Protein AF-A2E2M6-F1 (afdb_monomer_lite)

pLDDT: mean 84.03, std 14.43, range [23.17, 98.69]

Foldseek 3Di:
DALVLLLLLLVLCVVQVDDQLLLLLQLLQLLQCLLVDDHDPVSVQSNLLSLLQDLLVHDQSNVLSSLSSVLSNQVPDPDRVCVVFVVLLSLLLLLPDDAPPVHDPDRSNPVSSLSVLCCCCPVVLADFLLNLVSLLVSLPPPPRPCNVVSLVSLLSNCVSPVVSLLPQSSLLVLLVVQLQPVDLVSLVSVLVCLFPPDLVRNDLVSNCSLCCLLLDPDDDDPNSLVSSLSSLLSLLLDLSSVLSHCVVSVVLLSVLVSCVPCVPSSLSSQLLNLVQDDLFAFLCPLVNLQVLVSCVVSVVLVSCVVRPDCPRSNNVSNVLQVVPPDPDDPDDDDDPPPPPPVVVVVVPDDPPPDDPPPDPQDDAPPDPVPDDLVVLLCCLAPPLVVPVVVCLDPSNLVVLVVLLVCLLPVLQPDDLVCQLSNLSSVLSSLVSLLPDPSSLVSVLPSVSSLVSLLVLLVVLLPDDDDDSSHSSLSSLLSLLVLQQRPSSVVSCVVSVSLVSLLVSLQSDDDLRVLLSSLVSHDQPDHAPSPQSSLQSQLVHPDQNSVLSSLVSLLVRCPPPPNCPRDVVSHLVVSLLVLVVPDDPVSCLSRVLSSLLSLLVCLVVDVVSLQVLLQDLSSLVSCVPRALQLSLSSLLDPSNVVNDPVVVNVVCLLPPVLLVLVVLSVVQSVQLSVLPACPSSSVHSQWHDPDSRTIHRTHDNLQSNLNDQVSLVVCLVCLVVLLVCLVDPPDPSSVLSSLQSLLSNQLDPSNVVSCVVSVSLVSLLVSLQLDLGSVSLSSNQVSLQSGHDDPVSQVVQVVVQWHWDDTSNGITIDHNDSVSSSDDDPPPVPPVPDDDDDPPPCNQLLVLLVLQQDPVCVVVSVVSNVVPLPCLLALCVLSSLSVCLSPDDHDPVSNVVSCVSCSSHRNDDNDDDDDQLLSSLLSVLLSLQCSPPPDPSNHHSVRDQSADPPDDLQNSCVVSVCLSRSLSNDDQVLLCVQLVANGVVSLSVDDPVSNSVSSVSSVVVD

InterPro domains:
  IPR016024 Armadillo-type fold [SSF48371] (154-798)
  IPR028267 Rapamycin-insensitive companion of mTOR, N-terminal domain [PF14664] (60-250)
  IPR028267 Rapamycin-insensitive companion of mTOR, N-terminal domain [SM01308] (36-319)
  IPR028268 Pianissimo family [PTHR13298] (366-926)
  IPR029452 Rapamycin-insensitive companion of mTOR, domain 5 [PF14668] (733-802)
  IPR029452 Rapamycin-insensitive companion of mTOR, domain 5 [SM01310] (731-803)
  IPR029453 Rapamycin-insensitive companion of mTOR, domain 4 [PF14663] (577-672)
  IPR029453 Rapamycin-insensitive companion of mTOR, domain 4 [SM01303] (559-678)

Organism: Trichomonas vaginalis (strain ATCC PRA-98 / G3) (NCBI:txid412133)

Radius of gyration: 42.61 Å; chains: 1; bounding box: 116×78×105 Å

Secondary structure (DSSP, 8-state):
-BHHHHHHHHHHHHHH---HHHHHHHHHHHHHHHTS-B--HHHHHHHHHHHHHHHHT--HHHHHHHHHHHHHHHHH-SS-HHHHTTHHHHHHHHHHSPPPSSPPSS-HHHHHHHHHHHHIIIIIS---HHHHHHHHHHHTSTT-TTHHHHHHHHHHHHHH-GGGGG-HHHHHHHHHHHHHH--HHHHHHHHHHHHHS-GGGS-HHHHHHHHHHHH-SS---HHHHHHHHHHHHHHHTSHHHIIIIITTTTHHHHHHHHTTT-HHHHHHHHHHHHTT--SS-BTTHHHHHHHHHHHHHTTHHHHHHHHS-TTSHHHHHHGGGGGGSS---S----------TTTTTTTT-------------PPPPSSGGG--HHHHHHIIIIIGGG-HHHHTSHHHHHHHHHHHHHHHTGGGG--HHHHHHHHHHHHHHHHHHTTSHHHHHHHHT-HHHHHHHHHHHHHTTS-----TT-HHHHHHHHHHHHTTSHHHHHHHHHHT-HHHHHHHHHH--SHHHHHHHHHH---SS--TTTHHHHHHHHT-SSHHHHHHHHHHHHHTTTSTTHIIIIIIIIIHHHHHHHHHHS-HHHHHHHHHHHHHHHHHHHHH-HHHHHHHHT-HHHHHHHHHH-HHHHGGGGGSGGGGGSS-HHHHHHHIIIIIHHHHHHHHHHHHHHHHH--SSHHHHH-TT--BSSSS-BBPPP-HHHHHTTSHHHHHHHHTTHHHHHHHHHH---HHHHHHHHHHHHHHTTSGGGHHHHHHTTHHHHHHHHHHH---HHHHHHHHHHHHHS---HHHHHHHHHTTEEEEEETTEEEEEES-HHHHHPPPGGGTTGGG-PPPPPTT-HHHHHHHHHTTSTTTHHHHHHHHTT-TTGGG-HHHHHHHHHHHHHS---HHHHHHHHHHHTT--SSPPP-----HHHHHHHHHHHHHHHHH---TT--GGG--SS-SS--HHHHHHHH--GGGGGGGS-HHHHHHHH--SSHHHHHTS-HHHHHHHHHHHHHT-

Sequence (1005 aa):
MDGEFFTVCLRELIRTHPQQDTLLHFFHALECDAEEVVLDDTQLFLSVSYLQCLYMQSSFANRAAILRILLSLEIFANESIFEKFNIDSLAAISLRNPLPDPAPKVDEERIAVFRHVLLQLKGRQTLSDTIGRALVNAYSIPNNTYSPLIFAYLCEAITVNPDISCKTEIINIIVDKLVETADVNLVNLICYCLENIYSPFIPKHTLSRIISPIISVEEVKPETIASSVKALTYILQSWPGLLGFIIPSKTFEDIAICIEHDTKSISTILANTLEAWHKKPTVLTGYIGFLLYQLRSSGLYDILKQKLPTNDPAIRLLEPYESFDAPYTENKEIFISSSNNAEILRATMKPVQNNRILINCPELPQDNTGWDWNYIYNYLTIVLPNNPKEAYGAPQTVFYKDLLNYFSGPFMTIEPTRTHDVADSLVALVKLLLSNDTGLKMLENCVNFKNALTLSVHSLRKHDSPRNDSPAWSHFRTVCMMMTMSQGIGILQKWDIQPALITLSSAITNIPSATFAMSMLQLYPEFDFASPVYMKFMLSPKVEISHIAIQSLREKRFVKNYFETAFVNLIIPYFKQLVSTFKQDQINQRISPILQLLYEVVQDDPKATEYCANDKEVHSILCKYGPIGYSYIFSTPTALSNCTVSDVVDWWMEDGNNDYFLAFDKAVEQSFLKKPKPAVDAYPGLTPLDEKTIVLPPHLFGMMSKYEKGVEILAEQVPYLIQILDNSVNIDDIRGAMFALAHFASSLLSLEYVKKYNIPGKLLETATNSSSLVIRGTLINCFTIIAESEYFYDFLSENGWELTKFGGHSTAVPIDVDKFVSRSDEDDEELSQGMELPKGFEPICNAVLGLMSPLQANQSKAEISKYKDQVKNPIFAAFVHHAIGRYTYAEDVRKSLEGLVENVPLMPIYDKNFSEKLCSEARARIAGIAKRGMNEAEGIRKFDVIPNDCTAKDMCIVYGAISCVEWFVDDERLKYFTGCQSRDEFYELPIDRLENLRRRILENF

Structure (mmCIF, N/CA/C/O backbone):
data_AF-A2E2M6-F1
#
_entry.id   AF-A2E2M6-F1
#
loop_
_atom_site.group_PDB
_atom_site.id
_atom_site.type_symbol
_atom_site.label_atom_id
_atom_site.label_alt_id
_atom_site.label_comp_id
_atom_site.label_asym_id
_atom_site.label_entity_id
_atom_site.label_seq_id
_atom_site.pdbx_PDB_ins_code
_atom_site.Cartn_x
_atom_site.Cartn_y
_atom_site.Cartn_z
_atom_site.occupancy
_atom_site.B_iso_or_equiv
_atom_site.auth_seq_id
_atom_site.auth_comp_id
_atom_site.auth_asym_id
_atom_site.auth_atom_id
_atom_site.pdbx_PDB_model_num
ATOM 1 N N . MET A 1 1 ? -34.301 -23.406 23.875 1.00 58.00 1 MET A N 1
ATOM 2 C CA . MET A 1 1 ? -34.932 -23.501 25.223 1.00 58.00 1 MET A CA 1
ATOM 3 C C . MET A 1 1 ? -36.072 -22.476 25.312 1.00 58.00 1 MET A C 1
ATOM 5 O O . MET A 1 1 ? -36.017 -21.527 24.544 1.00 58.00 1 MET A O 1
ATOM 9 N N . ASP A 1 2 ? -37.092 -22.649 26.169 1.00 83.62 2 ASP A N 1
ATOM 10 C CA . ASP A 1 2 ? -38.009 -21.538 26.506 1.00 83.62 2 ASP A CA 1
ATOM 11 C C . ASP A 1 2 ? -37.209 -20.469 27.266 1.00 83.62 2 ASP A C 1
ATOM 13 O O . ASP A 1 2 ? -36.649 -20.758 28.328 1.00 83.62 2 ASP A O 1
ATOM 17 N N . GLY A 1 3 ? -37.100 -19.266 26.701 1.00 87.50 3 GLY A N 1
ATOM 18 C CA . GLY A 1 3 ? -36.327 -18.167 27.276 1.00 87.50 3 GLY A CA 1
ATOM 19 C C . GLY A 1 3 ? -36.750 -17.794 28.698 1.00 87.50 3 GLY A C 1
ATOM 20 O O . GLY A 1 3 ? -35.925 -17.366 29.514 1.00 87.50 3 GLY A O 1
ATOM 21 N N . GLU A 1 4 ? -38.014 -18.045 29.048 1.00 91.88 4 GLU A N 1
ATOM 22 C CA . GLU A 1 4 ? -38.507 -17.827 30.402 1.00 91.88 4 GLU A CA 1
ATOM 23 C C . GLU A 1 4 ? -37.859 -18.797 31.399 1.00 91.88 4 GLU A C 1
ATOM 25 O O . GLU A 1 4 ? -37.422 -18.375 32.470 1.00 91.88 4 GLU A O 1
ATOM 30 N N . PHE A 1 5 ? -37.705 -20.073 31.033 1.00 92.06 5 PHE A N 1
ATOM 31 C CA . PHE A 1 5 ? -37.069 -21.072 31.894 1.00 92.06 5 PHE A CA 1
ATOM 32 C C . PHE A 1 5 ? -35.586 -20.764 32.140 1.00 92.06 5 PHE A C 1
ATOM 34 O O . PHE A 1 5 ? -35.133 -20.823 33.284 1.00 92.06 5 PHE A O 1
ATOM 41 N N . PHE A 1 6 ? -34.854 -20.354 31.096 1.00 93.25 6 PHE A N 1
ATOM 42 C CA . PHE A 1 6 ? -33.460 -19.901 31.211 1.00 93.25 6 PHE A CA 1
ATOM 43 C C . PHE A 1 6 ? -33.322 -18.778 32.251 1.00 93.25 6 PHE A C 1
ATOM 45 O O . PHE A 1 6 ? -32.504 -18.845 33.171 1.00 93.25 6 PHE A O 1
ATOM 52 N N . THR A 1 7 ? -34.200 -17.775 32.149 1.00 94.06 7 THR A N 1
ATOM 53 C CA . THR A 1 7 ? -34.235 -16.618 33.052 1.00 94.06 7 THR A CA 1
ATOM 54 C C . THR A 1 7 ? -34.555 -17.031 34.498 1.00 94.06 7 THR A C 1
ATOM 56 O O . THR A 1 7 ? -33.930 -16.548 35.445 1.00 94.06 7 THR A O 1
ATOM 59 N N . VAL A 1 8 ? -35.511 -17.951 34.690 1.00 93.94 8 VAL A N 1
ATOM 60 C CA . VAL A 1 8 ? -35.898 -18.474 36.015 1.00 93.94 8 VAL A CA 1
ATOM 61 C C . VAL A 1 8 ? -34.745 -19.228 36.673 1.00 93.94 8 VAL A C 1
ATOM 63 O O . VAL A 1 8 ? -34.494 -19.032 37.863 1.00 93.94 8 VAL A O 1
ATOM 66 N N . CYS A 1 9 ? -34.022 -20.056 35.915 1.00 92.38 9 CYS A N 1
ATOM 67 C CA . CYS A 1 9 ? -32.846 -20.773 36.402 1.00 92.38 9 CYS A CA 1
ATOM 68 C C . CYS A 1 9 ? -31.808 -19.822 37.013 1.00 92.38 9 CYS A C 1
ATOM 70 O O . CYS A 1 9 ? -31.349 -20.055 38.131 1.00 92.38 9 CYS A O 1
ATOM 72 N N . LEU A 1 10 ? -31.503 -18.715 36.333 1.00 94.12 10 LEU A N 1
ATOM 73 C CA . LEU A 1 10 ? -30.582 -17.691 36.834 1.00 94.12 10 LEU A CA 1
ATOM 74 C C . LEU A 1 10 ? -31.086 -17.020 38.120 1.00 94.12 10 LEU A C 1
ATOM 76 O O . LEU A 1 10 ? -30.318 -16.847 39.068 1.00 94.12 10 LEU A O 1
ATOM 80 N N . ARG A 1 11 ? -32.383 -16.691 38.196 1.00 93.88 11 ARG A N 1
ATOM 81 C CA . ARG A 1 11 ? -32.992 -16.113 39.408 1.00 93.88 11 ARG A CA 1
ATOM 82 C C . ARG A 1 11 ? -32.870 -17.052 40.608 1.00 93.88 11 ARG A C 1
ATOM 84 O O . ARG A 1 11 ? -32.541 -16.620 41.712 1.00 93.88 11 ARG A O 1
ATOM 91 N N . GLU A 1 12 ? -33.161 -18.335 40.407 1.00 90.88 12 GLU A N 1
ATOM 92 C CA . GLU A 1 12 ? -33.124 -19.321 41.488 1.00 90.88 12 GLU A CA 1
ATOM 93 C C . GLU A 1 12 ? -31.696 -19.621 41.952 1.00 90.88 12 GLU A C 1
ATOM 95 O O . GLU A 1 12 ? -31.496 -19.843 43.146 1.00 90.88 12 GLU A O 1
ATOM 100 N N . LEU A 1 13 ? -30.686 -19.535 41.080 1.00 90.25 13 LEU A N 1
ATOM 101 C CA . LEU A 1 13 ? -29.284 -19.588 41.512 1.00 90.25 13 LEU A CA 1
ATOM 102 C C . LEU A 1 13 ? -28.937 -18.469 42.500 1.00 90.25 13 LEU A C 1
ATOM 104 O O . LEU A 1 13 ? -28.304 -18.734 43.521 1.00 90.25 13 LEU A O 1
ATOM 108 N N . ILE A 1 14 ? -29.388 -17.238 42.230 1.00 90.19 14 ILE A N 1
ATOM 109 C CA . ILE A 1 14 ? -29.158 -16.098 43.130 1.00 90.19 14 ILE A CA 1
ATOM 110 C C . ILE A 1 14 ? -29.804 -16.361 44.490 1.00 90.19 14 ILE A C 1
ATOM 112 O O . ILE A 1 14 ? -29.191 -16.099 45.515 1.00 90.19 14 ILE A O 1
ATOM 116 N N . ARG A 1 15 ? -31.029 -16.897 44.518 1.00 88.56 15 ARG A N 1
ATOM 117 C CA . ARG A 1 15 ? -31.774 -17.135 45.768 1.00 88.56 15 ARG A CA 1
ATOM 118 C C . ARG A 1 15 ? -31.248 -18.315 46.582 1.00 88.56 15 ARG A C 1
ATOM 120 O O . ARG A 1 15 ? -31.375 -18.313 47.804 1.00 88.56 15 ARG A O 1
ATOM 127 N N . THR A 1 16 ? -30.719 -19.337 45.915 1.00 82.62 16 THR A N 1
ATOM 128 C CA . THR A 1 16 ? -30.278 -20.580 46.567 1.00 82.62 16 THR A CA 1
ATOM 129 C C . THR A 1 16 ? -28.840 -20.520 47.074 1.00 82.62 16 THR A C 1
ATOM 131 O O . THR A 1 16 ? -28.494 -21.310 47.947 1.00 82.62 16 THR A O 1
ATOM 134 N N . HIS A 1 17 ? -28.022 -19.586 46.571 1.00 83.94 17 HIS A N 1
ATOM 135 C CA . HIS A 1 17 ? -26.607 -19.418 46.929 1.00 83.94 17 HIS A CA 1
ATOM 136 C C . HIS A 1 17 ? -25.820 -20.749 47.001 1.00 83.94 17 HIS A C 1
ATOM 138 O O . HIS A 1 17 ? -25.266 -21.085 48.054 1.00 83.94 17 HIS A O 1
ATOM 144 N N . PRO A 1 18 ? -25.775 -21.540 45.909 1.00 81.50 18 PRO A N 1
ATOM 145 C CA . PRO A 1 18 ? -25.097 -22.830 45.928 1.00 81.50 18 PRO A CA 1
ATOM 146 C C . PRO A 1 18 ? -23.576 -22.689 46.106 1.00 81.50 18 PRO A C 1
ATOM 148 O O . PRO A 1 18 ? -22.993 -21.623 45.905 1.00 81.50 18 PRO A O 1
ATOM 151 N N . GLN A 1 19 ? -22.914 -23.791 46.481 1.00 85.12 19 GLN A N 1
ATOM 152 C CA . GLN A 1 19 ? -21.451 -23.842 46.598 1.00 85.12 19 GLN A CA 1
ATOM 153 C C . GLN A 1 19 ? -20.772 -23.506 45.257 1.00 85.12 19 GLN A C 1
ATOM 155 O O . GLN A 1 19 ? -21.311 -23.795 44.190 1.00 85.12 19 GLN A O 1
ATOM 160 N N . GLN A 1 20 ? -19.563 -22.935 45.300 1.00 86.00 20 GLN A N 1
ATOM 161 C CA . GLN A 1 20 ? -18.868 -22.432 44.103 1.00 86.00 20 GLN A CA 1
ATOM 162 C C . GLN A 1 20 ? -18.642 -23.511 43.026 1.00 86.00 20 GLN A C 1
ATOM 164 O O . GLN A 1 20 ? -18.841 -23.218 41.850 1.00 86.00 20 GLN A O 1
ATOM 169 N N . ASP A 1 21 ? -18.330 -24.754 43.408 1.00 83.56 21 ASP A N 1
ATOM 170 C CA . ASP A 1 21 ? -18.161 -25.872 42.460 1.00 83.56 21 ASP A CA 1
ATOM 171 C C . ASP A 1 21 ? -19.487 -26.279 41.801 1.00 83.56 21 ASP A C 1
ATOM 173 O O . ASP A 1 21 ? -19.541 -26.664 40.636 1.00 83.56 21 ASP A O 1
ATOM 177 N N . THR A 1 22 ? -20.592 -26.170 42.542 1.00 83.31 22 THR A N 1
ATOM 178 C CA . THR A 1 22 ? -21.937 -26.409 42.006 1.00 83.31 22 THR A CA 1
ATOM 179 C C . THR A 1 22 ? -22.325 -25.335 40.994 1.00 83.31 22 THR A C 1
ATOM 181 O O . THR A 1 22 ? -22.871 -25.661 39.940 1.00 83.31 22 THR A O 1
ATOM 184 N N . LEU A 1 23 ? -22.027 -24.067 41.299 1.00 87.62 23 LEU A N 1
ATOM 185 C CA . LEU A 1 23 ? -22.246 -22.952 40.377 1.00 87.62 23 LEU A CA 1
ATOM 186 C C . LEU A 1 23 ? -21.511 -23.174 39.054 1.00 87.62 23 LEU A C 1
ATOM 188 O O . LEU A 1 23 ? -22.102 -22.962 38.000 1.00 87.62 23 LEU A O 1
ATOM 192 N N . LEU A 1 24 ? -20.271 -23.666 39.101 1.00 89.06 24 LEU A N 1
ATOM 193 C CA . LEU A 1 24 ? -19.467 -23.881 37.900 1.00 89.06 24 LEU A CA 1
ATOM 194 C C . LEU A 1 24 ? -20.094 -24.912 36.959 1.00 89.06 24 LEU A C 1
ATOM 196 O O . LEU A 1 24 ? -20.269 -24.634 35.774 1.00 89.06 24 LEU A O 1
ATOM 200 N N . HIS A 1 25 ? -20.492 -26.074 37.488 1.00 87.12 25 HIS A N 1
ATOM 201 C CA . HIS A 1 25 ? -21.191 -27.090 36.695 1.00 87.12 25 HIS A CA 1
ATOM 202 C C . HIS A 1 25 ? -22.477 -26.539 36.076 1.00 87.12 25 HIS A C 1
ATOM 204 O O . HIS A 1 25 ? -22.793 -26.835 34.926 1.00 87.12 25 HIS A O 1
ATOM 210 N N . PHE A 1 26 ? -23.205 -25.705 36.820 1.00 88.44 26 PHE A N 1
ATOM 211 C CA . PHE A 1 26 ? -24.424 -25.092 36.317 1.00 88.44 26 PHE A CA 1
ATOM 212 C C . PHE A 1 26 ? -24.157 -24.065 35.214 1.00 88.44 26 PHE A C 1
ATOM 214 O O . PHE A 1 26 ? -24.888 -24.026 34.229 1.00 88.44 26 PHE A O 1
ATOM 221 N N . PHE A 1 27 ? -23.108 -23.248 35.339 1.00 91.81 27 PHE A N 1
ATOM 222 C CA . PHE A 1 27 ? -22.748 -22.301 34.287 1.00 91.81 27 PHE A CA 1
ATOM 223 C C . PHE A 1 27 ? -22.292 -23.004 33.010 1.00 91.81 27 PHE A C 1
ATOM 225 O O . PHE A 1 27 ? -22.678 -22.563 31.936 1.00 91.81 27 PHE A O 1
ATOM 232 N N . HIS A 1 28 ? -21.572 -24.124 33.096 1.00 89.31 28 HIS A N 1
ATOM 233 C CA . HIS A 1 28 ? -21.262 -24.934 31.912 1.00 89.31 28 HIS A CA 1
ATOM 234 C C . HIS A 1 28 ? -22.522 -25.485 31.227 1.00 89.31 28 HIS A C 1
ATOM 236 O O . HIS A 1 28 ? -22.625 -25.476 30.001 1.00 89.31 28 HIS A O 1
ATOM 242 N N . ALA A 1 29 ? -23.512 -25.900 32.017 1.00 87.75 29 ALA A N 1
ATOM 243 C CA . ALA A 1 29 ? -24.805 -26.340 31.504 1.00 87.75 29 ALA A CA 1
ATOM 244 C C . ALA A 1 29 ? -25.563 -25.205 30.792 1.00 87.75 29 ALA A C 1
ATOM 246 O O . ALA A 1 29 ? -26.108 -25.396 29.705 1.00 87.75 29 ALA A O 1
ATOM 247 N N . LEU A 1 30 ? -25.584 -24.014 31.406 1.00 90.81 30 LEU A N 1
ATOM 248 C CA . LEU A 1 30 ? -26.186 -22.812 30.827 1.00 90.81 30 LEU A CA 1
ATOM 249 C C . LEU A 1 30 ? -25.454 -22.348 29.571 1.00 90.81 30 LEU A C 1
ATOM 251 O O . LEU A 1 30 ? -26.107 -21.855 28.663 1.00 90.81 30 LEU A O 1
ATOM 255 N N . GLU A 1 31 ? -24.130 -22.484 29.521 1.00 90.75 31 GLU A N 1
ATOM 256 C CA . GLU A 1 31 ? -23.311 -22.140 28.357 1.00 90.75 31 GLU A CA 1
ATOM 257 C C . GLU A 1 31 ? -23.764 -22.944 27.133 1.00 90.75 31 GLU A C 1
ATOM 259 O O . GLU A 1 31 ? -24.056 -22.350 26.099 1.00 90.75 31 GLU A O 1
ATOM 264 N N . CYS A 1 32 ? -23.968 -24.258 27.286 1.00 88.19 32 CYS A N 1
ATOM 265 C CA . CYS A 1 32 ? -24.497 -25.116 26.220 1.00 88.19 32 CYS A CA 1
ATOM 266 C C . CYS A 1 32 ? -25.907 -24.701 25.764 1.00 88.19 32 CYS A C 1
ATOM 268 O O . CYS A 1 32 ? -26.238 -24.792 24.585 1.00 88.19 32 CYS A O 1
ATOM 270 N N . ASP A 1 33 ? -26.764 -24.274 26.694 1.00 90.25 33 ASP A N 1
ATOM 271 C CA . ASP A 1 33 ? -28.131 -23.862 26.365 1.00 90.25 33 ASP A CA 1
ATOM 272 C C . ASP A 1 33 ? -28.215 -22.437 25.798 1.00 90.25 33 ASP A C 1
ATOM 274 O O . ASP A 1 33 ? -29.150 -22.136 25.052 1.00 90.25 33 ASP A O 1
ATOM 278 N N . ALA A 1 34 ? -27.263 -21.562 26.138 1.00 91.12 34 ALA A N 1
ATOM 279 C CA . ALA A 1 34 ? -27.215 -20.174 25.685 1.00 91.12 34 ALA A CA 1
ATOM 280 C C . ALA A 1 34 ? -27.036 -20.067 24.164 1.00 91.12 34 ALA A C 1
ATOM 282 O O . ALA A 1 34 ? -27.484 -19.092 23.568 1.00 91.12 34 ALA A O 1
ATOM 283 N N . GLU A 1 35 ? -26.449 -21.083 23.531 1.00 87.44 35 GLU A N 1
ATOM 284 C CA . GLU A 1 35 ? -26.326 -21.161 22.073 1.00 87.44 35 GLU A CA 1
ATOM 285 C C . GLU A 1 35 ? -27.664 -21.447 21.361 1.00 87.44 35 GLU A C 1
ATOM 287 O O . GLU A 1 35 ? -27.819 -21.150 20.179 1.00 87.44 35 GLU A O 1
ATOM 292 N N . GLU A 1 36 ? -28.651 -22.014 22.065 1.00 88.19 36 GLU A N 1
ATOM 293 C CA . GLU A 1 36 ? -29.945 -22.432 21.501 1.00 88.19 36 GLU A CA 1
ATOM 294 C C . GLU A 1 36 ? -31.147 -21.651 22.078 1.00 88.19 36 GLU A C 1
ATOM 296 O O . GLU A 1 36 ? -32.314 -22.005 21.835 1.00 88.19 36 GLU A O 1
ATOM 301 N N . VAL A 1 37 ? -30.912 -20.648 22.927 1.00 90.94 37 VAL A N 1
ATOM 302 C CA . VAL A 1 37 ? -31.985 -19.908 23.600 1.00 90.94 37 VAL A CA 1
ATOM 303 C C . VAL A 1 37 ? -32.413 -18.690 22.786 1.00 90.94 37 VAL A C 1
ATOM 305 O O . VAL A 1 37 ? -31.595 -17.907 22.319 1.00 90.94 37 VAL A O 1
ATOM 308 N N . VAL A 1 38 ? -33.726 -18.518 22.638 1.00 89.44 38 VAL A N 1
ATOM 309 C CA . VAL A 1 38 ? -34.322 -17.305 22.072 1.00 89.44 38 VAL A CA 1
ATOM 310 C C . VAL A 1 38 ? -34.930 -16.533 23.234 1.00 89.44 38 VAL A C 1
ATOM 312 O O . VAL A 1 38 ? -35.834 -17.044 23.898 1.00 89.44 38 VAL A O 1
ATOM 315 N N . LEU A 1 39 ? -34.402 -15.340 23.500 1.00 91.81 39 LEU A N 1
ATOM 316 C CA . LEU A 1 39 ? -34.865 -14.446 24.559 1.00 91.81 39 LEU A CA 1
ATOM 317 C C . LEU A 1 39 ? -35.567 -13.243 23.928 1.00 91.81 39 LEU A C 1
ATOM 319 O O . LEU A 1 39 ? -35.025 -12.629 23.010 1.00 91.81 39 LEU A O 1
ATOM 323 N N . ASP A 1 40 ? -36.749 -12.888 24.429 1.00 92.31 40 ASP A N 1
ATOM 324 C CA . ASP A 1 40 ? -37.313 -11.560 24.161 1.00 92.31 40 ASP A CA 1
ATOM 325 C C . ASP A 1 40 ? -36.541 -10.465 24.927 1.00 92.31 40 ASP A C 1
ATOM 327 O O . ASP A 1 40 ? -35.751 -10.761 25.827 1.00 92.31 40 ASP A O 1
ATOM 331 N N . ASP A 1 41 ? -36.776 -9.188 24.609 1.00 90.31 41 ASP A N 1
ATOM 332 C CA . ASP A 1 41 ? -36.061 -8.063 25.237 1.00 90.31 41 ASP A CA 1
ATOM 333 C C . ASP A 1 41 ? -36.188 -8.038 26.770 1.00 90.31 41 ASP A C 1
ATOM 335 O O . ASP A 1 41 ? -35.250 -7.663 27.476 1.00 90.31 41 ASP A O 1
ATOM 339 N N . THR A 1 42 ? -37.339 -8.457 27.307 1.00 91.69 42 THR A N 1
ATOM 340 C CA . THR A 1 42 ? -37.580 -8.484 28.757 1.00 91.69 42 THR A CA 1
ATOM 341 C C . THR A 1 42 ? -36.817 -9.634 29.410 1.00 91.69 42 THR A C 1
ATOM 343 O O . THR A 1 42 ? -36.204 -9.459 30.463 1.00 91.69 42 THR A O 1
ATOM 346 N N . GLN A 1 43 ? -36.845 -10.817 28.799 1.00 93.38 43 GLN A N 1
ATOM 347 C CA . GLN A 1 43 ? -36.125 -12.005 29.254 1.00 93.38 43 GLN A CA 1
ATOM 348 C C . GLN A 1 43 ? -34.612 -11.805 29.172 1.00 93.38 43 GLN A C 1
ATOM 350 O O . GLN A 1 43 ? -33.898 -12.166 30.107 1.00 93.38 43 GLN A O 1
ATOM 355 N N . LEU A 1 44 ? -34.130 -11.183 28.096 1.00 93.44 44 LEU A N 1
ATOM 356 C CA . LEU A 1 44 ? -32.731 -10.827 27.905 1.00 93.44 44 LEU A CA 1
ATOM 357 C C . LEU A 1 44 ? -32.267 -9.847 28.985 1.00 93.44 44 LEU A C 1
ATOM 359 O O . LEU A 1 44 ? -31.285 -10.118 29.671 1.00 93.44 44 LEU A O 1
ATOM 363 N N . PHE A 1 45 ? -33.016 -8.764 29.207 1.00 93.44 45 PHE A N 1
ATOM 364 C CA . PHE A 1 45 ? -32.721 -7.789 30.258 1.00 93.44 45 PHE A CA 1
ATOM 365 C C . PHE A 1 45 ? -32.634 -8.430 31.653 1.00 93.44 45 PHE A C 1
ATOM 367 O O . PHE A 1 45 ? -31.683 -8.183 32.399 1.00 93.44 45 PHE A O 1
ATOM 374 N N . LEU A 1 46 ? -33.601 -9.285 32.007 1.00 94.06 46 LEU A N 1
ATOM 375 C CA . LEU A 1 46 ? -33.611 -9.992 33.291 1.00 94.06 46 LEU A CA 1
ATOM 376 C C . LEU A 1 46 ? -32.457 -10.992 33.405 1.00 94.06 46 LEU A C 1
ATOM 378 O O . LEU A 1 46 ? -31.781 -11.024 34.430 1.00 94.06 46 LEU A O 1
ATOM 382 N N . SER A 1 47 ? -32.213 -11.778 32.354 1.00 94.81 47 SER A N 1
ATOM 383 C CA . SER A 1 47 ? -31.133 -12.766 32.316 1.00 94.81 47 SER A CA 1
ATOM 384 C C . SER A 1 47 ? -29.772 -12.104 32.487 1.00 94.81 47 SER A C 1
ATOM 386 O O . SER A 1 47 ? -28.982 -12.549 33.317 1.00 94.81 47 SER A O 1
ATOM 388 N N . VAL A 1 48 ? -29.516 -11.005 31.769 1.00 94.31 48 VAL A N 1
ATOM 389 C CA . VAL A 1 48 ? -28.269 -10.246 31.907 1.00 94.31 48 VAL A CA 1
ATOM 390 C C . VAL A 1 48 ? -28.156 -9.672 33.318 1.00 94.31 48 VAL A C 1
ATOM 392 O O . VAL A 1 48 ? -27.144 -9.917 33.964 1.00 94.31 48 VAL A O 1
ATOM 395 N N . SER A 1 49 ? -29.197 -9.021 33.855 1.00 93.94 49 SER A N 1
ATOM 396 C CA . SER A 1 49 ? -29.196 -8.500 35.236 1.00 93.94 49 SER A CA 1
ATOM 397 C C . SER A 1 49 ? -28.852 -9.580 36.277 1.00 93.94 49 SER A C 1
ATOM 399 O O . SER A 1 49 ? -27.996 -9.371 37.145 1.00 93.94 49 SER A O 1
ATOM 401 N N . TYR A 1 50 ? -29.442 -10.775 36.160 1.00 95.31 50 TYR A N 1
ATOM 402 C CA . TYR A 1 50 ? -29.134 -11.896 37.050 1.00 95.31 50 TYR A CA 1
ATOM 403 C C . TYR A 1 50 ? -27.705 -12.424 36.863 1.00 95.31 50 TYR A C 1
ATOM 405 O O . TYR A 1 50 ? -27.011 -12.659 37.855 1.00 95.31 50 TYR A O 1
ATOM 413 N N . LEU A 1 51 ? -27.228 -12.555 35.621 1.00 95.25 51 LEU A N 1
ATOM 414 C CA . LEU A 1 51 ? -25.845 -12.947 35.327 1.00 95.25 51 LEU A CA 1
ATOM 415 C C . LEU A 1 51 ? -24.838 -11.953 35.916 1.00 95.25 51 LEU A C 1
ATOM 417 O O . LEU A 1 51 ? -23.845 -12.385 36.496 1.00 95.25 51 LEU A O 1
ATOM 421 N N . GLN A 1 52 ? -25.102 -10.643 35.854 1.00 93.56 52 GLN A N 1
ATOM 422 C CA . GLN A 1 52 ? -24.233 -9.642 36.479 1.00 93.56 52 GLN A CA 1
ATOM 423 C C . GLN A 1 52 ? -24.206 -9.773 38.001 1.00 93.56 52 GLN A C 1
ATOM 425 O O . GLN A 1 52 ? -23.139 -9.705 38.608 1.00 93.56 52 GLN A O 1
ATOM 430 N N . CYS A 1 53 ? -25.362 -9.991 38.636 1.00 91.56 53 CYS A N 1
ATOM 431 C CA . CYS A 1 53 ? -25.403 -10.211 40.080 1.00 91.56 53 CYS A CA 1
ATOM 432 C C . CYS A 1 53 ? -24.589 -11.446 40.482 1.00 91.56 53 CYS A C 1
ATOM 434 O O . CYS A 1 53 ? -23.835 -11.397 41.455 1.00 91.56 53 CYS A O 1
ATOM 436 N N . LEU A 1 54 ? -24.729 -12.543 39.734 1.00 93.12 54 LEU A N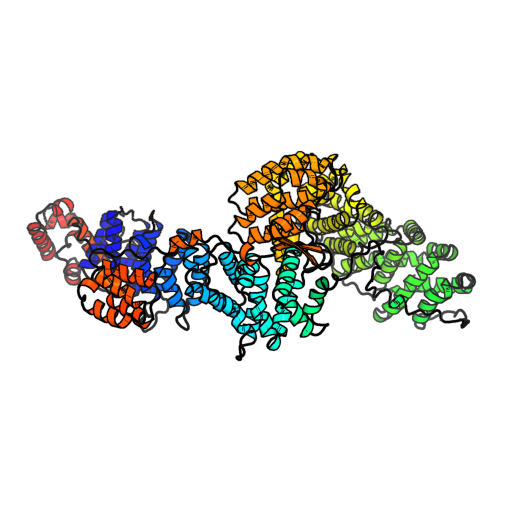 1
ATOM 437 C CA . LEU A 1 54 ? -23.966 -13.766 39.968 1.00 93.12 54 LEU A CA 1
ATOM 438 C C . LEU A 1 54 ? -22.473 -13.539 39.740 1.00 93.12 54 LEU A C 1
ATOM 440 O O . LEU A 1 54 ? -21.661 -14.013 40.532 1.00 93.12 54 LEU A O 1
ATOM 444 N N . TYR A 1 55 ? -22.109 -12.773 38.713 1.00 93.81 55 TYR A N 1
ATOM 445 C CA . TYR A 1 55 ? -20.727 -12.444 38.384 1.00 93.81 55 TYR A CA 1
ATOM 446 C C . TYR A 1 55 ? -20.010 -11.750 39.551 1.00 93.81 55 TYR A C 1
ATOM 448 O O . TYR A 1 55 ? -18.909 -12.160 39.918 1.00 93.81 55 TYR A O 1
ATOM 456 N N . MET A 1 56 ? -20.657 -10.773 40.199 1.00 89.69 56 MET A N 1
ATOM 457 C CA . MET A 1 56 ? -20.068 -10.041 41.333 1.00 89.69 56 MET A CA 1
ATOM 458 C C . MET A 1 56 ? -19.882 -10.902 42.597 1.00 89.69 56 MET A C 1
ATOM 460 O O . MET A 1 56 ? -19.130 -10.525 43.486 1.00 89.69 56 MET A O 1
ATOM 464 N N . GLN A 1 57 ? -20.552 -12.055 42.699 1.00 85.94 57 GLN A N 1
ATOM 465 C CA . GLN A 1 57 ? -20.501 -12.954 43.867 1.00 85.94 57 GLN A CA 1
ATOM 466 C C . GLN A 1 57 ? -19.692 -14.239 43.609 1.00 85.94 57 GLN A C 1
ATOM 468 O O . GLN A 1 57 ? -19.636 -15.142 44.451 1.00 85.94 57 GLN A O 1
ATOM 473 N N . SER A 1 58 ? -19.099 -14.353 42.424 1.00 86.25 58 SER A N 1
ATOM 474 C CA . SER A 1 58 ? -18.556 -15.599 41.896 1.00 86.25 58 SER A CA 1
ATOM 475 C C . SER A 1 58 ? -17.039 -15.700 42.017 1.00 86.25 58 SER A C 1
ATOM 477 O O . SER A 1 58 ? -16.313 -14.709 41.972 1.00 86.25 58 SER A O 1
ATOM 479 N N . SER A 1 59 ? -16.548 -16.937 42.116 1.00 89.81 59 SER A N 1
ATOM 480 C CA . SER A 1 59 ? -15.131 -17.253 41.936 1.00 89.81 59 SER A CA 1
ATOM 481 C C . SER A 1 59 ? -14.648 -16.943 40.511 1.00 89.81 59 SER A C 1
ATOM 483 O O . SER A 1 59 ? -15.440 -16.813 39.578 1.00 89.81 59 SER A O 1
ATOM 485 N N . PHE A 1 60 ? -13.328 -16.901 40.327 1.00 89.00 60 PHE A N 1
ATOM 486 C CA . PHE A 1 60 ? -12.671 -16.704 39.030 1.00 89.00 60 PHE A CA 1
ATOM 487 C C . PHE A 1 60 ? -13.214 -17.628 37.915 1.00 89.00 60 PHE A C 1
ATOM 489 O O . PHE A 1 60 ? -13.575 -17.160 36.837 1.00 89.00 60 PHE A O 1
ATOM 496 N N . ALA A 1 61 ? -13.352 -18.933 38.183 1.00 90.06 61 ALA A N 1
ATOM 497 C CA . ALA A 1 61 ? -13.850 -19.897 37.193 1.00 90.06 61 ALA A CA 1
ATOM 498 C C . ALA A 1 61 ? -15.319 -19.639 36.812 1.00 90.06 61 ALA A C 1
ATOM 500 O O . ALA A 1 61 ? -15.697 -19.729 35.644 1.00 90.06 61 ALA A O 1
ATOM 501 N N . ASN A 1 62 ? -16.131 -19.250 37.795 1.00 92.25 62 ASN A N 1
ATOM 502 C CA . ASN A 1 62 ? -17.537 -18.917 37.597 1.00 92.25 62 ASN A CA 1
ATOM 503 C C . ASN A 1 62 ? -17.705 -17.633 36.779 1.00 92.25 62 ASN A C 1
ATOM 505 O O . ASN A 1 62 ? -18.527 -17.593 35.866 1.00 92.25 62 ASN A O 1
ATOM 509 N N . ARG A 1 63 ? -16.879 -16.609 37.030 1.00 93.81 63 ARG A N 1
ATOM 510 C CA . ARG A 1 63 ? -16.852 -15.383 36.217 1.00 93.81 63 ARG A CA 1
ATOM 511 C C . ARG A 1 63 ? -16.503 -15.672 34.760 1.00 93.81 63 ARG A C 1
ATOM 513 O O . ARG A 1 63 ? -17.184 -15.169 33.869 1.00 93.81 63 ARG A O 1
ATOM 520 N N . ALA A 1 64 ? -15.509 -16.528 34.517 1.00 94.00 64 ALA A N 1
ATOM 521 C CA . ALA A 1 64 ? -15.153 -16.961 33.167 1.00 94.00 64 ALA A CA 1
ATOM 522 C C . ALA A 1 64 ? -16.337 -17.625 32.444 1.00 94.00 64 ALA A C 1
ATOM 524 O O . ALA A 1 64 ? -16.636 -17.276 31.304 1.00 94.00 64 ALA A O 1
ATOM 525 N N . ALA A 1 65 ? -17.045 -18.538 33.115 1.00 94.31 65 ALA A N 1
ATOM 526 C CA . ALA A 1 65 ? -18.212 -19.207 32.544 1.00 94.31 65 ALA A CA 1
ATOM 527 C C . ALA A 1 65 ? -19.366 -18.231 32.264 1.00 94.31 65 ALA A C 1
ATOM 529 O O . ALA A 1 65 ? -19.928 -18.248 31.171 1.00 94.31 65 ALA A O 1
ATOM 530 N N . ILE A 1 66 ? -19.657 -17.309 33.188 1.00 95.88 66 ILE A N 1
ATOM 531 C CA . ILE A 1 66 ? -20.666 -16.260 32.982 1.00 95.88 66 ILE A CA 1
ATOM 532 C C . ILE A 1 66 ? -20.331 -15.400 31.760 1.00 95.88 66 ILE A C 1
ATOM 534 O O . ILE A 1 66 ? -21.211 -15.131 30.943 1.00 95.88 66 ILE A O 1
ATOM 538 N N . LEU A 1 67 ? -19.067 -15.005 31.586 1.00 96.00 67 LEU A N 1
ATOM 539 C CA . LEU A 1 67 ? -18.651 -14.260 30.399 1.00 96.00 67 LEU A CA 1
ATOM 540 C C . LEU A 1 67 ? -18.872 -15.063 29.112 1.00 96.00 67 LEU A C 1
ATOM 542 O O . LEU A 1 67 ? -19.296 -14.475 28.124 1.00 96.00 67 LEU A O 1
ATOM 546 N N . ARG A 1 68 ? -18.647 -16.381 29.095 1.00 95.88 68 ARG A N 1
ATOM 547 C CA . ARG A 1 68 ? -18.915 -17.209 27.902 1.00 95.88 68 ARG A CA 1
ATOM 548 C C . ARG A 1 68 ? -20.409 -17.358 27.599 1.00 95.88 68 ARG A C 1
ATOM 550 O O . ARG A 1 68 ? -20.795 -17.306 26.433 1.00 95.88 68 ARG A O 1
ATOM 557 N N . ILE A 1 69 ? -21.257 -17.434 28.626 1.00 95.81 69 ILE A N 1
ATOM 558 C CA . ILE A 1 69 ? -22.718 -17.365 28.459 1.00 95.81 69 ILE A CA 1
ATOM 559 C C . ILE A 1 69 ? -23.100 -16.022 27.824 1.00 95.81 69 ILE A C 1
ATOM 561 O O . ILE A 1 69 ? -23.794 -15.997 26.812 1.00 95.81 69 ILE A O 1
ATOM 565 N N . LEU A 1 70 ? -22.606 -14.903 28.369 1.00 95.94 70 LEU A N 1
ATOM 566 C CA . LEU A 1 70 ? -22.879 -13.566 27.827 1.00 95.94 70 LEU A CA 1
ATOM 567 C C . LEU A 1 70 ? -22.369 -13.409 26.386 1.00 95.94 70 LEU A C 1
ATOM 569 O O . LEU A 1 70 ? -23.024 -12.749 25.589 1.00 95.94 70 LEU A O 1
ATOM 573 N N . LEU A 1 71 ? -21.239 -14.037 26.038 1.00 95.31 71 LEU A N 1
ATOM 574 C CA . LEU A 1 71 ? -20.711 -14.054 24.667 1.00 95.31 71 LEU A CA 1
ATOM 575 C C . LEU A 1 71 ? -21.669 -14.768 23.720 1.00 95.31 71 LEU A C 1
ATOM 577 O O . LEU A 1 71 ? -21.953 -14.267 22.638 1.00 95.31 71 LEU A O 1
ATOM 581 N N . SER A 1 72 ? -22.176 -15.921 24.148 1.00 94.44 72 SER A N 1
ATOM 582 C CA . SER A 1 72 ? -23.132 -16.706 23.371 1.00 94.44 72 SER A CA 1
ATOM 583 C C . SER A 1 72 ? -24.402 -15.895 23.122 1.00 94.44 72 SER A C 1
ATOM 585 O O . SER A 1 72 ? -24.840 -15.784 21.984 1.00 94.44 72 SER A O 1
ATOM 587 N N . LEU A 1 73 ? -24.926 -15.223 24.152 1.00 94.25 73 LEU A N 1
ATOM 588 C CA . LEU A 1 73 ? -26.087 -14.339 24.006 1.00 94.25 73 LEU A CA 1
ATOM 589 C C . LEU A 1 73 ? -25.816 -13.152 23.063 1.00 94.25 73 LEU A C 1
ATOM 591 O O . LEU A 1 73 ? -26.680 -12.807 22.263 1.00 94.25 73 LEU A O 1
ATOM 595 N N . GLU A 1 74 ? -24.626 -12.546 23.120 1.00 93.69 74 GLU A N 1
ATOM 596 C CA . GLU A 1 74 ? -24.224 -11.437 22.239 1.00 93.69 74 GLU A CA 1
ATOM 597 C C . GLU A 1 74 ? -24.152 -11.857 20.763 1.00 93.69 74 GLU A C 1
ATOM 599 O O . GLU A 1 74 ? -24.586 -11.095 19.902 1.00 93.69 74 GLU A O 1
ATOM 604 N N . ILE A 1 75 ? -23.663 -13.068 20.463 1.00 92.50 75 ILE A N 1
ATOM 605 C CA . ILE A 1 75 ? -23.570 -13.592 19.086 1.00 92.50 75 ILE A CA 1
ATOM 606 C C . ILE A 1 75 ? -24.950 -13.665 18.415 1.00 92.50 75 ILE A C 1
ATOM 608 O O . ILE A 1 75 ? -25.059 -13.410 17.215 1.00 92.50 75 ILE A O 1
ATOM 612 N N . PHE A 1 76 ? -25.999 -13.991 19.173 1.00 88.31 76 PHE A N 1
ATOM 613 C CA . PHE A 1 76 ? -27.363 -14.125 18.652 1.00 88.31 76 PHE A CA 1
ATOM 614 C C . PHE A 1 76 ? -28.216 -12.858 18.804 1.00 88.31 76 PHE A C 1
ATOM 616 O O . PHE A 1 76 ? -29.346 -12.821 18.313 1.00 88.31 76 PHE A O 1
ATOM 623 N N . ALA A 1 77 ? -27.707 -11.814 19.462 1.00 88.19 77 ALA A N 1
ATOM 624 C CA . ALA A 1 77 ? -28.437 -10.569 19.650 1.00 88.19 77 ALA A CA 1
ATOM 625 C C . ALA A 1 77 ? -28.394 -9.682 18.391 1.00 88.19 77 ALA A C 1
ATOM 627 O O . ALA A 1 77 ? -27.352 -9.516 17.754 1.00 88.19 77 ALA A O 1
ATOM 628 N N . ASN A 1 78 ? -29.523 -9.048 18.058 1.00 84.94 78 ASN A N 1
ATOM 629 C CA . ASN A 1 78 ? -29.596 -8.104 16.933 1.00 84.94 78 ASN A CA 1
ATOM 630 C C . ASN A 1 78 ? -28.791 -6.822 17.205 1.00 84.94 78 ASN A C 1
ATOM 632 O O . ASN A 1 78 ? -28.113 -6.311 16.317 1.00 84.94 78 ASN A O 1
ATOM 636 N N . GLU A 1 79 ? -28.841 -6.332 18.443 1.00 86.44 79 GLU A N 1
ATOM 637 C CA . GLU A 1 79 ? -28.088 -5.173 18.929 1.00 86.44 79 GLU A CA 1
ATOM 638 C C . GLU A 1 79 ? -26.969 -5.631 19.867 1.00 86.44 79 GLU A C 1
ATOM 640 O O . GLU A 1 79 ? -27.092 -6.680 20.502 1.00 86.44 79 GLU A O 1
ATOM 645 N N . SER A 1 80 ? -25.908 -4.826 19.995 1.00 88.25 80 SER A N 1
ATOM 646 C CA . SER A 1 80 ? -24.863 -5.072 20.993 1.00 88.25 80 SER A CA 1
ATOM 647 C C . SER A 1 80 ? -25.466 -4.976 22.394 1.00 88.25 80 SER A C 1
ATOM 649 O O . SER A 1 80 ? -25.857 -3.901 22.856 1.00 88.25 80 SER A O 1
ATOM 651 N N . ILE A 1 81 ? -25.550 -6.112 23.083 1.00 91.12 81 ILE A N 1
ATOM 652 C CA . ILE A 1 81 ? -25.965 -6.164 24.487 1.00 91.12 81 ILE A CA 1
ATOM 653 C C . ILE A 1 81 ? -24.817 -5.722 25.399 1.00 91.12 81 ILE A C 1
ATOM 655 O O . ILE A 1 81 ? -25.039 -5.388 26.565 1.00 91.12 81 ILE A O 1
ATOM 659 N N . PHE A 1 82 ? -23.599 -5.680 24.850 1.00 87.00 82 PHE A N 1
ATOM 660 C CA . PHE A 1 82 ? -22.377 -5.340 25.556 1.00 87.00 82 PHE A CA 1
ATOM 661 C C . PHE A 1 82 ? -22.396 -3.942 26.167 1.00 87.00 82 PHE A C 1
ATOM 663 O O . PHE A 1 82 ? -22.172 -3.795 27.366 1.00 87.00 82 PHE A O 1
ATOM 670 N N . GLU A 1 83 ? -22.715 -2.931 25.365 1.00 82.75 83 GLU A N 1
ATOM 671 C CA . GLU A 1 83 ? -22.793 -1.541 25.828 1.00 82.75 83 GLU A CA 1
ATOM 672 C C . GLU A 1 83 ? -24.147 -1.260 26.481 1.00 82.75 83 GLU A C 1
ATOM 674 O O . GLU A 1 83 ? -24.211 -0.666 27.557 1.00 82.75 83 GLU A O 1
ATOM 679 N N . LYS A 1 84 ? -25.231 -1.788 25.893 1.00 88.56 84 LYS A N 1
ATOM 680 C CA . LYS A 1 84 ? -26.611 -1.605 26.373 1.00 88.56 84 LYS A CA 1
ATOM 681 C C . LYS A 1 84 ? -26.788 -1.998 27.839 1.00 88.56 84 LYS A C 1
ATOM 683 O O . LYS A 1 84 ? -27.570 -1.374 28.556 1.00 88.56 84 LYS A O 1
ATOM 688 N N . PHE A 1 85 ? -26.077 -3.033 28.284 1.00 91.31 85 PHE A N 1
ATOM 689 C CA . PHE A 1 85 ? -26.174 -3.551 29.645 1.00 91.31 85 PHE A CA 1
ATOM 690 C C . PHE A 1 85 ? -24.883 -3.405 30.457 1.00 91.31 85 PHE A C 1
ATOM 692 O O . PHE A 1 85 ? -24.790 -3.991 31.529 1.00 91.31 85 PHE A O 1
ATOM 699 N N . ASN A 1 86 ? -23.903 -2.611 30.019 1.00 90.81 86 ASN A N 1
ATOM 700 C CA . ASN A 1 86 ? -22.626 -2.411 30.724 1.00 90.81 86 ASN A CA 1
ATOM 701 C C . ASN A 1 86 ? -21.790 -3.702 30.914 1.00 90.81 86 ASN A C 1
ATOM 703 O O . ASN A 1 86 ? -21.085 -3.864 31.915 1.00 90.81 86 ASN A O 1
ATOM 707 N N . ILE A 1 87 ? -21.887 -4.672 29.999 1.00 92.38 87 ILE A N 1
ATOM 708 C CA . ILE A 1 87 ? -21.075 -5.903 30.049 1.00 92.38 87 ILE A CA 1
ATOM 709 C C . ILE A 1 87 ? -19.607 -5.588 29.720 1.00 92.38 87 ILE A C 1
ATOM 711 O O . ILE A 1 87 ? -18.698 -6.217 30.264 1.00 92.38 87 ILE A O 1
ATOM 715 N N . ASP A 1 88 ? -19.369 -4.563 28.903 1.00 91.31 88 ASP A N 1
ATOM 716 C CA . ASP A 1 88 ? -18.050 -3.978 28.648 1.00 91.31 88 ASP A CA 1
ATOM 717 C C . ASP A 1 88 ? -17.287 -3.652 29.941 1.00 91.31 88 ASP A C 1
ATOM 719 O O . ASP A 1 88 ? -16.096 -3.942 30.081 1.00 91.31 88 ASP A O 1
ATOM 723 N N . SER A 1 89 ? -18.002 -3.128 30.931 1.00 90.94 89 SER A N 1
ATOM 724 C CA . SER A 1 89 ? -17.476 -2.775 32.239 1.00 90.94 89 SER A CA 1
ATOM 725 C C . SER A 1 89 ? -17.122 -4.012 33.063 1.00 90.94 89 SER A C 1
ATOM 727 O O . SER A 1 89 ? -16.079 -4.018 33.720 1.00 90.94 89 SER A O 1
ATOM 729 N N . LEU A 1 90 ? -17.910 -5.091 32.974 1.00 91.25 90 LEU A N 1
ATOM 730 C CA . LEU A 1 90 ? -17.577 -6.378 33.599 1.00 91.25 90 LEU A CA 1
ATOM 731 C C . LEU A 1 90 ? -16.326 -7.001 32.976 1.00 91.25 90 LEU A C 1
ATOM 733 O O . LEU A 1 90 ? -15.408 -7.396 33.696 1.00 91.25 90 LEU A O 1
ATOM 737 N N . ALA A 1 91 ? -16.247 -7.012 31.645 1.00 92.62 91 ALA A N 1
ATOM 738 C CA . ALA A 1 91 ? -15.073 -7.480 30.916 1.00 92.62 91 ALA A CA 1
ATOM 739 C C . ALA A 1 91 ? -13.818 -6.661 31.279 1.00 92.62 91 ALA A C 1
ATOM 741 O O . ALA A 1 91 ? -12.738 -7.211 31.510 1.00 92.62 91 ALA A O 1
ATOM 742 N N . ALA A 1 92 ? -13.963 -5.341 31.419 1.00 90.56 92 ALA A N 1
ATOM 743 C CA . ALA A 1 92 ? -12.895 -4.463 31.877 1.00 90.56 92 ALA A CA 1
ATOM 744 C C . ALA A 1 92 ? -12.468 -4.743 33.329 1.00 90.56 92 ALA A C 1
ATOM 746 O O . ALA A 1 92 ? -11.292 -4.587 33.661 1.00 90.56 92 ALA A O 1
ATOM 747 N N . ILE A 1 93 ? -13.389 -5.128 34.220 1.00 88.88 93 ILE A N 1
ATOM 748 C CA . ILE A 1 93 ? -13.054 -5.590 35.580 1.00 88.88 93 ILE A CA 1
ATOM 749 C C . ILE A 1 93 ? -12.220 -6.878 35.504 1.00 88.88 93 ILE A C 1
ATOM 751 O O . ILE A 1 93 ? -11.143 -6.930 36.098 1.00 88.88 93 ILE A O 1
ATOM 755 N N . SER A 1 94 ? -12.644 -7.877 34.721 1.00 91.56 94 SER A N 1
ATOM 756 C CA . SER A 1 94 ? -11.908 -9.141 34.547 1.00 91.56 94 SER A CA 1
ATOM 757 C C . SER A 1 94 ? -10.467 -8.954 34.080 1.00 91.56 94 SER A C 1
ATOM 759 O O . SER A 1 94 ? -9.560 -9.604 34.596 1.00 91.56 94 SER A O 1
ATOM 761 N N . LEU A 1 95 ? -10.228 -8.050 33.125 1.00 89.50 95 LEU A N 1
ATOM 762 C CA . LEU A 1 95 ? -8.875 -7.777 32.625 1.00 89.50 95 LEU A CA 1
ATOM 763 C C . LEU A 1 95 ? -7.946 -7.205 33.701 1.00 89.50 95 LEU A C 1
ATOM 765 O O . LEU A 1 95 ? -6.739 -7.448 33.661 1.00 89.50 95 LEU A O 1
ATOM 769 N N . ARG A 1 96 ? -8.502 -6.449 34.653 1.00 82.38 96 ARG A N 1
ATOM 770 C CA . ARG A 1 96 ? -7.750 -5.759 35.710 1.00 82.38 96 ARG A CA 1
ATOM 771 C C . ARG A 1 96 ? -7.525 -6.613 36.949 1.00 82.38 96 ARG A C 1
ATOM 773 O O . ARG A 1 96 ? -6.569 -6.360 37.679 1.00 82.38 96 ARG A O 1
ATOM 780 N N . ASN A 1 97 ? -8.381 -7.604 37.190 1.00 83.31 97 ASN A N 1
ATOM 781 C CA . ASN A 1 97 ? -8.282 -8.435 38.379 1.00 83.31 97 ASN A CA 1
ATOM 782 C C . ASN A 1 97 ? -6.905 -9.122 38.464 1.00 83.31 97 ASN A C 1
ATOM 784 O O . ASN A 1 97 ? -6.412 -9.667 37.462 1.00 83.31 97 ASN A O 1
ATOM 788 N N . PRO A 1 98 ? -6.262 -9.105 39.649 1.00 80.50 98 PRO A N 1
ATOM 789 C CA . PRO A 1 98 ? -5.045 -9.866 39.858 1.00 80.50 98 PRO A CA 1
ATOM 790 C C . PRO A 1 98 ? -5.350 -11.359 39.735 1.00 80.50 98 PRO A C 1
ATOM 792 O O . PRO A 1 98 ? -6.434 -11.825 40.095 1.00 80.50 98 PRO A O 1
ATOM 795 N N . LEU A 1 99 ? -4.372 -12.112 39.234 1.00 80.00 99 LEU A N 1
ATOM 796 C CA . LEU A 1 99 ? -4.467 -13.566 39.211 1.00 80.00 99 LEU A CA 1
ATOM 797 C C . LEU A 1 99 ? -4.573 -14.097 40.649 1.00 80.00 99 LEU A C 1
ATOM 799 O O . LEU A 1 99 ? -3.893 -13.569 41.535 1.00 80.00 99 LEU A O 1
ATOM 803 N N . PRO A 1 100 ? -5.390 -15.136 40.892 1.00 78.88 100 PRO A N 1
ATOM 804 C CA . PRO A 1 100 ? -5.406 -15.795 42.191 1.00 78.88 100 PRO A CA 1
ATOM 805 C C . PRO A 1 100 ? -4.027 -16.406 42.491 1.00 78.88 100 PRO A C 1
ATOM 807 O O . PRO A 1 100 ? -3.307 -16.787 41.571 1.00 78.88 100 PRO A O 1
ATOM 810 N N . ASP A 1 101 ? -3.653 -16.489 43.770 1.00 74.12 101 ASP A N 1
ATOM 811 C CA . ASP A 1 101 ? -2.415 -17.138 44.228 1.00 74.12 101 ASP A CA 1
ATOM 812 C C . ASP A 1 101 ? -2.748 -18.531 44.803 1.00 74.12 101 ASP A C 1
ATOM 814 O O . ASP A 1 101 ? -3.521 -18.606 45.767 1.00 74.12 101 ASP A O 1
ATOM 818 N N . PRO A 1 102 ? -2.226 -19.642 44.236 1.00 81.38 102 PRO A N 1
ATOM 819 C CA . PRO A 1 102 ? -1.274 -19.725 43.122 1.00 81.38 102 PRO A CA 1
ATOM 820 C C . PRO A 1 102 ? -1.901 -19.451 41.750 1.00 81.38 102 PRO A C 1
ATOM 822 O O . PRO A 1 102 ? -3.033 -19.854 41.477 1.00 81.38 102 PRO A O 1
ATOM 825 N N . ALA A 1 103 ? -1.116 -18.824 40.865 1.00 79.06 103 ALA A N 1
ATOM 826 C CA . ALA A 1 103 ? -1.553 -18.489 39.513 1.00 79.06 103 ALA A CA 1
ATOM 827 C C . ALA A 1 103 ? -1.982 -19.751 38.737 1.00 79.06 103 ALA A C 1
ATOM 829 O O . ALA A 1 103 ? -1.240 -20.743 38.712 1.00 79.06 103 ALA A O 1
ATOM 830 N N . PRO A 1 104 ? -3.156 -19.737 38.081 1.00 81.62 104 PRO A N 1
ATOM 831 C CA . PRO A 1 104 ? -3.617 -20.869 37.298 1.00 81.62 104 PRO A CA 1
ATOM 832 C C . PRO A 1 104 ? -2.732 -21.050 36.059 1.00 81.62 104 PRO A C 1
ATOM 834 O O . PRO A 1 104 ? -2.147 -20.099 35.542 1.00 81.62 104 PRO A O 1
ATOM 837 N N . LYS A 1 105 ? -2.657 -22.284 35.542 1.00 81.88 105 LYS A N 1
ATOM 838 C CA . LYS A 1 105 ? -1.933 -22.572 34.287 1.00 81.88 105 LYS A CA 1
ATOM 839 C C . LYS A 1 105 ? -2.536 -21.843 33.084 1.00 81.88 105 LYS A C 1
ATOM 841 O O . LYS A 1 105 ? -1.812 -21.524 32.148 1.00 81.88 105 LYS A O 1
ATOM 846 N N . VAL A 1 106 ? -3.852 -21.639 33.108 1.00 85.38 106 VAL A N 1
ATOM 847 C CA . VAL A 1 106 ? -4.635 -20.988 32.057 1.00 85.38 106 VAL A CA 1
ATOM 848 C C . VAL A 1 106 ? -5.587 -20.001 32.723 1.00 85.38 106 VAL A C 1
ATOM 850 O O . VAL A 1 106 ? -6.288 -20.355 33.671 1.00 85.38 106 VAL A O 1
ATOM 853 N N . ASP A 1 107 ? -5.590 -18.759 32.246 1.00 89.44 107 ASP A N 1
ATOM 854 C CA . ASP A 1 107 ? -6.475 -17.702 32.736 1.00 89.44 107 ASP A CA 1
ATOM 855 C C . ASP A 1 107 ? -7.765 -17.694 31.903 1.00 89.44 107 ASP A C 1
ATOM 857 O O . ASP A 1 107 ? -7.907 -16.943 30.937 1.00 89.44 107 ASP A O 1
ATOM 861 N N . GLU A 1 108 ? -8.683 -18.598 32.247 1.00 91.31 108 GLU A N 1
ATOM 862 C CA . GLU A 1 108 ? -9.962 -18.764 31.542 1.00 91.31 108 GLU A CA 1
ATOM 863 C C . GLU A 1 108 ? -10.819 -17.488 31.550 1.00 91.31 108 GLU A C 1
ATOM 865 O O . GLU A 1 108 ? -11.539 -17.223 30.586 1.00 91.31 108 GLU A O 1
ATOM 870 N N . GLU A 1 109 ? -10.731 -16.670 32.606 1.00 92.62 109 GLU A N 1
ATOM 871 C CA . GLU A 1 109 ? -11.479 -15.412 32.713 1.00 92.62 109 GLU A CA 1
ATOM 872 C C . GLU A 1 109 ? -10.998 -14.406 31.661 1.00 92.62 109 GLU A C 1
ATOM 874 O O . GLU A 1 109 ? -11.805 -13.898 30.879 1.00 92.62 109 GLU A O 1
ATOM 879 N N . ARG A 1 110 ? -9.682 -14.175 31.549 1.00 92.19 110 ARG A N 1
ATOM 880 C CA . ARG A 1 110 ? -9.134 -13.295 30.504 1.00 92.19 110 ARG A CA 1
ATOM 881 C C . ARG A 1 110 ? -9.332 -13.853 29.105 1.00 92.19 110 ARG A C 1
ATOM 883 O O . ARG A 1 110 ? -9.603 -13.076 28.195 1.00 92.19 110 ARG A O 1
ATOM 890 N N . ILE A 1 111 ? -9.243 -15.170 28.912 1.00 93.69 111 ILE A N 1
ATOM 891 C CA . ILE A 1 111 ? -9.543 -15.791 27.612 1.00 93.69 111 ILE A CA 1
ATOM 892 C C . ILE A 1 111 ? -10.986 -15.493 27.200 1.00 93.69 111 ILE A C 1
ATOM 894 O O . ILE A 1 111 ? -11.218 -15.112 26.051 1.00 93.69 111 ILE A O 1
ATOM 898 N N . ALA A 1 112 ? -11.946 -15.607 28.122 1.00 94.62 112 ALA A N 1
ATOM 899 C CA . ALA A 1 112 ? -13.333 -15.251 27.852 1.00 94.62 112 ALA A CA 1
ATOM 900 C C . ALA A 1 112 ? -13.467 -13.767 27.465 1.00 94.62 112 ALA A C 1
ATOM 902 O O . ALA A 1 112 ? -14.120 -13.459 26.468 1.00 94.62 112 ALA A O 1
ATOM 903 N N . VAL A 1 113 ? -12.781 -12.851 28.163 1.00 95.62 113 VAL A N 1
ATOM 904 C CA . VAL A 1 113 ? -12.758 -11.428 27.774 1.00 95.62 113 VAL A CA 1
ATOM 905 C C . VAL A 1 113 ? -12.137 -11.212 26.395 1.00 95.62 113 VAL A C 1
ATOM 907 O O . VAL A 1 113 ? -12.683 -10.468 25.588 1.00 95.62 113 VAL A O 1
ATOM 910 N N . PHE A 1 114 ? -11.020 -11.859 26.071 1.00 96.31 114 PHE A N 1
ATOM 911 C CA . PHE A 1 114 ? -10.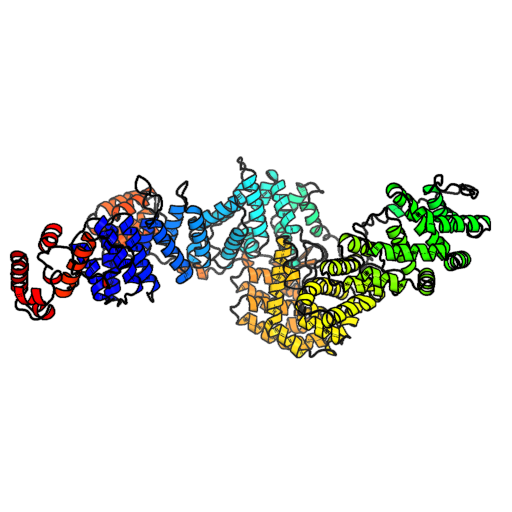390 -11.691 24.762 1.00 96.31 114 PHE A CA 1
ATOM 912 C C . PHE A 1 114 ? -11.256 -12.211 23.615 1.00 96.31 114 PHE A C 1
ATOM 914 O O . PHE A 1 114 ? -11.161 -11.675 22.512 1.00 96.31 114 PHE A O 1
ATOM 921 N N . ARG A 1 115 ? -12.121 -13.204 23.858 1.00 95.38 115 ARG A N 1
ATOM 922 C CA . ARG A 1 115 ? -13.142 -13.621 22.884 1.00 95.38 115 ARG A CA 1
ATOM 923 C C . ARG A 1 115 ? -14.211 -12.548 22.683 1.00 95.38 115 ARG A C 1
ATOM 925 O O . ARG A 1 115 ? -14.612 -12.321 21.547 1.00 95.38 115 ARG A O 1
ATOM 932 N N . HIS A 1 116 ? -14.614 -11.849 23.745 1.00 93.75 116 HIS A N 1
ATOM 933 C CA . HIS A 1 116 ? -15.501 -10.683 23.638 1.00 93.75 116 HIS A CA 1
ATOM 934 C C . HIS A 1 116 ? -14.871 -9.549 22.841 1.00 93.75 116 HIS A C 1
ATOM 936 O O . HIS A 1 116 ? -15.494 -9.044 21.916 1.00 93.75 116 HIS A O 1
ATOM 942 N N . VAL A 1 117 ? -13.622 -9.189 23.148 1.00 94.94 117 VAL A N 1
ATOM 943 C CA . VAL A 1 117 ? -12.873 -8.167 22.395 1.00 94.94 117 VAL A CA 1
ATOM 944 C C . VAL A 1 117 ? -12.824 -8.534 20.912 1.00 94.94 117 VAL A C 1
ATOM 946 O O . VAL A 1 117 ? -13.121 -7.703 20.061 1.00 94.94 117 VAL A O 1
ATOM 949 N N . LEU A 1 118 ? -12.515 -9.796 20.600 1.00 95.19 118 LEU A N 1
ATOM 950 C CA . LEU A 1 118 ? -12.470 -10.277 19.224 1.00 95.19 118 LEU A CA 1
ATOM 951 C C . LEU A 1 118 ? -13.837 -10.191 18.529 1.00 95.19 118 LEU A C 1
ATOM 953 O O . LEU A 1 118 ? -13.894 -9.786 17.372 1.00 95.19 118 LEU A O 1
ATOM 957 N N . LEU A 1 119 ? -14.928 -10.547 19.215 1.00 93.94 119 LEU A N 1
ATOM 958 C CA . LEU A 1 119 ? -16.282 -10.426 18.672 1.00 93.94 119 LEU A CA 1
ATOM 959 C C . LEU A 1 119 ? -16.659 -8.962 18.413 1.00 93.94 119 LEU A C 1
ATOM 961 O O . LEU A 1 119 ? -17.241 -8.662 17.373 1.00 93.94 119 LEU A O 1
ATOM 965 N N . GLN A 1 120 ? -16.302 -8.050 19.319 1.00 91.38 120 GLN A N 1
ATOM 966 C CA . GLN A 1 120 ? -16.551 -6.619 19.141 1.00 91.38 120 GLN A CA 1
ATOM 967 C C . GLN A 1 120 ? -15.782 -6.078 17.924 1.00 91.38 120 GLN A C 1
ATOM 969 O O . GLN A 1 120 ? -16.386 -5.465 17.048 1.00 91.38 120 GLN A O 1
ATOM 974 N N . LEU A 1 121 ? -14.496 -6.415 17.784 1.00 92.19 121 LEU A N 1
ATOM 975 C CA . LEU A 1 121 ? -13.666 -5.959 16.664 1.00 92.19 121 LEU A CA 1
ATOM 976 C C . LEU A 1 121 ? -14.068 -6.583 15.316 1.00 92.19 121 LEU A C 1
ATOM 978 O O . LEU A 1 121 ? -14.260 -5.868 14.336 1.00 92.19 121 LEU A O 1
ATOM 982 N N . LYS A 1 122 ? -14.224 -7.912 15.248 1.00 91.62 122 LYS A N 1
ATOM 983 C CA . LYS A 1 122 ? -14.481 -8.636 13.986 1.00 91.62 122 LYS A CA 1
ATOM 984 C C . LYS A 1 122 ? -15.957 -8.725 13.617 1.00 91.62 122 LYS A C 1
ATOM 986 O O . LYS A 1 122 ? -16.282 -8.738 12.435 1.00 91.62 122 LYS A O 1
ATOM 991 N N . GLY A 1 123 ? -16.828 -8.862 14.613 1.00 88.38 123 GLY A N 1
ATOM 992 C CA . GLY A 1 123 ? -18.264 -9.059 14.421 1.00 88.38 123 GLY A CA 1
ATOM 993 C C . GLY A 1 123 ? -19.046 -7.751 14.432 1.00 88.38 123 GLY A C 1
ATOM 994 O O . GLY A 1 123 ? -19.896 -7.549 13.571 1.00 88.38 123 GLY A O 1
ATOM 995 N N . ARG A 1 124 ? -18.753 -6.859 15.387 1.00 88.25 124 ARG A N 1
ATOM 996 C CA . ARG A 1 124 ? -19.464 -5.577 15.545 1.00 88.25 124 ARG A CA 1
ATOM 997 C C . ARG A 1 124 ? -18.727 -4.372 14.954 1.00 88.25 124 ARG A C 1
ATOM 999 O O . ARG A 1 124 ? -19.339 -3.318 14.851 1.00 88.25 124 ARG A O 1
ATOM 1006 N N . GLN A 1 125 ? -17.457 -4.524 14.565 1.00 90.06 125 GLN A N 1
ATOM 1007 C CA . GLN A 1 125 ? -16.592 -3.441 14.075 1.00 90.06 125 GLN A CA 1
ATOM 1008 C C . GLN A 1 125 ? -16.524 -2.240 15.030 1.00 90.06 125 GLN A C 1
ATOM 1010 O O . GLN A 1 125 ? -16.464 -1.093 14.609 1.00 90.06 125 GLN A O 1
ATOM 1015 N N . THR A 1 126 ? -16.529 -2.504 16.336 1.00 88.81 126 THR A N 1
ATOM 1016 C CA . THR A 1 126 ? -16.431 -1.469 17.369 1.00 88.81 126 THR A CA 1
ATOM 1017 C C . THR A 1 126 ? -15.590 -1.957 18.543 1.00 88.81 126 THR A C 1
ATOM 1019 O O . THR A 1 126 ? -15.291 -3.145 18.680 1.00 88.81 126 THR A O 1
ATOM 1022 N N . LEU A 1 127 ? -15.189 -1.031 19.407 1.00 89.44 127 LEU A N 1
ATOM 1023 C CA . LEU A 1 127 ? -14.611 -1.343 20.703 1.00 89.44 127 LEU A CA 1
ATOM 1024 C C . LEU A 1 127 ? -14.995 -0.250 21.696 1.00 89.44 127 LEU A C 1
ATOM 1026 O O . LEU A 1 127 ? -14.585 0.898 21.534 1.00 89.44 127 LEU A O 1
ATOM 1030 N N . SER A 1 128 ? -15.738 -0.630 22.736 1.00 88.00 128 SER A N 1
ATOM 1031 C CA . SER A 1 128 ? -16.140 0.295 23.799 1.00 88.00 128 SER A CA 1
ATOM 1032 C C . SER A 1 128 ? -14.943 0.985 24.467 1.00 88.00 128 SER A C 1
ATOM 1034 O O . SER A 1 128 ? -13.861 0.405 24.656 1.00 88.00 128 SER A O 1
ATOM 1036 N N . ASP A 1 129 ? -15.176 2.216 24.919 1.00 84.06 129 ASP A N 1
ATOM 1037 C CA . ASP A 1 129 ? -14.167 3.033 25.583 1.00 84.06 129 ASP A CA 1
ATOM 1038 C C . ASP A 1 129 ? -13.565 2.358 26.823 1.00 84.06 129 ASP A C 1
ATOM 1040 O O . ASP A 1 129 ? -12.346 2.413 27.049 1.00 84.06 129 ASP A O 1
ATOM 1044 N N . THR A 1 130 ? -14.425 1.692 27.592 1.00 86.56 130 THR A N 1
ATOM 1045 C CA . THR A 1 130 ? -14.105 1.000 28.838 1.00 86.56 130 THR A CA 1
ATOM 1046 C C . THR A 1 130 ? -13.134 -0.154 28.613 1.00 86.56 130 THR A C 1
ATOM 1048 O O . THR A 1 130 ? -12.136 -0.271 29.334 1.00 86.56 130 THR A O 1
ATOM 1051 N N . ILE A 1 131 ? -13.382 -0.979 27.590 1.00 90.75 131 ILE A N 1
ATOM 1052 C CA . ILE A 1 131 ? -12.499 -2.094 27.232 1.00 90.75 131 ILE A CA 1
ATOM 1053 C C . ILE A 1 131 ? -11.181 -1.566 26.675 1.00 90.75 131 ILE A C 1
ATOM 1055 O O . ILE A 1 131 ? -10.127 -2.037 27.099 1.00 90.75 131 ILE A O 1
ATOM 1059 N N . GLY A 1 132 ? -11.214 -0.563 25.790 1.00 89.44 132 GLY A N 1
ATOM 1060 C CA . GLY A 1 132 ? -10.001 0.048 25.240 1.00 89.44 132 GLY A CA 1
ATOM 1061 C C . GLY A 1 132 ? -9.042 0.517 26.339 1.00 89.44 132 GLY A C 1
ATOM 1062 O O . GLY A 1 132 ? -7.864 0.161 26.337 1.00 89.44 132 GLY A O 1
ATOM 1063 N N . ARG A 1 133 ? -9.552 1.225 27.359 1.00 86.19 133 ARG A N 1
ATOM 1064 C CA . ARG A 1 133 ? -8.736 1.630 28.519 1.00 86.19 133 ARG A CA 1
ATOM 1065 C C . ARG A 1 133 ? -8.283 0.452 29.381 1.00 86.19 133 ARG A C 1
ATOM 1067 O O . ARG A 1 133 ? -7.167 0.468 29.896 1.00 86.19 133 ARG A O 1
ATOM 1074 N N . ALA A 1 134 ? -9.122 -0.565 29.566 1.00 89.25 134 ALA A N 1
ATOM 1075 C CA . ALA A 1 134 ? -8.734 -1.756 30.320 1.00 89.25 134 ALA A CA 1
ATOM 1076 C C . ALA A 1 134 ? -7.592 -2.522 29.635 1.00 89.25 134 ALA A C 1
ATOM 1078 O O . ALA A 1 134 ? -6.682 -2.989 30.318 1.00 89.25 134 ALA A O 1
ATOM 1079 N N . LEU A 1 135 ? -7.602 -2.594 28.302 1.00 92.69 135 LEU A N 1
ATOM 1080 C CA . LEU A 1 135 ? -6.525 -3.165 27.496 1.00 92.69 135 LEU A CA 1
ATOM 1081 C C . LEU A 1 135 ? -5.227 -2.363 27.638 1.00 92.69 135 LEU A C 1
ATOM 1083 O O . LEU A 1 135 ? -4.186 -2.963 27.890 1.00 92.69 135 LEU A O 1
ATOM 1087 N N . VAL A 1 136 ? -5.284 -1.028 27.567 1.00 90.19 136 VAL A N 1
ATOM 1088 C CA . VAL A 1 136 ? -4.121 -0.151 27.824 1.00 90.19 136 VAL A CA 1
ATOM 1089 C C . VAL A 1 136 ? -3.512 -0.443 29.196 1.00 90.19 136 VAL A C 1
ATOM 1091 O O . VAL A 1 136 ? -2.319 -0.724 29.299 1.00 90.19 136 VAL A O 1
ATOM 1094 N N . ASN A 1 137 ? -4.338 -0.468 30.244 1.00 87.12 137 ASN A N 1
ATOM 1095 C CA . ASN A 1 137 ? -3.867 -0.751 31.599 1.00 87.12 137 ASN A CA 1
ATOM 1096 C C . ASN A 1 137 ? -3.259 -2.152 31.714 1.00 87.12 137 ASN A C 1
ATOM 1098 O O . ASN A 1 137 ? -2.199 -2.316 32.314 1.00 87.12 137 ASN A O 1
ATOM 1102 N N . ALA A 1 138 ? -3.910 -3.162 31.130 1.00 89.62 138 ALA A N 1
ATOM 1103 C CA . ALA A 1 138 ? -3.413 -4.533 31.130 1.00 89.62 138 ALA A CA 1
ATOM 1104 C C . ALA A 1 138 ? -2.081 -4.657 30.370 1.00 89.62 138 ALA A C 1
ATOM 1106 O O . ALA A 1 138 ? -1.208 -5.415 30.794 1.00 89.62 138 ALA A O 1
ATOM 1107 N N . TYR A 1 139 ? -1.897 -3.898 29.286 1.00 91.56 139 TYR A N 1
ATOM 1108 C CA . TYR A 1 139 ? -0.646 -3.845 28.530 1.00 91.56 139 TYR A CA 1
ATOM 1109 C C . TYR A 1 139 ? 0.508 -3.262 29.356 1.00 91.56 139 TYR A C 1
ATOM 1111 O O . TYR A 1 139 ? 1.626 -3.768 29.281 1.00 91.56 139 TYR A O 1
ATOM 1119 N N . SER A 1 140 ? 0.238 -2.243 30.179 1.00 87.69 140 SER A N 1
ATOM 1120 C CA . SER A 1 140 ? 1.240 -1.603 31.043 1.00 87.69 140 SER A CA 1
ATOM 1121 C C . SER A 1 140 ? 1.716 -2.471 32.217 1.00 87.69 140 SER A C 1
ATOM 1123 O O . SER A 1 140 ? 2.675 -2.096 32.893 1.00 87.69 140 SER A O 1
ATOM 1125 N N . ILE A 1 141 ? 1.083 -3.622 32.481 1.00 86.19 141 ILE A N 1
ATOM 1126 C CA . ILE A 1 141 ? 1.516 -4.548 33.536 1.00 86.19 141 ILE A CA 1
ATOM 1127 C C . ILE A 1 141 ? 2.838 -5.221 33.114 1.00 86.19 141 ILE A C 1
ATOM 1129 O O . ILE A 1 141 ? 2.871 -5.918 32.094 1.00 86.19 141 ILE A O 1
ATOM 1133 N N . PRO A 1 142 ? 3.930 -5.083 33.895 1.00 81.69 142 PRO A N 1
ATOM 1134 C CA . PRO A 1 142 ? 5.212 -5.700 33.564 1.00 81.69 142 PRO A CA 1
ATOM 1135 C C . PRO A 1 142 ? 5.108 -7.225 33.431 1.00 81.69 142 PRO A C 1
ATOM 1137 O O . PRO A 1 142 ? 4.478 -7.882 34.258 1.00 81.69 142 PRO A O 1
ATOM 1140 N N . ASN A 1 143 ? 5.785 -7.797 32.429 1.00 81.19 143 ASN A N 1
ATOM 1141 C CA . ASN A 1 143 ? 5.829 -9.243 32.155 1.00 81.19 143 ASN A CA 1
ATOM 1142 C C . ASN A 1 143 ? 4.457 -9.904 31.906 1.00 81.19 143 ASN A C 1
ATOM 1144 O O . ASN A 1 143 ? 4.298 -11.103 32.142 1.00 81.19 143 ASN A O 1
ATOM 1148 N N . ASN A 1 144 ? 3.462 -9.155 31.422 1.00 84.12 144 ASN A N 1
ATOM 1149 C CA . ASN A 1 144 ? 2.177 -9.732 31.042 1.00 84.12 144 ASN A CA 1
ATOM 1150 C C . ASN A 1 144 ? 2.317 -10.614 29.783 1.00 84.12 144 ASN A C 1
ATOM 1152 O O . ASN A 1 144 ? 2.717 -10.158 28.712 1.00 84.12 144 ASN A O 1
ATOM 1156 N N . THR A 1 145 ? 1.953 -11.892 29.899 1.00 88.19 145 THR A N 1
ATOM 1157 C CA . THR A 1 145 ? 2.016 -12.873 28.802 1.00 88.19 145 THR A CA 1
ATOM 1158 C C . THR A 1 145 ? 1.066 -12.547 27.647 1.00 88.19 145 THR A C 1
ATOM 1160 O O . THR A 1 145 ? 1.290 -13.005 26.529 1.00 88.19 145 THR A O 1
ATOM 1163 N N . TYR A 1 146 ? 0.032 -11.739 27.894 1.00 91.12 146 TYR A N 1
ATOM 1164 C CA . TYR A 1 146 ? -0.957 -11.335 26.895 1.00 91.12 146 TYR A CA 1
ATOM 1165 C C . TYR A 1 146 ? -0.614 -10.028 26.171 1.00 91.12 146 TYR A C 1
ATOM 1167 O O . TYR A 1 146 ? -1.348 -9.653 25.258 1.00 91.12 146 TYR A O 1
ATOM 1175 N N . SER A 1 147 ? 0.482 -9.338 26.516 1.00 91.75 147 SER A N 1
ATOM 1176 C CA . SER A 1 147 ? 0.839 -8.052 25.893 1.00 91.75 147 SER A CA 1
ATOM 1177 C C . SER A 1 147 ? 0.869 -8.082 24.356 1.00 91.75 147 SER A C 1
ATOM 1179 O O . SER A 1 147 ? 0.330 -7.148 23.765 1.00 91.75 147 SER A O 1
ATOM 1181 N N . PRO A 1 148 ? 1.400 -9.123 23.673 1.00 93.81 148 PRO A N 1
ATOM 1182 C CA . PRO A 1 148 ? 1.357 -9.184 22.209 1.00 93.81 148 PRO A CA 1
ATOM 1183 C C . PRO A 1 148 ? -0.067 -9.248 21.636 1.00 93.81 148 PRO A C 1
ATOM 1185 O O . PRO A 1 148 ? -0.352 -8.606 20.630 1.00 93.81 148 PRO A O 1
ATOM 1188 N N . LEU A 1 149 ? -0.968 -9.995 22.286 1.00 94.81 149 LEU A N 1
ATOM 1189 C CA . LEU A 1 149 ? -2.367 -10.110 21.865 1.00 94.81 149 LEU A CA 1
ATOM 1190 C C . LEU A 1 149 ? -3.121 -8.798 22.097 1.00 94.81 149 LEU A C 1
ATOM 1192 O O . LEU A 1 149 ? -3.831 -8.328 21.215 1.00 94.81 149 LEU A O 1
ATOM 1196 N N . ILE A 1 150 ? -2.926 -8.189 23.269 1.00 95.12 150 ILE A N 1
ATOM 1197 C CA . ILE A 1 150 ? -3.517 -6.892 23.610 1.00 95.12 150 ILE A CA 1
ATOM 1198 C C . ILE A 1 150 ? -3.069 -5.827 22.606 1.00 95.12 150 ILE A C 1
ATOM 1200 O O . ILE A 1 150 ? -3.897 -5.071 22.110 1.00 95.12 150 ILE A O 1
ATOM 1204 N N . PHE A 1 151 ? -1.778 -5.797 22.272 1.00 94.44 151 PHE A N 1
ATOM 1205 C CA . PHE A 1 151 ? -1.238 -4.884 21.272 1.00 94.44 151 PHE A CA 1
ATOM 1206 C C . PHE A 1 151 ? -1.908 -5.066 19.905 1.00 94.44 151 PHE A C 1
ATOM 1208 O O . PHE A 1 151 ? -2.352 -4.087 19.313 1.00 94.44 151 PHE A O 1
ATOM 1215 N N . ALA A 1 152 ? -2.060 -6.311 19.440 1.00 94.62 152 ALA A N 1
ATOM 1216 C CA . ALA A 1 152 ? -2.755 -6.601 18.187 1.00 94.62 152 ALA A CA 1
ATOM 1217 C C . ALA A 1 152 ? -4.213 -6.105 18.201 1.00 94.62 152 ALA A C 1
ATOM 1219 O O . ALA A 1 152 ? -4.657 -5.497 17.230 1.00 94.62 152 ALA A O 1
ATOM 1220 N N . TYR A 1 153 ? -4.934 -6.294 19.312 1.00 95.00 153 TYR A N 1
ATOM 1221 C CA . TYR A 1 153 ? -6.295 -5.772 19.469 1.00 95.00 153 TYR A CA 1
ATOM 1222 C C . TYR A 1 153 ? -6.356 -4.246 19.490 1.00 95.00 153 TYR A C 1
ATOM 1224 O O . TYR A 1 153 ? -7.276 -3.689 18.906 1.00 95.00 153 TYR A O 1
ATOM 1232 N N . LEU A 1 154 ? -5.391 -3.561 20.110 1.00 92.75 154 LEU A N 1
ATOM 1233 C CA . LEU A 1 154 ? -5.321 -2.096 20.077 1.00 92.75 154 LEU A CA 1
ATOM 1234 C C . LEU A 1 154 ? -5.045 -1.570 18.660 1.00 92.75 154 LEU A C 1
ATOM 1236 O O . LEU A 1 154 ? -5.677 -0.605 18.239 1.00 92.75 154 LEU A O 1
ATOM 1240 N N . CYS A 1 155 ? -4.149 -2.219 17.909 1.00 91.31 155 CYS A N 1
ATOM 1241 C CA . CYS A 1 155 ? -3.901 -1.878 16.507 1.00 91.31 155 CYS A CA 1
ATOM 1242 C C . CYS A 1 155 ? -5.152 -2.076 15.644 1.00 91.31 155 CYS A C 1
ATOM 1244 O O . CYS A 1 155 ? -5.489 -1.211 14.842 1.00 91.31 155 CYS A O 1
ATOM 1246 N N . GLU A 1 156 ? -5.858 -3.192 15.824 1.00 91.81 156 GLU A N 1
ATOM 1247 C CA . GLU A 1 156 ? -7.098 -3.464 15.101 1.00 91.81 156 GLU A CA 1
ATOM 1248 C C . GLU A 1 156 ? -8.224 -2.498 15.500 1.00 91.81 156 GLU A C 1
ATOM 1250 O O . GLU A 1 156 ? -8.941 -2.005 14.631 1.00 91.81 156 GLU A O 1
ATOM 1255 N N . ALA A 1 157 ? -8.335 -2.154 16.786 1.00 90.12 157 ALA A N 1
ATOM 1256 C CA . ALA A 1 157 ? -9.326 -1.206 17.289 1.00 90.12 157 ALA A CA 1
ATOM 1257 C C . ALA A 1 157 ? -9.247 0.152 16.586 1.00 90.12 157 ALA A C 1
ATOM 1259 O O . ALA A 1 157 ? -10.280 0.711 16.246 1.00 90.12 157 ALA A O 1
ATOM 1260 N N . ILE A 1 158 ? -8.039 0.646 16.304 1.00 87.06 158 ILE A N 1
ATOM 1261 C CA . ILE A 1 158 ? -7.832 1.898 15.558 1.00 87.06 158 ILE A CA 1
ATOM 1262 C C . ILE A 1 158 ? -8.377 1.814 14.132 1.00 87.06 158 ILE A C 1
ATOM 1264 O O . ILE A 1 158 ? -8.884 2.802 13.609 1.00 87.06 158 ILE A O 1
ATOM 1268 N N . THR A 1 159 ? -8.270 0.649 13.491 1.00 86.06 159 THR A N 1
ATOM 1269 C CA . THR A 1 159 ? -8.745 0.485 12.111 1.00 86.06 159 THR A CA 1
ATOM 1270 C C . THR A 1 159 ? -10.266 0.433 12.009 1.00 86.06 159 THR A C 1
ATOM 1272 O O . THR A 1 159 ? -10.803 0.870 10.997 1.00 86.06 159 THR A O 1
ATOM 1275 N N . VAL A 1 160 ? -10.955 -0.069 13.043 1.00 84.88 160 VAL A N 1
ATOM 1276 C CA . VAL A 1 160 ? -12.422 -0.229 13.042 1.00 84.88 160 VAL A CA 1
ATOM 1277 C C . VAL A 1 160 ? -13.164 0.902 13.760 1.00 84.88 160 VAL A C 1
ATOM 1279 O O . VAL A 1 160 ? -14.278 1.225 13.373 1.00 84.88 160 VAL A O 1
ATOM 1282 N N . ASN A 1 161 ? -12.554 1.520 14.778 1.00 80.25 161 ASN A N 1
ATOM 1283 C CA . ASN A 1 161 ? -13.131 2.609 15.565 1.00 80.25 161 ASN A CA 1
ATOM 1284 C C . ASN A 1 161 ? -12.142 3.796 15.639 1.00 80.25 161 ASN A C 1
ATOM 1286 O O . ASN A 1 161 ? -11.309 3.843 16.555 1.00 80.25 161 ASN A O 1
ATOM 1290 N N . PRO A 1 162 ? -12.218 4.754 14.693 1.00 68.44 162 PRO A N 1
ATOM 1291 C CA . PRO A 1 162 ? -11.327 5.912 14.644 1.00 68.44 162 PRO A CA 1
ATOM 1292 C C . PRO A 1 162 ? -11.310 6.734 15.937 1.00 68.44 162 PRO A C 1
ATOM 1294 O O . PRO A 1 162 ? -10.244 7.202 16.324 1.00 68.44 162 PRO A O 1
ATOM 1297 N N . ASP A 1 163 ? -12.417 6.838 16.674 1.00 72.81 163 ASP A N 1
ATOM 1298 C CA . ASP A 1 163 ? -12.490 7.629 17.914 1.00 72.81 163 ASP A CA 1
ATOM 1299 C C . ASP A 1 163 ? -11.547 7.102 19.002 1.00 72.81 163 ASP A C 1
ATOM 1301 O O . ASP A 1 163 ? -11.045 7.849 19.848 1.00 72.81 163 ASP A O 1
ATOM 1305 N N . ILE A 1 164 ? -11.233 5.803 18.970 1.00 74.38 164 ILE A N 1
ATOM 1306 C CA . ILE A 1 164 ? -10.311 5.205 19.934 1.00 74.38 164 ILE A CA 1
ATOM 1307 C C . ILE A 1 164 ? -8.885 5.735 19.765 1.00 74.38 164 ILE A C 1
ATOM 1309 O O . ILE A 1 164 ? -8.116 5.762 20.728 1.00 74.38 164 ILE A O 1
ATOM 1313 N N . SER A 1 165 ? -8.532 6.179 18.558 1.00 63.44 165 SER A N 1
ATOM 1314 C CA . SER A 1 165 ? -7.217 6.735 18.252 1.00 63.44 165 SER A CA 1
ATOM 1315 C C . SER A 1 165 ? -6.989 8.116 18.876 1.00 63.44 165 SER A C 1
ATOM 1317 O O . SER A 1 165 ? -5.840 8.493 19.097 1.00 63.44 165 SER A O 1
ATOM 1319 N N . CYS A 1 166 ? -8.058 8.828 19.260 1.00 66.06 166 CYS A N 1
ATOM 1320 C CA . CYS A 1 166 ? -7.973 10.084 20.007 1.00 66.06 166 CYS A CA 1
ATOM 1321 C C . CYS A 1 166 ? -7.421 9.883 21.431 1.00 66.06 166 CYS A C 1
ATOM 1323 O O . CYS A 1 166 ? -7.115 10.849 22.131 1.00 66.06 166 CYS A O 1
ATOM 1325 N N . LYS A 1 167 ? -7.280 8.631 21.889 1.00 76.31 167 LYS A N 1
ATOM 1326 C CA . LYS A 1 167 ? -6.674 8.306 23.182 1.00 76.31 167 LYS A CA 1
ATOM 1327 C C . LYS A 1 167 ? -5.159 8.252 23.056 1.00 76.31 167 LYS A C 1
ATOM 1329 O O . LYS A 1 167 ? -4.585 7.258 22.597 1.00 76.31 167 LYS A O 1
ATOM 1334 N N . THR A 1 168 ? -4.505 9.302 23.544 1.00 76.12 168 THR A N 1
ATOM 1335 C CA . THR A 1 168 ? -3.046 9.456 23.538 1.00 76.12 168 THR A CA 1
ATOM 1336 C C . THR A 1 168 ? -2.315 8.243 24.117 1.00 76.12 168 THR A C 1
ATOM 1338 O O . THR A 1 168 ? -1.234 7.902 23.647 1.00 76.12 168 THR A O 1
ATOM 1341 N N . GLU A 1 169 ? -2.885 7.546 25.106 1.00 83.69 169 GLU A N 1
ATOM 1342 C CA . GLU A 1 169 ? -2.269 6.359 25.706 1.00 83.69 169 GLU A CA 1
ATOM 1343 C C . GLU A 1 169 ? -2.112 5.197 24.711 1.00 83.69 169 GLU A C 1
ATOM 1345 O O . GLU A 1 169 ? -1.083 4.519 24.722 1.00 83.69 169 GLU A O 1
ATOM 1350 N N . ILE A 1 170 ? -3.092 4.986 23.823 1.00 85.88 170 ILE A N 1
ATOM 1351 C CA . ILE A 1 170 ? -3.039 3.929 22.802 1.00 85.88 170 ILE A CA 1
ATOM 1352 C C . ILE A 1 170 ? -1.984 4.282 21.751 1.00 85.88 170 ILE A C 1
ATOM 1354 O O . ILE A 1 170 ? -1.135 3.453 21.420 1.00 85.88 170 ILE A O 1
ATOM 1358 N N . ILE A 1 171 ? -1.989 5.528 21.268 1.00 84.56 171 ILE A N 1
ATOM 1359 C CA . ILE A 1 171 ? -1.003 5.979 20.279 1.00 84.56 171 ILE A CA 1
ATOM 1360 C C . ILE A 1 171 ? 0.410 5.955 20.869 1.00 84.56 171 ILE A C 1
ATOM 1362 O O . ILE A 1 171 ? 1.340 5.531 20.191 1.00 84.56 171 ILE A O 1
ATOM 1366 N N . ASN A 1 172 ? 0.581 6.311 22.145 1.00 87.44 172 ASN A N 1
ATOM 1367 C CA . ASN A 1 172 ? 1.864 6.196 22.838 1.00 87.44 172 ASN A CA 1
ATOM 1368 C C . ASN A 1 172 ? 2.376 4.750 22.853 1.00 87.44 172 ASN A C 1
ATOM 1370 O O . ASN A 1 172 ? 3.546 4.539 22.552 1.00 87.44 172 ASN A O 1
ATOM 1374 N N . ILE A 1 173 ? 1.518 3.759 23.135 1.00 91.06 173 ILE A N 1
ATOM 1375 C CA . ILE A 1 173 ? 1.895 2.336 23.078 1.00 91.06 173 ILE A CA 1
ATOM 1376 C C . ILE A 1 173 ? 2.379 1.951 21.674 1.00 91.06 173 ILE A C 1
ATOM 1378 O O . ILE A 1 173 ? 3.382 1.250 21.535 1.00 91.06 173 ILE A O 1
ATOM 1382 N N . ILE A 1 174 ? 1.687 2.412 20.631 1.00 90.75 174 ILE A N 1
ATOM 1383 C CA . ILE A 1 174 ? 2.033 2.104 19.237 1.00 90.75 174 ILE A CA 1
ATOM 1384 C C . ILE A 1 174 ? 3.340 2.773 18.830 1.00 90.75 174 ILE A C 1
ATOM 1386 O O . ILE A 1 174 ? 4.199 2.117 18.243 1.00 90.75 174 ILE A O 1
ATOM 1390 N N . VAL A 1 175 ? 3.519 4.049 19.172 1.00 90.25 175 VAL A N 1
ATOM 1391 C CA . VAL A 1 175 ? 4.744 4.801 18.886 1.00 90.25 175 VAL A CA 1
ATOM 1392 C C . VAL A 1 175 ? 5.933 4.210 19.634 1.00 90.25 175 VAL A C 1
ATOM 1394 O O . VAL A 1 175 ? 6.979 4.000 19.025 1.00 90.25 175 VAL A O 1
ATOM 1397 N N . ASP A 1 176 ? 5.776 3.871 20.914 1.00 90.75 176 ASP A N 1
ATOM 1398 C CA . ASP A 1 176 ? 6.832 3.228 21.697 1.00 90.75 176 ASP A CA 1
ATOM 1399 C C . ASP A 1 176 ? 7.201 1.877 21.064 1.00 90.75 176 ASP A C 1
ATOM 1401 O O . ASP A 1 176 ? 8.382 1.575 20.872 1.00 90.75 176 ASP A O 1
ATOM 1405 N N . LYS A 1 177 ? 6.203 1.100 20.615 1.00 92.75 177 LYS A N 1
ATOM 1406 C CA . LYS A 1 177 ? 6.462 -0.166 19.923 1.00 92.75 177 LYS A CA 1
ATOM 1407 C C . LYS A 1 177 ? 7.127 0.015 18.560 1.00 92.75 177 LYS A C 1
ATOM 1409 O O . LYS A 1 177 ? 7.967 -0.800 18.172 1.00 92.75 177 LYS A O 1
ATOM 1414 N N . LEU A 1 178 ? 6.785 1.076 17.837 1.00 92.44 178 LEU A N 1
ATOM 1415 C CA . LEU A 1 178 ? 7.421 1.435 16.576 1.00 92.44 178 LEU A CA 1
ATOM 1416 C C . LEU A 1 178 ? 8.888 1.832 16.787 1.00 92.44 178 LEU A C 1
ATOM 1418 O O . LEU A 1 178 ? 9.747 1.370 16.042 1.00 92.44 178 LEU A O 1
ATOM 1422 N N . VAL A 1 179 ? 9.189 2.621 17.819 1.00 91.44 179 VAL A N 1
ATOM 1423 C CA . VAL A 1 179 ? 10.562 2.997 18.196 1.00 91.44 179 VAL A CA 1
ATOM 1424 C C . VAL A 1 179 ? 11.391 1.771 18.595 1.00 91.44 179 VAL A C 1
ATOM 1426 O O . VAL A 1 179 ? 12.584 1.715 18.304 1.00 91.44 179 VAL A O 1
ATOM 1429 N N . GLU A 1 180 ? 10.771 0.760 19.208 1.00 90.62 180 GLU A N 1
ATOM 1430 C CA . GLU A 1 180 ? 11.432 -0.509 19.539 1.00 90.62 180 GLU A CA 1
ATOM 1431 C C . GLU A 1 180 ? 11.708 -1.408 18.323 1.00 90.62 180 GLU A C 1
ATOM 1433 O O . GLU A 1 180 ? 12.717 -2.110 18.305 1.00 90.62 180 GLU A O 1
ATOM 1438 N N . THR A 1 181 ? 10.794 -1.461 17.347 1.00 91.44 181 THR A N 1
ATOM 1439 C CA . THR A 1 181 ? 10.771 -2.534 16.327 1.00 91.44 181 THR A CA 1
ATOM 1440 C C . THR A 1 181 ? 11.006 -2.066 14.894 1.00 91.44 181 THR A C 1
ATOM 1442 O O . THR A 1 181 ? 11.420 -2.865 14.050 1.00 91.44 181 THR A O 1
ATOM 1445 N N . ALA A 1 182 ? 10.724 -0.796 14.597 1.00 90.31 182 ALA A N 1
ATOM 1446 C CA . ALA A 1 182 ? 10.660 -0.245 13.246 1.00 90.31 182 ALA A CA 1
ATOM 1447 C C . ALA A 1 182 ? 9.816 -1.095 12.272 1.00 90.31 182 ALA A C 1
ATOM 1449 O O . ALA A 1 182 ? 10.209 -1.310 11.113 1.00 90.31 182 ALA A O 1
ATOM 1450 N N . ASP A 1 183 ? 8.690 -1.624 12.765 1.00 91.06 183 ASP A N 1
ATOM 1451 C CA . ASP A 1 183 ? 7.725 -2.392 11.977 1.00 91.06 183 ASP A CA 1
ATOM 1452 C C . ASP A 1 183 ? 6.989 -1.479 10.981 1.00 91.06 183 ASP A C 1
ATOM 1454 O O . ASP A 1 183 ? 6.346 -0.498 11.358 1.00 91.06 183 ASP A O 1
ATOM 1458 N N . VAL A 1 184 ? 7.067 -1.829 9.695 1.00 89.50 184 VAL A N 1
ATOM 1459 C CA . VAL A 1 184 ? 6.415 -1.104 8.594 1.00 89.50 184 VAL A CA 1
ATOM 1460 C C . VAL A 1 184 ? 4.893 -1.116 8.741 1.00 89.50 184 VAL A C 1
ATOM 1462 O O . VAL A 1 184 ? 4.249 -0.139 8.383 1.00 89.50 184 VAL A O 1
ATOM 1465 N N . ASN A 1 185 ? 4.301 -2.173 9.305 1.00 90.50 185 ASN A N 1
ATOM 1466 C CA . ASN A 1 185 ? 2.852 -2.226 9.509 1.00 90.50 185 ASN A CA 1
ATOM 1467 C C . ASN A 1 185 ? 2.388 -1.183 10.531 1.00 90.50 185 ASN A C 1
ATOM 1469 O O . ASN A 1 185 ? 1.315 -0.609 10.372 1.00 90.50 185 ASN A O 1
ATOM 1473 N N . LEU A 1 186 ? 3.209 -0.896 11.547 1.00 91.75 186 LEU A N 1
ATOM 1474 C CA . LEU A 1 186 ? 2.922 0.162 12.518 1.00 91.75 186 LEU A CA 1
ATOM 1475 C C . LEU A 1 186 ? 3.100 1.549 11.907 1.00 91.75 186 LEU A C 1
ATOM 1477 O O . LEU A 1 186 ? 2.301 2.435 12.194 1.00 91.75 186 LEU A O 1
ATOM 1481 N N . VAL A 1 187 ? 4.088 1.730 11.024 1.00 90.69 187 VAL A N 1
ATOM 1482 C CA . VAL A 1 187 ? 4.199 2.964 10.230 1.00 90.69 187 VAL A CA 1
ATOM 1483 C C . VAL A 1 187 ? 2.953 3.157 9.372 1.00 90.69 187 VAL A C 1
ATOM 1485 O O . VAL A 1 187 ? 2.350 4.223 9.417 1.00 90.69 187 VAL A O 1
ATOM 1488 N N . ASN A 1 188 ? 2.524 2.118 8.654 1.00 90.06 188 ASN A N 1
ATOM 1489 C CA . ASN A 1 188 ? 1.320 2.165 7.829 1.00 90.06 188 ASN A CA 1
ATOM 1490 C C . ASN A 1 188 ? 0.072 2.470 8.662 1.00 90.06 188 ASN A C 1
ATOM 1492 O O . ASN A 1 188 ? -0.767 3.239 8.209 1.00 90.06 188 ASN A O 1
ATOM 1496 N N . LEU A 1 189 ? -0.035 1.927 9.880 1.00 89.81 189 LEU A N 1
ATOM 1497 C CA . LEU A 1 189 ? -1.125 2.247 10.799 1.00 89.81 189 LEU A CA 1
ATOM 1498 C C . LEU A 1 189 ? -1.087 3.719 11.231 1.00 89.81 189 LEU A C 1
ATOM 1500 O O . LEU A 1 189 ? -2.120 4.373 11.206 1.00 89.81 189 LEU A O 1
ATOM 1504 N N . ILE A 1 190 ? 0.084 4.273 11.566 1.00 88.31 190 ILE A N 1
ATOM 1505 C CA . ILE A 1 190 ? 0.216 5.705 11.889 1.00 88.31 190 ILE A CA 1
ATOM 1506 C C . ILE A 1 190 ? -0.143 6.571 10.679 1.00 88.31 190 ILE A C 1
ATOM 1508 O O . ILE A 1 190 ? -0.873 7.544 10.829 1.00 88.31 190 ILE A O 1
ATOM 1512 N N . CYS A 1 191 ? 0.327 6.227 9.481 1.00 88.50 191 CYS A N 1
ATOM 1513 C CA . CYS A 1 191 ? -0.016 6.957 8.263 1.00 88.50 191 CYS A CA 1
ATOM 1514 C C . CYS A 1 191 ? -1.509 6.841 7.930 1.00 88.50 191 CYS A C 1
ATOM 1516 O O . CYS A 1 191 ? -2.105 7.825 7.505 1.00 88.50 191 CYS A O 1
ATOM 1518 N N . TYR A 1 192 ? -2.123 5.682 8.178 1.00 88.19 192 TYR A N 1
ATOM 1519 C CA . TYR A 1 192 ? -3.571 5.495 8.102 1.00 88.19 192 TYR A CA 1
ATOM 1520 C C . TYR A 1 192 ? -4.297 6.401 9.097 1.00 88.19 192 TYR A C 1
ATOM 1522 O O . TYR A 1 192 ? -5.297 7.012 8.725 1.00 88.19 192 TYR A O 1
ATOM 1530 N N . CYS A 1 193 ? -3.782 6.541 10.324 1.00 84.00 193 CYS A N 1
ATOM 1531 C CA . CYS A 1 193 ? -4.316 7.499 11.280 1.00 84.00 193 CYS A CA 1
ATOM 1532 C C . CYS A 1 193 ? -4.186 8.927 10.755 1.00 84.00 193 CYS A C 1
ATOM 1534 O O . CYS A 1 193 ? -5.169 9.638 10.700 1.00 84.00 193 CYS A O 1
ATOM 1536 N N . LEU A 1 194 ? -3.014 9.360 10.301 1.00 84.88 194 LEU A N 1
ATOM 1537 C CA . LEU A 1 194 ? -2.847 10.721 9.775 1.00 84.88 194 LEU A CA 1
ATOM 1538 C C . LEU A 1 194 ? -3.784 11.006 8.587 1.00 84.88 194 LEU A C 1
ATOM 1540 O O . LEU A 1 194 ? -4.289 12.117 8.447 1.00 84.88 194 LEU A O 1
ATOM 1544 N N . GLU A 1 195 ? -4.045 9.995 7.757 1.00 85.94 195 GLU A N 1
ATOM 1545 C CA . GLU A 1 195 ? -4.965 10.093 6.628 1.00 85.94 195 GLU A CA 1
ATOM 1546 C C . GLU A 1 195 ? -6.432 10.199 7.073 1.00 85.94 195 GLU A C 1
ATOM 1548 O O . GLU A 1 195 ? -7.109 11.153 6.698 1.00 85.94 195 GLU A O 1
ATOM 1553 N N . ASN A 1 196 ? -6.912 9.261 7.894 1.00 78.19 196 ASN A N 1
ATOM 1554 C CA . ASN A 1 196 ? -8.343 9.092 8.193 1.00 78.19 196 ASN A CA 1
ATOM 1555 C C . ASN A 1 196 ? -8.788 9.737 9.507 1.00 78.19 196 ASN A C 1
ATOM 1557 O O . ASN A 1 196 ? -9.971 9.975 9.716 1.00 78.19 196 ASN A O 1
ATOM 1561 N N . ILE A 1 197 ? -7.852 9.981 10.415 1.00 62.38 197 ILE A N 1
ATOM 1562 C CA . ILE A 1 197 ? -8.112 10.446 11.772 1.00 62.38 197 ILE A CA 1
ATOM 1563 C C . ILE A 1 197 ? -7.824 11.937 11.801 1.00 62.38 197 ILE A C 1
ATOM 1565 O O . ILE A 1 197 ? -6.837 12.425 11.246 1.00 62.38 197 ILE A O 1
ATOM 1569 N N . TYR A 1 198 ? -8.737 12.670 12.423 1.00 58.84 198 TYR A N 1
ATOM 1570 C CA . TYR A 1 198 ? -8.623 14.075 12.764 1.00 58.84 198 TYR A CA 1
ATOM 1571 C C . TYR A 1 198 ? -7.209 14.385 13.314 1.00 58.84 198 TYR A C 1
ATOM 1573 O O . TYR A 1 198 ? -6.860 14.081 14.455 1.00 58.84 198 TYR A O 1
ATOM 1581 N N . SER A 1 199 ? -6.370 14.997 12.470 1.00 46.91 199 SER A N 1
ATOM 1582 C CA . SER A 1 199 ? -5.002 15.428 12.781 1.00 46.91 199 SER A CA 1
ATOM 1583 C C . SER A 1 199 ? -4.828 16.228 14.089 1.00 46.91 199 SER A C 1
ATOM 1585 O O . SER A 1 199 ? -3.721 16.153 14.628 1.00 46.91 199 SER A O 1
ATOM 1587 N N . PRO A 1 200 ? -5.819 16.961 14.652 1.00 48.62 200 PRO A N 1
ATOM 1588 C CA . PRO A 1 200 ? -5.621 17.600 15.957 1.00 48.62 200 PRO A CA 1
ATOM 1589 C C . PRO A 1 200 ? -5.449 16.627 17.141 1.00 48.62 200 PRO A C 1
ATOM 1591 O O . PRO A 1 200 ? -4.947 17.043 18.186 1.00 48.62 200 PRO A O 1
ATOM 1594 N N . PHE A 1 201 ? -5.797 15.339 17.005 1.00 51.78 201 PHE A N 1
ATOM 1595 C CA . PHE A 1 201 ? -5.861 14.415 18.149 1.00 51.78 201 PHE A CA 1
ATOM 1596 C C . PHE A 1 201 ? -4.644 13.526 18.362 1.00 51.78 201 PHE A C 1
ATOM 1598 O O . PHE A 1 201 ? -4.543 12.939 19.437 1.00 51.78 201 PHE A O 1
ATOM 1605 N N . ILE A 1 202 ? -3.704 13.435 17.413 1.00 60.69 202 ILE A N 1
ATOM 1606 C CA . ILE A 1 202 ? -2.385 12.879 17.729 1.00 60.69 202 ILE A CA 1
ATOM 1607 C C . ILE A 1 202 ? -1.527 14.044 18.205 1.00 60.69 202 ILE A C 1
ATOM 1609 O O . ILE A 1 202 ? -1.069 14.845 17.386 1.00 60.69 202 ILE A O 1
ATOM 1613 N N . PRO A 1 203 ? -1.279 14.177 19.515 1.00 60.91 203 PRO A N 1
ATOM 1614 C CA . PRO A 1 203 ? -0.560 15.333 19.995 1.00 60.91 203 PRO A CA 1
ATOM 1615 C C . PRO A 1 203 ? 0.846 15.346 19.402 1.00 60.91 203 PRO A C 1
ATOM 1617 O O . PRO A 1 203 ? 1.525 14.317 19.368 1.00 60.91 203 PRO A O 1
ATOM 1620 N N . LYS A 1 204 ? 1.332 16.529 19.017 1.00 67.38 204 LYS A N 1
ATOM 1621 C CA . LYS A 1 204 ? 2.705 16.723 18.518 1.00 67.38 204 LYS A CA 1
ATOM 1622 C C . LYS A 1 204 ? 3.761 16.043 19.407 1.00 67.38 204 LYS A C 1
ATOM 1624 O O . LYS A 1 204 ? 4.731 15.483 18.904 1.00 67.38 204 LYS A O 1
ATOM 1629 N N . HIS A 1 205 ? 3.535 16.031 20.725 1.00 69.69 205 HIS A N 1
ATOM 1630 C CA . HIS A 1 205 ? 4.421 15.395 21.703 1.00 69.69 205 HIS A CA 1
ATOM 1631 C C . HIS A 1 205 ? 4.478 13.859 21.613 1.00 69.69 205 HIS A C 1
ATOM 1633 O O . HIS A 1 205 ? 5.446 13.253 22.067 1.00 69.69 205 HIS A O 1
ATOM 1639 N N . THR A 1 206 ? 3.444 13.210 21.075 1.00 71.56 206 THR A N 1
ATOM 1640 C CA . THR A 1 206 ? 3.397 11.753 20.926 1.00 71.56 206 THR A CA 1
ATOM 1641 C C . THR A 1 206 ? 4.258 11.321 19.752 1.00 71.56 206 THR A C 1
ATOM 1643 O O . THR A 1 206 ? 5.134 10.478 19.920 1.00 71.56 206 THR A O 1
ATOM 1646 N N . LEU A 1 207 ? 4.095 11.945 18.583 1.00 75.00 207 LEU A N 1
ATOM 1647 C CA . LEU A 1 207 ? 4.904 11.602 17.411 1.00 75.00 207 LEU A CA 1
ATOM 1648 C C . LEU A 1 207 ? 6.351 12.102 17.532 1.00 75.00 207 LEU A C 1
ATOM 1650 O O . LEU A 1 207 ? 7.260 11.459 17.009 1.00 75.00 207 LEU A O 1
ATOM 1654 N N . SER A 1 208 ? 6.616 13.159 18.312 1.00 80.06 208 SER A N 1
ATOM 1655 C CA . SER A 1 208 ? 7.993 13.571 18.621 1.00 80.06 208 SER A CA 1
ATOM 1656 C C . SER A 1 208 ? 8.792 12.493 19.367 1.00 80.06 208 SER A C 1
ATOM 1658 O O . SER A 1 208 ? 10.022 12.515 19.331 1.00 80.06 208 SER A O 1
ATOM 1660 N N . ARG A 1 209 ? 8.136 11.503 19.997 1.00 85.44 209 ARG A N 1
ATOM 1661 C CA . ARG A 1 209 ? 8.816 10.340 20.598 1.00 85.44 209 ARG A CA 1
ATOM 1662 C C . ARG A 1 209 ? 9.533 9.472 19.562 1.00 85.44 209 ARG A C 1
ATOM 1664 O O . ARG A 1 209 ? 10.516 8.839 19.920 1.00 85.44 209 ARG A O 1
ATOM 1671 N N . ILE A 1 210 ? 9.107 9.494 18.295 1.00 86.56 210 ILE A N 1
ATOM 1672 C CA . ILE A 1 210 ? 9.800 8.811 17.187 1.00 86.56 210 ILE A CA 1
ATOM 1673 C C . ILE A 1 210 ? 11.174 9.441 16.942 1.00 86.56 210 ILE A C 1
ATOM 1675 O O . ILE A 1 210 ? 12.125 8.753 16.590 1.00 86.56 210 ILE A O 1
ATOM 1679 N N . ILE A 1 211 ? 11.285 10.753 17.148 1.00 84.38 211 ILE A N 1
ATOM 1680 C CA . ILE A 1 211 ? 12.494 11.524 16.848 1.00 84.38 211 ILE A CA 1
ATOM 1681 C C . ILE A 1 211 ? 13.375 11.675 18.098 1.00 84.38 211 ILE A C 1
ATOM 1683 O O . ILE A 1 211 ? 14.590 11.802 17.985 1.00 84.38 211 ILE A O 1
ATOM 1687 N N . SER A 1 212 ? 12.788 11.604 19.298 1.00 86.75 212 SER A N 1
ATOM 1688 C CA . SER A 1 212 ? 13.486 11.753 20.584 1.00 86.75 212 SER A CA 1
ATOM 1689 C C . SER A 1 212 ? 14.775 10.915 20.704 1.00 86.75 212 SER A C 1
ATOM 1691 O O . SER A 1 212 ? 15.798 11.486 21.079 1.00 86.75 212 SER A O 1
ATOM 1693 N N . PRO A 1 213 ? 14.820 9.626 20.302 1.00 86.69 213 PRO A N 1
ATOM 1694 C CA . PRO A 1 213 ? 16.058 8.840 20.314 1.00 86.69 213 PRO A CA 1
ATOM 1695 C C . PRO A 1 213 ? 17.193 9.402 19.448 1.00 86.69 213 PRO A C 1
ATOM 1697 O O . PRO A 1 213 ? 18.351 9.142 19.747 1.00 86.69 213 PRO A O 1
ATOM 1700 N N . ILE A 1 214 ? 16.867 10.141 18.382 1.00 83.69 214 ILE A N 1
ATOM 1701 C CA . ILE A 1 214 ? 17.827 10.762 17.453 1.00 83.69 214 ILE A CA 1
ATOM 1702 C C . ILE A 1 214 ? 18.307 12.116 18.001 1.00 83.69 214 ILE A C 1
ATOM 1704 O O . ILE A 1 214 ? 19.454 12.499 17.796 1.00 83.69 214 ILE A O 1
ATOM 1708 N N . ILE A 1 215 ? 17.422 12.840 18.692 1.00 80.06 215 ILE A N 1
ATOM 1709 C CA . ILE A 1 215 ? 17.665 14.194 19.222 1.00 80.06 215 ILE A CA 1
ATOM 1710 C C . ILE A 1 215 ? 18.327 14.158 20.611 1.00 80.06 215 ILE A C 1
ATOM 1712 O O . ILE A 1 215 ? 18.957 15.130 21.029 1.00 80.06 215 ILE A O 1
ATOM 1716 N N . SER A 1 216 ? 18.165 13.063 21.356 1.00 77.38 216 SER A N 1
ATOM 1717 C CA . SER A 1 216 ? 18.615 12.972 22.744 1.00 77.38 216 SER A CA 1
ATOM 1718 C C . SER A 1 216 ? 20.131 13.128 22.878 1.00 77.38 216 SER A C 1
ATOM 1720 O O . SER A 1 216 ? 20.912 12.472 22.193 1.00 77.38 216 SER A O 1
ATOM 1722 N N . VAL A 1 217 ? 20.540 13.964 23.835 1.00 66.81 217 VAL A N 1
ATOM 1723 C CA . VAL A 1 217 ? 21.942 14.111 24.264 1.00 66.81 217 VAL A CA 1
ATOM 1724 C C . VAL A 1 217 ? 22.347 12.978 25.225 1.00 66.81 217 VAL A C 1
ATOM 1726 O O . VAL A 1 217 ? 23.531 12.774 25.491 1.00 66.81 217 VAL A O 1
ATOM 1729 N N . GLU A 1 218 ? 21.376 12.235 25.764 1.00 75.38 218 GLU A N 1
ATOM 1730 C CA . GLU A 1 218 ? 21.612 11.119 26.683 1.00 75.38 218 GLU A CA 1
ATOM 1731 C C . GLU A 1 218 ? 22.039 9.842 25.939 1.00 75.38 218 GLU A C 1
ATOM 1733 O O . GLU A 1 218 ? 21.725 9.651 24.765 1.00 75.38 218 GLU A O 1
ATOM 1738 N N . GLU A 1 219 ? 22.736 8.929 26.628 1.00 75.12 219 GLU A N 1
ATOM 1739 C CA . GLU A 1 219 ? 23.129 7.636 26.053 1.00 75.12 219 GLU A CA 1
ATOM 1740 C C . GLU A 1 219 ? 21.896 6.763 25.752 1.00 75.12 219 GLU A C 1
ATOM 1742 O O . GLU A 1 219 ? 21.365 6.063 26.617 1.00 75.12 219 GLU A O 1
ATOM 1747 N N . VAL A 1 220 ? 21.453 6.777 24.494 1.00 84.12 220 VAL A N 1
ATOM 1748 C CA . VAL A 1 220 ? 20.412 5.886 23.966 1.00 84.12 220 VAL A CA 1
ATOM 1749 C C . VAL A 1 220 ? 21.055 4.648 23.334 1.00 84.12 220 VAL A C 1
ATOM 1751 O O . VAL A 1 220 ? 22.125 4.708 22.726 1.00 84.12 220 VAL A O 1
ATOM 1754 N N . LYS A 1 221 ? 20.399 3.486 23.453 1.00 87.75 221 LYS A N 1
ATOM 1755 C CA . LYS A 1 221 ? 20.877 2.243 22.829 1.00 87.75 221 LYS A CA 1
ATOM 1756 C C . LYS A 1 221 ? 20.961 2.405 21.298 1.00 87.75 221 LYS A C 1
ATOM 1758 O O . LYS A 1 221 ? 19.969 2.816 20.693 1.00 87.75 221 LYS A O 1
ATOM 1763 N N . PRO A 1 222 ? 22.063 1.987 20.642 1.00 87.44 222 PRO A N 1
ATOM 1764 C CA . PRO A 1 222 ? 22.217 2.111 19.187 1.00 87.44 222 PRO A CA 1
ATOM 1765 C C . PRO A 1 222 ? 21.093 1.452 18.372 1.00 87.44 222 PRO A C 1
ATOM 1767 O O . PRO A 1 222 ? 20.723 1.945 17.311 1.00 87.44 222 PRO A O 1
ATOM 1770 N N . GLU A 1 223 ? 20.523 0.355 18.876 1.00 89.69 223 GLU A N 1
ATOM 1771 C CA . GLU A 1 223 ? 19.398 -0.354 18.247 1.00 89.69 223 GLU A CA 1
ATOM 1772 C C . GLU A 1 223 ? 18.119 0.495 18.207 1.00 89.69 223 GLU A C 1
ATOM 1774 O O . GLU A 1 223 ? 17.387 0.473 17.216 1.00 89.69 223 GLU A O 1
ATOM 1779 N N . THR A 1 224 ? 17.870 1.289 19.252 1.00 89.50 224 THR A N 1
ATOM 1780 C CA . THR A 1 224 ? 16.720 2.198 19.338 1.00 89.50 224 THR A CA 1
ATOM 1781 C C . THR A 1 224 ? 16.883 3.380 18.385 1.00 89.50 224 THR A C 1
ATOM 1783 O O . THR A 1 224 ? 15.925 3.757 17.711 1.00 89.50 224 THR A O 1
ATOM 1786 N N . ILE A 1 225 ? 18.101 3.921 18.257 1.00 89.38 225 ILE A N 1
ATOM 1787 C CA . ILE A 1 225 ? 18.416 4.970 17.272 1.00 89.38 225 ILE A CA 1
ATOM 1788 C C . ILE A 1 225 ? 18.203 4.430 15.853 1.00 89.38 225 ILE A C 1
ATOM 1790 O O . ILE A 1 225 ? 17.491 5.041 15.061 1.00 89.38 225 ILE A O 1
ATOM 1794 N N . ALA A 1 226 ? 18.746 3.248 15.543 1.00 91.19 226 ALA A N 1
ATOM 1795 C CA . ALA A 1 226 ? 18.588 2.620 14.230 1.00 91.19 226 ALA A CA 1
ATOM 1796 C C . ALA A 1 226 ? 17.114 2.346 13.881 1.00 91.19 226 ALA A C 1
ATOM 1798 O O . ALA A 1 226 ? 16.690 2.576 12.746 1.00 91.19 226 ALA A O 1
ATOM 1799 N N . SER A 1 227 ? 16.325 1.894 14.858 1.00 93.06 227 SER A N 1
ATOM 1800 C CA . SER A 1 227 ? 14.889 1.658 14.689 1.00 93.06 227 SER A CA 1
ATOM 1801 C C . SER A 1 227 ? 14.123 2.963 14.458 1.00 93.06 227 SER A C 1
ATOM 1803 O O . SER A 1 227 ? 13.316 3.045 13.534 1.00 93.06 227 SER A O 1
ATOM 1805 N N . SER A 1 228 ? 14.451 4.017 15.205 1.00 92.06 228 SER A N 1
ATOM 1806 C CA . SER A 1 228 ? 13.862 5.355 15.042 1.00 92.06 228 SER A CA 1
ATOM 1807 C C . SER A 1 228 ? 14.189 5.970 13.682 1.00 92.06 228 SER A C 1
ATOM 1809 O O . SER A 1 228 ? 13.299 6.465 12.996 1.00 92.06 228 SER A O 1
ATOM 1811 N N . VAL A 1 229 ? 15.444 5.857 13.234 1.00 92.06 229 VAL A N 1
ATOM 1812 C CA . VAL A 1 229 ? 15.890 6.263 11.890 1.00 92.06 229 VAL A CA 1
ATOM 1813 C C . VAL A 1 229 ? 15.078 5.558 10.809 1.00 92.06 229 VAL A C 1
ATOM 1815 O O . VAL A 1 229 ? 14.603 6.193 9.866 1.00 92.06 229 VAL A O 1
ATOM 1818 N N . LYS A 1 230 ? 14.887 4.244 10.947 1.00 92.81 230 LYS A N 1
ATOM 1819 C CA . LYS A 1 230 ? 14.133 3.439 9.986 1.00 92.81 230 LYS A CA 1
ATOM 1820 C C . LYS A 1 230 ? 12.643 3.801 9.983 1.00 92.81 230 LYS A C 1
ATOM 1822 O O . LYS A 1 230 ? 12.078 3.986 8.910 1.00 92.81 230 LYS A O 1
ATOM 1827 N N . ALA A 1 231 ? 12.029 3.956 11.156 1.00 92.44 231 ALA A N 1
ATOM 1828 C CA . ALA A 1 231 ? 10.637 4.381 11.296 1.00 92.44 231 ALA A CA 1
ATOM 1829 C C . ALA A 1 231 ? 10.400 5.767 10.675 1.00 92.44 231 ALA A C 1
ATOM 1831 O O . ALA A 1 231 ? 9.500 5.927 9.855 1.00 92.44 231 ALA A O 1
ATOM 1832 N N . LEU A 1 232 ? 11.254 6.743 10.997 1.00 91.81 232 LEU A N 1
ATOM 1833 C CA . LEU A 1 232 ? 11.171 8.100 10.460 1.00 91.81 232 LEU A CA 1
ATOM 1834 C C . LEU A 1 232 ? 11.365 8.133 8.938 1.00 91.81 232 LEU A C 1
ATOM 1836 O O . LEU A 1 232 ? 10.655 8.860 8.249 1.00 91.81 232 LEU A O 1
ATOM 1840 N N . THR A 1 233 ? 12.270 7.302 8.409 1.00 92.62 233 THR A N 1
ATOM 1841 C CA . THR A 1 233 ? 12.452 7.133 6.958 1.00 92.62 233 THR A CA 1
ATOM 1842 C C . THR A 1 233 ? 11.157 6.655 6.296 1.00 92.62 233 THR A C 1
ATOM 1844 O O . THR A 1 233 ? 10.723 7.254 5.319 1.00 92.62 233 THR A O 1
ATOM 1847 N N . TYR A 1 234 ? 10.498 5.621 6.830 1.00 91.62 234 TYR A N 1
ATOM 1848 C CA . TYR A 1 234 ? 9.244 5.123 6.251 1.00 91.62 234 TYR A CA 1
ATOM 1849 C C . TYR A 1 234 ? 8.087 6.121 6.364 1.00 91.62 234 TYR A C 1
ATOM 1851 O O . TYR A 1 234 ? 7.289 6.228 5.438 1.00 91.62 234 TYR A O 1
ATOM 1859 N N . ILE A 1 235 ? 8.005 6.873 7.465 1.00 91.62 235 ILE A N 1
ATOM 1860 C CA . ILE A 1 235 ? 6.984 7.916 7.632 1.00 91.62 235 ILE A CA 1
ATOM 1861 C C . ILE A 1 235 ? 7.172 9.011 6.580 1.00 91.62 235 ILE A C 1
ATOM 1863 O O . ILE A 1 235 ? 6.204 9.386 5.915 1.00 91.62 235 ILE A O 1
ATOM 1867 N N . LEU A 1 236 ? 8.414 9.477 6.389 1.00 91.75 236 LEU A N 1
ATOM 1868 C CA . LEU A 1 236 ? 8.749 10.462 5.362 1.00 91.75 236 LEU A CA 1
ATOM 1869 C C . LEU A 1 236 ? 8.278 9.994 3.987 1.00 91.75 236 LEU A C 1
ATOM 1871 O O . LEU A 1 236 ? 7.617 10.766 3.305 1.00 91.75 236 LEU A O 1
ATOM 1875 N N . GLN A 1 237 ? 8.515 8.732 3.623 1.00 91.94 237 GLN A N 1
ATOM 1876 C CA . GLN A 1 237 ? 8.187 8.123 2.322 1.00 91.94 237 GLN A CA 1
ATOM 1877 C C . GLN A 1 237 ? 6.679 8.023 1.985 1.00 91.94 237 GLN A C 1
ATOM 1879 O O . GLN A 1 237 ? 6.312 7.400 0.990 1.00 91.94 237 GLN A O 1
ATOM 1884 N N . SER A 1 238 ? 5.795 8.638 2.773 1.00 92.12 238 SER A N 1
ATOM 1885 C CA . SER A 1 238 ? 4.348 8.664 2.544 1.00 92.12 238 SER A CA 1
ATOM 1886 C C . SER A 1 238 ? 3.799 10.093 2.555 1.00 92.12 238 SER A C 1
ATOM 1888 O O . SER A 1 238 ? 4.285 10.946 3.301 1.00 92.12 238 SER A O 1
ATOM 1890 N N . TRP A 1 239 ? 2.748 10.360 1.772 1.00 93.44 239 TRP A N 1
ATOM 1891 C CA . TRP A 1 239 ? 2.064 11.657 1.817 1.00 93.44 239 TRP A CA 1
ATOM 1892 C C . TRP A 1 239 ? 1.445 11.957 3.187 1.00 93.44 239 TRP A C 1
ATOM 1894 O O . TRP A 1 239 ? 1.709 13.048 3.695 1.00 93.44 239 TRP A O 1
ATOM 1904 N N . PRO A 1 240 ? 0.717 11.026 3.843 1.00 92.12 240 PRO A N 1
ATOM 1905 C CA . PRO A 1 240 ? 0.177 11.283 5.175 1.00 92.12 240 PRO A CA 1
ATOM 1906 C C . PRO A 1 240 ? 1.258 11.555 6.221 1.00 92.12 240 PRO A C 1
ATOM 1908 O O . PRO A 1 240 ? 1.091 12.435 7.055 1.00 92.12 240 PRO A O 1
ATOM 1911 N N . GLY A 1 241 ? 2.398 10.861 6.162 1.00 91.31 241 GLY A N 1
ATOM 1912 C CA . GLY A 1 241 ? 3.507 11.108 7.080 1.00 91.31 241 GLY A CA 1
ATOM 1913 C C . GLY A 1 241 ? 4.193 12.455 6.842 1.00 91.31 241 GLY A C 1
ATOM 1914 O O . GLY A 1 241 ? 4.410 13.211 7.790 1.00 91.31 241 GLY A O 1
ATOM 1915 N N . LEU A 1 242 ? 4.500 12.796 5.587 1.00 92.06 242 LEU A N 1
ATOM 1916 C CA . LEU A 1 242 ? 5.147 14.066 5.249 1.00 92.06 242 LEU A CA 1
ATOM 1917 C C . LEU A 1 242 ? 4.235 15.271 5.527 1.00 92.06 242 LEU A C 1
ATOM 1919 O O . LEU A 1 242 ? 4.648 16.202 6.220 1.00 92.06 242 LEU A O 1
ATOM 1923 N N . LEU A 1 243 ? 3.007 15.240 5.000 1.00 90.94 243 LEU A N 1
ATOM 1924 C CA . LEU A 1 243 ? 2.049 16.339 5.115 1.00 90.94 243 LEU A CA 1
ATOM 1925 C C . LEU A 1 243 ? 1.385 16.369 6.493 1.00 90.94 243 LEU A C 1
ATOM 1927 O O . LEU A 1 243 ? 1.263 17.435 7.064 1.00 90.94 243 LEU A O 1
ATOM 1931 N N . GLY A 1 244 ? 0.990 15.230 7.059 1.00 86.06 244 GLY A N 1
ATOM 1932 C CA . GLY A 1 244 ? 0.234 15.182 8.317 1.00 86.06 244 GLY A CA 1
ATOM 1933 C C . GLY A 1 244 ? 1.089 15.233 9.582 1.00 86.06 244 GLY A C 1
ATOM 1934 O O . GLY A 1 244 ? 0.586 15.602 10.638 1.00 86.06 244 GLY A O 1
ATOM 1935 N N . PHE A 1 245 ? 2.378 14.884 9.506 1.00 86.44 245 PHE A N 1
ATOM 1936 C CA . PHE A 1 245 ? 3.250 14.865 10.682 1.00 86.44 245 PHE A CA 1
ATOM 1937 C C . PHE A 1 245 ? 4.492 15.741 10.534 1.00 86.44 245 PHE A C 1
ATOM 1939 O O . PHE A 1 245 ? 4.673 16.662 11.331 1.00 86.44 245 PHE A O 1
ATOM 1946 N N . ILE A 1 246 ? 5.347 15.470 9.548 1.00 88.44 246 ILE A N 1
ATOM 1947 C CA . ILE A 1 246 ? 6.696 16.056 9.478 1.00 88.44 246 ILE A CA 1
ATOM 1948 C C . ILE A 1 246 ? 6.650 17.582 9.340 1.00 88.44 246 ILE A C 1
ATOM 1950 O O . ILE A 1 246 ? 7.359 18.283 10.069 1.00 88.44 246 ILE A O 1
ATOM 1954 N N . ILE A 1 247 ? 5.817 18.091 8.428 1.00 87.88 247 ILE A N 1
ATOM 1955 C CA . ILE A 1 247 ? 5.694 19.531 8.172 1.00 87.88 247 ILE A CA 1
ATOM 1956 C C . ILE A 1 247 ? 4.994 20.250 9.341 1.00 87.88 247 ILE A C 1
ATOM 1958 O O . ILE A 1 247 ? 5.643 21.109 9.942 1.00 87.88 247 ILE A O 1
ATOM 1962 N N . PRO A 1 248 ? 3.776 19.859 9.782 1.00 83.81 248 PRO A N 1
ATOM 1963 C CA . PRO A 1 248 ? 3.098 20.521 10.904 1.00 83.81 248 PRO A CA 1
ATOM 1964 C C . PRO A 1 248 ? 3.899 20.476 12.211 1.00 83.81 248 PRO A C 1
ATOM 1966 O O . PRO A 1 248 ? 3.857 21.391 13.038 1.00 83.81 248 PRO A O 1
ATOM 1969 N N . SER A 1 249 ? 4.677 19.408 12.412 1.00 81.00 249 SER A N 1
ATOM 1970 C CA . SER A 1 249 ? 5.517 19.266 13.601 1.00 81.00 249 SER A CA 1
ATOM 1971 C C . SER A 1 249 ? 6.824 20.046 13.514 1.00 81.00 249 SER A C 1
ATOM 1973 O O . SER A 1 249 ? 7.517 20.126 14.526 1.00 81.00 249 SER A O 1
ATOM 1975 N N . LYS A 1 250 ? 7.153 20.667 12.375 1.00 85.81 250 LYS A N 1
ATOM 1976 C CA . LYS A 1 250 ? 8.445 21.330 12.131 1.00 85.81 250 LYS A CA 1
ATOM 1977 C C . LYS A 1 250 ? 9.639 20.399 12.356 1.00 85.81 250 LYS A C 1
ATOM 1979 O O . LYS A 1 250 ? 10.721 20.826 12.744 1.00 85.81 250 LYS A O 1
ATOM 1984 N N . THR A 1 251 ? 9.455 19.111 12.075 1.00 86.25 251 THR A N 1
ATOM 1985 C CA . THR A 1 251 ? 10.457 18.073 12.339 1.00 86.25 251 THR A CA 1
ATOM 1986 C C . THR A 1 251 ? 11.770 18.318 11.594 1.00 86.25 251 THR A C 1
ATOM 1988 O O . THR A 1 251 ? 12.829 17.963 12.100 1.00 86.25 251 THR A O 1
ATOM 1991 N N . PHE A 1 252 ? 11.744 18.958 10.420 1.00 86.44 252 PHE A N 1
ATOM 1992 C CA . PHE A 1 252 ? 12.977 19.334 9.722 1.00 86.44 252 PHE A CA 1
ATOM 1993 C C . PHE A 1 252 ? 13.821 20.357 10.497 1.00 86.44 252 PHE A C 1
ATOM 1995 O O . PHE A 1 252 ? 15.045 20.242 10.483 1.00 86.44 252 PHE A O 1
ATOM 2002 N N . GLU A 1 253 ? 13.193 21.307 11.202 1.00 85.06 253 GLU A N 1
ATOM 2003 C CA . GLU A 1 253 ? 13.893 22.269 12.066 1.00 85.06 253 GLU A CA 1
ATOM 2004 C C . GLU A 1 253 ? 14.550 21.534 13.252 1.00 85.06 253 GLU A C 1
ATOM 2006 O O . GLU A 1 253 ? 15.730 21.745 13.540 1.00 85.06 253 GLU A O 1
ATOM 2011 N N . ASP A 1 254 ? 13.827 20.595 13.875 1.00 82.94 254 ASP A N 1
ATOM 2012 C CA . ASP A 1 254 ? 14.348 19.765 14.972 1.00 82.94 254 ASP A CA 1
ATOM 2013 C C . ASP A 1 254 ? 15.538 18.897 14.518 1.00 82.94 254 ASP A C 1
ATOM 2015 O O . ASP A 1 254 ? 16.567 18.822 15.195 1.00 82.94 254 ASP A O 1
ATOM 2019 N N . ILE A 1 255 ? 15.437 18.276 13.335 1.00 82.25 255 ILE A N 1
ATOM 2020 C CA . ILE A 1 255 ? 16.524 17.499 12.719 1.00 82.25 255 ILE A CA 1
ATOM 2021 C C . ILE A 1 255 ? 17.738 18.393 12.438 1.00 82.25 255 ILE A C 1
ATOM 2023 O O . ILE A 1 255 ? 18.870 17.977 12.689 1.00 82.25 255 ILE A O 1
ATOM 2027 N N . ALA A 1 256 ? 17.523 19.616 11.946 1.00 79.56 256 ALA A N 1
ATOM 2028 C CA . ALA A 1 256 ? 18.594 20.550 11.614 1.00 79.56 256 ALA A CA 1
ATOM 2029 C C . ALA A 1 256 ? 19.454 20.918 12.828 1.00 79.56 256 ALA A C 1
ATOM 2031 O O . ALA A 1 256 ? 20.682 20.936 12.725 1.00 79.56 256 ALA A O 1
ATOM 2032 N N . ILE A 1 257 ? 18.825 21.135 13.986 1.00 78.00 257 ILE A N 1
ATOM 2033 C CA . ILE A 1 257 ? 19.521 21.395 15.255 1.00 78.00 257 ILE A CA 1
ATOM 2034 C C . ILE A 1 257 ? 20.403 20.197 15.650 1.00 78.00 257 ILE A C 1
ATOM 2036 O O . ILE A 1 257 ? 21.499 20.370 16.181 1.00 78.00 257 ILE A O 1
ATOM 2040 N N . CYS A 1 258 ? 19.968 18.974 15.342 1.00 75.38 258 CYS A N 1
ATOM 2041 C CA . CYS A 1 258 ? 20.609 17.743 15.812 1.00 75.38 258 CYS A CA 1
ATOM 2042 C C . CYS A 1 258 ? 21.734 17.222 14.916 1.00 75.38 258 CYS A C 1
ATOM 2044 O O . CYS A 1 258 ? 22.461 16.307 15.314 1.00 75.38 258 CYS A O 1
ATOM 2046 N N . ILE A 1 259 ? 21.937 17.825 13.739 1.00 76.50 259 ILE A N 1
ATOM 2047 C CA . ILE A 1 259 ? 23.058 17.499 12.843 1.00 76.50 259 ILE A CA 1
ATOM 2048 C C . ILE A 1 259 ? 24.402 17.561 13.565 1.00 76.50 259 ILE A C 1
ATOM 2050 O O . ILE A 1 259 ? 25.296 16.782 13.234 1.00 76.50 259 ILE A O 1
ATOM 2054 N N . GLU A 1 260 ? 24.551 18.446 14.554 1.00 70.25 260 GLU A N 1
ATOM 2055 C CA . GLU A 1 260 ? 25.797 18.596 15.312 1.00 70.25 260 GLU A CA 1
ATOM 2056 C C . GLU A 1 260 ? 26.130 17.385 16.198 1.00 70.25 260 GLU A C 1
ATOM 2058 O O . GLU A 1 260 ? 27.294 17.197 16.554 1.00 70.25 260 GLU A O 1
ATOM 2063 N N . HIS A 1 261 ? 25.136 16.554 16.524 1.00 75.38 261 HIS A N 1
ATOM 2064 C CA . HIS A 1 261 ? 25.264 15.445 17.470 1.00 75.38 261 HIS A CA 1
ATOM 2065 C C . HIS A 1 261 ? 25.211 14.071 16.792 1.00 75.38 261 HIS A C 1
ATOM 2067 O O . HIS A 1 261 ? 26.029 13.211 17.117 1.00 75.38 261 HIS A O 1
ATOM 2073 N N . ASP A 1 262 ? 24.315 13.871 15.818 1.00 79.25 262 ASP A N 1
ATOM 2074 C CA . ASP A 1 262 ? 24.187 12.600 15.089 1.00 79.25 262 ASP A CA 1
ATOM 2075 C C . ASP A 1 262 ? 24.003 12.802 13.579 1.00 79.25 262 ASP A C 1
ATOM 2077 O O . ASP A 1 262 ? 22.982 12.500 12.953 1.00 79.25 262 ASP A O 1
ATOM 2081 N N . THR A 1 263 ? 25.071 13.298 12.962 1.00 82.12 263 THR A N 1
ATOM 2082 C CA . THR A 1 263 ? 25.162 13.513 11.518 1.00 82.12 263 THR A CA 1
ATOM 2083 C C . THR A 1 263 ? 24.909 12.234 10.700 1.00 82.12 263 THR A C 1
ATOM 2085 O O . THR A 1 263 ? 24.357 12.293 9.599 1.00 82.12 263 THR A O 1
ATOM 2088 N N . LYS A 1 264 ? 25.300 11.061 11.219 1.00 84.50 264 LYS A N 1
ATOM 2089 C CA . LYS A 1 264 ? 25.231 9.784 10.491 1.00 84.50 264 LYS A CA 1
ATOM 2090 C C . LYS A 1 264 ? 23.792 9.297 10.343 1.00 84.50 264 LYS A C 1
ATOM 2092 O O . LYS A 1 264 ? 23.411 8.855 9.256 1.00 84.50 264 LYS A O 1
ATOM 2097 N N . SER A 1 265 ? 23.001 9.370 11.410 1.00 87.19 265 SER A N 1
ATOM 2098 C CA . SER A 1 265 ? 21.584 8.998 11.377 1.00 87.19 265 SER A CA 1
ATOM 2099 C C . SER A 1 265 ? 20.802 9.880 10.407 1.00 87.19 265 SER A C 1
ATOM 2101 O O . SER A 1 265 ? 20.054 9.369 9.575 1.00 87.19 265 SER A O 1
ATOM 2103 N N . ILE A 1 266 ? 21.056 11.191 10.427 1.00 86.00 266 ILE A N 1
ATOM 2104 C CA . ILE A 1 266 ? 20.383 12.161 9.552 1.00 86.00 266 ILE A CA 1
ATOM 2105 C C . ILE A 1 266 ? 20.776 11.956 8.085 1.00 86.00 266 ILE A C 1
ATOM 2107 O O . ILE A 1 266 ? 19.899 11.872 7.224 1.00 86.00 266 ILE A O 1
ATOM 2111 N N . SER A 1 267 ? 22.073 11.778 7.799 1.00 84.88 267 SER A N 1
ATOM 2112 C CA . SER A 1 267 ? 22.543 11.405 6.456 1.00 84.88 267 SER A CA 1
ATOM 2113 C C . SER A 1 267 ? 21.873 10.112 5.973 1.00 84.88 267 SER A C 1
ATOM 2115 O O . SER A 1 267 ? 21.423 10.042 4.833 1.00 84.88 267 SER A O 1
ATOM 2117 N N . THR A 1 268 ? 21.699 9.117 6.851 1.00 89.44 268 THR A N 1
ATOM 2118 C CA . THR A 1 268 ? 21.041 7.846 6.504 1.00 89.44 268 THR A CA 1
ATOM 2119 C C . THR A 1 268 ? 19.562 8.029 6.142 1.00 89.44 268 THR A C 1
ATOM 2121 O O . THR A 1 268 ? 19.111 7.443 5.157 1.00 89.44 268 THR A O 1
ATOM 2124 N N . ILE A 1 269 ? 18.809 8.840 6.895 1.00 89.31 269 ILE A N 1
ATOM 2125 C CA . ILE A 1 269 ? 17.391 9.136 6.608 1.00 89.31 269 ILE A CA 1
ATOM 2126 C C . ILE A 1 269 ? 17.256 9.786 5.229 1.00 89.31 269 ILE A C 1
ATOM 2128 O O . ILE A 1 269 ? 16.478 9.330 4.386 1.00 89.31 269 ILE A O 1
ATOM 2132 N N . LEU A 1 270 ? 18.045 10.832 4.981 1.00 87.06 270 LEU A N 1
ATOM 2133 C CA . LEU A 1 270 ? 17.984 11.595 3.737 1.00 87.06 270 LEU A CA 1
ATOM 2134 C C . LEU A 1 270 ? 18.470 10.775 2.549 1.00 87.06 270 LEU A C 1
ATOM 2136 O O . LEU A 1 270 ? 17.801 10.753 1.521 1.00 87.06 270 LEU A O 1
ATOM 2140 N N . ALA A 1 271 ? 19.573 10.039 2.702 1.00 86.69 271 ALA A N 1
ATOM 2141 C CA . ALA A 1 271 ? 20.072 9.157 1.659 1.00 86.69 271 ALA A CA 1
ATOM 2142 C C . ALA A 1 271 ? 19.022 8.104 1.285 1.00 86.69 271 ALA A C 1
ATOM 2144 O O . ALA A 1 271 ? 18.736 7.935 0.108 1.00 86.69 271 ALA A O 1
ATOM 2145 N N . ASN A 1 272 ? 18.377 7.452 2.257 1.00 87.94 272 ASN A N 1
ATOM 2146 C CA . ASN A 1 272 ? 17.346 6.451 1.964 1.00 87.94 272 ASN A CA 1
ATOM 2147 C C . ASN A 1 272 ? 16.067 7.035 1.346 1.00 87.94 272 ASN A C 1
ATOM 2149 O O . ASN A 1 272 ? 15.371 6.318 0.629 1.00 87.94 272 ASN A O 1
ATOM 2153 N N . THR A 1 273 ? 15.748 8.301 1.618 1.00 87.06 273 THR A N 1
ATOM 2154 C CA . THR A 1 273 ? 14.548 8.960 1.076 1.00 87.06 273 THR A CA 1
ATOM 2155 C C . THR A 1 273 ? 14.798 9.529 -0.325 1.00 87.06 273 THR A C 1
ATOM 2157 O O . THR A 1 273 ? 13.933 9.431 -1.191 1.00 87.06 273 THR A O 1
ATOM 2160 N N . LEU A 1 274 ? 15.994 10.076 -0.575 1.00 86.94 274 LEU A N 1
ATOM 2161 C CA . LEU A 1 274 ? 16.367 10.728 -1.836 1.00 86.94 274 LEU A CA 1
ATOM 2162 C C . LEU A 1 274 ? 17.061 9.798 -2.843 1.00 86.94 274 LEU A C 1
ATOM 2164 O O . LEU A 1 274 ? 17.200 10.175 -4.002 1.00 86.94 274 LEU A O 1
ATOM 2168 N N . GLU A 1 275 ? 17.488 8.591 -2.449 1.00 83.19 275 GLU A N 1
ATOM 2169 C CA . GLU A 1 275 ? 18.195 7.652 -3.342 1.00 83.19 275 GLU A CA 1
ATOM 2170 C C . GLU A 1 275 ? 17.401 7.320 -4.614 1.00 83.19 275 GLU A C 1
ATOM 2172 O O . GLU A 1 275 ? 18.001 7.032 -5.645 1.00 83.19 275 GLU A O 1
ATOM 2177 N N . ALA A 1 276 ? 16.069 7.390 -4.565 1.00 77.12 276 ALA A N 1
ATOM 2178 C CA . ALA A 1 276 ? 15.204 7.121 -5.712 1.00 77.12 276 ALA A CA 1
ATOM 2179 C C . ALA A 1 276 ? 15.090 8.303 -6.707 1.00 77.12 276 ALA A C 1
ATOM 2181 O O . ALA A 1 276 ? 14.282 8.264 -7.640 1.00 77.12 276 ALA A O 1
ATOM 2182 N N . TRP A 1 277 ? 15.877 9.369 -6.521 1.00 82.56 277 TRP A N 1
ATOM 2183 C CA . TRP A 1 277 ? 15.976 10.468 -7.478 1.00 82.56 277 TRP A CA 1
ATOM 2184 C C . TRP A 1 277 ? 16.656 10.027 -8.783 1.00 82.56 277 TRP A C 1
ATOM 2186 O O . TRP A 1 277 ? 17.659 9.313 -8.782 1.00 82.56 277 TRP A O 1
ATOM 2196 N N . HIS A 1 278 ? 16.144 10.518 -9.918 1.00 81.81 278 HIS A N 1
ATOM 2197 C CA . HIS A 1 278 ? 16.705 10.236 -11.236 1.00 81.81 278 HIS A CA 1
ATOM 2198 C C . HIS A 1 278 ? 16.534 11.414 -12.216 1.00 81.81 278 HIS A C 1
ATOM 2200 O O . HIS A 1 278 ? 15.628 12.239 -12.096 1.00 81.81 278 HIS A O 1
ATOM 2206 N N . LYS A 1 279 ? 17.395 11.475 -13.244 1.00 80.38 279 LYS A N 1
ATOM 2207 C CA . LYS A 1 279 ? 17.386 12.530 -14.286 1.00 80.38 279 LYS A CA 1
ATOM 2208 C C . LYS A 1 279 ? 16.216 12.443 -15.274 1.00 80.38 279 LYS A C 1
ATOM 2210 O O . LYS A 1 279 ? 15.886 13.429 -15.915 1.00 80.38 279 LYS A O 1
ATOM 2215 N N . LYS A 1 280 ? 15.621 11.262 -15.442 1.00 82.38 280 LYS A N 1
ATOM 2216 C CA . LYS A 1 280 ? 14.365 11.062 -16.194 1.00 82.38 280 LYS A CA 1
ATOM 2217 C C . LYS A 1 280 ? 13.179 11.205 -15.224 1.00 82.38 280 LYS A C 1
ATOM 2219 O O . LYS A 1 280 ? 13.363 10.818 -14.074 1.00 82.38 280 LYS A O 1
ATOM 2224 N N . PRO A 1 281 ? 12.004 11.700 -15.656 1.00 85.62 281 PRO A N 1
ATOM 2225 C CA . PRO A 1 281 ? 10.818 11.761 -14.803 1.00 85.62 281 PRO A CA 1
ATOM 2226 C C . PRO A 1 281 ? 10.405 10.372 -14.296 1.00 85.62 281 PRO A C 1
ATOM 2228 O O . PRO A 1 281 ? 10.397 9.396 -15.052 1.00 85.62 281 PRO A O 1
ATOM 2231 N N . THR A 1 282 ? 10.065 10.285 -13.015 1.00 91.12 282 THR A N 1
ATOM 2232 C CA . THR A 1 282 ? 9.707 9.059 -12.293 1.00 91.12 282 THR A CA 1
ATOM 2233 C C . THR A 1 282 ? 8.391 9.267 -11.553 1.00 91.12 282 THR A C 1
ATOM 2235 O O . THR A 1 282 ? 7.911 10.393 -11.414 1.00 91.12 282 THR A O 1
ATOM 2238 N N . VAL A 1 283 ? 7.826 8.189 -11.011 1.00 92.00 283 VAL A N 1
ATOM 2239 C CA . VAL A 1 283 ? 6.656 8.280 -10.116 1.00 92.00 283 VAL A CA 1
ATOM 2240 C C . VAL A 1 283 ? 6.923 9.085 -8.836 1.00 92.00 283 VAL A C 1
ATOM 2242 O O . VAL A 1 283 ? 5.988 9.510 -8.169 1.00 92.00 283 VAL A O 1
ATOM 2245 N N . LEU A 1 284 ? 8.194 9.339 -8.506 1.00 92.50 284 LEU A N 1
ATOM 2246 C CA . LEU A 1 284 ? 8.605 10.114 -7.337 1.00 92.50 284 LEU A CA 1
ATOM 2247 C C . LEU A 1 284 ? 9.014 11.551 -7.666 1.00 92.50 284 LEU A C 1
ATOM 2249 O O . LEU A 1 284 ? 9.393 12.273 -6.750 1.00 92.50 284 LEU A O 1
ATOM 2253 N N . THR A 1 285 ? 8.959 11.996 -8.928 1.00 91.62 285 THR A N 1
ATOM 2254 C CA . THR A 1 285 ? 9.427 13.342 -9.301 1.00 91.62 285 THR A CA 1
ATOM 2255 C C . THR A 1 285 ? 8.718 14.436 -8.500 1.00 91.62 285 THR A C 1
ATOM 2257 O O . THR A 1 285 ? 9.402 15.233 -7.865 1.00 91.62 285 THR A O 1
ATOM 2260 N N . GLY A 1 286 ? 7.380 14.438 -8.448 1.00 93.12 286 GLY A N 1
ATOM 2261 C CA . GLY A 1 286 ? 6.625 15.432 -7.671 1.00 93.12 286 GLY A CA 1
ATOM 2262 C C . GLY A 1 286 ? 6.921 15.366 -6.171 1.00 93.12 286 GLY A C 1
ATOM 2263 O O . GLY A 1 286 ? 7.189 16.386 -5.541 1.00 93.12 286 GLY A O 1
ATOM 2264 N N . TYR A 1 287 ? 6.973 14.156 -5.610 1.00 94.50 287 TYR A N 1
ATOM 2265 C CA . TYR A 1 287 ? 7.307 13.944 -4.200 1.00 94.50 287 TYR A CA 1
ATOM 2266 C C . TYR A 1 287 ? 8.720 14.445 -3.841 1.00 94.50 287 TYR A C 1
ATOM 2268 O O . TYR A 1 287 ? 8.883 15.191 -2.877 1.00 94.50 287 TYR A O 1
ATOM 2276 N N . ILE A 1 288 ? 9.746 14.081 -4.619 1.00 92.25 288 ILE A N 1
ATOM 2277 C CA . ILE A 1 288 ? 11.140 14.476 -4.359 1.00 92.25 288 ILE A CA 1
ATOM 2278 C C . ILE A 1 288 ? 11.315 15.984 -4.546 1.00 92.25 288 ILE A C 1
ATOM 2280 O O . ILE A 1 288 ? 11.984 16.614 -3.730 1.00 92.25 288 ILE A O 1
ATOM 2284 N N . GLY A 1 289 ? 10.697 16.573 -5.575 1.00 91.50 289 GLY A N 1
ATOM 2285 C CA . GLY A 1 289 ? 10.718 18.020 -5.791 1.00 91.50 289 GLY A CA 1
ATOM 2286 C C . GLY A 1 289 ? 10.140 18.785 -4.603 1.00 91.50 289 GLY A C 1
ATOM 2287 O O . GLY A 1 289 ? 10.773 19.708 -4.091 1.00 91.50 289 GLY A O 1
ATOM 2288 N N . PHE A 1 290 ? 8.983 18.342 -4.107 1.00 94.12 290 PHE A N 1
ATOM 2289 C CA . PHE A 1 290 ? 8.353 18.920 -2.923 1.00 94.12 290 PHE A CA 1
ATOM 2290 C C . PHE A 1 290 ? 9.202 18.723 -1.658 1.00 94.12 290 PHE A C 1
ATOM 2292 O O . PHE A 1 290 ? 9.413 19.676 -0.912 1.00 94.12 290 PHE A O 1
ATOM 2299 N N . LEU A 1 291 ? 9.753 17.526 -1.430 1.00 92.94 291 LEU A N 1
ATOM 2300 C CA . LEU A 1 291 ? 10.620 17.256 -0.280 1.00 92.94 291 LEU A CA 1
ATOM 2301 C C . LEU A 1 291 ? 11.869 18.148 -0.286 1.00 92.94 291 LEU A C 1
ATOM 2303 O O . LEU A 1 291 ? 12.200 18.744 0.736 1.00 92.94 291 LEU A O 1
ATOM 2307 N N . LEU A 1 292 ? 12.550 18.275 -1.427 1.00 89.81 292 LEU A N 1
ATOM 2308 C CA . LEU A 1 292 ? 13.733 19.128 -1.555 1.00 89.81 292 LEU A CA 1
ATOM 2309 C C . LEU A 1 292 ? 13.403 20.606 -1.300 1.00 89.81 292 LEU A C 1
ATOM 2311 O O . LEU A 1 292 ? 14.175 21.292 -0.627 1.00 89.81 292 LEU A O 1
ATOM 2315 N N . TYR A 1 293 ? 12.239 21.075 -1.761 1.00 90.62 293 TYR A N 1
ATOM 2316 C CA . TYR A 1 293 ? 11.737 22.408 -1.432 1.00 90.62 293 TYR A CA 1
ATOM 2317 C C . TYR A 1 293 ? 11.572 22.588 0.086 1.00 90.62 293 TYR A C 1
ATOM 2319 O O . TYR A 1 293 ? 12.106 23.546 0.640 1.00 90.62 293 TYR A O 1
ATOM 2327 N N . GLN A 1 294 ? 10.953 21.633 0.792 1.00 90.88 294 GLN A N 1
ATOM 2328 C CA . GLN A 1 294 ? 10.808 21.700 2.257 1.00 90.88 294 GLN A CA 1
ATOM 2329 C C . GLN A 1 294 ? 12.153 21.676 3.001 1.00 90.88 294 GLN A C 1
ATOM 2331 O O . GLN A 1 294 ? 12.349 22.409 3.975 1.00 90.88 294 GLN A O 1
ATOM 2336 N N . LEU A 1 295 ? 13.113 20.868 2.540 1.00 89.31 295 LEU A N 1
ATOM 2337 C CA . LEU A 1 295 ? 14.462 20.827 3.116 1.00 89.31 295 LEU A CA 1
ATOM 2338 C C . LEU A 1 295 ? 15.186 22.174 2.976 1.00 89.31 295 LEU A C 1
ATOM 2340 O O . LEU A 1 295 ? 15.961 22.554 3.854 1.00 89.31 295 LEU A O 1
ATOM 2344 N N . ARG A 1 296 ? 14.934 22.910 1.889 1.00 86.38 296 ARG A N 1
ATOM 2345 C CA . ARG A 1 296 ? 15.477 24.257 1.691 1.00 86.38 296 ARG A CA 1
ATOM 2346 C C . ARG A 1 296 ? 14.751 25.292 2.542 1.00 86.38 296 ARG A C 1
ATOM 2348 O O . ARG A 1 296 ? 15.412 26.057 3.237 1.00 86.38 296 ARG A O 1
ATOM 2355 N N . SER A 1 297 ? 13.421 25.297 2.524 1.00 85.94 297 SER A N 1
ATOM 2356 C CA . SER A 1 297 ? 12.606 26.261 3.274 1.00 85.94 297 SER A CA 1
ATOM 2357 C C . SER A 1 297 ? 12.808 26.156 4.790 1.00 85.94 297 SER A C 1
ATOM 2359 O O . SER A 1 297 ? 12.716 27.159 5.491 1.00 85.94 297 SER A O 1
ATOM 2361 N N . SER A 1 298 ? 13.169 24.972 5.296 1.00 86.69 298 SER A N 1
ATOM 2362 C CA . SER A 1 298 ? 13.549 24.753 6.702 1.00 86.69 298 SER A CA 1
ATOM 2363 C C . SER A 1 298 ? 15.001 25.130 7.045 1.00 86.69 298 SER A C 1
ATOM 2365 O O . SER A 1 298 ? 15.390 25.060 8.208 1.00 86.69 298 SER A O 1
ATOM 2367 N N . GLY A 1 299 ? 15.835 25.494 6.063 1.00 85.56 299 GLY A N 1
ATOM 2368 C CA . GLY A 1 299 ? 17.270 25.765 6.247 1.00 85.56 299 GLY A CA 1
ATOM 2369 C C . GLY A 1 299 ? 18.143 24.515 6.444 1.00 85.56 299 GLY A C 1
ATOM 2370 O O . GLY A 1 299 ? 19.371 24.618 6.505 1.00 85.56 299 GLY A O 1
ATOM 2371 N N . LEU A 1 300 ? 17.539 23.323 6.498 1.00 85.06 300 LEU A N 1
ATOM 2372 C CA . LEU A 1 300 ? 18.230 22.047 6.686 1.00 85.06 300 LEU A CA 1
ATOM 2373 C C . LEU A 1 300 ? 19.212 21.754 5.538 1.00 85.06 300 LEU A C 1
ATOM 2375 O O . LEU A 1 300 ? 20.319 21.275 5.780 1.00 85.06 300 LEU A O 1
ATOM 2379 N N . TYR A 1 301 ? 18.846 22.100 4.300 1.00 83.88 301 TYR A N 1
ATOM 2380 C CA . TYR A 1 301 ? 19.710 21.968 3.121 1.00 83.88 301 TYR A CA 1
ATOM 2381 C C . TYR A 1 301 ? 21.069 22.671 3.294 1.00 83.88 301 TYR A C 1
ATOM 2383 O O . TYR A 1 301 ? 22.122 22.062 3.084 1.00 83.88 301 TYR A O 1
ATOM 2391 N N . ASP A 1 302 ? 21.059 23.938 3.717 1.00 83.06 302 ASP A N 1
ATOM 2392 C CA . ASP A 1 302 ? 22.275 24.747 3.851 1.00 83.06 302 ASP A CA 1
ATOM 2393 C C . ASP A 1 302 ? 23.176 24.227 4.980 1.00 83.06 302 ASP A C 1
ATOM 2395 O O . ASP A 1 302 ? 24.402 24.159 4.833 1.00 83.06 302 ASP A O 1
ATOM 2399 N N . ILE A 1 303 ? 22.567 23.782 6.084 1.00 83.69 303 ILE A N 1
ATOM 2400 C CA . ILE A 1 303 ? 23.275 23.188 7.226 1.00 83.69 303 ILE A CA 1
ATOM 2401 C C . ILE A 1 303 ? 23.964 21.883 6.814 1.00 83.69 303 ILE A C 1
ATOM 2403 O O . ILE A 1 303 ? 25.142 21.686 7.123 1.00 83.69 303 ILE A O 1
ATOM 2407 N N . LEU A 1 304 ? 23.267 21.009 6.081 1.00 81.31 304 LEU A N 1
ATOM 2408 C CA . LEU A 1 304 ? 23.835 19.758 5.573 1.00 81.31 304 LEU A CA 1
ATOM 2409 C C . LEU A 1 304 ? 25.049 20.036 4.692 1.00 81.31 304 LEU A C 1
ATOM 2411 O O . LEU A 1 304 ? 26.115 19.471 4.931 1.00 81.31 304 LEU A O 1
ATOM 2415 N N . LYS A 1 305 ? 24.918 20.950 3.726 1.00 80.38 305 LYS A N 1
ATOM 2416 C CA . LYS A 1 305 ? 26.000 21.315 2.804 1.00 80.38 305 LYS A CA 1
ATOM 2417 C C . LYS A 1 305 ? 27.230 21.876 3.521 1.00 80.38 305 LYS A C 1
ATOM 2419 O O . LYS A 1 305 ? 28.354 21.617 3.099 1.00 80.38 305 LYS A O 1
ATOM 2424 N N . GLN A 1 306 ? 27.037 22.632 4.602 1.00 82.31 306 GLN A N 1
ATOM 2425 C CA . GLN A 1 306 ? 28.144 23.165 5.395 1.00 82.31 306 GLN A CA 1
ATOM 2426 C C . GLN A 1 306 ? 28.850 22.085 6.230 1.00 82.31 306 GLN A C 1
ATOM 2428 O O . GLN A 1 306 ? 30.064 22.163 6.432 1.00 82.31 306 GLN A O 1
ATOM 2433 N N . LYS A 1 307 ? 28.097 21.123 6.775 1.00 79.81 307 LYS A N 1
ATOM 2434 C CA . LYS A 1 307 ? 28.574 20.215 7.832 1.00 79.81 307 LYS A CA 1
ATOM 2435 C C . LYS A 1 307 ? 28.999 18.839 7.321 1.00 79.81 307 LYS A C 1
ATOM 2437 O O . LYS A 1 307 ? 29.877 18.223 7.924 1.00 79.81 307 LYS A O 1
ATOM 2442 N N . LEU A 1 308 ? 28.402 18.347 6.239 1.00 78.88 308 LEU A N 1
ATOM 2443 C CA . LEU A 1 308 ? 28.723 17.041 5.671 1.00 78.88 308 LEU A CA 1
ATOM 2444 C C . LEU A 1 308 ? 29.905 17.123 4.693 1.00 78.88 308 LEU A C 1
ATOM 2446 O O . LEU A 1 308 ? 30.045 18.099 3.955 1.00 78.88 308 LEU A O 1
ATOM 2450 N N . PRO A 1 309 ? 30.759 16.086 4.634 1.00 74.69 309 PRO A N 1
ATOM 2451 C CA . PRO A 1 309 ? 31.788 16.009 3.608 1.00 74.69 309 PRO A CA 1
ATOM 2452 C C . PRO A 1 309 ? 31.149 15.895 2.216 1.00 74.69 309 PRO A C 1
ATOM 2454 O O . PRO A 1 309 ? 30.136 15.228 2.039 1.00 74.69 309 PRO A O 1
ATOM 2457 N N . THR A 1 310 ? 31.797 16.451 1.191 1.00 72.06 310 THR A N 1
ATOM 2458 C CA . THR A 1 310 ? 31.319 16.410 -0.210 1.00 72.06 310 THR A CA 1
ATOM 2459 C C . THR A 1 310 ? 31.137 14.997 -0.778 1.00 72.06 310 THR A C 1
ATOM 2461 O O . THR A 1 310 ? 30.444 14.803 -1.769 1.00 72.06 310 THR A O 1
ATOM 2464 N N . ASN A 1 311 ? 31.754 13.988 -0.158 1.00 72.69 311 ASN A N 1
ATOM 2465 C CA . ASN A 1 311 ? 31.598 12.582 -0.531 1.00 72.69 311 ASN A CA 1
ATOM 2466 C C . ASN A 1 311 ? 30.451 11.863 0.196 1.00 72.69 311 ASN A C 1
ATOM 2468 O O . ASN A 1 311 ? 30.250 10.676 -0.062 1.00 72.69 311 ASN A O 1
ATOM 2472 N N . ASP A 1 312 ? 29.739 12.537 1.101 1.00 79.06 312 ASP A N 1
ATOM 2473 C CA . ASP A 1 312 ? 28.603 11.956 1.808 1.00 79.06 312 ASP A CA 1
ATOM 2474 C C . ASP A 1 312 ? 27.465 11.619 0.822 1.00 79.06 312 ASP A C 1
ATOM 2476 O O . ASP A 1 312 ? 27.150 12.444 -0.045 1.00 79.06 312 ASP A O 1
ATOM 2480 N N . PRO A 1 313 ? 26.837 10.431 0.920 1.00 76.00 313 PRO A N 1
ATOM 2481 C CA . PRO A 1 313 ? 25.737 10.045 0.040 1.00 76.00 313 PRO A CA 1
ATOM 2482 C C . PRO A 1 313 ? 24.588 11.055 0.026 1.00 76.00 313 PRO A C 1
ATOM 2484 O O . PRO A 1 313 ? 24.033 11.306 -1.040 1.00 76.00 313 PRO A O 1
ATOM 2487 N N . ALA A 1 314 ? 24.261 11.667 1.170 1.00 75.38 314 ALA A N 1
ATOM 2488 C CA . ALA A 1 314 ? 23.194 12.657 1.243 1.00 75.38 314 ALA A CA 1
ATOM 2489 C C . ALA A 1 314 ? 23.550 13.921 0.445 1.00 75.38 314 ALA A C 1
ATOM 2491 O O . ALA A 1 314 ? 22.715 14.412 -0.304 1.00 75.38 314 ALA A O 1
ATOM 2492 N N . ILE A 1 315 ? 24.799 14.400 0.513 1.00 76.81 315 ILE A N 1
ATOM 2493 C CA . ILE A 1 315 ? 25.244 15.577 -0.254 1.00 76.81 315 ILE A CA 1
ATOM 2494 C C . ILE A 1 315 ? 25.230 15.313 -1.757 1.00 76.81 315 ILE A C 1
ATOM 2496 O O . ILE A 1 315 ? 24.732 16.142 -2.514 1.00 76.81 315 ILE A O 1
ATOM 2500 N N . ARG A 1 316 ? 25.687 14.136 -2.197 1.00 77.25 316 ARG A N 1
ATOM 2501 C CA . ARG A 1 316 ? 25.632 13.758 -3.620 1.00 77.25 316 ARG A CA 1
ATOM 2502 C C . ARG A 1 316 ? 24.206 13.717 -4.165 1.00 77.25 316 ARG A C 1
ATOM 2504 O O . ARG A 1 316 ? 23.977 14.055 -5.319 1.00 77.25 316 ARG A O 1
ATOM 2511 N N . LEU A 1 317 ? 23.245 13.309 -3.338 1.00 75.31 317 LEU A N 1
ATOM 2512 C CA . LEU A 1 317 ? 21.827 13.267 -3.705 1.00 75.31 317 LEU A CA 1
ATOM 2513 C C . LEU A 1 317 ? 21.151 14.649 -3.655 1.00 75.31 317 LEU A C 1
ATOM 2515 O O . LEU A 1 317 ? 20.057 14.802 -4.193 1.00 75.31 317 LEU A O 1
ATOM 2519 N N . LEU A 1 318 ? 21.806 15.654 -3.063 1.00 74.94 318 LEU A N 1
ATOM 2520 C CA . LEU A 1 318 ? 21.375 17.056 -3.048 1.00 74.94 318 LEU A CA 1
ATOM 2521 C C . LEU A 1 318 ? 21.961 17.887 -4.209 1.00 74.94 318 LEU A C 1
ATOM 2523 O O . LEU A 1 318 ? 21.391 18.923 -4.551 1.00 74.94 318 LEU A O 1
ATOM 2527 N N . GLU A 1 319 ? 23.015 17.404 -4.887 1.00 70.75 319 GLU A N 1
ATOM 2528 C CA . GLU A 1 319 ? 23.593 18.009 -6.108 1.00 70.75 319 GLU A CA 1
ATOM 2529 C C . GLU A 1 319 ? 22.568 18.422 -7.193 1.00 70.75 319 GLU A C 1
ATOM 2531 O O . GLU A 1 319 ? 22.781 19.455 -7.834 1.00 70.75 319 GLU A O 1
ATOM 2536 N N . PRO A 1 320 ? 21.441 17.709 -7.420 1.00 64.94 320 PRO A N 1
ATOM 2537 C CA . PRO A 1 320 ? 20.437 18.105 -8.411 1.00 64.94 320 PRO A CA 1
ATOM 2538 C C . PRO A 1 320 ? 19.827 19.497 -8.193 1.00 64.94 320 PRO A C 1
ATOM 2540 O O . PRO A 1 320 ? 19.297 20.079 -9.140 1.00 64.94 320 PRO A O 1
ATOM 2543 N N . TYR A 1 321 ? 19.881 20.038 -6.973 1.00 66.31 321 TYR A N 1
ATOM 2544 C CA . TYR A 1 321 ? 19.412 21.391 -6.664 1.00 66.31 321 TYR A CA 1
ATOM 2545 C C . TYR A 1 321 ? 20.441 22.476 -7.030 1.00 66.31 321 TYR A C 1
ATOM 2547 O O . TYR A 1 321 ? 20.072 23.625 -7.257 1.00 66.31 321 TYR A O 1
ATOM 2555 N N . GLU A 1 322 ? 21.730 22.131 -7.130 1.00 59.53 322 GLU A N 1
ATOM 2556 C CA . GLU A 1 322 ? 22.813 23.097 -7.368 1.00 59.53 322 GLU A CA 1
ATOM 2557 C C . GLU A 1 322 ? 22.925 23.545 -8.830 1.00 59.53 322 GLU A C 1
ATOM 2559 O O . GLU A 1 322 ? 23.487 24.601 -9.118 1.00 59.53 322 GLU A O 1
ATOM 2564 N N . SER A 1 323 ? 22.361 22.790 -9.775 1.00 55.09 323 SER A N 1
ATOM 2565 C CA . SER A 1 323 ? 22.441 23.095 -11.209 1.00 55.09 323 SER A CA 1
ATOM 2566 C C . SER A 1 323 ? 21.548 24.264 -11.676 1.00 55.09 323 SER A C 1
ATOM 2568 O O . SER A 1 323 ? 21.315 24.386 -12.877 1.00 55.09 323 SER A O 1
ATOM 2570 N N . PHE A 1 324 ? 21.031 25.104 -10.767 1.00 50.56 324 PHE A N 1
ATOM 2571 C CA . PHE A 1 324 ? 19.913 26.026 -11.035 1.00 50.56 324 PHE A CA 1
ATOM 2572 C C . PHE A 1 324 ? 20.216 27.529 -11.073 1.00 50.56 324 PHE A C 1
ATOM 2574 O O . PHE A 1 324 ? 19.423 28.260 -11.659 1.00 50.56 324 PHE A O 1
ATOM 2581 N N . ASP A 1 325 ? 21.358 28.009 -10.575 1.00 41.19 325 ASP A N 1
ATOM 2582 C CA . ASP A 1 325 ? 21.672 29.454 -10.624 1.00 41.19 325 ASP A CA 1
ATOM 2583 C C . ASP A 1 325 ? 22.303 29.919 -11.957 1.00 41.19 325 ASP A C 1
ATOM 2585 O O . ASP A 1 325 ? 22.711 31.074 -12.095 1.00 41.19 325 ASP A O 1
ATOM 2589 N N . ALA A 1 326 ? 22.383 29.051 -12.973 1.00 29.53 326 ALA A N 1
ATOM 2590 C CA . ALA A 1 326 ? 22.847 29.426 -14.309 1.00 29.53 326 ALA A CA 1
ATOM 2591 C C . ALA A 1 326 ? 21.656 29.578 -15.278 1.00 29.53 326 ALA A C 1
ATOM 2593 O O . ALA A 1 326 ? 20.881 28.632 -15.432 1.00 29.53 326 ALA A O 1
ATOM 2594 N N . PRO A 1 327 ? 21.505 30.722 -15.977 1.00 29.03 327 PRO A N 1
ATOM 2595 C CA . PRO A 1 327 ? 20.452 30.889 -16.971 1.00 29.03 327 PRO A CA 1
ATOM 2596 C C . PRO A 1 327 ? 20.586 29.831 -18.070 1.00 29.03 327 PRO A C 1
ATOM 2598 O O . PRO A 1 327 ? 21.670 29.614 -18.621 1.00 29.03 327 PRO A O 1
ATOM 2601 N N . TYR A 1 328 ? 19.460 29.189 -18.381 1.00 31.83 328 TYR A N 1
ATOM 2602 C CA . TYR A 1 328 ? 19.307 28.221 -19.462 1.00 31.83 328 TYR A CA 1
ATOM 2603 C C . TYR A 1 328 ? 19.760 28.875 -20.776 1.00 31.83 328 TYR A C 1
ATOM 2605 O O . TYR A 1 328 ? 19.059 29.706 -21.350 1.00 31.83 328 TYR A O 1
ATOM 2613 N N . THR A 1 329 ? 20.967 28.551 -21.237 1.00 27.83 329 THR A N 1
ATOM 2614 C CA . THR A 1 329 ? 21.384 28.870 -22.603 1.00 27.83 329 THR A CA 1
ATOM 2615 C C . THR A 1 329 ? 20.943 27.714 -23.481 1.00 27.83 329 THR A C 1
ATOM 2617 O O . THR A 1 329 ? 21.352 26.572 -23.271 1.00 27.83 329 THR A O 1
ATOM 2620 N N . GLU A 1 330 ? 20.064 28.019 -24.436 1.00 33.09 330 GLU A N 1
ATOM 2621 C CA . GLU A 1 330 ? 19.668 27.110 -25.505 1.00 33.09 330 GLU A CA 1
ATOM 2622 C C . GLU A 1 330 ? 20.894 26.447 -26.143 1.00 33.09 330 GLU A C 1
ATOM 2624 O O . GLU A 1 330 ? 21.898 27.099 -26.437 1.00 33.09 330 GLU A O 1
ATOM 2629 N N . ASN A 1 331 ? 20.758 25.149 -26.409 1.00 34.88 331 ASN A N 1
ATOM 2630 C CA . ASN A 1 331 ? 21.580 24.387 -27.340 1.00 34.88 331 ASN A CA 1
ATOM 2631 C C . ASN A 1 331 ? 23.097 24.488 -27.125 1.00 34.88 331 ASN A C 1
ATOM 2633 O O . ASN A 1 331 ? 23.837 25.093 -27.903 1.00 34.88 331 ASN A O 1
ATOM 2637 N N . LYS A 1 332 ? 23.591 23.723 -26.152 1.00 25.08 332 LYS A N 1
ATOM 2638 C CA . LYS A 1 332 ? 24.846 22.999 -26.359 1.00 25.08 332 LYS A CA 1
ATOM 2639 C C . LYS A 1 332 ? 24.548 21.515 -26.363 1.00 25.08 332 LYS A C 1
ATOM 2641 O O . LYS A 1 332 ? 24.057 20.981 -25.374 1.00 25.08 332 LYS A O 1
ATOM 2646 N N . GLU A 1 333 ? 24.841 20.888 -27.499 1.00 29.67 333 GLU A N 1
ATOM 2647 C CA . GLU A 1 333 ? 24.951 19.442 -27.644 1.00 29.67 333 GLU A CA 1
ATOM 2648 C C . GLU A 1 333 ? 25.610 18.866 -26.390 1.00 29.67 333 GLU A C 1
ATOM 2650 O O . GLU A 1 333 ? 26.749 19.199 -26.044 1.00 29.67 333 GLU A O 1
ATOM 2655 N N . ILE A 1 334 ? 24.840 18.062 -25.663 1.00 25.20 334 ILE A N 1
ATOM 2656 C CA . ILE A 1 334 ? 25.287 17.430 -24.435 1.00 25.20 334 ILE A CA 1
ATOM 2657 C C . ILE A 1 334 ? 26.376 16.440 -24.831 1.00 25.20 334 ILE A C 1
ATOM 2659 O O . ILE A 1 334 ? 26.115 15.395 -25.427 1.00 25.20 334 ILE A O 1
ATOM 2663 N N . PHE A 1 335 ? 27.613 16.789 -24.484 1.00 23.17 335 PHE A N 1
ATOM 2664 C CA . PHE A 1 335 ? 28.715 15.848 -24.404 1.00 23.17 335 PHE A CA 1
ATOM 2665 C C . PHE A 1 335 ? 28.284 14.737 -23.446 1.00 23.17 335 PHE A C 1
ATOM 2667 O O . PHE A 1 335 ? 28.152 14.946 -22.239 1.00 23.17 335 PHE A O 1
ATOM 2674 N N . ILE A 1 336 ? 28.032 13.556 -24.002 1.00 25.45 336 ILE A N 1
ATOM 2675 C CA . ILE A 1 336 ? 27.888 12.317 -23.251 1.00 25.45 336 ILE A CA 1
ATOM 2676 C C . ILE A 1 336 ? 29.219 12.124 -22.519 1.00 25.45 336 ILE A C 1
ATOM 2678 O O . ILE A 1 336 ? 30.204 11.695 -23.119 1.00 25.45 336 ILE A O 1
ATOM 2682 N N . SER A 1 337 ? 29.281 12.459 -21.228 1.00 24.75 337 SER A N 1
ATOM 2683 C CA . SER A 1 337 ? 30.333 11.951 -20.353 1.00 24.75 337 SER A CA 1
ATOM 2684 C C . SER A 1 337 ? 30.021 10.486 -20.082 1.00 24.75 337 SER A C 1
ATOM 2686 O O . SER A 1 337 ? 29.485 10.082 -19.054 1.00 24.75 337 SER A O 1
ATOM 2688 N N . SER A 1 338 ? 30.333 9.667 -21.078 1.00 28.02 338 SER A N 1
ATOM 2689 C CA . SER A 1 338 ? 30.456 8.242 -20.897 1.00 28.02 338 SER A CA 1
ATOM 2690 C C . SER A 1 338 ? 31.483 8.010 -19.796 1.00 28.02 338 SER A C 1
ATOM 2692 O O . SER A 1 338 ? 32.671 8.283 -19.977 1.00 28.02 338 SER A O 1
ATOM 2694 N N . SER A 1 339 ? 31.056 7.440 -18.674 1.00 26.38 339 SER A N 1
ATOM 2695 C CA . SER A 1 339 ? 31.918 6.623 -17.822 1.00 26.38 339 SER A CA 1
ATOM 2696 C C . SER A 1 339 ? 32.288 5.347 -18.591 1.00 26.38 339 SER A C 1
ATOM 2698 O O . SER A 1 339 ? 31.954 4.219 -18.239 1.00 26.38 339 SER A O 1
ATOM 2700 N N . ASN A 1 340 ? 32.989 5.546 -19.706 1.00 27.33 340 ASN A N 1
ATOM 2701 C CA . ASN A 1 340 ? 33.618 4.524 -20.504 1.00 27.33 340 ASN A CA 1
ATOM 2702 C C . ASN A 1 340 ? 34.874 4.074 -19.753 1.00 27.33 340 ASN A C 1
ATOM 2704 O O . ASN A 1 340 ? 35.991 4.501 -20.047 1.00 27.33 340 ASN A O 1
ATOM 2708 N N . ASN A 1 341 ? 34.722 3.086 -18.873 1.00 28.69 341 ASN A N 1
ATOM 2709 C CA . ASN A 1 341 ? 35.847 2.209 -18.532 1.00 28.69 341 ASN A CA 1
ATOM 2710 C C . ASN A 1 341 ? 36.382 1.453 -19.777 1.00 28.69 341 ASN A C 1
ATOM 2712 O O . ASN A 1 341 ? 37.446 0.844 -19.723 1.00 28.69 341 ASN A O 1
ATOM 2716 N N . ALA A 1 342 ? 35.706 1.563 -20.930 1.00 27.81 342 ALA A N 1
ATOM 2717 C CA . ALA A 1 342 ? 36.195 1.147 -22.243 1.00 27.81 342 ALA A CA 1
ATOM 2718 C C . ALA A 1 342 ? 37.108 2.180 -22.951 1.00 27.81 342 ALA A C 1
ATOM 2720 O O . ALA A 1 342 ? 37.857 1.802 -23.852 1.00 27.81 342 ALA A O 1
ATOM 2721 N N . GLU A 1 343 ? 37.102 3.462 -22.559 1.00 27.02 343 GLU A N 1
ATOM 2722 C CA . GLU A 1 343 ? 37.956 4.500 -23.169 1.00 27.02 343 GLU A CA 1
ATOM 2723 C C . GLU A 1 343 ? 39.280 4.696 -22.436 1.00 27.02 343 GLU A C 1
ATOM 2725 O O . GLU A 1 343 ? 40.259 5.074 -23.073 1.00 27.02 343 GLU A O 1
ATOM 2730 N N . ILE A 1 344 ? 39.390 4.315 -21.159 1.00 28.44 344 ILE A N 1
ATOM 2731 C CA . ILE A 1 344 ? 40.690 4.284 -20.458 1.00 28.44 344 ILE A CA 1
ATOM 2732 C C . ILE A 1 344 ? 41.635 3.229 -21.078 1.00 28.44 344 ILE A C 1
ATOM 2734 O O . ILE A 1 344 ? 42.855 3.402 -21.076 1.00 28.44 344 ILE A O 1
ATOM 2738 N N . LEU A 1 345 ? 41.080 2.203 -21.736 1.00 29.69 345 LEU A N 1
ATOM 2739 C CA . LEU A 1 345 ? 41.831 1.235 -22.547 1.00 29.69 345 LEU A CA 1
ATOM 2740 C C . LEU A 1 345 ? 42.164 1.731 -23.967 1.00 29.69 345 LEU A C 1
ATOM 2742 O O . LEU A 1 345 ? 43.083 1.203 -24.588 1.00 29.69 345 LEU A O 1
ATOM 2746 N N . ARG A 1 346 ? 41.472 2.757 -24.484 1.00 28.52 346 ARG A N 1
ATOM 2747 C CA . ARG A 1 346 ? 41.802 3.388 -25.780 1.00 28.52 346 ARG A CA 1
ATOM 2748 C C . ARG A 1 346 ? 42.713 4.613 -25.634 1.00 28.52 346 ARG A C 1
ATOM 2750 O O . ARG A 1 346 ? 43.496 4.890 -26.537 1.00 28.52 346 ARG A O 1
ATOM 2757 N N . ALA A 1 347 ? 42.673 5.305 -24.496 1.00 24.67 347 ALA A N 1
ATOM 2758 C CA . ALA A 1 347 ? 43.427 6.534 -24.241 1.00 24.67 347 ALA A CA 1
ATOM 2759 C C . ALA A 1 347 ? 44.880 6.317 -23.767 1.00 24.67 347 ALA A C 1
ATOM 2761 O O . ALA A 1 347 ? 45.632 7.282 -23.637 1.00 24.67 347 ALA A O 1
ATOM 2762 N N . THR A 1 348 ? 45.325 5.074 -23.549 1.00 27.84 348 THR A N 1
ATOM 2763 C CA . THR A 1 348 ? 46.732 4.772 -23.212 1.00 27.84 348 THR A CA 1
ATOM 2764 C C . THR A 1 348 ? 47.642 4.549 -24.424 1.00 27.84 348 THR A C 1
ATOM 2766 O O . THR A 1 348 ? 48.854 4.426 -24.252 1.00 27.84 348 THR A O 1
ATOM 2769 N N . MET A 1 349 ? 47.133 4.603 -25.659 1.00 27.70 349 MET A N 1
ATOM 2770 C CA . MET A 1 349 ? 47.992 4.603 -26.848 1.00 27.70 349 MET A CA 1
ATOM 2771 C C . MET A 1 349 ? 48.332 6.032 -27.274 1.00 27.70 349 MET A C 1
ATOM 2773 O O . MET A 1 349 ? 47.759 6.591 -28.208 1.00 27.70 349 MET A O 1
ATOM 2777 N N . LYS A 1 350 ? 49.332 6.624 -26.608 1.00 26.67 350 LYS A N 1
ATOM 2778 C CA . LYS A 1 350 ? 50.133 7.670 -27.258 1.00 26.67 350 LYS A CA 1
ATOM 2779 C C . LYS A 1 350 ? 50.700 7.089 -28.563 1.00 26.67 350 LYS A C 1
ATOM 2781 O O . LYS A 1 350 ? 51.148 5.940 -28.546 1.00 26.67 350 LYS A O 1
ATOM 2786 N N . PRO A 1 351 ? 50.748 7.853 -29.670 1.00 28.61 351 PRO A N 1
ATOM 2787 C CA . PRO A 1 351 ? 51.490 7.434 -30.845 1.00 28.61 351 PRO A CA 1
ATOM 2788 C C . PRO A 1 351 ? 52.962 7.368 -30.439 1.00 28.61 351 PRO A C 1
ATOM 2790 O O . PRO A 1 351 ? 53.623 8.396 -30.270 1.00 28.61 351 PRO A O 1
ATOM 2793 N N . VAL A 1 352 ? 53.465 6.156 -30.206 1.00 30.75 352 VAL A N 1
ATOM 2794 C CA . VAL A 1 352 ? 54.898 5.935 -30.049 1.00 30.75 352 VAL A CA 1
ATOM 2795 C C . VAL A 1 352 ? 55.521 6.339 -31.373 1.00 30.75 352 VAL A C 1
ATOM 2797 O O . VAL A 1 352 ? 55.296 5.723 -32.414 1.00 30.75 352 VAL A O 1
ATOM 2800 N N . GLN A 1 353 ? 56.253 7.446 -31.318 1.00 30.83 353 GLN A N 1
ATOM 2801 C CA . GLN A 1 353 ? 57.108 7.914 -32.387 1.00 30.83 353 GLN A CA 1
ATOM 2802 C C . GLN A 1 353 ? 57.968 6.757 -32.898 1.00 30.83 353 GLN A C 1
ATOM 2804 O O . GLN A 1 353 ? 58.647 6.096 -32.117 1.00 30.83 353 GLN A O 1
ATOM 2809 N N . ASN A 1 354 ? 57.921 6.554 -34.216 1.00 31.97 354 ASN A N 1
ATOM 2810 C CA . ASN A 1 354 ? 58.990 6.044 -35.072 1.00 31.97 354 ASN A CA 1
ATOM 2811 C C . ASN A 1 354 ? 60.155 5.350 -34.348 1.00 31.97 354 ASN A C 1
ATOM 2813 O O . ASN A 1 354 ? 61.255 5.888 -34.288 1.00 31.97 354 ASN A O 1
ATOM 2817 N N . ASN A 1 355 ? 59.948 4.111 -33.914 1.00 28.67 355 ASN A N 1
ATOM 2818 C CA . ASN A 1 355 ? 61.028 3.138 -33.850 1.00 28.67 355 ASN A CA 1
ATOM 2819 C C . ASN A 1 355 ? 60.620 1.964 -34.731 1.00 28.67 355 ASN A C 1
ATOM 2821 O O . ASN A 1 355 ? 59.756 1.165 -34.382 1.00 28.67 355 ASN A O 1
ATOM 2825 N N . ARG A 1 356 ? 61.225 1.902 -35.922 1.00 35.69 356 ARG A N 1
ATOM 2826 C CA . ARG A 1 356 ? 61.175 0.734 -36.802 1.00 35.69 356 ARG A CA 1
ATOM 2827 C C . ARG A 1 356 ? 61.825 -0.438 -36.066 1.00 35.69 356 ARG A C 1
ATOM 2829 O O . ARG A 1 356 ? 63.031 -0.635 -36.174 1.00 35.69 356 ARG A O 1
ATOM 2836 N N . ILE A 1 357 ? 61.039 -1.208 -35.321 1.00 35.53 357 ILE A N 1
ATOM 2837 C CA . ILE A 1 357 ? 61.442 -2.556 -34.930 1.00 35.53 357 ILE A CA 1
ATOM 2838 C C . ILE A 1 357 ? 61.225 -3.411 -36.180 1.00 35.53 357 ILE A C 1
ATOM 2840 O O . ILE A 1 357 ? 60.093 -3.731 -36.533 1.00 35.53 357 ILE A O 1
ATOM 2844 N N . LEU A 1 358 ? 62.309 -3.713 -36.899 1.00 36.69 358 LEU A N 1
ATOM 2845 C CA . LEU A 1 358 ? 62.320 -4.805 -37.869 1.00 36.69 358 LEU A CA 1
ATOM 2846 C C . LEU A 1 358 ? 62.139 -6.105 -37.081 1.00 36.69 358 LEU A C 1
ATOM 2848 O O . LEU A 1 358 ? 63.094 -6.650 -36.532 1.00 36.69 358 LEU A O 1
ATOM 2852 N N . ILE A 1 359 ? 60.896 -6.562 -36.977 1.00 42.31 359 ILE A N 1
ATOM 2853 C CA . ILE A 1 359 ? 60.569 -7.878 -36.445 1.00 42.31 359 ILE A CA 1
ATOM 2854 C C . ILE A 1 359 ? 60.686 -8.845 -37.625 1.00 42.31 359 ILE A C 1
ATOM 2856 O O . ILE A 1 359 ? 59.823 -8.869 -38.494 1.00 42.31 359 ILE A O 1
ATOM 2860 N N . ASN A 1 360 ? 61.785 -9.599 -37.697 1.00 45.66 360 ASN A N 1
ATOM 2861 C CA . ASN A 1 360 ? 61.900 -10.695 -38.659 1.00 45.66 360 ASN A CA 1
ATOM 2862 C C . ASN A 1 360 ? 60.829 -11.753 -38.349 1.00 45.66 360 ASN A C 1
ATOM 2864 O O . ASN A 1 360 ? 60.675 -12.140 -37.192 1.00 45.66 360 ASN A O 1
ATOM 2868 N N . CYS A 1 361 ? 60.125 -12.220 -39.384 1.00 49.91 361 CYS A N 1
ATOM 2869 C CA . CYS A 1 361 ? 59.161 -13.320 -39.316 1.00 49.91 361 CYS A CA 1
ATOM 2870 C C . CYS A 1 361 ? 59.828 -14.562 -38.694 1.00 49.91 361 CYS A C 1
ATOM 2872 O O . CYS A 1 361 ? 60.773 -15.079 -39.298 1.00 49.91 361 CYS A O 1
ATOM 2874 N N . PRO A 1 362 ? 59.397 -15.053 -37.519 1.00 54.38 362 PRO A N 1
ATOM 2875 C CA . PRO A 1 362 ? 59.968 -16.268 -36.971 1.00 54.38 362 PRO A CA 1
ATOM 2876 C C . PRO A 1 362 ? 59.355 -17.478 -37.679 1.00 54.38 362 PRO A C 1
ATOM 2878 O O . PRO A 1 362 ? 58.136 -17.580 -37.824 1.00 54.38 362 PRO A O 1
ATOM 2881 N N . GLU A 1 363 ? 60.200 -18.414 -38.104 1.00 59.19 363 GLU A N 1
ATOM 2882 C CA . GLU A 1 363 ? 59.759 -19.793 -38.295 1.00 59.19 363 GLU A CA 1
ATOM 2883 C C . GLU A 1 363 ? 59.287 -20.301 -36.928 1.00 59.19 363 GLU A C 1
ATOM 2885 O O . GLU A 1 363 ? 60.054 -20.300 -35.959 1.00 59.19 363 GLU A O 1
ATOM 2890 N N . LEU A 1 364 ? 58.004 -20.660 -36.820 1.00 70.31 364 LEU A N 1
ATOM 2891 C CA . LEU A 1 364 ? 57.474 -21.253 -35.597 1.00 70.31 364 LEU A CA 1
ATOM 2892 C C . LEU A 1 364 ? 58.247 -22.554 -35.311 1.00 70.31 364 LEU A C 1
ATOM 2894 O O . LEU A 1 364 ? 58.444 -23.352 -36.233 1.00 70.31 364 LEU A O 1
ATOM 2898 N N . PRO A 1 365 ? 58.683 -22.801 -34.062 1.00 69.62 365 PRO A N 1
ATOM 2899 C CA . PRO A 1 365 ? 59.274 -24.083 -33.698 1.00 69.62 365 PRO A CA 1
ATOM 2900 C C . PRO A 1 365 ? 58.341 -25.239 -34.087 1.00 69.62 365 PRO A C 1
ATOM 2902 O O . PRO A 1 365 ? 57.125 -25.127 -33.921 1.00 69.62 365 PRO A O 1
ATOM 2905 N N . GLN A 1 366 ? 58.904 -26.359 -34.564 1.00 66.44 366 GLN A N 1
ATOM 2906 C CA . GLN A 1 366 ? 58.117 -27.554 -34.922 1.00 66.44 366 GLN A CA 1
ATOM 2907 C C . GLN A 1 366 ? 57.292 -28.093 -33.741 1.00 66.44 366 GLN A C 1
ATOM 2909 O O . GLN A 1 366 ? 56.237 -28.688 -33.946 1.00 66.44 366 GLN A O 1
ATOM 2914 N N . ASP A 1 367 ? 57.769 -27.875 -32.513 1.00 74.38 367 ASP A N 1
ATOM 2915 C CA . ASP A 1 367 ? 57.048 -28.185 -31.283 1.00 74.38 367 ASP A CA 1
ATOM 2916 C C . ASP A 1 367 ? 56.184 -26.990 -30.844 1.00 74.38 367 ASP A C 1
ATOM 2918 O O . ASP A 1 367 ? 56.685 -25.906 -30.531 1.00 74.38 367 ASP A O 1
ATOM 2922 N N . ASN A 1 368 ? 54.869 -27.211 -30.799 1.00 75.50 368 ASN A N 1
ATOM 2923 C CA . ASN A 1 368 ? 53.874 -26.205 -30.430 1.00 75.50 368 ASN A CA 1
ATOM 2924 C C . ASN A 1 368 ? 53.889 -25.829 -28.937 1.00 75.50 368 ASN A C 1
ATOM 2926 O O . ASN A 1 368 ? 53.289 -24.825 -28.550 1.00 75.50 368 ASN A O 1
ATOM 2930 N N . THR A 1 369 ? 54.583 -26.594 -28.089 1.00 71.38 369 THR A N 1
ATOM 2931 C CA . THR A 1 369 ? 54.657 -26.321 -26.648 1.00 71.38 369 THR A CA 1
ATOM 2932 C C . THR A 1 369 ? 55.542 -25.119 -26.310 1.00 71.38 369 THR A C 1
ATOM 2934 O O . THR A 1 369 ? 55.330 -24.504 -25.259 1.00 71.38 369 THR A O 1
ATOM 2937 N N . GLY A 1 370 ? 56.468 -24.761 -27.211 1.00 72.25 370 GLY A N 1
ATOM 2938 C CA . GLY A 1 370 ? 57.417 -23.648 -27.087 1.00 72.25 370 GLY A CA 1
ATOM 2939 C C . GLY A 1 370 ? 57.004 -22.350 -27.792 1.00 72.25 370 GLY A C 1
ATOM 2940 O O . GLY A 1 370 ? 57.835 -21.457 -27.941 1.00 72.25 370 GLY A O 1
ATOM 2941 N N . TRP A 1 371 ? 55.760 -22.237 -28.266 1.00 84.94 371 TRP A N 1
ATOM 2942 C CA . TRP A 1 371 ? 55.264 -21.020 -28.916 1.00 84.94 371 TRP A CA 1
ATOM 2943 C C . TRP A 1 371 ? 54.997 -19.896 -27.900 1.00 84.94 371 TRP A C 1
ATOM 2945 O O . TRP A 1 371 ? 54.369 -20.121 -26.863 1.00 84.94 371 TRP A O 1
ATOM 2955 N N . ASP A 1 372 ? 55.431 -18.672 -28.221 1.00 84.06 372 ASP A N 1
ATOM 2956 C CA . ASP A 1 372 ? 55.119 -17.463 -27.446 1.00 84.06 372 ASP A CA 1
ATOM 2957 C C . ASP A 1 372 ? 53.801 -16.845 -27.935 1.00 84.06 372 ASP A C 1
ATOM 2959 O O . ASP A 1 372 ? 53.748 -16.117 -28.930 1.00 84.06 372 ASP A O 1
ATOM 2963 N N . TRP A 1 373 ? 52.716 -17.151 -27.225 1.00 86.12 373 TRP A N 1
ATOM 2964 C CA . TRP A 1 373 ? 51.364 -16.723 -27.586 1.00 86.12 373 TRP A CA 1
ATOM 2965 C C . TRP A 1 373 ? 51.116 -15.225 -27.416 1.00 86.12 373 TRP A C 1
ATOM 2967 O O . TRP A 1 373 ? 50.369 -14.646 -28.205 1.00 86.12 373 TRP A O 1
ATOM 2977 N N . ASN A 1 374 ? 51.799 -14.567 -26.475 1.00 83.19 374 ASN A N 1
ATOM 2978 C CA . ASN A 1 374 ? 51.721 -13.113 -26.328 1.00 83.19 374 ASN A CA 1
ATOM 2979 C C . ASN A 1 374 ? 52.366 -12.418 -27.527 1.00 83.19 374 ASN A C 1
ATOM 2981 O O . ASN A 1 374 ? 51.816 -11.457 -28.073 1.00 83.19 374 ASN A O 1
ATOM 2985 N N . TYR A 1 375 ? 53.513 -12.929 -27.976 1.00 83.50 375 TYR A N 1
ATOM 2986 C CA . TYR A 1 375 ? 54.136 -12.459 -29.204 1.00 83.50 375 TYR A CA 1
ATOM 2987 C C . TYR A 1 375 ? 53.246 -12.729 -30.426 1.00 83.50 375 TYR A C 1
ATOM 2989 O O . TYR A 1 375 ? 53.001 -11.805 -31.200 1.00 83.50 375 TYR A O 1
ATOM 2997 N N . ILE A 1 376 ? 52.709 -13.947 -30.581 1.00 86.38 376 ILE A N 1
ATOM 2998 C CA . ILE A 1 376 ? 51.814 -14.307 -31.697 1.00 86.38 376 ILE A CA 1
ATOM 2999 C C . ILE A 1 376 ? 50.588 -13.388 -31.730 1.00 86.38 376 ILE A C 1
ATOM 3001 O O . ILE A 1 376 ? 50.251 -12.852 -32.785 1.00 86.38 376 ILE A O 1
ATOM 3005 N N . TYR A 1 377 ? 49.943 -13.155 -30.586 1.00 86.50 377 TYR A N 1
ATOM 3006 C CA . TYR A 1 377 ? 48.804 -12.248 -30.480 1.00 86.50 377 TYR A CA 1
ATOM 3007 C C . TYR A 1 377 ? 49.164 -10.821 -30.914 1.00 86.50 377 TYR A C 1
ATOM 3009 O O . TYR A 1 377 ? 48.483 -10.248 -31.767 1.00 86.50 377 TYR A O 1
ATOM 3017 N N . ASN A 1 378 ? 50.257 -10.257 -30.393 1.00 82.62 378 ASN A N 1
ATOM 3018 C CA . ASN A 1 378 ? 50.722 -8.919 -30.772 1.00 82.62 378 ASN A CA 1
ATOM 3019 C C . ASN A 1 378 ? 51.119 -8.844 -32.255 1.00 82.62 378 ASN A C 1
ATOM 3021 O O . ASN A 1 378 ? 50.851 -7.848 -32.926 1.00 82.62 378 ASN A O 1
ATOM 3025 N N . TYR A 1 379 ? 51.709 -9.904 -32.805 1.00 85.12 379 TYR A N 1
ATOM 3026 C CA . TYR A 1 379 ? 52.071 -9.972 -34.219 1.00 85.12 379 TYR A CA 1
ATOM 3027 C C . TYR A 1 379 ? 50.820 -9.969 -35.115 1.00 85.12 379 TYR A C 1
ATOM 3029 O O . TYR A 1 379 ? 50.753 -9.198 -36.074 1.00 85.12 379 TYR A O 1
ATOM 3037 N N . LEU A 1 380 ? 49.788 -10.741 -34.753 1.00 85.56 380 LEU A N 1
ATOM 3038 C CA . LEU A 1 380 ? 48.501 -10.808 -35.459 1.00 85.56 380 LEU A CA 1
ATOM 3039 C C . LEU A 1 380 ? 47.657 -9.530 -35.331 1.00 85.56 380 LEU A C 1
ATOM 3041 O O . LEU A 1 380 ? 46.902 -9.216 -36.248 1.00 85.56 380 LEU A O 1
ATOM 3045 N N . THR A 1 381 ? 47.760 -8.797 -34.219 1.00 84.50 381 THR A N 1
ATOM 3046 C CA . THR A 1 381 ? 46.904 -7.627 -33.934 1.00 84.50 381 THR A CA 1
ATOM 3047 C C . THR A 1 381 ? 47.561 -6.276 -34.213 1.00 84.50 381 THR A C 1
ATOM 3049 O O . THR A 1 381 ? 46.851 -5.320 -34.516 1.00 84.50 381 THR A O 1
ATOM 3052 N N . ILE A 1 382 ? 48.893 -6.178 -34.140 1.00 80.31 382 ILE A N 1
ATOM 3053 C CA . ILE A 1 382 ? 49.631 -4.909 -34.259 1.00 80.31 382 ILE A CA 1
ATOM 3054 C C . ILE A 1 382 ? 50.525 -4.896 -35.499 1.00 80.31 382 ILE A C 1
ATOM 3056 O O . ILE A 1 382 ? 50.540 -3.908 -36.229 1.00 80.31 382 ILE A O 1
ATOM 3060 N N . VAL A 1 383 ? 51.285 -5.962 -35.757 1.00 79.12 383 VAL A N 1
ATOM 3061 C CA . VAL A 1 383 ? 52.336 -5.928 -36.789 1.00 79.12 383 VAL A CA 1
ATOM 3062 C C . VAL A 1 383 ? 51.764 -6.205 -38.177 1.00 79.12 383 VAL A C 1
ATOM 3064 O O . VAL A 1 383 ? 51.867 -5.368 -39.074 1.00 79.12 383 VAL A O 1
ATOM 3067 N N . LEU A 1 384 ? 51.108 -7.353 -38.347 1.00 82.50 384 LEU A N 1
ATOM 3068 C CA . LEU A 1 384 ? 50.602 -7.807 -39.642 1.00 82.50 384 LEU A CA 1
ATOM 3069 C C . LEU A 1 384 ? 49.479 -6.921 -40.217 1.00 82.50 384 LEU A C 1
ATOM 3071 O O . LEU A 1 384 ? 49.555 -6.601 -41.405 1.00 82.50 384 LEU A O 1
ATOM 3075 N N . PRO A 1 385 ? 48.491 -6.433 -39.435 1.00 81.94 385 PRO A N 1
ATOM 3076 C CA . PRO A 1 385 ? 47.467 -5.524 -39.962 1.00 81.94 385 PRO A CA 1
ATOM 3077 C C . PRO A 1 385 ? 48.037 -4.219 -40.540 1.00 81.94 385 PRO A C 1
ATOM 3079 O O . PRO A 1 385 ? 47.460 -3.648 -41.462 1.00 81.94 385 PRO A O 1
ATOM 3082 N N . ASN A 1 386 ? 49.184 -3.759 -40.025 1.00 78.19 386 ASN A N 1
ATOM 3083 C CA . ASN A 1 386 ? 49.826 -2.507 -40.432 1.00 78.19 386 ASN A CA 1
ATOM 3084 C C . ASN A 1 386 ? 50.879 -2.686 -41.544 1.00 78.19 386 ASN A C 1
ATOM 3086 O O . ASN A 1 386 ? 51.418 -1.694 -42.037 1.00 78.19 386 ASN A O 1
ATOM 3090 N N . ASN A 1 387 ? 51.163 -3.923 -41.973 1.00 79.44 387 ASN A N 1
ATOM 3091 C CA . ASN A 1 387 ? 52.105 -4.214 -43.054 1.00 79.44 387 ASN A CA 1
ATOM 3092 C C . ASN A 1 387 ? 51.517 -5.210 -44.077 1.00 79.44 387 ASN A C 1
ATOM 3094 O O . ASN A 1 387 ? 51.876 -6.389 -44.081 1.00 79.44 387 ASN A O 1
ATOM 3098 N N . PRO A 1 388 ? 50.647 -4.756 -45.002 1.00 70.62 388 PRO A N 1
ATOM 3099 C CA . PRO A 1 388 ? 49.927 -5.640 -45.923 1.00 70.62 388 PRO A CA 1
ATOM 3100 C C . PRO A 1 388 ? 50.838 -6.396 -46.902 1.00 70.62 388 PRO A C 1
ATOM 3102 O O . PRO A 1 388 ? 50.455 -7.449 -47.402 1.00 70.62 388 PRO A O 1
ATOM 3105 N N . LYS A 1 389 ? 52.049 -5.893 -47.185 1.00 69.75 389 LYS A N 1
ATOM 3106 C CA . LYS A 1 389 ? 53.025 -6.604 -48.032 1.00 69.75 389 LYS A CA 1
ATOM 3107 C C . LYS A 1 389 ? 53.648 -7.800 -47.315 1.00 69.75 389 LYS A C 1
ATOM 3109 O O . LYS A 1 389 ? 53.934 -8.803 -47.956 1.00 69.75 389 LYS A O 1
ATOM 3114 N N . GLU A 1 390 ? 53.867 -7.675 -46.011 1.00 74.44 390 GLU A N 1
ATOM 3115 C CA . GLU A 1 390 ? 54.385 -8.749 -45.166 1.00 74.44 390 GLU A CA 1
ATOM 3116 C C . GLU A 1 390 ? 53.274 -9.740 -44.812 1.00 74.44 390 GLU A C 1
ATOM 3118 O O . GLU A 1 390 ? 53.473 -10.938 -44.954 1.00 74.44 390 GLU A O 1
ATOM 3123 N N . ALA A 1 391 ? 52.071 -9.261 -44.476 1.00 73.75 391 ALA A N 1
ATOM 3124 C CA . ALA A 1 391 ? 50.937 -10.102 -44.087 1.00 73.75 391 ALA A CA 1
ATOM 3125 C C . ALA A 1 391 ? 50.565 -11.194 -45.098 1.00 73.75 391 ALA A C 1
ATOM 3127 O O . ALA A 1 391 ? 50.148 -12.275 -44.704 1.00 73.75 391 ALA A O 1
ATOM 3128 N N . TYR A 1 392 ? 50.759 -10.956 -46.393 1.00 74.75 392 TYR A N 1
ATOM 3129 C CA . TYR A 1 392 ? 50.393 -11.919 -47.438 1.00 74.75 392 TYR A CA 1
ATOM 3130 C C . TYR A 1 392 ? 51.605 -12.455 -48.212 1.00 74.75 392 TYR A C 1
ATOM 3132 O O . TYR A 1 392 ? 51.473 -12.940 -49.336 1.00 74.75 392 TYR A O 1
ATOM 3140 N N . GLY A 1 393 ? 52.795 -12.382 -47.607 1.00 76.25 393 GLY A N 1
ATOM 3141 C CA . GLY A 1 393 ? 53.997 -13.033 -48.114 1.00 76.25 393 GLY A CA 1
ATOM 3142 C C . GLY A 1 393 ? 53.923 -14.565 -48.040 1.00 76.25 393 GLY A C 1
ATOM 3143 O O . GLY A 1 393 ? 53.126 -15.154 -47.302 1.00 76.25 393 GLY A O 1
ATOM 3144 N N . ALA A 1 394 ? 54.793 -15.240 -48.798 1.00 73.62 394 ALA A N 1
ATOM 3145 C CA . ALA A 1 394 ? 54.919 -16.699 -48.743 1.00 73.62 394 ALA A CA 1
ATOM 3146 C C . ALA A 1 394 ? 55.256 -17.238 -47.328 1.00 73.62 394 ALA A C 1
ATOM 3148 O O . ALA A 1 394 ? 54.629 -18.224 -46.935 1.00 73.62 394 ALA A O 1
ATOM 3149 N N . PRO A 1 395 ? 56.145 -16.603 -46.528 1.00 77.12 395 PRO A N 1
ATOM 3150 C CA . PRO A 1 395 ? 56.419 -17.038 -45.152 1.00 77.12 395 PRO A CA 1
ATOM 3151 C C . PRO A 1 395 ? 55.189 -16.941 -44.238 1.00 77.12 395 PRO A C 1
ATOM 3153 O O . PRO A 1 395 ? 54.885 -17.868 -43.491 1.00 77.12 395 PRO A O 1
ATOM 3156 N N . GLN A 1 396 ? 54.416 -15.862 -44.355 1.00 82.00 396 GLN A N 1
ATOM 3157 C CA . GLN A 1 396 ? 53.218 -15.627 -43.547 1.00 82.00 396 GLN A CA 1
ATOM 3158 C C . GLN A 1 396 ? 52.079 -16.582 -43.920 1.00 82.00 396 GLN A C 1
ATOM 3160 O O . GLN A 1 396 ? 51.315 -17.016 -43.063 1.00 82.00 396 GLN A O 1
ATOM 3165 N N . THR A 1 397 ? 52.015 -17.007 -45.183 1.00 79.50 397 THR A N 1
ATOM 3166 C CA . THR A 1 397 ? 51.079 -18.053 -45.621 1.00 79.50 397 THR A CA 1
ATOM 3167 C C . THR A 1 397 ? 51.359 -19.397 -44.934 1.00 79.50 397 THR A C 1
ATOM 3169 O O . THR A 1 397 ? 50.417 -20.125 -44.619 1.00 79.50 397 THR A O 1
ATOM 3172 N N . VAL A 1 398 ? 52.632 -19.740 -44.699 1.00 82.69 398 VAL A N 1
ATOM 3173 C CA . VAL A 1 398 ? 53.023 -20.942 -43.937 1.00 82.69 398 VAL A CA 1
ATOM 3174 C C . VAL A 1 398 ? 52.658 -20.764 -42.462 1.00 82.69 398 VAL A C 1
ATOM 3176 O O . VAL A 1 398 ? 51.940 -21.597 -41.918 1.00 82.69 398 VAL A O 1
ATOM 3179 N N . PHE A 1 399 ? 53.001 -19.616 -41.874 1.00 86.81 399 PHE A N 1
ATOM 3180 C CA . PHE A 1 399 ? 52.648 -19.252 -40.497 1.00 86.81 399 PHE A CA 1
ATOM 3181 C C . PHE A 1 399 ? 51.140 -19.375 -40.200 1.00 86.81 399 PHE A C 1
ATOM 3183 O O . PHE A 1 399 ? 50.743 -19.997 -39.216 1.00 86.81 399 PHE A O 1
ATOM 3190 N N . TYR A 1 400 ? 50.267 -18.850 -41.070 1.00 88.56 400 TYR A N 1
ATOM 3191 C CA . TYR A 1 400 ? 48.816 -18.979 -40.892 1.00 88.56 400 TYR A CA 1
ATOM 3192 C C . TYR A 1 400 ? 48.328 -20.424 -41.011 1.00 88.56 400 TYR A C 1
ATOM 3194 O O . TYR A 1 400 ? 47.406 -20.809 -40.295 1.00 88.56 400 TYR A O 1
ATOM 3202 N N . LYS A 1 401 ? 48.919 -21.233 -41.902 1.00 86.06 401 LYS A N 1
ATOM 3203 C CA . LYS A 1 401 ? 48.571 -22.657 -42.028 1.00 86.06 401 LYS A CA 1
ATOM 3204 C C . LYS A 1 401 ? 48.963 -23.434 -40.777 1.00 86.06 401 LYS A C 1
ATOM 3206 O O . LYS A 1 401 ? 48.168 -24.251 -40.321 1.00 86.06 401 LYS A O 1
ATOM 3211 N N . ASP A 1 402 ? 50.129 -23.151 -40.207 1.00 87.75 402 ASP A N 1
ATOM 3212 C CA . ASP A 1 402 ? 50.591 -23.784 -38.971 1.00 87.75 402 ASP A CA 1
ATOM 3213 C C . ASP A 1 402 ? 49.673 -23.435 -37.795 1.00 87.75 402 ASP A C 1
ATOM 3215 O O . ASP A 1 402 ? 49.240 -24.330 -37.065 1.00 87.75 402 ASP A O 1
ATOM 3219 N N . LEU A 1 403 ? 49.268 -22.165 -37.672 1.00 90.00 403 LEU A N 1
ATOM 3220 C CA . LEU A 1 403 ? 48.298 -21.744 -36.658 1.00 90.00 403 LEU A CA 1
ATOM 3221 C C . LEU A 1 403 ? 46.912 -22.366 -36.879 1.00 90.00 403 LEU A C 1
ATOM 3223 O O . LEU A 1 403 ? 46.317 -22.880 -35.934 1.00 90.00 403 LEU A O 1
ATOM 3227 N N . LEU A 1 404 ? 46.389 -22.375 -38.111 1.00 90.50 404 LEU A N 1
ATOM 3228 C CA . LEU A 1 404 ? 45.102 -23.013 -38.413 1.00 90.50 404 LEU A CA 1
ATOM 3229 C C . LEU A 1 404 ? 45.138 -24.516 -38.114 1.00 90.50 404 LEU A C 1
ATOM 3231 O O . LEU A 1 404 ? 44.179 -25.042 -37.553 1.00 90.50 404 LEU A O 1
ATOM 3235 N N . ASN A 1 405 ? 46.235 -25.209 -38.430 1.00 89.25 405 ASN A N 1
ATOM 3236 C CA . ASN A 1 405 ? 46.418 -26.621 -38.091 1.00 89.25 405 ASN A CA 1
ATOM 3237 C C . ASN A 1 405 ? 46.472 -26.838 -36.573 1.00 89.25 405 ASN A C 1
ATOM 3239 O O . ASN A 1 405 ? 45.838 -27.769 -36.074 1.00 89.25 405 ASN A O 1
ATOM 3243 N N . TYR A 1 406 ? 47.162 -25.961 -35.837 1.00 91.06 406 TYR A N 1
ATOM 3244 C CA . TYR A 1 406 ? 47.183 -25.986 -34.375 1.00 91.06 406 TYR A CA 1
ATOM 3245 C C . TYR A 1 406 ? 45.771 -25.842 -33.786 1.00 91.06 406 TYR A C 1
ATOM 3247 O O . TYR A 1 406 ? 45.344 -26.683 -32.991 1.00 91.06 406 TYR A O 1
ATOM 3255 N N . PHE A 1 407 ? 45.013 -24.835 -34.232 1.00 91.62 407 PHE A N 1
ATOM 3256 C CA . PHE A 1 407 ? 43.638 -24.606 -33.779 1.00 91.62 407 PHE A CA 1
ATOM 3257 C C . PHE A 1 407 ? 42.664 -25.707 -34.221 1.00 91.62 407 PHE A C 1
ATOM 3259 O O . PHE A 1 407 ? 41.656 -25.943 -33.562 1.00 91.62 407 PHE A O 1
ATOM 3266 N N . SER A 1 408 ? 42.986 -26.447 -35.285 1.00 90.88 408 SER A N 1
ATOM 3267 C CA . SER A 1 408 ? 42.157 -27.556 -35.772 1.00 90.88 408 SER A CA 1
ATOM 3268 C C . SER A 1 408 ? 42.353 -28.879 -35.020 1.00 90.88 408 SER A C 1
ATOM 3270 O O . SER A 1 408 ? 41.526 -29.778 -35.164 1.00 90.88 408 SER A O 1
ATOM 3272 N N . GLY A 1 409 ? 43.444 -29.038 -34.262 1.00 87.75 409 GLY A N 1
ATOM 3273 C CA . GLY A 1 409 ? 43.817 -30.317 -33.646 1.00 87.75 409 GLY A CA 1
ATOM 3274 C C . GLY A 1 409 ? 44.405 -30.157 -32.244 1.00 87.75 409 GLY A C 1
ATOM 3275 O O . GLY A 1 409 ? 43.659 -30.315 -31.281 1.00 87.75 409 GLY A O 1
ATOM 3276 N N . PRO A 1 410 ? 45.706 -29.839 -32.096 1.00 87.12 410 PRO A N 1
ATOM 3277 C CA . PRO A 1 410 ? 46.370 -29.717 -30.792 1.00 87.12 410 PRO A CA 1
ATOM 3278 C C . PRO A 1 410 ? 45.651 -28.823 -29.771 1.00 87.12 410 PRO A C 1
ATOM 3280 O O . PRO A 1 410 ? 45.604 -29.151 -28.587 1.00 87.12 410 PRO A O 1
ATOM 3283 N N . PHE A 1 411 ? 45.049 -27.720 -30.225 1.00 87.56 411 PHE A N 1
ATOM 3284 C CA . PHE A 1 411 ? 44.280 -26.816 -29.368 1.00 87.56 411 PHE A CA 1
ATOM 3285 C C . PHE A 1 411 ? 43.065 -27.495 -28.720 1.00 87.56 411 PHE A C 1
ATOM 3287 O O . PHE A 1 411 ? 42.713 -27.181 -27.590 1.00 87.56 411 PHE A O 1
ATOM 3294 N N . MET A 1 412 ? 42.444 -28.470 -29.389 1.00 83.00 412 MET A N 1
ATOM 3295 C CA . MET A 1 412 ? 41.256 -29.166 -28.879 1.00 83.00 412 MET A CA 1
ATOM 3296 C C . MET A 1 412 ? 41.541 -30.051 -27.659 1.00 83.00 412 MET A C 1
ATOM 3298 O O . MET A 1 412 ? 40.604 -30.456 -26.974 1.00 83.00 412 MET A O 1
ATOM 3302 N N . THR A 1 413 ? 42.814 -30.350 -27.389 1.00 82.62 413 THR A N 1
ATOM 3303 C CA . THR A 1 413 ? 43.273 -31.209 -26.286 1.00 82.62 413 THR A CA 1
ATOM 3304 C C . THR A 1 413 ? 44.140 -30.467 -25.265 1.00 82.62 413 THR A C 1
ATOM 3306 O O . THR A 1 413 ? 44.765 -31.110 -24.426 1.00 82.62 413 THR A O 1
ATOM 3309 N N . ILE A 1 414 ? 44.234 -29.135 -25.356 1.00 80.44 414 ILE A N 1
ATOM 3310 C CA . ILE A 1 414 ? 45.077 -28.324 -24.471 1.00 80.44 414 ILE A CA 1
ATOM 3311 C C . ILE A 1 414 ? 44.542 -28.320 -23.029 1.00 80.44 414 ILE A C 1
ATOM 3313 O O . ILE A 1 414 ? 43.335 -28.407 -22.794 1.00 80.44 414 ILE A O 1
ATOM 3317 N N . GLU A 1 415 ? 45.450 -28.207 -22.057 1.00 71.25 415 GLU A N 1
ATOM 3318 C CA . GLU A 1 415 ? 45.068 -28.029 -20.659 1.00 71.25 415 GLU A CA 1
ATOM 3319 C C . GLU A 1 415 ? 44.346 -26.688 -20.442 1.00 71.25 415 GLU A C 1
ATOM 3321 O O . GLU A 1 415 ? 44.813 -25.660 -20.946 1.00 71.25 415 GLU A O 1
ATOM 3326 N N . PRO A 1 416 ? 43.269 -26.663 -19.634 1.00 65.62 416 PRO A N 1
ATOM 3327 C CA . PRO A 1 416 ? 42.441 -25.474 -19.458 1.00 65.62 416 PRO A CA 1
ATOM 3328 C C . PRO A 1 416 ? 43.229 -24.209 -19.039 1.00 65.62 416 PRO A C 1
ATOM 3330 O O . PRO A 1 416 ? 43.053 -23.120 -19.584 1.00 65.62 416 PRO A O 1
ATOM 3333 N N . THR A 1 417 ? 44.200 -24.341 -18.137 1.00 63.56 417 THR A N 1
ATOM 3334 C CA . THR A 1 417 ? 45.020 -23.217 -17.644 1.00 63.56 417 THR A CA 1
ATOM 3335 C C . THR A 1 417 ? 45.822 -22.487 -18.726 1.00 63.56 417 THR A C 1
ATOM 3337 O O . THR A 1 417 ? 46.185 -21.335 -18.514 1.00 63.56 417 THR A O 1
ATOM 3340 N N . ARG A 1 418 ? 46.081 -23.115 -19.884 1.00 64.06 418 ARG A N 1
ATOM 3341 C CA . ARG A 1 418 ? 46.804 -22.510 -21.018 1.00 64.06 418 ARG A CA 1
ATOM 3342 C C . ARG A 1 418 ? 45.877 -22.014 -22.129 1.00 64.06 418 ARG A C 1
ATOM 3344 O O . ARG A 1 418 ? 46.329 -21.285 -23.002 1.00 64.06 418 ARG A O 1
ATOM 3351 N N . THR A 1 419 ? 44.595 -22.380 -22.122 1.00 66.69 419 THR A N 1
ATOM 3352 C CA . THR A 1 419 ? 43.647 -22.022 -23.190 1.00 66.69 419 THR A CA 1
ATOM 3353 C C . THR A 1 419 ? 43.347 -20.525 -23.226 1.00 66.69 419 THR A C 1
ATOM 3355 O O . THR A 1 419 ? 43.189 -19.964 -24.308 1.00 66.69 419 THR A O 1
ATOM 3358 N N . HIS A 1 420 ? 43.283 -19.871 -22.060 1.00 64.94 420 HIS A N 1
ATOM 3359 C CA . HIS A 1 420 ? 42.961 -18.444 -21.952 1.00 64.94 420 HIS A CA 1
ATOM 3360 C C . HIS A 1 420 ? 43.951 -17.571 -22.743 1.00 64.94 420 HIS A C 1
ATOM 3362 O O . HIS A 1 420 ? 43.530 -16.726 -23.529 1.00 64.94 420 HIS A O 1
ATOM 3368 N N . ASP A 1 421 ? 45.250 -17.850 -22.619 1.00 67.62 421 ASP A N 1
ATOM 3369 C CA . ASP A 1 421 ? 46.323 -17.071 -23.255 1.00 67.62 421 ASP A CA 1
ATOM 3370 C C . ASP A 1 421 ? 46.413 -17.296 -24.777 1.00 67.62 421 ASP A C 1
ATOM 3372 O O . ASP A 1 421 ? 47.029 -16.517 -25.501 1.00 67.62 421 ASP A O 1
ATOM 3376 N N . VAL A 1 422 ? 45.784 -18.365 -25.274 1.00 84.25 422 VAL A N 1
ATOM 3377 C CA . VAL A 1 422 ? 45.855 -18.830 -26.669 1.00 84.25 422 VAL A CA 1
ATOM 3378 C C . VAL A 1 422 ? 44.585 -18.474 -27.456 1.00 84.25 422 VAL A C 1
ATOM 3380 O O . VAL A 1 422 ? 44.626 -18.223 -28.663 1.00 84.25 422 VAL A O 1
ATOM 3383 N N . ALA A 1 423 ? 43.434 -18.430 -26.780 1.00 83.44 423 ALA A N 1
ATOM 3384 C CA . ALA A 1 423 ? 42.125 -18.216 -27.392 1.00 83.44 423 ALA A CA 1
ATOM 3385 C C . ALA A 1 423 ? 41.978 -16.845 -28.073 1.00 83.44 423 ALA A C 1
ATOM 3387 O O . ALA A 1 423 ? 41.301 -16.734 -29.096 1.00 83.44 423 ALA A O 1
ATOM 3388 N N . ASP A 1 424 ? 42.615 -15.797 -27.550 1.00 85.12 424 ASP A N 1
ATOM 3389 C CA . ASP A 1 424 ? 42.567 -14.473 -28.178 1.00 85.12 424 ASP A CA 1
ATOM 3390 C C . ASP A 1 424 ? 43.378 -14.428 -29.486 1.00 85.12 424 ASP A C 1
ATOM 3392 O O . ASP A 1 424 ? 42.982 -13.746 -30.436 1.00 85.12 424 ASP A O 1
ATOM 3396 N N . SER A 1 425 ? 44.452 -15.223 -29.599 1.00 89.25 425 SER A N 1
ATOM 3397 C CA . SER A 1 425 ? 45.211 -15.380 -30.848 1.00 89.25 425 SER A CA 1
ATOM 3398 C C . SER A 1 425 ? 44.384 -16.047 -31.948 1.00 89.25 425 SER A C 1
ATOM 3400 O O . SER A 1 425 ? 44.513 -15.665 -33.109 1.00 89.25 425 SER A O 1
ATOM 3402 N N . LEU A 1 426 ? 43.500 -16.992 -31.603 1.00 91.62 426 LEU A N 1
ATOM 3403 C CA . LEU A 1 426 ? 42.558 -17.599 -32.552 1.00 91.62 426 LEU A CA 1
ATOM 3404 C C . LEU A 1 426 ? 41.624 -16.544 -33.157 1.00 91.62 426 LEU A C 1
ATOM 3406 O O . LEU A 1 426 ? 41.506 -16.434 -34.379 1.00 91.62 426 LEU A O 1
ATOM 3410 N N . VAL A 1 427 ? 40.975 -15.748 -32.302 1.00 89.12 427 VAL A N 1
ATOM 3411 C CA . VAL A 1 427 ? 40.047 -14.696 -32.743 1.00 89.12 427 VAL A CA 1
ATOM 3412 C C . VAL A 1 427 ? 40.787 -13.660 -33.594 1.00 89.12 427 VAL A C 1
ATOM 3414 O O . VAL A 1 427 ? 40.284 -13.263 -34.645 1.00 89.12 427 VAL A O 1
ATOM 3417 N N . ALA A 1 428 ? 41.993 -13.255 -33.178 1.00 88.75 428 ALA A N 1
ATOM 3418 C CA . ALA A 1 428 ? 42.839 -12.320 -33.917 1.00 88.75 428 ALA A CA 1
ATOM 3419 C C . ALA A 1 428 ? 43.252 -12.857 -35.297 1.00 88.75 428 ALA A C 1
ATOM 3421 O O . ALA A 1 428 ? 43.145 -12.133 -36.288 1.00 88.75 428 ALA A O 1
ATOM 3422 N N . LEU A 1 429 ? 43.664 -14.128 -35.379 1.00 92.31 429 LEU A N 1
ATOM 3423 C CA . LEU A 1 429 ? 44.026 -14.788 -36.633 1.00 92.31 429 LEU A CA 1
ATOM 3424 C C . LEU A 1 429 ? 42.857 -14.785 -37.615 1.00 92.31 429 LEU A C 1
ATOM 3426 O O . LEU A 1 429 ? 43.015 -14.364 -38.758 1.00 92.31 429 LEU A O 1
ATOM 3430 N N . VAL A 1 430 ? 41.677 -15.228 -37.176 1.00 92.62 430 VAL A N 1
ATOM 3431 C CA . VAL A 1 430 ? 40.504 -15.294 -38.057 1.00 92.62 430 VAL A CA 1
ATOM 3432 C C . VAL A 1 430 ? 40.086 -13.894 -38.506 1.00 92.62 430 VAL A C 1
ATOM 3434 O O . VAL A 1 430 ? 39.822 -13.701 -39.690 1.00 92.62 430 VAL A O 1
ATOM 3437 N N . LYS A 1 431 ? 40.112 -12.891 -37.618 1.00 90.19 431 LYS A N 1
ATOM 3438 C CA . LYS A 1 431 ? 39.868 -11.484 -37.989 1.00 90.19 431 LYS A CA 1
ATOM 3439 C C . LYS A 1 431 ? 40.822 -10.981 -39.065 1.00 90.19 431 LYS A C 1
ATOM 3441 O O . LYS A 1 431 ? 40.379 -10.336 -40.011 1.00 90.19 431 LYS A O 1
ATOM 3446 N N . LEU A 1 432 ? 42.114 -11.275 -38.924 1.00 89.44 432 LEU A N 1
ATOM 3447 C CA . LEU A 1 432 ? 43.127 -10.886 -39.900 1.00 89.44 432 LEU A CA 1
ATOM 3448 C C . LEU A 1 432 ? 42.876 -11.565 -41.251 1.00 89.44 432 LEU A C 1
ATOM 3450 O O . LEU A 1 432 ? 42.886 -10.896 -42.281 1.00 89.44 432 LEU A O 1
ATOM 3454 N N . LEU A 1 433 ? 42.584 -12.867 -41.263 1.00 90.19 433 LEU A N 1
ATOM 3455 C CA . LEU A 1 433 ? 42.308 -13.606 -42.499 1.00 90.19 433 LEU A CA 1
ATOM 3456 C C . LEU A 1 433 ? 41.030 -13.127 -43.205 1.00 90.19 433 LEU A C 1
ATOM 3458 O O . LEU A 1 433 ? 40.993 -13.105 -44.431 1.00 90.19 433 LEU A O 1
ATOM 3462 N N . LEU A 1 434 ? 40.020 -12.685 -42.453 1.00 90.12 434 LEU A N 1
ATOM 3463 C CA . LEU A 1 434 ? 38.795 -12.068 -42.979 1.00 90.12 434 LEU A CA 1
ATOM 3464 C C . LEU A 1 434 ? 38.981 -10.616 -43.457 1.00 90.12 434 LEU A C 1
ATOM 3466 O O . LEU A 1 434 ? 38.007 -9.976 -43.838 1.00 90.12 434 LEU A O 1
ATOM 3470 N N . SER A 1 435 ? 40.190 -10.049 -43.399 1.00 86.25 435 SER A N 1
ATOM 3471 C CA . SER A 1 435 ? 40.442 -8.669 -43.845 1.00 86.25 435 SER A CA 1
ATOM 3472 C C . SER A 1 435 ? 40.891 -8.561 -45.311 1.00 86.25 435 SER A C 1
ATOM 3474 O O . SER A 1 435 ? 40.980 -7.454 -45.841 1.00 86.25 435 SER A O 1
ATOM 3476 N N . ASN A 1 436 ? 41.178 -9.685 -45.984 1.00 84.81 436 ASN A N 1
ATOM 3477 C CA . ASN A 1 436 ? 41.699 -9.720 -47.356 1.00 84.81 436 ASN A CA 1
ATOM 3478 C C . ASN A 1 436 ? 41.300 -11.009 -48.098 1.00 84.81 436 ASN A C 1
ATOM 3480 O O . ASN A 1 436 ? 41.285 -12.090 -47.513 1.00 84.81 436 ASN A O 1
ATOM 3484 N N . ASP A 1 437 ? 41.105 -10.919 -49.415 1.00 84.12 437 ASP A N 1
ATOM 3485 C CA . ASP A 1 437 ? 40.748 -12.037 -50.303 1.00 84.12 437 ASP A CA 1
ATOM 3486 C C . ASP A 1 437 ? 41.693 -13.249 -50.233 1.00 84.12 437 ASP A C 1
ATOM 3488 O O . ASP A 1 437 ? 41.257 -14.394 -50.382 1.00 84.12 437 ASP A O 1
ATOM 3492 N N . THR A 1 438 ? 42.996 -13.027 -50.030 1.00 83.88 438 THR A N 1
ATOM 3493 C CA . THR A 1 438 ? 43.979 -14.121 -49.930 1.00 83.88 438 THR A CA 1
ATOM 3494 C C . THR A 1 438 ? 43.765 -14.919 -48.648 1.00 83.88 438 THR A C 1
ATOM 3496 O O . THR A 1 438 ? 43.693 -16.148 -48.692 1.00 83.88 438 THR A O 1
ATOM 3499 N N . GLY A 1 439 ? 43.591 -14.224 -47.519 1.00 85.62 439 GLY A N 1
ATOM 3500 C CA . GLY A 1 439 ? 43.272 -14.845 -46.234 1.00 85.62 439 GLY A CA 1
ATOM 3501 C C . GLY A 1 439 ? 41.903 -15.528 -46.248 1.00 85.62 439 GLY A C 1
ATOM 3502 O O . GLY A 1 439 ? 41.775 -16.654 -45.765 1.00 85.62 439 GLY A O 1
ATOM 3503 N N . LEU A 1 440 ? 40.914 -14.914 -46.904 1.00 87.12 440 LEU A N 1
ATOM 3504 C CA . LEU A 1 440 ? 39.572 -15.466 -47.074 1.00 87.12 440 LEU A CA 1
ATOM 3505 C C . LEU A 1 440 ? 39.605 -16.824 -47.785 1.00 87.12 440 LEU A C 1
ATOM 3507 O O . LEU A 1 440 ? 39.037 -17.798 -47.293 1.00 87.12 440 LEU A O 1
ATOM 3511 N N . LYS A 1 441 ? 40.334 -16.918 -48.906 1.00 87.25 441 LYS A N 1
ATOM 3512 C CA . LYS A 1 441 ? 40.519 -18.176 -49.648 1.00 87.25 441 LYS A CA 1
ATOM 3513 C C . LYS A 1 441 ? 41.260 -19.230 -48.830 1.00 87.25 441 LYS A C 1
ATOM 3515 O O . LYS A 1 441 ? 40.973 -20.417 -48.974 1.00 87.25 441 LYS A O 1
ATOM 3520 N N . MET A 1 442 ? 42.223 -18.832 -47.998 1.00 87.19 442 MET A N 1
ATOM 3521 C CA . MET A 1 442 ? 42.920 -19.770 -47.112 1.00 87.19 442 MET A CA 1
ATOM 3522 C C . MET A 1 442 ? 41.973 -20.358 -46.072 1.00 87.19 442 MET A C 1
ATOM 3524 O O . MET A 1 442 ? 41.976 -21.571 -45.869 1.00 87.19 442 MET A O 1
ATOM 3528 N N . LEU A 1 443 ? 41.151 -19.509 -45.453 1.00 89.81 443 LEU A N 1
ATOM 3529 C CA . LEU A 1 443 ? 40.175 -19.937 -44.464 1.00 89.81 443 LEU A CA 1
ATOM 3530 C C . LEU A 1 443 ? 39.121 -20.846 -45.109 1.00 89.81 443 LEU A C 1
ATOM 3532 O O . LEU A 1 443 ? 38.920 -21.957 -44.633 1.00 89.81 443 LEU A O 1
ATOM 3536 N N . GLU A 1 444 ? 38.534 -20.433 -46.239 1.00 88.06 444 GLU A N 1
ATOM 3537 C CA . GLU A 1 444 ? 37.504 -21.184 -46.973 1.00 88.06 444 GLU A CA 1
ATOM 3538 C C . GLU A 1 444 ? 37.944 -22.612 -47.338 1.00 88.06 444 GLU A C 1
ATOM 3540 O O . GLU A 1 444 ? 37.159 -23.551 -47.197 1.00 88.06 444 GLU A O 1
ATOM 3545 N N . ASN A 1 445 ? 39.206 -22.789 -47.744 1.00 87.44 445 ASN A N 1
ATOM 3546 C CA . ASN A 1 445 ? 39.760 -24.086 -48.146 1.00 87.44 445 ASN A CA 1
ATOM 3547 C C . ASN A 1 445 ? 40.274 -24.944 -46.971 1.00 87.44 445 ASN A C 1
ATOM 3549 O O . ASN A 1 445 ? 40.678 -26.091 -47.177 1.00 87.44 445 ASN A O 1
ATOM 3553 N N . CYS A 1 446 ? 40.282 -24.427 -45.738 1.00 90.00 446 CYS A N 1
ATOM 3554 C CA . CYS A 1 446 ? 40.801 -25.143 -44.574 1.00 90.00 446 CYS A CA 1
ATOM 3555 C C . CYS A 1 446 ? 39.749 -26.096 -43.973 1.00 90.00 446 CYS A C 1
ATOM 3557 O O . CYS A 1 446 ? 39.076 -25.787 -42.987 1.00 90.00 446 CYS A O 1
ATOM 3559 N N . VAL A 1 447 ? 39.621 -27.293 -44.558 1.00 88.88 447 VAL A N 1
ATOM 3560 C CA . VAL A 1 447 ? 38.636 -28.314 -44.140 1.00 88.88 447 VAL A CA 1
ATOM 3561 C C . VAL A 1 447 ? 38.821 -28.746 -42.680 1.00 88.88 447 VAL A C 1
ATOM 3563 O O . VAL A 1 447 ? 37.839 -28.935 -41.964 1.00 88.88 447 VAL A O 1
ATOM 3566 N N . ASN A 1 448 ? 40.067 -28.860 -42.211 1.00 89.81 448 ASN A N 1
ATOM 3567 C CA . ASN A 1 448 ? 40.362 -29.248 -40.828 1.00 89.81 448 ASN A CA 1
ATOM 3568 C C . ASN A 1 448 ? 39.812 -28.227 -39.825 1.00 89.81 448 ASN A C 1
ATOM 3570 O O . ASN A 1 448 ? 39.205 -28.615 -38.828 1.00 89.81 448 ASN A O 1
ATOM 3574 N N . PHE A 1 449 ? 39.945 -26.935 -40.131 1.00 92.12 449 PHE A N 1
ATOM 3575 C CA . PHE A 1 449 ? 39.459 -25.866 -39.264 1.00 92.12 449 PHE A CA 1
ATOM 3576 C C . PHE A 1 449 ? 37.931 -25.796 -39.259 1.00 92.12 449 PHE A C 1
ATOM 3578 O O . PHE A 1 449 ? 37.323 -25.719 -38.192 1.00 92.12 449 PHE A O 1
ATOM 3585 N N . LYS A 1 450 ? 37.289 -25.952 -40.428 1.00 92.81 450 LYS A N 1
ATOM 3586 C CA . LYS A 1 450 ? 35.828 -26.127 -40.523 1.00 92.81 450 LYS A CA 1
ATOM 3587 C C . LYS A 1 450 ? 35.343 -27.275 -39.628 1.00 92.81 450 LYS A C 1
ATOM 3589 O O . LYS A 1 450 ? 34.384 -27.113 -38.868 1.00 92.81 450 LYS A O 1
ATOM 3594 N N . ASN A 1 451 ? 35.991 -28.437 -39.720 1.00 90.75 451 ASN A N 1
ATOM 3595 C CA . ASN A 1 451 ? 35.621 -29.617 -38.940 1.00 90.75 451 ASN A CA 1
ATOM 3596 C C . ASN A 1 451 ? 35.805 -29.374 -37.439 1.00 90.75 451 ASN A C 1
ATOM 3598 O O . ASN A 1 451 ? 34.923 -29.738 -36.667 1.00 90.75 451 ASN A O 1
ATOM 3602 N N . ALA A 1 452 ? 36.889 -28.711 -37.029 1.00 90.81 452 ALA A N 1
ATOM 3603 C CA . ALA A 1 452 ? 37.131 -28.360 -35.633 1.00 90.81 452 ALA A CA 1
ATOM 3604 C C . ALA A 1 452 ? 36.040 -27.437 -35.069 1.00 90.81 452 ALA A C 1
ATOM 3606 O O . ALA A 1 452 ? 35.461 -27.755 -34.031 1.00 90.81 452 ALA A O 1
ATOM 3607 N N . LEU A 1 453 ? 35.671 -26.366 -35.786 1.00 90.94 453 LEU A N 1
ATOM 3608 C CA . LEU A 1 453 ? 34.574 -25.477 -35.378 1.00 90.94 453 LEU A CA 1
ATOM 3609 C C . LEU A 1 453 ? 33.239 -26.228 -35.265 1.00 90.94 453 LEU A C 1
ATOM 3611 O O . LEU A 1 453 ? 32.516 -26.073 -34.281 1.00 90.94 453 LEU A O 1
ATOM 3615 N N . THR A 1 454 ? 32.927 -27.083 -36.242 1.00 89.31 454 THR A N 1
ATOM 3616 C CA . THR A 1 454 ? 31.682 -27.871 -36.258 1.00 89.31 454 THR A CA 1
ATOM 3617 C C . THR A 1 454 ? 31.640 -28.867 -35.092 1.00 89.31 454 THR A C 1
ATOM 3619 O O . THR A 1 454 ? 30.635 -28.969 -34.386 1.00 89.31 454 THR A O 1
ATOM 3622 N N . LEU A 1 455 ? 32.747 -29.572 -34.837 1.00 88.62 455 LEU A N 1
ATOM 3623 C CA . LEU A 1 455 ? 32.880 -30.508 -33.719 1.00 88.62 455 LEU A CA 1
ATOM 3624 C C . LEU A 1 455 ? 32.776 -29.799 -32.368 1.00 88.62 455 LEU A C 1
ATOM 3626 O O . LEU A 1 455 ? 32.111 -30.319 -31.475 1.00 88.62 455 LEU A O 1
ATOM 3630 N N . SER A 1 456 ? 33.365 -28.609 -32.225 1.00 89.00 456 SER A N 1
ATOM 3631 C CA . SER A 1 456 ? 33.222 -27.779 -31.026 1.00 89.00 456 SER A CA 1
ATOM 3632 C C . SER A 1 456 ? 31.773 -27.367 -30.779 1.00 89.00 456 SER A C 1
ATOM 3634 O O . SER A 1 456 ? 31.270 -27.542 -29.675 1.00 89.00 456 SER A O 1
ATOM 3636 N N . VAL A 1 457 ? 31.054 -26.903 -31.805 1.00 87.88 457 VAL A N 1
ATOM 3637 C CA . VAL A 1 457 ? 29.621 -26.575 -31.683 1.00 87.88 457 VAL A CA 1
ATOM 3638 C C . VAL A 1 457 ? 28.797 -27.809 -31.286 1.00 87.88 457 VAL A C 1
ATOM 3640 O O . VAL A 1 457 ? 27.854 -27.708 -30.501 1.00 87.88 457 VAL A O 1
ATOM 3643 N N . HIS A 1 458 ? 29.148 -28.998 -31.782 1.00 87.00 458 HIS A N 1
ATOM 3644 C CA . HIS A 1 458 ? 28.483 -30.242 -31.393 1.00 87.00 458 HIS A CA 1
ATOM 3645 C C . HIS A 1 458 ? 28.841 -30.725 -29.982 1.00 87.00 458 HIS A C 1
ATOM 3647 O O . HIS A 1 458 ? 27.968 -31.262 -29.297 1.00 87.00 458 HIS A O 1
ATOM 3653 N N . SER A 1 459 ? 30.087 -30.557 -29.532 1.00 85.44 459 SER A N 1
ATOM 3654 C CA . SER A 1 459 ? 30.537 -31.022 -28.215 1.00 85.44 459 SER A CA 1
ATOM 3655 C C . SER A 1 459 ? 29.929 -30.209 -27.072 1.00 85.44 459 SER A C 1
ATOM 3657 O O . SER A 1 459 ? 29.600 -30.783 -26.033 1.00 85.44 459 SER A O 1
ATOM 3659 N N . LEU A 1 460 ? 29.651 -28.920 -27.305 1.00 85.38 460 LEU A N 1
ATOM 3660 C CA . LEU A 1 460 ? 28.942 -28.040 -26.367 1.00 85.38 460 LEU A CA 1
ATOM 3661 C C . LEU A 1 460 ? 27.518 -28.516 -26.018 1.00 85.38 460 LEU A C 1
ATOM 3663 O O . LEU A 1 460 ? 26.918 -28.009 -25.077 1.00 85.38 460 LEU A O 1
ATOM 3667 N N . ARG A 1 461 ? 26.980 -29.526 -26.718 1.00 77.75 461 ARG A N 1
ATOM 3668 C CA . ARG A 1 461 ? 25.682 -30.149 -26.403 1.00 77.75 461 ARG A CA 1
ATOM 3669 C C . ARG A 1 461 ? 25.724 -31.128 -25.223 1.00 77.75 461 ARG A C 1
ATOM 3671 O O . ARG A 1 461 ? 24.665 -31.482 -24.720 1.00 77.75 461 ARG A O 1
ATOM 3678 N N . LYS A 1 462 ? 26.903 -31.650 -24.850 1.00 69.25 462 LYS A N 1
ATOM 3679 C CA . LYS A 1 462 ? 27.038 -32.834 -23.973 1.00 69.25 462 LYS A CA 1
ATOM 3680 C C . LYS A 1 462 ? 27.617 -32.568 -22.568 1.00 69.25 462 LYS A C 1
ATOM 3682 O O . LYS A 1 462 ? 27.751 -33.533 -21.824 1.00 69.25 462 LYS A O 1
ATOM 3687 N N . HIS A 1 463 ? 27.963 -31.332 -22.184 1.00 62.22 463 HIS A N 1
ATOM 3688 C CA . HIS A 1 463 ? 28.682 -31.054 -20.923 1.00 62.22 463 HIS A CA 1
ATOM 3689 C C . HIS A 1 463 ? 28.194 -29.831 -20.124 1.00 62.22 463 HIS A C 1
ATOM 3691 O O . HIS A 1 463 ? 27.737 -28.841 -20.694 1.00 62.22 463 HIS A O 1
ATOM 3697 N N . ASP A 1 464 ? 28.371 -29.929 -18.797 1.00 54.28 464 ASP A N 1
ATOM 3698 C CA . ASP A 1 464 ? 28.089 -28.922 -17.765 1.00 54.28 464 ASP A CA 1
ATOM 3699 C C . ASP A 1 464 ? 29.281 -27.991 -17.450 1.00 54.28 464 ASP A C 1
ATOM 3701 O O . ASP A 1 464 ? 30.442 -28.394 -17.489 1.00 54.28 464 ASP A O 1
ATOM 3705 N N . SER A 1 465 ? 28.924 -26.766 -17.040 1.00 58.44 465 SER A N 1
ATOM 3706 C CA . SER A 1 465 ? 29.725 -25.583 -16.667 1.00 58.44 465 SER A CA 1
ATOM 3707 C C . SER A 1 465 ? 30.539 -24.903 -17.791 1.00 58.44 465 SER A C 1
ATOM 3709 O O . SER A 1 465 ? 31.523 -25.466 -18.275 1.00 58.44 465 SER A O 1
ATOM 3711 N N . PRO A 1 466 ? 30.180 -23.664 -18.199 1.00 64.38 466 PRO A N 1
ATOM 3712 C CA . PRO A 1 466 ? 31.008 -22.859 -19.084 1.00 64.38 466 PRO A CA 1
ATOM 3713 C C . PRO A 1 466 ? 32.301 -22.491 -18.364 1.00 64.38 466 PRO A C 1
ATOM 3715 O O . PRO A 1 466 ? 32.292 -21.962 -17.253 1.00 64.38 466 PRO A O 1
ATOM 3718 N N . ARG A 1 467 ? 33.429 -22.740 -19.015 1.00 62.84 467 ARG A N 1
ATOM 3719 C CA . ARG A 1 467 ? 34.716 -22.240 -18.559 1.00 62.84 467 ARG A CA 1
ATOM 3720 C C . ARG A 1 467 ? 35.396 -21.522 -19.721 1.00 62.84 467 ARG A C 1
ATOM 3722 O O . ARG A 1 467 ? 35.423 -22.042 -20.838 1.00 62.84 467 ARG A O 1
ATOM 3729 N N . ASN A 1 468 ? 35.948 -20.336 -19.448 1.00 56.41 468 ASN A N 1
ATOM 3730 C CA . ASN A 1 468 ? 36.731 -19.530 -20.403 1.00 56.41 468 ASN A CA 1
ATOM 3731 C C . ASN A 1 468 ? 37.949 -20.282 -20.964 1.00 56.41 468 ASN A C 1
ATOM 3733 O O . ASN A 1 468 ? 38.551 -19.855 -21.944 1.00 56.41 468 ASN A O 1
ATOM 3737 N N . ASP A 1 469 ? 38.302 -21.393 -20.328 1.00 65.25 469 ASP A N 1
ATOM 3738 C CA . ASP A 1 469 ? 39.431 -22.247 -20.632 1.00 65.25 469 ASP A CA 1
ATOM 3739 C C . ASP A 1 469 ? 39.094 -23.437 -21.558 1.00 65.25 469 ASP A C 1
ATOM 3741 O O . ASP A 1 469 ? 39.943 -24.291 -21.817 1.00 65.25 469 ASP A O 1
ATOM 3745 N N . SER A 1 470 ? 37.862 -23.513 -22.069 1.00 81.00 470 SER A N 1
ATOM 3746 C CA . SER A 1 470 ? 37.437 -24.587 -22.962 1.00 81.00 470 SER A CA 1
ATOM 3747 C C . SER A 1 470 ? 37.697 -24.230 -24.431 1.00 81.00 470 SER A C 1
ATOM 3749 O O . SER A 1 470 ? 37.092 -23.278 -24.939 1.00 81.00 470 SER A O 1
ATOM 3751 N N . PRO A 1 471 ? 38.473 -25.044 -25.172 1.00 85.12 471 PRO A N 1
ATOM 3752 C CA . PRO A 1 471 ? 38.689 -24.856 -26.609 1.00 85.12 471 PRO A CA 1
ATOM 3753 C C . PRO A 1 471 ? 37.387 -24.783 -27.417 1.00 85.12 471 PRO A C 1
ATOM 3755 O O . PRO A 1 471 ? 37.282 -24.030 -28.384 1.00 85.12 471 PRO A O 1
ATOM 3758 N N . ALA A 1 472 ? 36.355 -25.523 -26.993 1.00 87.44 472 ALA A N 1
ATOM 3759 C CA . ALA A 1 472 ? 35.056 -25.517 -27.656 1.00 87.44 472 ALA A CA 1
ATOM 3760 C C . ALA A 1 472 ? 34.334 -24.166 -27.522 1.00 87.44 472 ALA A C 1
ATOM 3762 O O . ALA A 1 472 ? 33.750 -23.685 -28.494 1.00 87.44 472 ALA A O 1
ATOM 3763 N N . TRP A 1 473 ? 34.426 -23.521 -26.355 1.00 86.94 473 TRP A N 1
ATOM 3764 C CA . TRP A 1 473 ? 33.890 -22.176 -26.144 1.00 86.94 473 TRP A CA 1
ATOM 3765 C C . TRP A 1 473 ? 34.715 -21.097 -26.864 1.00 86.94 473 TRP A C 1
ATOM 3767 O O . TRP A 1 473 ? 34.135 -20.145 -27.380 1.00 86.94 473 TRP A O 1
ATOM 3777 N N . SER A 1 474 ? 36.037 -21.257 -26.995 1.00 88.38 474 SER A N 1
ATOM 3778 C CA . SER A 1 474 ? 36.883 -20.360 -27.805 1.00 88.38 474 SER A CA 1
ATOM 3779 C C . SER A 1 474 ? 36.554 -20.444 -29.303 1.00 88.38 474 SER A C 1
ATOM 3781 O O . SER A 1 474 ? 36.471 -19.419 -29.990 1.00 88.38 474 SER A O 1
ATOM 3783 N N . HIS A 1 475 ? 36.284 -21.650 -29.809 1.00 91.00 475 HIS A N 1
ATOM 3784 C CA . HIS A 1 475 ? 35.773 -21.850 -31.164 1.00 91.00 475 HIS A CA 1
ATOM 3785 C C . HIS A 1 475 ? 34.379 -21.246 -31.342 1.00 91.00 475 HIS A C 1
ATOM 3787 O O . HIS A 1 475 ? 34.147 -20.542 -32.322 1.00 91.00 475 HIS A O 1
ATOM 3793 N N . PHE A 1 476 ? 33.473 -21.432 -30.378 1.00 90.81 476 PHE A N 1
ATOM 3794 C CA . PHE A 1 476 ? 32.157 -20.793 -30.412 1.00 90.81 476 PHE A CA 1
ATOM 3795 C C . PHE A 1 476 ? 32.260 -19.259 -30.422 1.00 90.81 476 PHE A C 1
ATOM 3797 O O . PHE A 1 476 ? 31.632 -18.620 -31.261 1.00 90.81 476 PHE A O 1
ATOM 3804 N N . ARG A 1 477 ? 33.131 -18.663 -29.594 1.00 90.50 477 ARG A N 1
ATOM 3805 C CA . ARG A 1 477 ? 33.428 -17.216 -29.604 1.00 90.50 477 ARG A CA 1
ATOM 3806 C C . ARG A 1 477 ? 33.900 -16.738 -30.977 1.00 90.50 477 ARG A C 1
ATOM 3808 O O . ARG A 1 477 ? 33.483 -15.679 -31.443 1.00 90.50 477 ARG A O 1
ATOM 3815 N N . THR A 1 478 ? 34.750 -17.525 -31.629 1.00 91.75 478 THR A N 1
ATOM 3816 C CA . THR A 1 478 ? 35.235 -17.237 -32.985 1.00 91.75 478 THR A CA 1
ATOM 3817 C C . THR A 1 478 ? 34.098 -17.280 -33.999 1.00 91.75 478 THR A C 1
ATOM 3819 O O . THR A 1 478 ? 33.970 -16.359 -34.799 1.00 91.75 478 THR A O 1
ATOM 3822 N N . VAL A 1 479 ? 33.220 -18.283 -33.925 1.00 93.31 479 VAL A N 1
ATOM 3823 C CA . VAL A 1 479 ? 32.023 -18.349 -34.776 1.00 93.31 479 VAL A CA 1
ATOM 3824 C C . VAL A 1 479 ? 31.127 -17.131 -34.540 1.00 93.31 479 VAL A C 1
ATOM 3826 O O . VAL A 1 479 ? 30.793 -16.456 -35.506 1.00 93.31 479 VAL A O 1
ATOM 3829 N N . CYS A 1 480 ? 30.822 -16.775 -33.288 1.00 91.81 480 CYS A N 1
ATOM 3830 C CA . CYS A 1 480 ? 30.025 -15.588 -32.955 1.00 91.81 480 CYS A CA 1
ATOM 3831 C C . CYS A 1 480 ? 30.619 -14.295 -33.532 1.00 91.81 480 CYS A C 1
ATOM 3833 O O . CYS A 1 480 ? 29.882 -13.447 -34.023 1.00 91.81 480 CYS A O 1
ATOM 3835 N N . MET A 1 481 ? 31.947 -14.153 -33.529 1.00 91.81 481 MET A N 1
ATOM 3836 C CA . MET A 1 481 ? 32.625 -13.027 -34.175 1.00 91.81 481 MET A CA 1
ATOM 3837 C C . MET A 1 481 ? 32.529 -13.086 -35.710 1.00 91.81 481 MET A C 1
ATOM 3839 O O . MET A 1 481 ? 32.344 -12.058 -36.351 1.00 91.81 481 MET A O 1
ATOM 3843 N N . MET A 1 482 ? 32.622 -14.265 -36.331 1.00 93.44 482 MET A N 1
ATOM 3844 C CA . MET A 1 482 ? 32.442 -14.396 -37.785 1.00 93.44 482 MET A CA 1
ATOM 3845 C C . MET A 1 482 ? 31.017 -14.031 -38.222 1.00 93.44 482 MET A C 1
ATOM 3847 O O . MET A 1 482 ? 30.840 -13.493 -39.311 1.00 93.44 482 MET A O 1
ATOM 3851 N N . MET A 1 483 ? 30.015 -14.285 -37.374 1.00 92.62 483 MET A N 1
ATOM 3852 C CA . MET A 1 483 ? 28.606 -13.969 -37.641 1.00 92.62 483 MET A CA 1
ATOM 3853 C C . MET A 1 483 ? 28.318 -12.467 -37.739 1.00 92.62 483 MET A C 1
ATOM 3855 O O . MET A 1 483 ? 27.255 -12.107 -38.229 1.00 92.62 483 MET A O 1
ATOM 3859 N N . THR A 1 484 ? 29.239 -11.604 -37.298 1.00 89.56 484 THR A N 1
ATOM 3860 C CA . THR A 1 484 ? 29.064 -10.143 -37.309 1.00 89.56 484 THR A CA 1
ATOM 3861 C C . THR A 1 484 ? 29.832 -9.462 -38.443 1.00 89.56 484 THR A C 1
ATOM 3863 O O . THR A 1 484 ? 29.702 -8.256 -38.646 1.00 89.56 484 THR A O 1
ATOM 3866 N N . MET A 1 485 ? 30.631 -10.220 -39.205 1.00 90.44 485 MET A N 1
ATOM 3867 C CA . MET A 1 485 ? 31.425 -9.735 -40.335 1.00 90.44 485 MET A CA 1
ATOM 3868 C C . MET A 1 485 ? 30.855 -10.285 -41.646 1.00 90.44 485 MET A C 1
ATOM 3870 O O . MET A 1 485 ? 30.744 -11.498 -41.796 1.00 90.44 485 MET A O 1
ATOM 3874 N N . SER A 1 486 ? 30.583 -9.432 -42.637 1.00 90.31 486 SER A N 1
ATOM 3875 C CA . SER A 1 486 ? 29.994 -9.840 -43.929 1.00 90.31 486 SER A CA 1
ATOM 3876 C C . SER A 1 486 ? 30.764 -10.971 -44.630 1.00 90.31 486 SER A C 1
ATOM 3878 O O . SER A 1 486 ? 30.174 -11.955 -45.078 1.00 90.31 486 SER A O 1
ATOM 3880 N N . GLN A 1 487 ? 32.098 -10.887 -44.657 1.00 91.44 487 GLN A N 1
ATOM 3881 C CA . GLN A 1 487 ? 32.958 -11.946 -45.198 1.00 91.44 487 GLN A CA 1
ATOM 3882 C C . GLN A 1 487 ? 32.912 -13.237 -44.363 1.00 91.44 487 GLN A C 1
ATOM 3884 O O . GLN A 1 487 ? 32.942 -14.339 -44.912 1.00 91.44 487 GLN A O 1
ATOM 3889 N N . GLY A 1 488 ? 32.805 -13.105 -43.037 1.00 92.06 488 GLY A N 1
ATOM 3890 C CA . GLY A 1 488 ? 32.654 -14.229 -42.116 1.00 92.06 488 GLY A CA 1
ATOM 3891 C C . GLY A 1 488 ? 31.335 -14.966 -42.338 1.00 92.06 488 GLY A C 1
ATOM 3892 O O . GLY A 1 488 ? 31.351 -16.183 -42.503 1.00 92.06 488 GLY A O 1
ATOM 3893 N N . ILE A 1 489 ? 30.219 -14.237 -42.449 1.00 91.38 489 ILE A N 1
ATOM 3894 C CA . ILE A 1 489 ? 28.894 -14.784 -42.785 1.00 91.38 489 ILE A CA 1
ATOM 3895 C C . ILE A 1 489 ? 28.958 -15.582 -44.090 1.00 91.38 489 ILE A C 1
ATOM 3897 O O . ILE A 1 489 ? 28.489 -16.719 -44.126 1.00 91.38 489 ILE A O 1
ATOM 3901 N N . GLY A 1 490 ? 29.595 -15.035 -45.131 1.00 90.69 490 GLY A N 1
ATOM 3902 C CA . GLY A 1 490 ? 29.763 -15.733 -46.408 1.00 90.69 490 GLY A CA 1
ATOM 3903 C C . GLY A 1 490 ? 30.482 -17.081 -46.268 1.00 90.69 490 GLY A C 1
ATOM 3904 O O . GLY A 1 490 ? 30.082 -18.062 -46.895 1.00 90.69 490 GLY A O 1
ATOM 3905 N N . ILE A 1 491 ? 31.500 -17.172 -45.404 1.00 92.44 491 ILE A N 1
ATOM 3906 C CA . ILE A 1 491 ? 32.172 -18.443 -45.095 1.00 92.44 491 ILE A CA 1
ATOM 3907 C C . ILE A 1 491 ? 31.260 -19.382 -44.300 1.00 92.44 491 ILE A C 1
ATOM 3909 O O . ILE A 1 491 ? 31.125 -20.550 -44.663 1.00 92.44 491 ILE A O 1
ATOM 3913 N N . LEU A 1 492 ? 30.613 -18.894 -43.238 1.00 92.81 492 LEU A N 1
ATOM 3914 C CA . LEU A 1 492 ? 29.744 -19.718 -42.391 1.00 92.81 492 LEU A CA 1
ATOM 3915 C C . LEU A 1 492 ? 28.559 -20.309 -43.176 1.00 92.81 492 LEU A C 1
ATOM 3917 O O . LEU A 1 492 ? 28.184 -21.458 -42.936 1.00 92.81 492 LEU A O 1
ATOM 3921 N N . GLN A 1 493 ? 28.013 -19.558 -44.140 1.00 91.50 493 GLN A N 1
ATOM 3922 C CA . GLN A 1 493 ? 26.982 -20.025 -45.071 1.00 91.50 493 GLN A CA 1
ATOM 3923 C C . GLN A 1 493 ? 27.502 -21.141 -45.981 1.00 91.50 493 GLN A C 1
ATOM 3925 O O . GLN A 1 493 ? 26.878 -22.194 -46.070 1.00 91.50 493 GLN A O 1
ATOM 3930 N N . LYS A 1 494 ? 28.676 -20.965 -46.604 1.00 90.44 494 LYS A N 1
ATOM 3931 C CA . LYS A 1 494 ? 29.316 -22.019 -47.418 1.00 90.44 494 LYS A CA 1
ATOM 3932 C C . LYS A 1 494 ? 29.632 -23.274 -46.605 1.00 90.44 494 LYS A C 1
ATOM 3934 O O . LYS A 1 494 ? 29.658 -24.383 -47.137 1.00 90.44 494 LYS A O 1
ATOM 3939 N N . TRP A 1 495 ? 29.919 -23.108 -45.318 1.00 92.81 495 TRP A N 1
ATOM 3940 C CA . TRP A 1 495 ? 30.209 -24.214 -44.416 1.00 92.81 495 TRP A CA 1
ATOM 3941 C C . TRP A 1 495 ? 28.974 -24.932 -43.878 1.00 92.81 495 TRP A C 1
ATOM 3943 O O . TRP A 1 495 ? 29.149 -26.031 -43.351 1.00 92.81 495 TRP A O 1
ATOM 3953 N N . ASP A 1 496 ? 27.777 -24.369 -44.053 1.00 90.88 496 ASP A N 1
ATOM 3954 C CA . ASP A 1 496 ? 26.506 -24.893 -43.542 1.00 90.88 496 ASP A CA 1
ATOM 3955 C C . ASP A 1 496 ? 26.512 -25.132 -42.017 1.00 90.88 496 ASP A C 1
ATOM 3957 O O . ASP A 1 496 ? 26.070 -26.156 -41.500 1.00 90.88 496 ASP A O 1
ATOM 3961 N N . ILE A 1 497 ? 27.068 -24.182 -41.257 1.00 90.31 497 ILE A N 1
ATOM 3962 C CA . ILE A 1 497 ? 27.179 -24.310 -39.791 1.00 90.31 497 ILE A CA 1
ATOM 3963 C C . ILE A 1 497 ? 25.909 -23.857 -39.048 1.00 90.31 497 ILE A C 1
ATOM 3965 O O . ILE A 1 497 ? 25.715 -24.183 -37.874 1.00 90.31 497 ILE A O 1
ATOM 3969 N N . GLN A 1 498 ? 25.024 -23.105 -39.710 1.00 89.25 498 GLN A N 1
ATOM 3970 C CA . GLN A 1 498 ? 23.838 -22.507 -39.085 1.00 89.25 498 GLN A CA 1
ATOM 3971 C C . GLN A 1 498 ? 22.890 -23.548 -38.455 1.00 89.25 498 GLN A C 1
ATOM 3973 O O . GLN A 1 498 ? 22.498 -23.355 -37.299 1.00 89.25 498 GLN A O 1
ATOM 3978 N N . PRO A 1 499 ? 22.571 -24.688 -39.109 1.00 90.50 499 PRO A N 1
ATOM 3979 C CA . PRO A 1 499 ? 21.742 -25.727 -38.494 1.00 90.50 499 PRO A CA 1
ATOM 3980 C C . PRO A 1 499 ? 22.363 -26.301 -37.212 1.00 90.50 499 PRO A C 1
ATOM 3982 O O . PRO A 1 499 ? 21.655 -26.611 -36.246 1.00 90.50 499 PRO A O 1
ATOM 3985 N N . ALA A 1 500 ? 23.696 -26.409 -37.165 1.00 89.44 500 ALA A N 1
ATOM 3986 C CA . ALA A 1 500 ? 24.411 -26.898 -35.991 1.00 89.44 500 ALA A CA 1
ATOM 3987 C C . ALA A 1 500 ? 24.281 -25.936 -34.800 1.00 89.44 500 ALA A C 1
ATOM 3989 O O . ALA A 1 500 ? 24.058 -26.416 -33.682 1.00 89.44 500 ALA A O 1
ATOM 3990 N N . LEU A 1 501 ? 24.347 -24.620 -35.051 1.00 91.00 501 LEU A N 1
ATOM 3991 C CA . LEU A 1 501 ? 24.161 -23.554 -34.057 1.00 91.00 501 LEU A CA 1
ATOM 3992 C C . LEU A 1 501 ? 22.719 -23.488 -33.531 1.00 91.00 501 LEU A C 1
ATOM 3994 O O . LEU A 1 501 ? 22.518 -23.420 -32.323 1.00 91.00 501 LEU A O 1
ATOM 3998 N N . ILE A 1 502 ? 21.717 -23.584 -34.412 1.00 90.44 502 ILE A N 1
ATOM 3999 C CA . ILE A 1 502 ? 20.287 -23.616 -34.034 1.00 90.44 502 ILE A CA 1
ATOM 4000 C C . ILE A 1 502 ? 19.974 -24.841 -33.162 1.00 90.44 502 ILE A C 1
ATOM 4002 O O . ILE A 1 502 ? 19.218 -24.778 -32.189 1.00 90.44 502 ILE A O 1
ATOM 4006 N N . THR A 1 503 ? 20.565 -25.985 -33.502 1.00 90.00 503 THR A N 1
ATOM 4007 C CA . THR A 1 503 ? 20.402 -27.204 -32.706 1.00 90.00 503 THR A CA 1
ATOM 4008 C C . THR A 1 503 ? 21.127 -27.086 -31.361 1.00 90.00 503 THR A C 1
ATOM 4010 O O . THR A 1 503 ? 20.625 -27.586 -30.360 1.00 90.00 503 THR A O 1
ATOM 4013 N N . LEU A 1 504 ? 22.292 -26.424 -31.316 1.00 89.25 504 LEU A N 1
ATOM 4014 C CA . LEU A 1 504 ? 23.009 -26.154 -30.066 1.00 89.25 504 LEU A CA 1
ATOM 4015 C C . LEU A 1 504 ? 22.181 -25.262 -29.133 1.00 89.25 504 LEU A C 1
ATOM 4017 O O . LEU A 1 504 ? 22.000 -25.628 -27.976 1.00 89.25 504 LEU A O 1
ATOM 4021 N N . SER A 1 505 ? 21.639 -24.144 -29.623 1.00 87.19 505 SER A N 1
ATOM 4022 C CA . SER A 1 505 ? 20.829 -23.240 -28.793 1.00 87.19 505 SER A CA 1
ATOM 4023 C C . SER A 1 505 ? 19.577 -23.918 -28.235 1.00 87.19 505 SER A C 1
ATOM 4025 O O . SER A 1 505 ? 19.193 -23.655 -27.102 1.00 87.19 505 SER A O 1
ATOM 4027 N N . SER A 1 506 ? 18.996 -24.862 -28.982 1.00 87.06 506 SER A N 1
ATOM 4028 C CA . SER A 1 506 ? 17.870 -25.682 -28.509 1.00 87.06 506 SER A CA 1
ATOM 4029 C C . SER A 1 506 ? 18.283 -26.762 -27.493 1.00 87.06 506 SER A C 1
ATOM 4031 O O . SER A 1 506 ? 17.452 -27.222 -26.715 1.00 87.06 506 SER A O 1
ATOM 4033 N N . ALA A 1 507 ? 19.547 -27.197 -27.511 1.00 87.44 507 ALA A N 1
ATOM 4034 C CA . ALA A 1 507 ? 20.075 -28.239 -26.628 1.00 87.44 507 ALA A CA 1
ATOM 4035 C C . ALA A 1 507 ? 20.615 -27.694 -25.294 1.00 87.44 507 ALA A C 1
ATOM 4037 O O . ALA A 1 507 ? 20.709 -28.445 -24.322 1.00 87.44 507 ALA A O 1
ATOM 4038 N N . ILE A 1 508 ? 20.971 -26.406 -25.226 1.00 87.31 508 ILE A N 1
ATOM 4039 C CA . ILE A 1 508 ? 21.437 -25.768 -23.990 1.00 87.31 508 ILE A CA 1
ATOM 4040 C C . ILE A 1 508 ? 20.266 -25.648 -23.012 1.00 87.31 508 ILE A C 1
ATOM 4042 O O . ILE A 1 508 ? 19.285 -24.951 -23.259 1.00 87.31 508 ILE A O 1
ATOM 4046 N N . THR A 1 509 ? 20.388 -26.325 -21.870 1.00 83.31 509 THR A N 1
ATOM 4047 C CA . THR A 1 509 ? 19.359 -26.336 -20.820 1.00 83.31 509 THR A CA 1
ATOM 4048 C C . THR A 1 509 ? 19.864 -25.841 -19.467 1.00 83.31 509 THR A C 1
ATOM 4050 O O . THR A 1 509 ? 19.055 -25.670 -18.553 1.00 83.31 509 THR A O 1
ATOM 4053 N N . ASN A 1 510 ? 21.163 -25.599 -19.300 1.00 86.19 510 ASN A N 1
ATOM 4054 C CA . ASN A 1 510 ? 21.735 -25.087 -18.060 1.00 86.19 510 ASN A CA 1
ATOM 4055 C C . ASN A 1 510 ? 21.927 -23.560 -18.125 1.00 86.19 510 ASN A C 1
ATOM 4057 O O . ASN A 1 510 ? 22.372 -23.004 -19.130 1.00 86.19 510 ASN A O 1
ATOM 4061 N N . ILE A 1 511 ? 21.599 -22.883 -17.023 1.00 88.31 511 ILE A N 1
ATOM 4062 C CA . ILE A 1 511 ? 21.628 -21.417 -16.919 1.00 88.31 511 ILE A CA 1
ATOM 4063 C C . ILE A 1 511 ? 23.027 -20.839 -17.202 1.00 88.31 511 ILE A C 1
ATOM 4065 O O . ILE A 1 511 ? 23.118 -19.951 -18.047 1.00 88.31 511 ILE A O 1
ATOM 4069 N N . PRO A 1 512 ? 24.128 -21.349 -16.606 1.00 88.38 512 PRO A N 1
ATOM 4070 C CA . PRO A 1 512 ? 25.452 -20.780 -16.842 1.00 88.38 512 PRO A CA 1
ATOM 4071 C C . PRO A 1 512 ? 25.865 -20.786 -18.319 1.00 88.38 512 PRO A C 1
ATOM 4073 O O . PRO A 1 512 ? 26.327 -19.763 -18.822 1.00 88.38 512 PRO A O 1
ATOM 4076 N N . SER A 1 513 ? 25.674 -21.899 -19.040 1.00 87.06 513 SER A N 1
ATOM 4077 C CA . SER A 1 513 ? 26.041 -21.957 -20.463 1.00 87.06 513 SER A CA 1
ATOM 4078 C C . SER A 1 513 ? 25.158 -21.059 -21.322 1.00 87.06 513 SER A C 1
ATOM 4080 O O . SER A 1 513 ? 25.656 -20.495 -22.291 1.00 87.06 513 SER A O 1
ATOM 4082 N N . ALA A 1 514 ? 23.873 -20.902 -20.980 1.00 89.19 514 ALA A N 1
ATOM 4083 C CA . ALA A 1 514 ? 23.003 -19.947 -21.659 1.00 89.19 514 ALA A CA 1
ATOM 4084 C C . ALA A 1 514 ? 23.519 -18.514 -21.469 1.00 89.19 514 ALA A C 1
ATOM 4086 O O . ALA A 1 514 ? 23.768 -17.830 -22.457 1.00 89.19 514 ALA A O 1
ATOM 4087 N N . THR A 1 515 ? 23.786 -18.087 -20.229 1.00 90.31 515 THR A N 1
ATOM 4088 C CA . THR A 1 515 ? 24.357 -16.761 -19.931 1.00 90.31 515 THR A CA 1
ATOM 4089 C C . THR A 1 515 ? 25.662 -16.521 -20.685 1.00 90.31 515 THR A C 1
ATOM 4091 O O . THR A 1 515 ? 25.857 -15.465 -21.287 1.00 90.31 515 THR A O 1
ATOM 4094 N N . PHE A 1 516 ? 26.545 -17.518 -20.703 1.00 88.44 516 PHE A N 1
ATOM 4095 C CA . PHE A 1 516 ? 27.837 -17.419 -21.370 1.00 88.44 516 PHE A CA 1
ATOM 4096 C C . PHE A 1 516 ? 27.729 -17.398 -22.903 1.00 88.44 516 PHE A C 1
ATOM 4098 O O . PHE A 1 516 ? 28.440 -16.647 -23.563 1.00 88.44 516 PHE A O 1
ATOM 4105 N N . ALA A 1 517 ? 26.800 -18.155 -23.491 1.00 90.00 517 ALA A N 1
ATOM 4106 C CA . ALA A 1 517 ? 26.521 -18.071 -24.922 1.00 90.00 517 ALA A CA 1
ATOM 4107 C C . ALA A 1 517 ? 25.942 -16.698 -25.304 1.00 90.00 517 ALA A C 1
ATOM 4109 O O . ALA A 1 517 ? 26.382 -16.089 -26.284 1.00 90.00 517 ALA A O 1
ATOM 4110 N N . MET A 1 518 ? 24.998 -16.183 -24.507 1.00 91.88 518 MET A N 1
ATOM 4111 C CA . MET A 1 518 ? 24.373 -14.880 -24.741 1.00 91.88 518 MET A CA 1
ATOM 4112 C C . MET A 1 518 ? 25.370 -13.722 -24.631 1.00 91.88 518 MET A C 1
ATOM 4114 O O . MET A 1 518 ? 25.261 -12.756 -25.390 1.00 91.88 518 MET A O 1
ATOM 4118 N N . SER A 1 519 ? 26.378 -13.808 -23.757 1.00 89.81 519 SER A N 1
ATOM 4119 C CA . SER A 1 519 ? 27.414 -12.771 -23.651 1.00 89.81 519 SER A CA 1
ATOM 4120 C C . SER A 1 519 ? 28.327 -12.698 -24.887 1.00 89.81 519 SER A C 1
ATOM 4122 O O . SER A 1 519 ? 28.832 -11.621 -25.201 1.00 89.81 519 SER A O 1
ATOM 4124 N N . MET A 1 520 ? 28.492 -13.797 -25.637 1.00 89.62 520 MET A N 1
ATOM 4125 C CA . MET A 1 520 ? 29.317 -13.844 -26.857 1.00 89.62 520 MET A CA 1
ATOM 4126 C C . MET A 1 520 ? 28.593 -13.392 -28.128 1.00 89.62 520 MET A C 1
ATOM 4128 O O . MET A 1 520 ? 29.243 -12.905 -29.055 1.00 89.62 520 MET A O 1
ATOM 4132 N N . LEU A 1 521 ? 27.272 -13.572 -28.204 1.00 90.62 521 LEU A N 1
ATOM 4133 C CA . LEU A 1 521 ? 26.476 -13.152 -29.360 1.00 90.62 521 LEU A CA 1
ATOM 4134 C C . LEU A 1 521 ? 26.409 -11.622 -29.432 1.00 90.62 521 LEU A C 1
ATOM 4136 O O . LEU A 1 521 ? 25.908 -10.972 -28.512 1.00 90.62 521 LEU A O 1
ATOM 4140 N N . GLN A 1 522 ? 26.882 -11.040 -30.532 1.00 87.31 522 GLN A N 1
ATOM 4141 C CA . GLN A 1 522 ? 26.842 -9.592 -30.758 1.00 87.31 522 GLN A CA 1
ATOM 4142 C C . GLN A 1 522 ? 25.713 -9.228 -31.731 1.00 87.31 522 GLN A C 1
ATOM 4144 O O . GLN A 1 522 ? 25.316 -10.049 -32.553 1.00 87.31 522 GLN A O 1
ATOM 4149 N N . LEU A 1 523 ? 25.207 -7.995 -31.624 1.00 86.50 523 LEU A N 1
ATOM 4150 C CA . LEU A 1 523 ? 24.120 -7.468 -32.467 1.00 86.50 523 LEU A CA 1
ATOM 4151 C C . LEU A 1 523 ? 24.620 -6.596 -33.634 1.00 86.50 523 LEU A C 1
ATOM 4153 O O . LEU A 1 523 ? 23.835 -6.182 -34.474 1.00 86.50 523 LEU A O 1
ATOM 4157 N N . TYR A 1 524 ? 25.915 -6.279 -33.669 1.00 86.19 524 TYR A N 1
ATOM 4158 C CA . TYR A 1 524 ? 26.521 -5.351 -34.627 1.00 86.19 524 TYR A CA 1
ATOM 4159 C C . TYR A 1 524 ? 27.936 -5.827 -34.983 1.00 86.19 524 TYR A C 1
ATOM 4161 O O . TYR A 1 524 ? 28.609 -6.363 -34.092 1.00 86.19 524 TYR A O 1
ATOM 4169 N N . PRO A 1 525 ? 28.451 -5.590 -36.210 1.00 82.62 525 PRO A N 1
ATOM 4170 C CA . PRO A 1 525 ? 27.834 -4.875 -37.345 1.00 82.62 525 PRO A CA 1
ATOM 4171 C C . PRO A 1 525 ? 26.641 -5.545 -38.036 1.00 82.62 525 PRO A C 1
ATOM 4173 O O . PRO A 1 525 ? 25.684 -4.854 -38.363 1.00 82.62 525 PRO A O 1
ATOM 4176 N N . GLU A 1 526 ? 26.693 -6.860 -38.229 1.00 86.25 526 GLU A N 1
ATOM 4177 C CA . GLU A 1 526 ? 25.651 -7.655 -38.896 1.00 86.25 526 GLU A CA 1
ATOM 4178 C C . GLU A 1 526 ? 24.982 -8.605 -37.888 1.00 86.25 526 GLU A C 1
ATOM 4180 O O . GLU A 1 526 ? 25.669 -9.154 -37.021 1.00 86.25 526 GLU A O 1
ATOM 4185 N N . PHE A 1 527 ? 23.666 -8.833 -38.001 1.00 87.62 527 PHE A N 1
ATOM 4186 C CA . PHE A 1 527 ? 22.919 -9.696 -37.067 1.00 87.62 527 PHE A CA 1
ATOM 4187 C C . PHE A 1 527 ? 22.068 -10.789 -37.726 1.00 87.62 527 PHE A C 1
ATOM 4189 O O . PHE A 1 527 ? 21.712 -11.766 -37.066 1.00 87.62 527 PHE A O 1
ATOM 4196 N N . ASP A 1 528 ? 21.784 -10.698 -39.024 1.00 86.00 528 ASP A N 1
ATOM 4197 C CA . ASP A 1 528 ? 20.826 -11.587 -39.697 1.00 86.00 528 ASP A CA 1
ATOM 4198 C C . ASP A 1 528 ? 21.164 -13.077 -39.544 1.00 86.00 528 ASP A C 1
ATOM 4200 O O . ASP A 1 528 ? 20.283 -13.910 -39.331 1.00 86.00 528 ASP A O 1
ATOM 4204 N N . PHE A 1 529 ? 22.453 -13.429 -39.570 1.00 88.19 529 PHE A N 1
ATOM 4205 C CA . PHE A 1 529 ? 22.886 -14.815 -39.378 1.00 88.19 529 PHE A CA 1
ATOM 4206 C C . PHE A 1 529 ? 22.716 -15.298 -37.923 1.00 88.19 529 PHE A C 1
ATOM 4208 O O . PHE A 1 529 ? 22.492 -16.490 -37.687 1.00 88.19 529 PHE A O 1
ATOM 4215 N N . ALA A 1 530 ? 22.803 -14.385 -36.949 1.00 89.12 530 ALA A N 1
ATOM 4216 C CA . ALA A 1 530 ? 22.665 -14.654 -35.517 1.00 89.12 530 ALA A CA 1
ATOM 4217 C C . ALA A 1 530 ? 21.223 -14.638 -35.011 1.00 89.12 530 ALA A C 1
ATOM 4219 O O . ALA A 1 530 ? 20.927 -15.354 -34.050 1.00 89.12 530 ALA A O 1
ATOM 4220 N N . SER A 1 531 ? 20.327 -13.904 -35.674 1.00 90.12 531 SER A N 1
ATOM 4221 C CA . SER A 1 531 ? 18.919 -13.782 -35.283 1.00 90.12 531 SER A CA 1
ATOM 4222 C C . SER A 1 531 ? 18.233 -15.141 -35.033 1.00 90.12 531 SER A C 1
ATOM 4224 O O . SER A 1 531 ? 17.704 -15.336 -33.935 1.00 90.12 531 SER A O 1
ATOM 4226 N N . PRO A 1 532 ? 18.333 -16.160 -35.918 1.00 91.44 532 PRO A N 1
ATOM 4227 C CA . PRO A 1 532 ? 17.704 -17.463 -35.675 1.00 91.44 532 PRO A CA 1
ATOM 4228 C C . PRO A 1 532 ? 18.256 -18.205 -34.451 1.00 91.44 532 PRO A C 1
ATOM 4230 O O . PRO A 1 532 ? 17.523 -18.935 -33.782 1.00 91.44 532 PRO A O 1
ATOM 4233 N N . VAL A 1 533 ? 19.547 -18.034 -34.146 1.00 91.62 533 VAL A N 1
ATOM 4234 C CA . VAL A 1 533 ? 20.185 -18.645 -32.970 1.00 91.62 533 VAL A CA 1
ATOM 4235 C C . VAL A 1 533 ? 19.667 -17.974 -31.700 1.00 91.62 533 VAL A C 1
ATOM 4237 O O . VAL A 1 533 ? 19.285 -18.666 -30.757 1.00 91.62 533 VAL A O 1
ATOM 4240 N N . TYR A 1 534 ? 19.593 -16.642 -31.712 1.00 92.94 534 TYR A N 1
ATOM 4241 C CA . TYR A 1 534 ? 19.083 -15.827 -30.612 1.00 92.94 534 TYR A CA 1
ATOM 4242 C C . TYR A 1 534 ? 17.603 -16.128 -30.323 1.00 92.94 534 TYR A C 1
ATOM 4244 O O . TYR A 1 534 ? 17.230 -16.383 -29.177 1.00 92.94 534 TYR A O 1
ATOM 4252 N N . MET A 1 535 ? 16.776 -16.207 -31.372 1.00 93.06 535 MET A N 1
ATOM 4253 C CA . MET A 1 535 ? 15.348 -16.524 -31.280 1.00 93.06 535 MET A CA 1
ATOM 4254 C C . MET A 1 535 ? 15.096 -17.866 -30.579 1.00 93.06 535 MET A C 1
ATOM 4256 O O . MET A 1 535 ? 14.169 -17.993 -29.781 1.00 93.06 535 MET A O 1
ATOM 4260 N N . LYS A 1 536 ? 15.942 -18.879 -30.807 1.00 93.25 536 LYS A N 1
ATOM 4261 C CA . LYS A 1 536 ? 15.820 -20.174 -30.116 1.00 93.25 536 LYS A CA 1
ATOM 4262 C C . LYS A 1 536 ? 16.080 -20.095 -28.614 1.00 93.25 536 LYS A C 1
ATOM 4264 O O . LYS A 1 536 ? 15.417 -20.814 -27.872 1.00 93.25 536 LYS A O 1
ATOM 4269 N N . PHE A 1 537 ? 16.985 -19.227 -28.161 1.00 93.69 537 PHE A N 1
ATOM 4270 C CA . PHE A 1 537 ? 17.164 -18.988 -26.726 1.00 93.69 537 PHE A CA 1
ATOM 4271 C C . PHE A 1 537 ? 15.945 -18.284 -26.124 1.00 93.69 537 PHE A C 1
ATOM 4273 O O . PHE A 1 537 ? 15.469 -18.688 -25.064 1.00 93.69 537 PHE A O 1
ATOM 4280 N N . MET A 1 538 ? 15.382 -17.295 -26.825 1.00 93.56 538 MET A N 1
ATOM 4281 C CA . MET A 1 538 ? 14.167 -16.604 -26.379 1.00 93.56 538 MET A CA 1
ATOM 4282 C C . MET A 1 538 ? 12.958 -17.551 -26.306 1.00 93.56 538 MET A C 1
ATOM 4284 O O . MET A 1 538 ? 12.205 -17.512 -25.335 1.00 93.56 538 MET A O 1
ATOM 4288 N N . LEU A 1 539 ? 12.808 -18.460 -27.273 1.00 92.62 539 LEU A N 1
ATOM 4289 C CA . LEU A 1 539 ? 11.758 -19.489 -27.311 1.00 92.62 539 LEU A CA 1
ATOM 4290 C C . LEU A 1 539 ? 12.096 -20.749 -26.495 1.00 92.62 539 LEU A C 1
ATOM 4292 O O . LEU A 1 539 ? 11.429 -21.775 -26.644 1.00 92.62 539 LEU A O 1
ATOM 4296 N N . SER A 1 540 ? 13.131 -20.713 -25.652 1.00 91.81 540 SER A N 1
ATOM 4297 C CA . SER A 1 540 ? 13.526 -21.876 -24.857 1.00 91.81 540 SER A CA 1
ATOM 4298 C C . SER A 1 540 ? 12.371 -22.353 -23.967 1.00 91.81 540 SER A C 1
ATOM 4300 O O . SER A 1 540 ? 11.714 -21.528 -23.321 1.00 91.81 540 SER A O 1
ATOM 4302 N N . PRO A 1 541 ? 12.135 -23.675 -23.848 1.00 87.50 541 PRO A N 1
ATOM 4303 C CA . PRO A 1 541 ? 11.106 -24.211 -22.959 1.00 87.50 541 PRO A CA 1
ATOM 4304 C C . PRO A 1 541 ? 11.362 -23.874 -21.482 1.00 87.50 541 PRO A C 1
ATOM 4306 O O . PRO A 1 541 ? 10.410 -23.843 -20.705 1.00 87.50 541 PRO A O 1
ATOM 4309 N N . LYS A 1 542 ? 12.607 -23.551 -21.096 1.00 91.19 542 LYS A N 1
ATOM 4310 C CA . LYS A 1 542 ? 12.941 -23.028 -19.762 1.00 91.19 542 LYS A CA 1
ATOM 4311 C C . LYS A 1 542 ? 12.766 -21.511 -19.718 1.00 91.19 542 LYS A C 1
ATOM 4313 O O . LYS A 1 542 ? 13.304 -20.800 -20.569 1.00 91.19 542 LYS A O 1
ATOM 4318 N N . VAL A 1 543 ? 11.996 -21.023 -18.749 1.00 92.38 543 VAL A N 1
ATOM 4319 C CA . VAL A 1 543 ? 11.640 -19.599 -18.625 1.00 92.38 543 VAL A CA 1
ATOM 4320 C C . VAL A 1 543 ? 12.878 -18.759 -18.319 1.00 92.38 543 VAL A C 1
ATOM 4322 O O . VAL A 1 543 ? 13.084 -17.717 -18.933 1.00 92.38 543 VAL A O 1
ATOM 4325 N N . GLU A 1 544 ? 13.767 -19.271 -17.476 1.00 93.19 544 GLU A N 1
ATOM 4326 C CA . GLU A 1 544 ? 14.984 -18.597 -17.027 1.00 93.19 544 GLU A CA 1
ATOM 4327 C C . GLU A 1 544 ? 15.938 -18.311 -18.194 1.00 93.19 544 GLU A C 1
ATOM 4329 O O . GLU A 1 544 ? 16.519 -17.234 -18.280 1.00 93.19 544 GLU A O 1
ATOM 4334 N N . ILE A 1 545 ? 16.065 -19.247 -19.142 1.00 92.94 545 ILE A N 1
ATOM 4335 C CA . ILE A 1 545 ? 16.910 -19.071 -20.337 1.00 92.94 545 ILE A CA 1
ATOM 4336 C C . ILE A 1 545 ? 16.333 -17.996 -21.263 1.00 92.94 545 ILE A C 1
ATOM 4338 O O . ILE A 1 545 ? 17.078 -17.186 -21.813 1.00 92.94 545 ILE A O 1
ATOM 4342 N N . SER A 1 546 ? 15.009 -17.961 -21.407 1.00 93.50 546 SER A N 1
ATOM 4343 C CA . SER A 1 546 ? 14.323 -16.921 -22.177 1.00 93.50 546 SER A CA 1
ATOM 4344 C C . SER A 1 546 ? 14.510 -15.542 -21.549 1.00 93.50 546 SER A C 1
ATOM 4346 O O . SER A 1 546 ? 14.865 -14.595 -22.249 1.00 93.50 546 SER A O 1
ATOM 4348 N N . HIS A 1 547 ? 14.377 -15.435 -20.222 1.00 92.44 547 HIS A N 1
ATOM 4349 C CA . HIS A 1 547 ? 14.642 -14.195 -19.489 1.00 92.44 547 HIS A CA 1
ATOM 4350 C C . HIS A 1 547 ? 16.094 -13.731 -19.647 1.00 92.44 547 HIS A C 1
ATOM 4352 O O . HIS A 1 547 ? 16.315 -12.550 -19.891 1.00 92.44 547 HIS A O 1
ATOM 4358 N N . ILE A 1 548 ? 17.075 -14.639 -19.593 1.00 93.38 548 ILE A N 1
ATOM 4359 C CA . ILE A 1 548 ? 18.494 -14.321 -19.845 1.00 93.38 548 ILE A CA 1
ATOM 4360 C C . ILE A 1 548 ? 18.695 -13.775 -21.262 1.00 93.38 548 ILE A C 1
ATOM 4362 O O . ILE A 1 548 ? 19.438 -12.812 -21.455 1.00 93.38 548 ILE A O 1
ATOM 4366 N N . ALA A 1 549 ? 18.028 -14.359 -22.260 1.00 94.38 549 ALA A N 1
ATOM 4367 C CA . ALA A 1 549 ? 18.115 -13.879 -23.634 1.00 94.38 549 ALA A CA 1
ATOM 4368 C C . ALA A 1 549 ? 17.512 -12.472 -23.791 1.00 94.38 549 ALA A C 1
ATOM 4370 O O . ALA A 1 549 ? 18.140 -11.607 -24.396 1.00 94.38 549 ALA A O 1
ATOM 4371 N N . ILE A 1 550 ? 16.341 -12.217 -23.198 1.00 93.00 550 ILE A N 1
ATOM 4372 C CA . ILE A 1 550 ? 15.698 -10.891 -23.198 1.00 93.00 550 ILE A CA 1
ATOM 4373 C C . ILE A 1 550 ? 16.575 -9.864 -22.465 1.00 93.00 550 ILE A C 1
ATOM 4375 O O . ILE A 1 550 ? 16.812 -8.771 -22.974 1.00 93.00 550 ILE A O 1
ATOM 4379 N N . GLN A 1 551 ? 17.123 -10.227 -21.305 1.00 90.88 551 GLN A N 1
ATOM 4380 C CA . GLN A 1 551 ? 18.017 -9.364 -20.537 1.00 90.88 551 GLN A CA 1
ATOM 4381 C C . GLN A 1 551 ? 19.296 -9.031 -21.320 1.00 90.88 551 GLN A C 1
ATOM 4383 O O . GLN A 1 551 ? 19.735 -7.883 -21.326 1.00 90.88 551 GLN A O 1
ATOM 4388 N N . SER A 1 552 ? 19.849 -9.990 -22.067 1.00 92.44 552 SER A N 1
ATOM 4389 C CA . SER A 1 552 ? 21.003 -9.737 -22.932 1.00 92.44 552 SER A CA 1
ATOM 4390 C C . SER A 1 552 ? 20.689 -8.767 -24.083 1.00 92.44 552 SER A C 1
ATOM 4392 O O . SER A 1 552 ? 21.573 -8.012 -24.494 1.00 92.44 552 SER A O 1
ATOM 4394 N N . LEU A 1 553 ? 19.451 -8.739 -24.599 1.00 92.25 553 LEU A N 1
ATOM 4395 C CA . LEU A 1 553 ? 19.017 -7.721 -25.568 1.00 92.25 553 LEU A CA 1
ATOM 4396 C C . LEU A 1 553 ? 18.894 -6.345 -24.925 1.00 92.25 553 LEU A C 1
ATOM 4398 O O . LEU A 1 553 ? 19.307 -5.361 -25.540 1.00 92.25 553 LEU A O 1
ATOM 4402 N N . ARG A 1 554 ? 18.356 -6.283 -23.704 1.00 89.50 554 ARG A N 1
ATOM 4403 C CA . ARG A 1 554 ? 18.241 -5.045 -22.927 1.00 89.50 554 ARG A CA 1
ATOM 4404 C C . ARG A 1 554 ? 19.614 -4.424 -22.665 1.00 89.50 554 ARG A C 1
ATOM 4406 O O . ARG A 1 554 ? 19.812 -3.244 -22.930 1.00 89.50 554 ARG A O 1
ATOM 4413 N N . GLU A 1 555 ? 20.592 -5.219 -22.234 1.00 88.56 555 GLU A N 1
ATOM 4414 C CA . GLU A 1 555 ? 21.976 -4.767 -21.998 1.00 88.56 555 GLU A CA 1
ATOM 4415 C C . GLU A 1 555 ? 22.651 -4.209 -23.262 1.00 88.56 555 GLU A C 1
ATOM 4417 O O . GLU A 1 555 ? 23.515 -3.336 -23.184 1.00 88.56 555 GLU A O 1
ATOM 4422 N N . LYS A 1 556 ? 22.239 -4.686 -24.442 1.00 89.69 556 LYS A N 1
ATOM 4423 C CA . LYS A 1 556 ? 22.784 -4.287 -25.748 1.00 89.69 556 LYS A CA 1
ATOM 4424 C C . LYS A 1 556 ? 21.924 -3.239 -26.471 1.00 89.69 556 LYS A C 1
ATOM 4426 O O . LYS A 1 556 ? 22.191 -2.958 -27.638 1.00 89.69 556 LYS A O 1
ATOM 4431 N N . ARG A 1 557 ? 20.934 -2.625 -25.804 1.00 87.00 557 ARG A N 1
ATOM 4432 C CA . ARG A 1 557 ? 19.985 -1.669 -26.421 1.00 87.00 557 ARG A CA 1
ATOM 4433 C C . ARG A 1 557 ? 20.620 -0.422 -27.036 1.00 87.00 557 ARG A C 1
ATOM 4435 O O . ARG A 1 557 ? 20.066 0.168 -27.950 1.00 87.00 557 ARG A O 1
ATOM 4442 N N . PHE A 1 558 ? 21.807 -0.042 -26.568 1.00 85.50 558 PHE A N 1
ATOM 4443 C CA . PHE A 1 558 ? 22.526 1.148 -27.036 1.00 85.50 558 PHE A CA 1
ATOM 4444 C C . PHE A 1 558 ? 23.478 0.879 -28.214 1.00 85.50 558 PHE A C 1
ATOM 4446 O O . PHE A 1 558 ? 24.280 1.737 -28.585 1.00 85.50 558 PHE A O 1
ATOM 4453 N N . VAL A 1 559 ? 23.438 -0.323 -28.793 1.00 87.44 559 VAL A N 1
ATOM 4454 C CA . VAL A 1 559 ? 24.232 -0.670 -29.976 1.00 87.44 559 VAL A CA 1
ATOM 4455 C C . VAL A 1 559 ? 23.697 0.067 -31.215 1.00 87.44 559 VAL A C 1
ATOM 4457 O O . VAL A 1 559 ? 22.503 0.316 -31.355 1.00 87.44 559 VAL A O 1
ATOM 4460 N N . LYS A 1 560 ? 24.587 0.425 -32.148 1.00 85.62 560 LYS A N 1
ATOM 4461 C CA . LYS A 1 560 ? 24.208 1.087 -33.406 1.00 85.62 560 LYS A CA 1
ATOM 4462 C C . LYS A 1 560 ? 23.249 0.209 -34.229 1.00 85.62 560 LYS A C 1
ATOM 4464 O O . LYS A 1 560 ? 23.478 -0.990 -34.345 1.00 85.62 560 LYS A O 1
ATOM 4469 N N . ASN A 1 561 ? 22.237 0.823 -34.851 1.00 86.31 561 ASN A N 1
ATOM 4470 C CA . ASN A 1 561 ? 21.195 0.156 -35.652 1.00 86.31 561 ASN A CA 1
ATOM 4471 C C . ASN A 1 561 ? 20.369 -0.881 -34.860 1.00 86.31 561 ASN A C 1
ATOM 4473 O O . ASN A 1 561 ? 19.925 -1.885 -35.418 1.00 86.31 561 ASN A O 1
ATOM 4477 N N . TYR A 1 562 ? 20.181 -0.678 -33.549 1.00 91.19 562 TYR A N 1
ATOM 4478 C CA . TYR A 1 562 ? 19.388 -1.586 -32.708 1.00 91.19 562 TYR A CA 1
ATOM 4479 C C . TYR A 1 562 ? 17.940 -1.742 -33.200 1.00 91.19 562 TYR A C 1
ATOM 4481 O O . TYR A 1 562 ? 17.393 -2.843 -33.151 1.00 91.19 562 TYR A O 1
ATOM 4489 N N . PHE A 1 563 ? 17.341 -0.664 -33.719 1.00 91.50 563 PHE A N 1
ATOM 4490 C CA . PHE A 1 563 ? 15.990 -0.683 -34.279 1.00 91.50 563 PHE A CA 1
ATOM 4491 C C . PHE A 1 563 ? 15.854 -1.731 -35.396 1.00 91.50 563 PHE A C 1
ATOM 4493 O O . PHE A 1 563 ? 15.021 -2.631 -35.312 1.00 91.50 563 PHE A O 1
ATOM 4500 N N . GLU A 1 564 ? 16.711 -1.685 -36.415 1.00 89.50 564 GLU A N 1
ATOM 4501 C CA . GLU A 1 564 ? 16.646 -2.634 -37.526 1.00 89.50 564 GLU A CA 1
ATOM 4502 C C . GLU A 1 564 ? 17.101 -4.043 -37.101 1.00 89.50 564 GLU A C 1
ATOM 4504 O O . GLU A 1 564 ? 16.439 -5.034 -37.404 1.00 89.50 564 GLU A O 1
ATOM 4509 N N . THR A 1 565 ? 18.216 -4.144 -36.368 1.00 85.62 565 THR A N 1
ATOM 4510 C CA . THR A 1 565 ? 18.862 -5.435 -36.063 1.00 85.62 565 THR A CA 1
ATOM 4511 C C . THR A 1 565 ? 18.152 -6.240 -34.977 1.00 85.62 565 THR A C 1
ATOM 4513 O O . THR A 1 565 ? 17.995 -7.448 -35.121 1.00 85.62 565 THR A O 1
ATOM 4516 N N . ALA A 1 566 ? 17.711 -5.608 -33.892 1.00 90.81 566 ALA A N 1
ATOM 4517 C CA . ALA A 1 566 ? 17.129 -6.300 -32.746 1.00 90.81 566 ALA A CA 1
ATOM 4518 C C . ALA A 1 566 ? 15.621 -6.072 -32.639 1.00 90.81 566 ALA A C 1
ATOM 4520 O O . ALA A 1 566 ? 14.876 -7.024 -32.416 1.00 90.81 566 ALA A O 1
ATOM 4521 N N . PHE A 1 567 ? 15.145 -4.838 -32.810 1.00 93.56 567 PHE A N 1
ATOM 4522 C CA . PHE A 1 567 ? 13.733 -4.537 -32.586 1.00 93.56 567 PHE A CA 1
ATOM 4523 C C . PHE A 1 567 ? 12.831 -5.155 -33.664 1.00 93.56 567 PHE A C 1
ATOM 4525 O O . PHE A 1 567 ? 11.992 -6.007 -33.357 1.00 93.56 567 PHE A O 1
ATOM 4532 N N . VAL A 1 568 ? 13.060 -4.797 -34.931 1.00 92.44 568 VAL A N 1
ATOM 4533 C CA . VAL A 1 568 ? 12.273 -5.285 -36.076 1.00 92.44 568 VAL A CA 1
ATOM 4534 C C . VAL A 1 568 ? 12.529 -6.769 -36.346 1.00 92.44 568 VAL A C 1
ATOM 4536 O O . VAL A 1 568 ? 11.584 -7.535 -36.522 1.00 92.44 568 VAL A O 1
ATOM 4539 N N . ASN A 1 569 ? 13.794 -7.198 -36.343 1.00 89.31 569 ASN A N 1
ATOM 4540 C CA . ASN A 1 569 ? 14.165 -8.552 -36.768 1.00 89.31 569 ASN A CA 1
ATOM 4541 C C . ASN A 1 569 ? 14.055 -9.626 -35.671 1.00 89.31 569 ASN A C 1
ATOM 4543 O O . ASN A 1 569 ? 14.151 -10.814 -35.991 1.00 89.31 569 ASN A O 1
ATOM 4547 N N . LEU A 1 570 ? 13.876 -9.257 -34.395 1.00 92.56 570 LEU A N 1
ATOM 4548 C CA . LEU A 1 570 ? 13.868 -10.224 -33.291 1.00 92.56 570 LEU A CA 1
ATOM 4549 C C . LEU A 1 570 ? 12.792 -9.956 -32.231 1.00 92.56 570 LEU A C 1
ATOM 4551 O O . LEU A 1 570 ? 11.993 -10.853 -31.970 1.00 92.56 570 LEU A O 1
ATOM 4555 N N . ILE A 1 571 ? 12.735 -8.758 -31.640 1.00 94.69 571 ILE A N 1
ATOM 4556 C CA . ILE A 1 571 ? 11.810 -8.439 -30.535 1.00 94.69 571 ILE A CA 1
ATOM 4557 C C . ILE A 1 571 ? 10.353 -8.552 -30.989 1.00 94.69 571 ILE A C 1
ATOM 4559 O O . ILE A 1 571 ? 9.597 -9.304 -30.376 1.00 94.69 571 ILE A O 1
ATOM 4563 N N . ILE A 1 572 ? 9.961 -7.870 -32.072 1.00 95.06 572 ILE A N 1
ATOM 4564 C CA . ILE A 1 572 ? 8.578 -7.925 -32.573 1.00 95.06 572 ILE A CA 1
ATOM 4565 C C . ILE A 1 572 ? 8.191 -9.338 -33.045 1.00 95.06 572 ILE A C 1
ATOM 4567 O O . ILE A 1 572 ? 7.144 -9.835 -32.617 1.00 95.06 572 ILE A O 1
ATOM 4571 N N . PRO A 1 573 ? 9.011 -10.046 -33.850 1.00 94.50 573 PRO A N 1
ATOM 4572 C CA . PRO A 1 573 ? 8.732 -11.433 -34.209 1.00 94.50 573 PRO A CA 1
ATOM 4573 C C . PRO A 1 573 ? 8.582 -12.355 -32.995 1.00 94.50 573 PRO A C 1
ATOM 4575 O O . PRO A 1 573 ? 7.650 -13.156 -32.957 1.00 94.50 573 PRO A O 1
ATOM 4578 N N . TYR A 1 574 ? 9.447 -12.228 -31.983 1.00 94.25 574 TYR A N 1
ATOM 4579 C CA . TYR A 1 574 ? 9.335 -13.010 -30.752 1.00 94.25 574 TYR A CA 1
ATOM 4580 C C . TYR A 1 574 ? 8.051 -12.677 -29.992 1.00 94.25 574 TYR A C 1
ATOM 4582 O O . TYR A 1 574 ? 7.361 -13.587 -29.543 1.00 94.25 574 TYR A O 1
ATOM 4590 N N . PHE A 1 575 ? 7.705 -11.394 -29.874 1.00 92.12 575 PHE A N 1
ATOM 4591 C CA . PHE A 1 575 ? 6.505 -10.940 -29.177 1.00 92.12 575 PHE A CA 1
ATOM 4592 C C . PHE A 1 575 ? 5.228 -11.552 -29.774 1.00 92.12 575 PHE A C 1
ATOM 4594 O O . PHE A 1 575 ? 4.385 -12.071 -29.043 1.00 92.12 575 PHE A O 1
ATOM 4601 N N . LYS A 1 576 ? 5.141 -11.608 -31.107 1.00 93.75 576 LYS A N 1
ATOM 4602 C CA . LYS A 1 576 ? 4.060 -12.290 -31.842 1.00 93.75 576 LYS A CA 1
ATOM 4603 C C . LYS A 1 576 ? 4.113 -13.810 -31.679 1.00 93.75 576 LYS A C 1
ATOM 4605 O O . LYS A 1 576 ? 3.107 -14.477 -31.422 1.00 93.75 576 LYS A O 1
ATOM 4610 N N . GLN A 1 577 ? 5.310 -14.385 -31.786 1.00 93.25 577 GLN A N 1
ATOM 4611 C CA . GLN A 1 577 ? 5.504 -15.827 -31.685 1.00 93.25 577 GLN A CA 1
ATOM 4612 C C . GLN A 1 577 ? 5.221 -16.369 -30.275 1.00 93.25 577 GLN A C 1
ATOM 4614 O O . GLN A 1 577 ? 4.768 -17.505 -30.135 1.00 93.25 577 GLN A O 1
ATOM 4619 N N . LEU A 1 578 ? 5.435 -15.563 -29.235 1.00 91.50 578 LEU A N 1
ATOM 4620 C CA . LEU A 1 578 ? 5.170 -15.912 -27.843 1.00 91.50 578 LEU A CA 1
ATOM 4621 C C . LEU A 1 578 ? 3.710 -16.345 -27.648 1.00 91.50 578 LEU A C 1
ATOM 4623 O O . LEU A 1 578 ? 3.461 -17.401 -27.067 1.00 91.50 578 LEU A O 1
ATOM 4627 N N . VAL A 1 579 ? 2.762 -15.575 -28.190 1.00 89.19 579 VAL A N 1
ATOM 4628 C CA . VAL A 1 579 ? 1.320 -15.832 -28.038 1.00 89.19 579 VAL A CA 1
ATOM 4629 C C . VAL A 1 579 ? 0.853 -17.029 -28.868 1.00 89.19 579 VAL A C 1
ATOM 4631 O O . VAL A 1 579 ? -0.036 -17.761 -28.445 1.00 89.19 579 VAL A O 1
ATOM 4634 N N . SER A 1 580 ? 1.469 -17.270 -30.027 1.00 88.88 580 SER A N 1
ATOM 4635 C CA . SER A 1 580 ? 1.117 -18.408 -30.890 1.00 88.88 580 SER A CA 1
ATOM 4636 C C . SER A 1 580 ? 1.763 -19.732 -30.467 1.00 88.88 580 SER A C 1
ATOM 4638 O O . SER A 1 580 ? 1.240 -20.799 -30.785 1.00 88.88 580 SER A O 1
ATOM 4640 N N . THR A 1 581 ? 2.8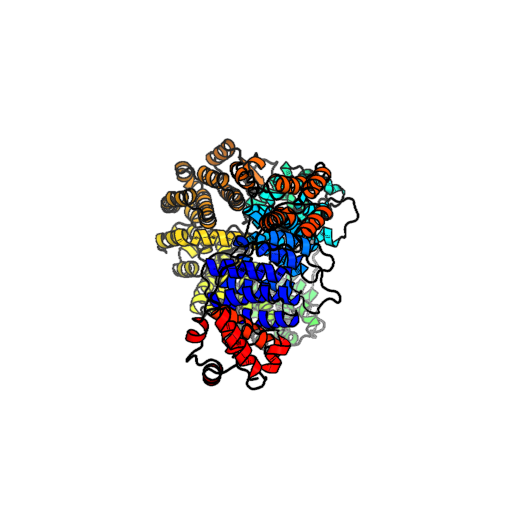97 -19.687 -29.761 1.00 89.06 581 THR A N 1
ATOM 4641 C CA . THR A 1 581 ? 3.701 -20.880 -29.438 1.00 89.06 581 THR A CA 1
ATOM 4642 C C . THR A 1 581 ? 3.405 -21.447 -28.051 1.00 89.06 581 THR A C 1
ATOM 4644 O O . THR A 1 581 ? 3.462 -22.663 -27.863 1.00 89.06 581 THR A O 1
ATOM 4647 N N . PHE A 1 582 ? 3.120 -20.594 -27.066 1.00 91.38 582 PHE A N 1
ATOM 4648 C CA . PHE A 1 582 ? 3.006 -20.999 -25.665 1.00 91.38 582 PHE A CA 1
ATOM 4649 C C . PHE A 1 582 ? 1.557 -21.000 -25.170 1.00 91.38 582 PHE A C 1
ATOM 4651 O O . PHE A 1 582 ? 0.696 -20.294 -25.684 1.00 91.38 582 PHE A O 1
ATOM 4658 N N . LYS A 1 583 ? 1.280 -21.800 -24.133 1.00 92.19 583 LYS A N 1
ATOM 4659 C CA . LYS A 1 583 ? -0.016 -21.773 -23.431 1.00 92.19 583 LYS A CA 1
ATOM 4660 C C . LYS A 1 583 ? -0.115 -20.546 -22.519 1.00 92.19 583 LYS A C 1
ATOM 4662 O O . LYS A 1 583 ? 0.909 -20.011 -22.106 1.00 92.19 583 LYS A O 1
ATOM 4667 N N . GLN A 1 584 ? -1.332 -20.159 -22.131 1.00 90.75 584 GLN A N 1
ATOM 4668 C CA . GLN A 1 584 ? -1.597 -18.951 -21.333 1.00 90.75 584 GLN A CA 1
ATOM 4669 C C . GLN A 1 584 ? -0.723 -18.832 -20.066 1.00 90.75 584 GLN A C 1
ATOM 4671 O O . GLN A 1 584 ? -0.102 -17.792 -19.869 1.00 90.75 584 GLN A O 1
ATOM 4676 N N . ASP A 1 585 ? -0.579 -19.894 -19.267 1.00 89.62 585 ASP A N 1
ATOM 4677 C CA . ASP A 1 585 ? 0.261 -19.861 -18.052 1.00 89.62 585 ASP A CA 1
ATOM 4678 C C . ASP A 1 585 ? 1.742 -19.601 -18.364 1.00 89.62 585 ASP A C 1
ATOM 4680 O O . ASP A 1 585 ? 2.437 -18.887 -17.644 1.00 89.62 585 ASP A O 1
ATOM 4684 N N . GLN A 1 586 ? 2.231 -20.154 -19.476 1.00 89.81 586 GLN A N 1
ATOM 4685 C CA . GLN A 1 586 ? 3.608 -19.965 -19.929 1.00 89.81 586 GLN A CA 1
ATOM 4686 C C . GLN A 1 586 ? 3.824 -18.571 -20.524 1.00 89.81 586 GLN A C 1
ATOM 4688 O O . GLN A 1 586 ? 4.917 -18.024 -20.391 1.00 89.81 586 GLN A O 1
ATOM 4693 N N . ILE A 1 587 ? 2.799 -17.993 -21.162 1.00 90.62 587 ILE A N 1
ATOM 4694 C CA . ILE A 1 587 ? 2.820 -16.601 -21.625 1.00 90.62 587 ILE A CA 1
ATOM 4695 C C . ILE A 1 587 ? 2.941 -15.676 -20.415 1.00 90.62 587 ILE A C 1
ATOM 4697 O O . ILE A 1 587 ? 3.853 -14.855 -20.386 1.00 90.62 587 ILE A O 1
ATOM 4701 N N . ASN A 1 588 ? 2.107 -15.859 -19.385 1.00 88.00 588 ASN A N 1
ATOM 4702 C CA . ASN A 1 588 ? 2.126 -15.026 -18.177 1.00 88.00 588 ASN A CA 1
ATOM 4703 C C . ASN A 1 588 ? 3.518 -14.997 -17.508 1.00 88.00 588 ASN A C 1
ATOM 4705 O O . ASN A 1 588 ? 3.964 -13.949 -17.058 1.00 88.00 588 ASN A O 1
ATOM 4709 N N . GLN A 1 589 ? 4.257 -16.113 -17.527 1.00 88.44 589 GLN A N 1
ATOM 4710 C CA . GLN A 1 589 ? 5.624 -16.200 -16.981 1.00 88.44 589 GLN A CA 1
ATOM 4711 C C . GLN A 1 589 ? 6.706 -15.512 -17.842 1.00 88.44 589 GLN A C 1
ATOM 4713 O O . GLN A 1 589 ? 7.838 -15.324 -17.394 1.00 88.44 589 GLN A O 1
ATOM 4718 N N . ARG A 1 590 ? 6.408 -15.171 -19.100 1.00 89.75 590 ARG A N 1
ATOM 4719 C CA . ARG A 1 590 ? 7.388 -14.690 -20.098 1.00 89.75 590 ARG A CA 1
ATOM 4720 C C . ARG A 1 590 ? 7.092 -13.299 -20.635 1.00 89.75 590 ARG A C 1
ATOM 4722 O O . ARG A 1 590 ? 7.997 -12.662 -21.168 1.00 89.75 590 ARG A O 1
ATOM 4729 N N . ILE A 1 591 ? 5.846 -12.852 -20.524 1.00 89.25 591 ILE A N 1
ATOM 4730 C CA . ILE A 1 591 ? 5.358 -11.636 -21.166 1.00 89.25 591 ILE A CA 1
ATOM 4731 C C . ILE A 1 591 ? 5.916 -10.370 -20.507 1.00 89.25 591 ILE A C 1
ATOM 4733 O O . ILE A 1 591 ? 6.258 -9.431 -21.217 1.00 89.25 591 ILE A O 1
ATOM 4737 N N . SER A 1 592 ? 6.096 -10.354 -19.179 1.00 87.50 592 SER A N 1
ATOM 4738 C CA . SER A 1 592 ? 6.529 -9.140 -18.471 1.00 87.50 592 SER A CA 1
ATOM 4739 C C . SER A 1 592 ? 7.923 -8.649 -18.905 1.00 87.50 592 SER A C 1
ATOM 4741 O O . SER A 1 592 ? 8.020 -7.509 -19.358 1.00 87.50 592 SER A O 1
ATOM 4743 N N . PRO A 1 593 ? 8.995 -9.473 -18.919 1.00 87.88 593 PRO A N 1
ATOM 4744 C CA . PRO A 1 593 ? 10.317 -8.992 -19.335 1.00 87.88 593 PRO A CA 1
ATOM 4745 C C . PRO A 1 593 ? 10.380 -8.489 -20.781 1.00 87.88 593 PRO A C 1
ATOM 4747 O O . PRO A 1 593 ? 11.111 -7.541 -21.065 1.00 87.88 593 PRO A O 1
ATOM 4750 N N . ILE A 1 594 ? 9.633 -9.113 -21.703 1.00 91.25 594 ILE A N 1
ATOM 4751 C CA . ILE A 1 594 ? 9.611 -8.677 -23.105 1.00 91.25 594 ILE A CA 1
ATOM 4752 C C . ILE A 1 594 ? 8.781 -7.408 -23.296 1.00 91.25 594 ILE A C 1
ATOM 4754 O O . ILE A 1 594 ? 9.195 -6.550 -24.067 1.00 91.25 594 ILE A O 1
ATOM 4758 N N . LEU A 1 595 ? 7.659 -7.257 -22.583 1.00 90.81 595 LEU A N 1
ATOM 4759 C CA . LEU A 1 595 ? 6.861 -6.031 -22.612 1.00 90.81 595 LEU A CA 1
ATOM 4760 C C . LEU A 1 595 ? 7.662 -4.842 -22.095 1.00 90.81 595 LEU A C 1
ATOM 4762 O O . LEU A 1 595 ? 7.705 -3.818 -22.764 1.00 90.81 595 LEU A O 1
ATOM 4766 N N . GLN A 1 596 ? 8.366 -4.999 -20.974 1.00 87.81 596 GLN A N 1
ATOM 4767 C CA . GLN A 1 596 ? 9.224 -3.938 -20.449 1.00 87.81 596 GLN A CA 1
ATOM 4768 C C . GLN A 1 596 ? 10.295 -3.524 -21.469 1.00 87.81 596 GLN A C 1
ATOM 4770 O O . GLN A 1 596 ? 10.453 -2.339 -21.737 1.00 87.81 596 GLN A O 1
ATOM 4775 N N . LEU A 1 597 ? 11.005 -4.485 -22.079 1.00 90.06 597 LEU A N 1
ATOM 4776 C CA . LEU A 1 597 ? 11.995 -4.177 -23.116 1.00 90.06 597 LEU A CA 1
ATOM 4777 C C . LEU A 1 597 ? 11.347 -3.487 -24.327 1.00 90.06 597 LEU A C 1
ATOM 4779 O O . LEU A 1 597 ? 11.912 -2.541 -24.867 1.00 90.06 597 LEU A O 1
ATOM 4783 N N . LEU A 1 598 ? 10.166 -3.942 -24.752 1.00 92.69 598 LEU A N 1
ATOM 4784 C CA . LEU A 1 598 ? 9.421 -3.323 -25.845 1.00 92.69 598 LEU A CA 1
ATOM 4785 C C . LEU A 1 598 ? 9.069 -1.869 -25.509 1.00 92.69 598 LEU A C 1
ATOM 4787 O O . LEU A 1 598 ? 9.325 -0.992 -26.329 1.00 92.69 598 LEU A O 1
ATOM 4791 N N . TYR A 1 599 ? 8.544 -1.601 -24.314 1.00 90.38 599 TYR A N 1
ATOM 4792 C CA . TYR A 1 599 ? 8.172 -0.256 -23.880 1.00 90.38 599 TYR A CA 1
ATOM 4793 C C . TYR A 1 599 ? 9.378 0.663 -23.687 1.00 90.38 599 TYR A C 1
ATOM 4795 O O . TYR A 1 599 ? 9.305 1.816 -24.095 1.00 90.38 599 TYR A O 1
ATOM 4803 N N . GLU A 1 600 ? 10.505 0.161 -23.173 1.00 87.75 600 GLU A N 1
ATOM 4804 C CA . GLU A 1 600 ? 11.767 0.916 -23.123 1.00 87.75 600 GLU A CA 1
ATOM 4805 C C . GLU A 1 600 ? 12.186 1.405 -24.513 1.00 87.75 600 GLU A C 1
ATOM 4807 O O . GLU A 1 600 ? 12.532 2.572 -24.685 1.00 87.75 600 GLU 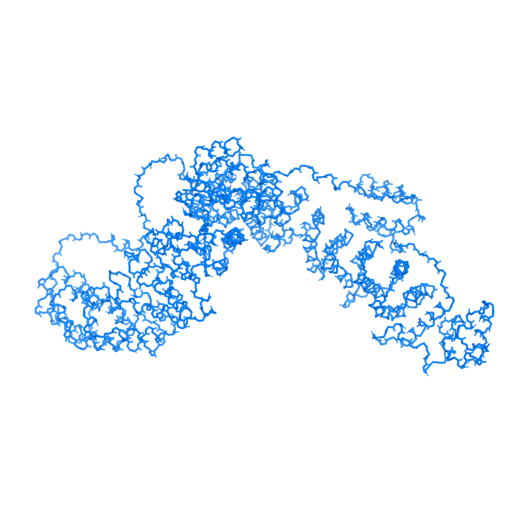A O 1
ATOM 4812 N N . VAL A 1 601 ? 12.133 0.521 -25.514 1.00 91.00 601 VAL A N 1
ATOM 4813 C CA . VAL A 1 601 ? 12.542 0.852 -26.885 1.00 91.00 601 VAL A CA 1
ATOM 4814 C C . VAL A 1 601 ? 11.530 1.779 -27.558 1.00 91.00 601 VAL A C 1
ATOM 4816 O O . VAL A 1 601 ? 11.930 2.737 -28.211 1.00 91.00 601 VAL A O 1
ATOM 4819 N N . VAL A 1 602 ? 10.229 1.533 -27.381 1.00 91.75 602 VAL A N 1
ATOM 4820 C CA . VAL A 1 602 ? 9.155 2.390 -27.913 1.00 91.75 602 VAL A CA 1
ATOM 4821 C C . VAL A 1 602 ? 9.233 3.796 -27.313 1.00 91.75 602 VAL A C 1
ATOM 4823 O O . VAL A 1 602 ? 9.098 4.773 -28.041 1.00 91.75 602 VAL A O 1
ATOM 4826 N N . GLN A 1 603 ? 9.503 3.915 -26.012 1.00 87.56 603 GLN A N 1
ATOM 4827 C CA . GLN A 1 603 ? 9.630 5.204 -25.337 1.00 87.56 603 GLN A CA 1
ATOM 4828 C C . GLN A 1 603 ? 10.846 6.011 -25.823 1.00 87.56 603 GLN A C 1
ATOM 4830 O O . GLN A 1 603 ? 10.746 7.232 -25.949 1.00 87.56 603 GLN A O 1
ATOM 4835 N N . ASP A 1 604 ? 11.983 5.352 -26.064 1.00 86.00 604 ASP A N 1
ATOM 4836 C CA . ASP A 1 604 ? 13.240 6.023 -26.414 1.00 86.00 604 ASP A CA 1
ATOM 4837 C C . ASP A 1 604 ? 13.418 6.240 -27.943 1.00 86.00 604 ASP A C 1
ATOM 4839 O O . ASP A 1 604 ? 14.166 7.139 -28.334 1.00 86.00 604 ASP A O 1
ATOM 4843 N N . ASP A 1 605 ? 12.740 5.474 -28.818 1.00 90.50 605 ASP A N 1
ATOM 4844 C CA . ASP A 1 605 ? 12.855 5.572 -30.288 1.00 90.50 605 ASP A CA 1
ATOM 4845 C C . ASP A 1 605 ? 11.490 5.785 -30.997 1.00 90.50 605 ASP A C 1
ATOM 4847 O O . ASP A 1 605 ? 10.670 4.862 -31.093 1.00 90.50 605 ASP A O 1
ATOM 4851 N N . PRO A 1 606 ? 11.245 6.967 -31.603 1.00 91.31 606 PRO A N 1
ATOM 4852 C CA . PRO A 1 606 ? 10.027 7.240 -32.371 1.00 91.31 606 PRO A CA 1
ATOM 4853 C C . PRO A 1 606 ? 9.784 6.276 -33.542 1.00 91.31 606 PRO A C 1
ATOM 4855 O O . PRO A 1 606 ? 8.631 6.009 -33.881 1.00 91.31 606 PRO A O 1
ATOM 4858 N N . LYS A 1 607 ? 10.838 5.714 -34.157 1.00 94.25 607 LYS A N 1
ATOM 4859 C CA . LYS A 1 607 ? 10.678 4.719 -35.231 1.00 94.25 607 LYS A CA 1
ATOM 4860 C C . LYS A 1 607 ? 10.063 3.425 -34.705 1.00 94.25 607 LYS A C 1
ATOM 4862 O O . LYS A 1 607 ? 9.244 2.820 -35.393 1.00 94.25 607 LYS A O 1
ATOM 4867 N N . ALA A 1 608 ? 10.437 3.014 -33.492 1.00 94.94 608 ALA A N 1
ATOM 4868 C CA . ALA A 1 608 ? 9.865 1.852 -32.819 1.00 94.94 608 ALA A CA 1
ATOM 4869 C C . ALA A 1 608 ? 8.386 2.062 -32.489 1.00 94.94 608 ALA A C 1
ATOM 4871 O O . ALA A 1 608 ? 7.572 1.172 -32.742 1.00 94.94 608 ALA A O 1
ATOM 4872 N N . THR A 1 609 ? 8.035 3.258 -32.009 1.00 94.44 609 THR A N 1
ATOM 4873 C CA . THR A 1 609 ? 6.637 3.658 -31.794 1.00 94.44 609 THR A CA 1
ATOM 4874 C C . THR A 1 609 ? 5.820 3.543 -33.079 1.00 94.44 609 THR A C 1
ATOM 4876 O O . THR A 1 609 ? 4.801 2.853 -33.099 1.00 94.44 609 THR A O 1
ATOM 4879 N N . GLU A 1 610 ? 6.287 4.164 -34.164 1.00 94.75 610 GLU A N 1
ATOM 4880 C CA . GLU A 1 610 ? 5.576 4.175 -35.445 1.00 94.75 610 GLU A CA 1
ATOM 4881 C C . GLU A 1 610 ? 5.450 2.766 -36.044 1.00 94.75 610 GLU A C 1
ATOM 4883 O O . GLU A 1 610 ? 4.410 2.408 -36.595 1.00 94.75 610 GLU A O 1
ATOM 4888 N N . TYR A 1 611 ? 6.482 1.931 -35.898 1.00 95.62 611 TYR A N 1
ATOM 4889 C CA . TYR A 1 611 ? 6.444 0.543 -36.353 1.00 95.62 611 TYR A CA 1
ATOM 4890 C C . TYR A 1 611 ? 5.360 -0.264 -35.623 1.00 95.62 611 TYR A C 1
ATOM 4892 O O . TYR A 1 611 ? 4.558 -0.938 -36.267 1.00 95.62 611 TYR A O 1
ATOM 4900 N N . CYS A 1 612 ? 5.290 -0.162 -34.290 1.00 95.44 612 CYS A N 1
ATOM 4901 C CA . CYS A 1 612 ? 4.260 -0.834 -33.494 1.00 95.44 612 CYS A CA 1
ATOM 4902 C C . CYS A 1 612 ? 2.847 -0.317 -33.797 1.00 95.44 612 CYS A C 1
ATOM 4904 O O . CYS A 1 612 ? 1.924 -1.120 -33.911 1.00 95.44 612 CYS A O 1
ATOM 4906 N N . ALA A 1 613 ? 2.681 0.999 -33.968 1.00 94.31 613 ALA A N 1
ATOM 4907 C CA . ALA A 1 613 ? 1.396 1.630 -34.284 1.00 94.31 613 ALA A CA 1
ATOM 4908 C C . ALA A 1 613 ? 0.815 1.206 -35.648 1.00 94.31 613 ALA A C 1
ATOM 4910 O O . ALA A 1 613 ? -0.386 1.330 -35.891 1.00 94.31 613 ALA A O 1
ATOM 4911 N N . ASN A 1 614 ? 1.659 0.702 -36.552 1.00 95.19 614 ASN A N 1
ATOM 4912 C CA . ASN A 1 614 ? 1.253 0.194 -37.861 1.00 95.19 614 ASN A CA 1
ATOM 4913 C C . ASN A 1 614 ? 0.892 -1.307 -37.862 1.00 95.19 614 ASN A C 1
ATOM 4915 O O . ASN A 1 614 ? 0.415 -1.817 -38.878 1.00 95.19 614 ASN A O 1
ATOM 4919 N N . ASP A 1 615 ? 1.100 -2.033 -36.757 1.00 94.56 615 ASP A N 1
ATOM 4920 C CA . ASP A 1 615 ? 0.994 -3.495 -36.716 1.00 94.56 615 ASP A CA 1
ATOM 4921 C C . ASP A 1 615 ? -0.224 -3.984 -35.910 1.00 94.56 615 ASP A C 1
ATOM 4923 O O . ASP A 1 615 ? -0.207 -4.066 -34.681 1.00 94.56 615 ASP A O 1
ATOM 4927 N N . LYS A 1 616 ? -1.290 -4.387 -36.613 1.00 92.69 616 LYS A N 1
ATOM 4928 C CA . LYS A 1 616 ? -2.559 -4.847 -36.006 1.00 92.69 616 LYS A CA 1
ATOM 4929 C C . LYS A 1 616 ? -2.408 -6.003 -35.013 1.00 92.69 616 LYS A C 1
ATOM 4931 O O . LYS A 1 616 ? -3.181 -6.103 -34.063 1.00 92.69 616 LYS A O 1
ATOM 4936 N N . GLU A 1 617 ? -1.447 -6.895 -35.233 1.00 93.44 617 GLU A N 1
ATOM 4937 C CA . GLU A 1 617 ? -1.226 -8.026 -34.331 1.00 93.44 617 GLU A CA 1
ATOM 4938 C C . GLU A 1 617 ? -0.590 -7.550 -33.022 1.00 93.44 617 GLU A C 1
ATOM 4940 O O . GLU A 1 617 ? -1.003 -7.979 -31.946 1.00 93.44 617 GLU A O 1
ATOM 4945 N N . VAL A 1 618 ? 0.348 -6.598 -33.100 1.00 94.50 618 VAL A N 1
ATOM 4946 C CA . VAL A 1 618 ? 0.944 -5.963 -31.915 1.00 94.50 618 VAL A CA 1
ATOM 4947 C C . VAL A 1 618 ? -0.133 -5.260 -31.086 1.00 94.50 618 VAL A C 1
ATOM 4949 O O . VAL A 1 618 ? -0.172 -5.463 -29.875 1.00 94.50 618 VAL A O 1
ATOM 4952 N N . HIS A 1 619 ? -1.059 -4.528 -31.719 1.00 94.38 619 HIS A N 1
ATOM 4953 C CA . HIS A 1 619 ? -2.198 -3.908 -31.025 1.00 94.38 619 HIS A CA 1
ATOM 4954 C C . HIS A 1 619 ? -3.020 -4.924 -30.213 1.00 94.38 619 HIS A C 1
ATOM 4956 O O . HIS A 1 619 ? -3.281 -4.708 -29.029 1.00 94.38 619 HIS A O 1
ATOM 4962 N N . SER A 1 620 ? -3.389 -6.055 -30.825 1.00 91.94 620 SER A N 1
ATOM 4963 C CA . SER A 1 620 ? -4.183 -7.099 -30.161 1.00 91.94 620 SER A CA 1
ATOM 4964 C C . SER A 1 620 ? -3.470 -7.695 -28.943 1.00 91.94 620 SER A C 1
ATOM 4966 O O . SER A 1 620 ? -4.101 -7.939 -27.913 1.00 91.94 620 SER A O 1
ATOM 4968 N N . ILE A 1 621 ? -2.154 -7.905 -29.035 1.00 92.81 621 ILE A N 1
ATOM 4969 C CA . ILE A 1 621 ? -1.366 -8.460 -27.930 1.00 92.81 621 ILE A CA 1
ATOM 4970 C C . ILE A 1 621 ? -1.213 -7.422 -26.809 1.00 92.81 621 ILE A C 1
ATOM 4972 O O . ILE A 1 621 ? -1.440 -7.751 -25.645 1.00 92.81 621 ILE A O 1
ATOM 4976 N N . LEU A 1 622 ? -0.866 -6.173 -27.130 1.00 92.62 622 LEU A N 1
ATOM 4977 C CA . LEU A 1 622 ? -0.670 -5.120 -26.126 1.00 92.62 622 LEU A CA 1
ATOM 4978 C C . LEU A 1 622 ? -1.958 -4.817 -25.352 1.00 92.62 622 LEU A C 1
ATOM 4980 O O . LEU A 1 622 ? -1.921 -4.767 -24.125 1.00 92.62 622 LEU A O 1
ATOM 4984 N N . CYS A 1 623 ? -3.093 -4.716 -26.049 1.00 91.06 623 CYS A N 1
ATOM 4985 C CA . CYS A 1 623 ? -4.405 -4.516 -25.431 1.00 91.06 623 CYS A CA 1
ATOM 4986 C C . CYS A 1 623 ? -4.731 -5.612 -24.400 1.00 91.06 623 CYS A C 1
ATOM 4988 O O . CYS A 1 623 ? -5.236 -5.316 -23.323 1.00 91.06 623 CYS A O 1
ATOM 4990 N N . LYS A 1 624 ? -4.379 -6.872 -24.687 1.00 89.38 624 LYS A N 1
ATOM 4991 C CA . LYS A 1 624 ? -4.673 -8.007 -23.800 1.00 89.38 624 LYS A CA 1
ATOM 4992 C C . LYS A 1 624 ? -3.692 -8.162 -22.634 1.00 89.38 624 LYS A C 1
ATOM 4994 O O . LYS A 1 624 ? -4.100 -8.585 -21.557 1.00 89.38 624 LYS A O 1
ATOM 4999 N N . TYR A 1 625 ? -2.399 -7.929 -22.858 1.00 89.56 625 TYR A N 1
ATOM 5000 C CA . TYR A 1 625 ? -1.346 -8.323 -21.910 1.00 89.56 625 TYR A CA 1
ATOM 5001 C C . TYR A 1 625 ? -0.641 -7.154 -21.212 1.00 89.56 625 TYR A C 1
ATOM 5003 O O . TYR A 1 625 ? 0.088 -7.376 -20.247 1.00 89.56 625 TYR A O 1
ATOM 5011 N N . GLY A 1 626 ? -0.826 -5.921 -21.680 1.00 87.94 626 GLY A N 1
ATOM 5012 C CA . GLY A 1 626 ? -0.209 -4.740 -21.083 1.00 87.94 626 GLY A CA 1
ATOM 5013 C C . GLY A 1 626 ? -0.978 -3.458 -21.398 1.00 87.94 626 GLY A C 1
ATOM 5014 O O . GLY A 1 626 ? -0.384 -2.561 -21.994 1.00 87.94 626 GLY A O 1
ATOM 5015 N N . PRO A 1 627 ? -2.259 -3.345 -20.999 1.00 88.88 627 PRO A N 1
ATOM 5016 C CA . PRO A 1 627 ? -3.148 -2.262 -21.426 1.00 88.88 627 PRO A CA 1
ATOM 5017 C C . PRO A 1 627 ? -2.667 -0.859 -21.017 1.00 88.88 627 PRO A C 1
ATOM 5019 O O . PRO A 1 627 ? -2.826 0.084 -21.786 1.00 88.88 627 PRO A O 1
ATOM 5022 N N . ILE A 1 628 ? -1.977 -0.711 -19.878 1.00 91.00 628 ILE A N 1
ATOM 5023 C CA . ILE A 1 628 ? -1.357 0.572 -19.495 1.00 91.00 628 ILE A CA 1
ATOM 5024 C C . ILE A 1 628 ? -0.269 0.961 -20.510 1.00 91.00 628 ILE A C 1
ATOM 5026 O O . ILE A 1 628 ? -0.337 2.023 -21.129 1.00 91.00 628 ILE A O 1
ATOM 5030 N N . GLY A 1 629 ? 0.706 0.072 -20.737 1.00 90.06 629 GLY A N 1
ATOM 5031 C CA . GLY A 1 629 ? 1.828 0.301 -21.656 1.00 90.06 629 GLY A CA 1
ATOM 5032 C C . GLY A 1 629 ? 1.414 0.405 -23.129 1.00 90.06 629 GLY A C 1
ATOM 5033 O O . GLY A 1 629 ? 2.072 1.097 -23.906 1.00 90.06 629 GLY A O 1
ATOM 5034 N N . TYR A 1 630 ? 0.279 -0.194 -23.506 1.00 93.31 630 TYR A N 1
ATOM 5035 C CA . TYR A 1 630 ? -0.344 -0.024 -24.821 1.00 93.31 630 TYR A CA 1
ATOM 5036 C C . TYR A 1 630 ? -0.569 1.457 -25.167 1.00 93.31 630 TYR A C 1
ATOM 5038 O O . TYR A 1 630 ? -0.463 1.835 -26.328 1.00 93.31 630 TYR A O 1
ATOM 5046 N N . SER A 1 631 ? -0.751 2.331 -24.173 1.00 94.38 631 SER A N 1
ATOM 5047 C CA . SER A 1 631 ? -0.884 3.778 -24.386 1.00 94.38 631 SER A CA 1
ATOM 5048 C C . SER A 1 631 ? 0.297 4.413 -25.127 1.00 94.38 631 SER A C 1
ATOM 5050 O O . SER A 1 631 ? 0.097 5.398 -25.834 1.00 94.38 631 SER A O 1
ATOM 5052 N N . TYR A 1 632 ? 1.521 3.872 -25.023 1.00 92.81 632 TYR A N 1
ATOM 5053 C CA . TYR A 1 632 ? 2.697 4.455 -25.687 1.00 92.81 632 TYR A CA 1
ATOM 5054 C C . TYR A 1 632 ? 2.521 4.594 -27.204 1.00 92.81 632 TYR A C 1
ATOM 5056 O O . TYR A 1 632 ? 2.926 5.608 -27.778 1.00 92.81 632 TYR A O 1
ATOM 5064 N N . ILE A 1 633 ? 1.891 3.613 -27.861 1.00 94.31 633 ILE A N 1
ATOM 5065 C CA . ILE A 1 633 ? 1.735 3.640 -29.322 1.00 94.31 633 ILE A CA 1
ATOM 5066 C C . ILE A 1 633 ? 0.706 4.679 -29.784 1.00 94.31 633 ILE A C 1
ATOM 5068 O O . ILE A 1 633 ? 0.753 5.117 -30.927 1.00 94.31 633 ILE A O 1
ATOM 5072 N N . PHE A 1 634 ? -0.170 5.142 -28.888 1.00 95.38 634 PHE A N 1
ATOM 5073 C CA . PHE A 1 634 ? -1.136 6.208 -29.167 1.00 95.38 634 PHE A CA 1
ATOM 5074 C C . PHE A 1 634 ? -0.521 7.606 -29.139 1.00 95.38 634 PHE A C 1
ATOM 5076 O O . PHE A 1 634 ? -1.248 8.581 -29.294 1.00 95.38 634 PHE A O 1
ATOM 5083 N N . SER A 1 635 ? 0.801 7.717 -28.973 1.00 94.19 635 SER A N 1
ATOM 5084 C CA . SER A 1 635 ? 1.532 8.977 -29.133 1.00 94.19 635 SER A CA 1
ATOM 5085 C C . SER A 1 635 ? 1.683 9.434 -30.589 1.00 94.19 635 SER A C 1
ATOM 5087 O O . SER A 1 635 ? 2.069 10.577 -30.829 1.00 94.19 635 SER A O 1
ATOM 5089 N N . THR A 1 636 ? 1.335 8.572 -31.552 1.00 93.06 636 THR A N 1
ATOM 5090 C CA . THR A 1 636 ? 1.259 8.866 -32.991 1.00 93.06 636 THR A CA 1
ATOM 5091 C C . THR A 1 636 ? -0.180 8.680 -33.501 1.00 93.06 636 THR A C 1
ATOM 5093 O O . THR A 1 636 ? -0.868 7.752 -33.061 1.00 93.06 636 THR A O 1
ATOM 5096 N N . PRO A 1 637 ? -0.664 9.512 -34.446 1.00 92.94 637 PRO A N 1
ATOM 5097 C CA . PRO A 1 637 ? -2.001 9.363 -35.029 1.00 92.94 637 PRO A CA 1
ATOM 5098 C C . PRO A 1 637 ? -2.179 8.059 -35.822 1.00 92.94 637 PRO A C 1
ATOM 5100 O O . PRO A 1 637 ? -3.310 7.626 -36.044 1.00 92.94 637 PRO A O 1
ATOM 5103 N N . THR A 1 638 ? -1.091 7.403 -36.235 1.00 93.06 638 THR A N 1
ATOM 5104 C CA . THR A 1 638 ? -1.149 6.165 -37.021 1.00 93.06 638 THR A CA 1
ATOM 5105 C C . THR A 1 638 ? -1.863 5.027 -36.286 1.00 93.06 638 THR A C 1
ATOM 5107 O O . THR A 1 638 ? -2.610 4.263 -36.903 1.00 93.06 638 THR A O 1
ATOM 5110 N N . ALA A 1 639 ? -1.729 4.969 -34.956 1.00 92.62 639 ALA A N 1
ATOM 5111 C CA . ALA A 1 639 ? -2.365 3.954 -34.114 1.00 92.62 639 ALA A CA 1
ATOM 5112 C C . ALA A 1 639 ? -3.900 3.946 -34.237 1.00 92.62 639 ALA A C 1
ATOM 5114 O O . ALA A 1 639 ? -4.528 2.887 -34.144 1.00 92.62 639 ALA A O 1
ATOM 5115 N N . LEU A 1 640 ? -4.509 5.107 -34.514 1.00 91.19 640 LEU A N 1
ATOM 5116 C CA . LEU A 1 640 ? -5.962 5.250 -34.639 1.00 91.19 640 LEU A CA 1
ATOM 5117 C C . LEU A 1 640 ? -6.535 4.468 -35.831 1.00 91.19 640 LEU A C 1
ATOM 5119 O O . LEU A 1 640 ? -7.715 4.140 -35.842 1.00 91.19 640 LEU A O 1
ATOM 5123 N N . SER A 1 641 ? -5.712 4.142 -36.833 1.00 88.94 641 SER A N 1
ATOM 5124 C CA . SER A 1 641 ? -6.153 3.396 -38.022 1.00 88.94 641 SER A CA 1
ATOM 5125 C C . SER A 1 641 ? -6.235 1.880 -37.797 1.00 88.94 641 SER A C 1
ATOM 5127 O O . SER A 1 641 ? -6.807 1.162 -38.619 1.00 88.94 641 SER A O 1
ATOM 5129 N N . ASN A 1 642 ? -5.643 1.377 -36.709 1.00 87.81 642 ASN A N 1
ATOM 5130 C CA . ASN A 1 642 ? -5.479 -0.055 -36.446 1.00 87.81 642 ASN A CA 1
ATOM 5131 C C . ASN A 1 642 ? -6.277 -0.565 -35.237 1.00 87.81 642 ASN A C 1
ATOM 5133 O O . ASN A 1 642 ? -6.211 -1.756 -34.933 1.00 87.81 642 ASN A O 1
ATOM 5137 N N . CYS A 1 643 ? -7.062 0.295 -34.586 1.00 87.88 643 CYS A N 1
ATOM 5138 C CA . CYS A 1 643 ? -7.937 -0.071 -33.474 1.00 87.88 643 CYS A CA 1
ATOM 5139 C C . CYS A 1 643 ? -9.249 0.725 -33.496 1.00 87.88 643 CYS A C 1
ATOM 5141 O O . CYS A 1 643 ? -9.356 1.756 -34.161 1.00 87.88 643 CYS A O 1
ATOM 5143 N N . THR A 1 644 ? -10.245 0.249 -32.750 1.00 89.38 644 THR A N 1
ATOM 5144 C CA . THR A 1 644 ? -11.435 1.040 -32.438 1.00 89.38 644 THR A CA 1
ATOM 5145 C C . THR A 1 644 ? -11.094 1.960 -31.271 1.00 89.38 644 THR A C 1
ATOM 5147 O O . THR A 1 644 ? -10.973 1.514 -30.135 1.00 89.38 644 THR A O 1
ATOM 5150 N N . VAL A 1 645 ? -10.885 3.245 -31.554 1.00 89.44 645 VAL A N 1
ATOM 5151 C CA . VAL A 1 645 ? -10.420 4.208 -30.542 1.00 89.44 645 VAL A CA 1
ATOM 5152 C C . VAL A 1 645 ? -11.439 4.389 -29.414 1.00 89.44 645 VAL A C 1
ATOM 5154 O O . VAL A 1 645 ? -11.020 4.545 -28.273 1.00 89.44 645 VAL A O 1
ATOM 5157 N N . SER A 1 646 ? -12.746 4.312 -29.706 1.00 90.44 646 SER A N 1
ATOM 5158 C CA . SER A 1 646 ? -13.796 4.373 -28.678 1.00 90.44 646 SER A CA 1
ATOM 5159 C C . SER A 1 646 ? -13.628 3.266 -27.649 1.00 90.44 646 SER A C 1
ATOM 5161 O O . SER A 1 646 ? -13.530 3.579 -26.478 1.00 90.44 646 SER A O 1
ATOM 5163 N N . ASP A 1 647 ? -13.437 2.014 -28.075 1.00 92.19 647 ASP A N 1
ATOM 5164 C CA . ASP A 1 647 ? -13.289 0.875 -27.157 1.00 92.19 647 ASP A CA 1
ATOM 5165 C C . ASP A 1 647 ? -12.087 1.056 -26.211 1.00 92.19 647 ASP A C 1
ATOM 5167 O O . ASP A 1 647 ? -12.112 0.639 -25.056 1.00 92.19 647 ASP A O 1
ATOM 5171 N N . VAL A 1 648 ? -11.015 1.692 -26.701 1.00 94.12 648 VAL A N 1
ATOM 5172 C CA . VAL A 1 648 ? -9.829 1.999 -25.889 1.00 94.12 648 VAL A CA 1
ATOM 5173 C C . VAL A 1 648 ? -10.126 3.120 -24.895 1.00 94.12 648 VAL A C 1
ATOM 5175 O O . VAL A 1 648 ? -9.737 3.012 -23.737 1.00 94.12 648 VAL A O 1
ATOM 5178 N N . VAL A 1 649 ? -10.800 4.188 -25.328 1.00 96.31 649 VAL A N 1
ATOM 5179 C CA . VAL A 1 649 ? -11.207 5.293 -24.446 1.00 96.31 649 VAL A CA 1
ATOM 5180 C C . VAL A 1 649 ? -12.193 4.799 -23.386 1.00 96.31 649 VAL A C 1
ATOM 5182 O O . VAL A 1 649 ? -11.982 5.083 -22.213 1.00 96.31 649 VAL A O 1
ATOM 5185 N N . ASP A 1 650 ? -13.195 4.012 -23.774 1.00 95.75 650 ASP A N 1
ATOM 5186 C CA . ASP A 1 650 ? -14.219 3.451 -22.891 1.00 95.75 650 ASP A CA 1
ATOM 5187 C C . ASP A 1 650 ? -13.571 2.604 -21.789 1.00 95.75 650 ASP A C 1
ATOM 5189 O O . ASP A 1 650 ? -13.822 2.841 -20.610 1.00 95.75 650 ASP A O 1
ATOM 5193 N N . TRP A 1 651 ? -12.624 1.721 -22.138 1.00 95.75 651 TRP A N 1
ATOM 5194 C CA . TRP A 1 651 ? -11.870 0.961 -21.135 1.00 95.75 651 TRP A CA 1
ATOM 5195 C C . TRP A 1 651 ? -11.110 1.864 -20.155 1.00 95.75 651 TRP A C 1
ATOM 5197 O O . TRP A 1 651 ? -11.085 1.592 -18.958 1.00 95.75 651 TRP A O 1
ATOM 5207 N N . TRP A 1 652 ? -10.491 2.953 -20.630 1.00 96.75 652 TRP A N 1
ATOM 5208 C CA . TRP A 1 652 ? -9.803 3.899 -19.743 1.00 96.75 652 TRP A CA 1
ATOM 5209 C C . TRP A 1 652 ? -10.761 4.629 -18.800 1.00 96.75 652 TRP A C 1
ATOM 5211 O O . TRP A 1 652 ? -10.396 4.886 -17.653 1.00 96.75 652 TRP A O 1
ATOM 5221 N N . MET A 1 653 ? -11.967 4.942 -19.268 1.00 96.69 653 MET A N 1
ATOM 5222 C CA . MET A 1 653 ? -12.996 5.604 -18.470 1.00 96.69 653 MET A CA 1
ATOM 5223 C C . MET A 1 653 ? -13.655 4.669 -17.448 1.00 96.69 653 MET A C 1
ATOM 5225 O O . MET A 1 653 ? -14.038 5.148 -16.383 1.00 96.69 653 MET A O 1
ATOM 5229 N N . GLU A 1 654 ? -13.772 3.374 -17.751 1.00 94.12 654 GLU A N 1
ATOM 5230 C CA . GLU A 1 654 ? -14.380 2.364 -16.872 1.00 94.12 654 GLU A CA 1
ATOM 5231 C C . GLU A 1 654 ? -13.381 1.774 -15.861 1.00 94.12 654 GLU A C 1
ATOM 5233 O O . GLU A 1 654 ? -13.674 1.737 -14.668 1.00 94.12 654 GLU A O 1
ATOM 5238 N N . ASP A 1 655 ? -12.192 1.364 -16.317 1.00 93.69 655 ASP A N 1
ATOM 5239 C CA . ASP A 1 655 ? -11.208 0.629 -15.506 1.00 93.69 655 ASP A CA 1
ATOM 5240 C C . ASP A 1 655 ? -9.812 1.278 -15.515 1.00 93.69 655 ASP A C 1
ATOM 5242 O O . ASP A 1 655 ? -9.129 1.345 -14.491 1.00 93.69 655 ASP A O 1
ATOM 5246 N N . GLY A 1 656 ? -9.355 1.760 -16.675 1.00 94.75 656 GLY A N 1
ATOM 5247 C CA . GLY A 1 656 ? -7.947 2.100 -16.894 1.00 94.75 656 GLY A CA 1
ATOM 5248 C C . GLY A 1 656 ? -7.418 3.250 -16.036 1.00 94.75 656 GLY A C 1
ATOM 5249 O O . GLY A 1 656 ? -6.267 3.195 -15.601 1.00 94.75 656 GLY A O 1
ATOM 5250 N N . ASN A 1 657 ? -8.240 4.262 -15.736 1.00 96.56 657 ASN A N 1
ATOM 5251 C CA . ASN A 1 657 ? -7.861 5.344 -14.817 1.00 96.56 657 ASN A CA 1
ATOM 5252 C C . ASN A 1 657 ? -7.591 4.814 -13.395 1.00 96.56 657 ASN A C 1
ATOM 5254 O O . ASN A 1 657 ? -6.639 5.257 -12.745 1.00 96.56 657 ASN A O 1
ATOM 5258 N N . ASN A 1 658 ? -8.381 3.833 -12.942 1.00 93.31 658 ASN A N 1
ATOM 5259 C CA . ASN A 1 658 ? -8.205 3.202 -11.636 1.00 93.31 658 ASN A CA 1
ATOM 5260 C C . ASN A 1 658 ? -6.972 2.285 -11.628 1.00 93.31 658 ASN A C 1
ATOM 5262 O O . ASN A 1 658 ? -6.105 2.393 -10.757 1.00 93.31 658 ASN A O 1
ATOM 5266 N N . ASP A 1 659 ? -6.811 1.464 -12.668 1.00 92.75 659 ASP A N 1
ATOM 5267 C CA . ASP A 1 659 ? -5.619 0.631 -12.858 1.00 92.75 659 ASP A CA 1
ATOM 5268 C C . ASP A 1 659 ? -4.325 1.457 -12.919 1.00 92.75 659 ASP A C 1
ATOM 5270 O O . ASP A 1 659 ? -3.286 1.037 -12.397 1.00 92.75 659 ASP A O 1
ATOM 5274 N N . TYR A 1 660 ? -4.373 2.645 -13.526 1.00 94.44 660 TYR A N 1
ATOM 5275 C CA . TYR A 1 660 ? -3.225 3.535 -13.636 1.00 94.44 660 TYR A CA 1
ATOM 5276 C C . TYR A 1 660 ? -2.738 4.028 -12.270 1.00 94.44 660 TYR A C 1
ATOM 5278 O O . TYR A 1 660 ? -1.540 3.919 -11.993 1.00 94.44 660 TYR A O 1
ATOM 5286 N N . PHE A 1 661 ? -3.613 4.560 -11.405 1.00 92.06 661 PHE A N 1
ATOM 5287 C CA . PHE A 1 661 ? -3.144 5.078 -10.113 1.00 92.06 661 PHE A CA 1
ATOM 5288 C C . PHE A 1 661 ? -2.714 3.937 -9.174 1.00 92.06 661 PHE A C 1
ATOM 5290 O O . PHE A 1 661 ? -1.752 4.100 -8.426 1.00 92.06 661 PHE A O 1
ATOM 5297 N N . LEU A 1 662 ? -3.334 2.753 -9.263 1.00 91.88 662 LEU A N 1
ATOM 5298 C CA . LEU A 1 662 ? -2.876 1.562 -8.537 1.00 91.88 662 LEU A CA 1
ATOM 5299 C C . LEU A 1 662 ? -1.486 1.109 -9.008 1.00 91.88 662 LEU A C 1
ATOM 5301 O O . LEU A 1 662 ? -0.631 0.744 -8.193 1.00 91.88 662 LEU A O 1
ATOM 5305 N N . ALA A 1 663 ? -1.228 1.150 -10.318 1.00 91.44 663 ALA A N 1
ATOM 5306 C CA . ALA A 1 663 ? 0.096 0.882 -10.872 1.00 91.44 663 ALA A CA 1
ATOM 5307 C C . ALA A 1 663 ? 1.120 1.942 -10.436 1.00 91.44 663 ALA A C 1
ATOM 5309 O O . ALA A 1 663 ? 2.258 1.592 -10.109 1.00 91.44 663 ALA A O 1
ATOM 5310 N N . PHE A 1 664 ? 0.713 3.214 -10.378 1.00 93.12 664 PHE A N 1
ATOM 5311 C CA . PHE A 1 664 ? 1.517 4.316 -9.849 1.00 93.12 664 PHE A CA 1
ATOM 5312 C C . PHE A 1 664 ? 1.884 4.087 -8.374 1.00 93.12 664 PHE A C 1
ATOM 5314 O O . PHE A 1 664 ? 3.064 4.137 -8.033 1.00 93.12 664 PHE A O 1
ATOM 5321 N N . ASP A 1 665 ? 0.924 3.748 -7.511 1.00 91.38 665 ASP A N 1
ATOM 5322 C CA . ASP A 1 665 ? 1.167 3.526 -6.079 1.00 91.38 665 ASP A CA 1
ATOM 5323 C C . ASP A 1 665 ? 2.070 2.315 -5.823 1.00 91.38 665 ASP A C 1
ATOM 5325 O O . ASP A 1 665 ? 3.009 2.402 -5.029 1.00 91.38 665 ASP A O 1
ATOM 5329 N N . LYS A 1 666 ? 1.877 1.200 -6.546 1.00 89.19 666 LYS A N 1
ATOM 5330 C CA . LYS A 1 666 ? 2.805 0.057 -6.454 1.00 89.19 666 LYS A CA 1
ATOM 5331 C C . LYS A 1 666 ? 4.208 0.427 -6.929 1.00 89.19 666 LYS A C 1
ATOM 5333 O O . LYS A 1 666 ? 5.191 -0.055 -6.364 1.00 89.19 666 LYS A O 1
ATOM 5338 N N . ALA A 1 667 ? 4.324 1.272 -7.954 1.00 89.44 667 ALA A N 1
ATOM 5339 C CA . ALA A 1 667 ? 5.616 1.760 -8.418 1.00 89.44 667 ALA A CA 1
ATOM 5340 C C . ALA A 1 667 ? 6.305 2.648 -7.365 1.00 89.44 667 ALA A C 1
ATOM 5342 O O . ALA A 1 667 ? 7.515 2.515 -7.156 1.00 89.44 667 ALA A O 1
ATOM 5343 N N . VAL A 1 668 ? 5.550 3.499 -6.662 1.00 90.19 668 VAL A N 1
ATOM 5344 C CA . VAL A 1 668 ? 6.031 4.288 -5.514 1.00 90.19 668 VAL A CA 1
ATOM 5345 C C . VAL A 1 668 ? 6.484 3.367 -4.375 1.00 90.19 668 VAL A C 1
ATOM 5347 O O . VAL A 1 668 ? 7.614 3.499 -3.903 1.00 90.19 668 VAL A O 1
ATOM 5350 N N . GLU A 1 669 ? 5.667 2.379 -3.987 1.00 86.88 669 GLU A N 1
ATOM 5351 C CA . GLU A 1 669 ? 6.004 1.409 -2.933 1.00 86.88 669 GLU A CA 1
ATOM 5352 C C . GLU A 1 669 ? 7.296 0.649 -3.268 1.00 86.88 669 GLU A C 1
ATOM 5354 O O . GLU A 1 669 ? 8.196 0.546 -2.430 1.00 86.88 669 GLU A O 1
ATOM 5359 N N . GLN A 1 670 ? 7.426 0.137 -4.499 1.00 85.25 670 GLN A N 1
ATOM 5360 C CA . GLN A 1 670 ? 8.639 -0.557 -4.935 1.00 85.25 670 GLN A CA 1
ATOM 5361 C C . GLN A 1 670 ? 9.864 0.366 -4.873 1.00 85.25 670 GLN A C 1
ATOM 5363 O O . GLN A 1 670 ? 10.930 -0.079 -4.435 1.00 85.25 670 GLN A O 1
ATOM 5368 N N . SER A 1 671 ? 9.700 1.635 -5.263 1.00 86.50 671 SER A N 1
ATOM 5369 C CA . SER A 1 671 ? 10.793 2.609 -5.286 1.00 86.50 671 SER A CA 1
ATOM 5370 C C . SER A 1 671 ? 11.337 2.928 -3.894 1.00 86.50 671 SER A C 1
ATOM 5372 O O . SER A 1 671 ? 12.548 3.074 -3.727 1.00 86.50 671 SER A O 1
ATOM 5374 N N . PHE A 1 672 ? 10.476 2.943 -2.874 1.00 85.00 672 PHE A N 1
ATOM 5375 C CA . PHE A 1 672 ? 10.884 3.187 -1.490 1.00 85.00 672 PHE A CA 1
ATOM 5376 C C . PHE A 1 672 ? 11.285 1.925 -0.712 1.00 85.00 672 PHE A C 1
ATOM 5378 O O . PHE A 1 672 ? 12.300 1.931 -0.011 1.00 85.00 672 PHE A O 1
ATOM 5385 N N . LEU A 1 673 ? 10.538 0.821 -0.836 1.00 74.75 673 LEU A N 1
ATOM 5386 C CA . LEU A 1 673 ? 10.764 -0.392 -0.036 1.00 74.75 673 LEU A CA 1
ATOM 5387 C C . LEU A 1 673 ? 11.872 -1.303 -0.577 1.00 74.75 673 LEU A C 1
ATOM 5389 O O . LEU A 1 673 ? 12.238 -2.268 0.098 1.00 74.75 673 LEU A O 1
ATOM 5393 N N . LYS A 1 674 ? 12.407 -1.030 -1.777 1.00 68.88 674 LYS A N 1
ATOM 5394 C CA . LYS A 1 674 ? 13.490 -1.808 -2.415 1.00 68.88 674 LYS A CA 1
ATOM 5395 C C . LYS A 1 674 ? 13.175 -3.314 -2.508 1.00 68.88 674 LYS A C 1
ATOM 5397 O O . LYS A 1 674 ? 14.081 -4.149 -2.523 1.00 68.88 674 LYS A O 1
ATOM 5402 N N . LYS A 1 675 ? 11.885 -3.680 -2.545 1.00 63.62 675 LYS A N 1
ATOM 5403 C CA . LYS A 1 675 ? 11.430 -5.065 -2.741 1.00 63.62 675 LYS A CA 1
ATOM 5404 C C . LYS A 1 675 ? 11.705 -5.486 -4.196 1.00 63.62 675 LYS A C 1
ATOM 5406 O O . LYS A 1 675 ? 11.512 -4.674 -5.102 1.00 63.62 675 LYS A O 1
ATOM 5411 N N . PRO A 1 676 ? 12.115 -6.738 -4.462 1.00 58.59 676 PRO A N 1
ATOM 5412 C CA . PRO A 1 676 ? 12.441 -7.181 -5.816 1.00 58.59 676 PRO A CA 1
ATOM 5413 C C . PRO A 1 676 ? 11.189 -7.282 -6.702 1.00 58.59 676 PRO A C 1
ATOM 5415 O O . PRO A 1 676 ? 10.412 -8.221 -6.568 1.00 58.59 676 PRO A O 1
ATOM 5418 N N . LYS A 1 677 ? 11.026 -6.313 -7.614 1.00 63.66 677 LYS A N 1
ATOM 5419 C CA . LYS A 1 677 ? 10.122 -6.308 -8.788 1.00 63.66 677 LYS A CA 1
ATOM 5420 C C . LYS A 1 677 ? 8.597 -6.541 -8.595 1.00 63.66 677 LYS A C 1
ATOM 5422 O O . LYS A 1 677 ? 7.942 -6.806 -9.605 1.00 63.66 677 LYS A O 1
ATOM 5427 N N . PRO A 1 678 ? 7.963 -6.384 -7.410 1.00 63.44 678 PRO A N 1
ATOM 5428 C CA . PRO A 1 678 ? 6.546 -6.732 -7.252 1.00 63.44 678 PRO A CA 1
ATOM 5429 C C . PRO A 1 678 ? 5.598 -5.874 -8.108 1.00 63.44 678 PRO A C 1
ATOM 5431 O O . PRO A 1 678 ? 4.561 -6.366 -8.549 1.00 63.44 678 PRO A O 1
ATOM 5434 N N . ALA A 1 679 ? 5.937 -4.605 -8.368 1.00 72.00 679 ALA A N 1
ATOM 5435 C CA . ALA A 1 679 ? 5.078 -3.713 -9.142 1.00 72.00 679 ALA A CA 1
ATOM 5436 C C . ALA A 1 679 ? 5.092 -4.076 -10.627 1.00 72.00 679 ALA A C 1
ATOM 5438 O O . ALA A 1 679 ? 4.043 -4.128 -11.259 1.00 72.00 679 ALA A O 1
ATOM 5439 N N . VAL A 1 680 ? 6.272 -4.369 -11.173 1.00 73.88 680 VAL A N 1
ATOM 5440 C CA . VAL A 1 680 ? 6.454 -4.676 -12.599 1.00 73.88 680 VAL A CA 1
ATOM 5441 C C . VAL A 1 680 ? 5.924 -6.074 -12.955 1.00 73.88 680 VAL A C 1
ATOM 5443 O O . VAL A 1 680 ? 5.480 -6.315 -14.079 1.00 73.88 680 VAL A O 1
ATOM 5446 N N . ASP A 1 681 ? 5.922 -6.997 -11.992 1.00 75.44 681 ASP A N 1
ATOM 5447 C CA . ASP A 1 681 ? 5.278 -8.303 -12.150 1.00 75.44 681 ASP A CA 1
ATOM 5448 C C . ASP A 1 681 ? 3.746 -8.180 -12.135 1.00 75.44 681 ASP A C 1
ATOM 5450 O O . ASP A 1 681 ? 3.070 -8.841 -12.923 1.00 75.44 681 ASP A O 1
ATOM 5454 N N . ALA A 1 682 ? 3.197 -7.302 -11.285 1.00 78.12 682 ALA A N 1
ATOM 5455 C CA . ALA A 1 682 ? 1.760 -7.025 -11.234 1.00 78.12 682 ALA A CA 1
ATOM 5456 C C . ALA A 1 682 ? 1.267 -6.185 -12.427 1.00 78.12 682 ALA A C 1
ATOM 5458 O O . ALA A 1 682 ? 0.157 -6.398 -12.908 1.00 78.12 682 ALA A O 1
ATOM 5459 N N . TYR A 1 683 ? 2.094 -5.256 -12.911 1.00 82.75 683 TYR A N 1
ATOM 5460 C CA . TYR A 1 683 ? 1.794 -4.339 -14.009 1.00 82.75 683 TYR A CA 1
ATOM 5461 C C . TYR A 1 683 ? 2.947 -4.330 -15.028 1.00 82.75 683 TYR A C 1
ATOM 5463 O O . TYR A 1 683 ? 3.844 -3.485 -14.959 1.00 82.75 683 TYR A O 1
ATOM 5471 N N . PRO A 1 684 ? 2.910 -5.222 -16.037 1.00 73.62 684 PRO A N 1
ATOM 5472 C CA . PRO A 1 684 ? 3.933 -5.314 -17.086 1.00 73.62 684 PRO A CA 1
ATOM 5473 C C . PRO A 1 684 ? 4.147 -4.039 -17.922 1.00 73.62 684 PRO A C 1
ATOM 5475 O O . PRO A 1 684 ? 5.103 -3.965 -18.691 1.00 73.62 684 PRO A O 1
ATOM 5478 N N . GLY A 1 685 ? 3.243 -3.058 -17.810 1.00 70.75 685 GLY A N 1
ATOM 5479 C CA . GLY A 1 685 ? 3.336 -1.735 -18.439 1.00 70.75 685 GLY A CA 1
ATOM 5480 C C . GLY A 1 685 ? 4.298 -0.757 -17.762 1.00 70.75 685 GLY A C 1
ATOM 5481 O O . GLY A 1 685 ? 4.518 0.326 -18.295 1.00 70.75 685 GLY A O 1
ATOM 5482 N N . LEU A 1 686 ? 4.855 -1.118 -16.603 1.00 82.56 686 LEU A N 1
ATOM 5483 C CA . LEU A 1 686 ? 5.815 -0.294 -15.876 1.00 82.56 686 LEU A CA 1
ATOM 5484 C C . LEU A 1 686 ? 7.235 -0.487 -16.416 1.00 82.56 686 LEU A C 1
ATOM 5486 O O . LEU A 1 686 ? 7.709 -1.613 -16.573 1.00 82.56 686 LEU A O 1
ATOM 5490 N N . THR A 1 687 ? 7.939 0.623 -16.632 1.00 80.12 687 THR A N 1
ATOM 5491 C CA . THR A 1 687 ? 9.309 0.621 -17.154 1.00 80.12 687 THR A CA 1
ATOM 5492 C C . THR A 1 687 ? 10.308 0.927 -16.032 1.00 80.12 687 THR A C 1
ATOM 5494 O O . THR A 1 687 ? 10.354 2.067 -15.558 1.00 80.12 687 THR A O 1
ATOM 5497 N N . PRO A 1 688 ? 11.120 -0.048 -15.579 1.00 78.94 688 PRO A N 1
ATOM 5498 C CA . PRO A 1 688 ? 12.189 0.218 -14.622 1.00 78.94 688 PRO A CA 1
ATOM 5499 C C . PRO A 1 688 ? 13.360 0.946 -15.302 1.00 78.94 688 PRO A C 1
ATOM 5501 O O . PRO A 1 688 ? 13.790 0.577 -16.396 1.00 78.94 688 PRO A O 1
ATOM 5504 N N . LEU A 1 689 ? 13.906 1.971 -14.647 1.00 75.25 689 LEU A N 1
ATOM 5505 C CA . LEU A 1 689 ? 15.167 2.613 -15.047 1.00 75.25 689 LEU A CA 1
ATOM 5506 C C . LEU A 1 689 ? 16.372 1.852 -14.498 1.00 75.25 689 LEU A C 1
ATOM 5508 O O . LEU A 1 689 ? 17.379 1.688 -15.187 1.00 75.25 689 LEU A O 1
ATOM 5512 N N . ASP A 1 690 ? 16.229 1.373 -13.267 1.00 73.19 690 ASP A N 1
ATOM 5513 C CA . ASP A 1 690 ? 17.184 0.557 -12.532 1.00 73.19 690 ASP A CA 1
ATOM 5514 C C . ASP A 1 690 ? 16.417 -0.384 -11.575 1.00 73.19 690 ASP A C 1
ATOM 5516 O O . ASP A 1 690 ? 15.209 -0.582 -11.715 1.00 73.19 690 ASP A O 1
ATOM 5520 N N . GLU A 1 691 ? 17.107 -1.020 -10.627 1.00 67.25 691 GLU A N 1
ATOM 5521 C CA . GLU A 1 691 ? 16.484 -1.956 -9.677 1.00 67.25 691 GLU A CA 1
ATOM 5522 C C . GLU A 1 691 ? 15.470 -1.301 -8.721 1.00 67.25 691 GLU A C 1
ATOM 5524 O O . GLU A 1 691 ? 14.656 -2.008 -8.124 1.00 67.25 691 GLU A O 1
ATOM 5529 N N . LYS A 1 692 ? 15.516 0.026 -8.567 1.00 69.81 692 LYS A N 1
ATOM 5530 C CA . LYS A 1 692 ? 14.765 0.797 -7.571 1.00 69.81 692 LYS A CA 1
ATOM 5531 C C . LYS A 1 692 ? 13.827 1.814 -8.214 1.00 69.81 692 LYS A C 1
ATOM 5533 O O . LYS A 1 692 ? 12.749 2.033 -7.695 1.00 69.81 692 LYS A O 1
ATOM 5538 N N . THR A 1 693 ? 14.183 2.408 -9.342 1.00 79.25 693 THR A N 1
ATOM 5539 C CA . THR A 1 693 ? 13.463 3.560 -9.890 1.00 79.25 693 THR A CA 1
ATOM 5540 C C . THR A 1 693 ? 12.558 3.165 -11.053 1.00 79.25 693 THR A C 1
ATOM 5542 O O . THR A 1 693 ? 13.011 2.545 -12.018 1.00 79.25 693 THR A O 1
ATOM 5545 N N . ILE A 1 694 ? 11.286 3.574 -11.008 1.00 86.50 694 ILE A N 1
ATOM 5546 C CA . ILE A 1 694 ? 10.301 3.331 -12.074 1.00 86.50 694 ILE A CA 1
ATOM 5547 C C . ILE A 1 694 ? 9.918 4.652 -12.758 1.00 86.50 694 ILE A C 1
ATOM 5549 O O . ILE A 1 694 ? 9.640 5.656 -12.097 1.00 86.50 694 ILE A O 1
ATOM 5553 N N . VAL A 1 695 ? 9.918 4.654 -14.096 1.00 86.88 695 VAL A N 1
ATOM 5554 C CA . VAL A 1 695 ? 9.460 5.795 -14.911 1.00 86.88 695 VAL A CA 1
ATOM 5555 C C . VAL A 1 695 ? 7.982 6.067 -14.638 1.00 86.88 695 VAL A C 1
ATOM 5557 O O . VAL A 1 695 ? 7.218 5.137 -14.387 1.00 86.88 695 VAL A O 1
ATOM 5560 N N . LEU A 1 696 ? 7.560 7.329 -14.739 1.00 88.06 696 LEU A N 1
ATOM 5561 C CA . LEU A 1 696 ? 6.135 7.663 -14.760 1.00 88.06 696 LEU A CA 1
ATOM 5562 C C . LEU A 1 696 ? 5.404 6.821 -15.838 1.00 88.06 696 LEU A C 1
ATOM 5564 O O . LEU A 1 696 ? 5.810 6.877 -17.005 1.00 88.06 696 LEU A O 1
ATOM 5568 N N . PRO A 1 697 ? 4.364 6.037 -15.487 1.00 90.69 697 PRO A N 1
ATOM 5569 C CA . PRO A 1 697 ? 3.684 5.176 -16.447 1.00 90.69 697 PRO A CA 1
ATOM 5570 C C . PRO A 1 697 ? 3.022 6.005 -17.557 1.00 90.69 697 PRO A C 1
ATOM 5572 O O . PRO A 1 697 ? 2.619 7.148 -17.319 1.00 90.69 697 PRO A O 1
ATOM 5575 N N . PRO A 1 698 ? 2.883 5.466 -18.779 1.00 92.50 698 PRO A N 1
ATOM 5576 C CA . PRO A 1 698 ? 2.148 6.159 -19.824 1.00 92.50 698 PRO A CA 1
ATOM 5577 C C . PRO A 1 698 ? 0.652 6.183 -19.490 1.00 92.50 698 PRO A C 1
ATOM 5579 O O . PRO A 1 698 ? 0.090 5.198 -19.013 1.00 92.50 698 PRO A O 1
ATOM 5582 N N . HIS A 1 699 ? 0.000 7.295 -19.807 1.00 96.25 699 HIS A N 1
ATOM 5583 C CA . HIS A 1 699 ? -1.447 7.451 -19.701 1.00 96.25 699 HIS A CA 1
ATOM 5584 C C . HIS A 1 699 ? -2.019 7.766 -21.080 1.00 96.25 699 HIS A C 1
ATOM 5586 O O . HIS A 1 699 ? -1.440 8.589 -21.799 1.00 96.25 699 HIS A O 1
ATOM 5592 N N . LEU A 1 700 ? -3.156 7.170 -21.453 1.00 97.12 700 LEU A N 1
ATOM 5593 C CA . LEU A 1 700 ? -3.779 7.414 -22.762 1.00 97.12 700 LEU A CA 1
ATOM 5594 C C . LEU A 1 700 ? -3.995 8.913 -23.006 1.00 97.12 700 LEU A C 1
ATOM 5596 O O . LEU A 1 700 ? -3.580 9.438 -24.040 1.00 97.12 700 LEU A O 1
ATOM 5600 N N . PHE A 1 701 ? -4.552 9.601 -22.003 1.00 98.06 701 PHE A N 1
ATOM 5601 C CA . PHE A 1 701 ? -4.799 11.044 -22.041 1.00 98.06 701 PHE A CA 1
ATOM 5602 C C . PHE A 1 701 ? -3.544 11.885 -22.312 1.00 98.06 701 PHE A C 1
ATOM 5604 O O . PHE A 1 701 ? -3.628 12.882 -23.023 1.00 98.06 701 PHE A O 1
ATOM 5611 N N . GLY A 1 702 ? -2.372 11.468 -21.829 1.00 96.94 702 GLY A N 1
ATOM 5612 C CA . GLY A 1 702 ? -1.111 12.162 -22.104 1.00 96.94 702 GLY A CA 1
ATOM 5613 C C . GLY A 1 702 ? -0.514 11.796 -23.460 1.00 96.94 702 GLY A C 1
ATOM 5614 O O . GLY A 1 702 ? 0.067 12.641 -24.139 1.00 96.94 702 GLY A O 1
ATOM 5615 N N . MET A 1 703 ? -0.676 10.544 -23.896 1.00 96.12 703 MET A N 1
ATOM 5616 C CA . MET A 1 703 ? -0.118 10.078 -25.167 1.00 96.12 703 MET A CA 1
ATOM 5617 C C . MET A 1 703 ? -0.890 10.625 -26.369 1.00 96.12 703 MET A C 1
ATOM 5619 O O . MET A 1 703 ? -0.269 11.189 -27.266 1.00 96.12 703 MET A O 1
ATOM 5623 N N . MET A 1 704 ? -2.222 10.550 -26.370 1.00 97.12 704 MET A N 1
ATOM 5624 C CA . MET A 1 704 ? -3.037 11.068 -27.478 1.00 97.12 704 MET A CA 1
ATOM 5625 C C . MET A 1 704 ? -3.041 12.600 -27.555 1.00 97.12 704 MET A C 1
ATOM 5627 O O . MET A 1 704 ? -3.184 13.151 -28.643 1.00 97.12 704 MET A O 1
ATOM 5631 N N . SER A 1 705 ? -2.807 13.306 -26.444 1.00 97.06 705 SER A N 1
ATOM 5632 C CA . SER A 1 705 ? -2.746 14.776 -26.444 1.00 97.06 705 SER A CA 1
ATOM 5633 C C . SER A 1 705 ? -1.514 15.347 -27.166 1.00 97.06 705 SER A C 1
ATOM 5635 O O . SER A 1 705 ? -1.376 16.563 -27.296 1.00 97.06 705 SER A O 1
ATOM 5637 N N . LYS A 1 706 ? -0.614 14.496 -27.677 1.00 95.38 706 LYS A N 1
ATOM 5638 C CA . LYS A 1 706 ? 0.559 14.895 -28.474 1.00 95.38 706 LYS A CA 1
ATOM 5639 C C . LYS A 1 706 ? 0.223 15.324 -29.909 1.00 95.38 706 LYS A C 1
ATOM 5641 O O . LYS A 1 706 ? 1.106 15.830 -30.596 1.00 95.38 706 LYS A O 1
ATOM 5646 N N . TYR A 1 707 ? -1.020 15.150 -30.366 1.00 95.88 707 TYR A N 1
ATOM 5647 C CA . TYR A 1 707 ? -1.494 15.618 -31.675 1.00 95.88 707 TYR A CA 1
ATOM 5648 C C . TYR A 1 707 ? -2.972 16.042 -31.631 1.00 95.88 707 TYR A C 1
ATOM 5650 O O . TYR A 1 707 ? -3.753 15.555 -30.817 1.00 95.88 707 TYR A O 1
ATOM 5658 N N . GLU A 1 708 ? -3.368 16.934 -32.544 1.00 96.25 708 GLU A N 1
ATOM 5659 C CA . GLU A 1 708 ? -4.669 17.630 -32.535 1.00 96.25 708 GLU A CA 1
ATOM 5660 C C . GLU A 1 708 ? -5.875 16.682 -32.500 1.00 96.25 708 GLU A C 1
ATOM 5662 O O . GLU A 1 708 ? -6.741 16.806 -31.637 1.00 96.25 708 GLU A O 1
ATOM 5667 N N . LYS A 1 709 ? -5.907 15.674 -33.383 1.00 95.69 709 LYS A N 1
ATOM 5668 C CA . LYS A 1 709 ? -7.028 14.721 -33.445 1.00 95.69 709 LYS A CA 1
ATOM 5669 C C . LYS A 1 709 ? -7.227 13.951 -32.136 1.00 95.69 709 LYS A C 1
ATOM 5671 O O . LYS A 1 709 ? -8.360 13.640 -31.782 1.00 95.69 709 LYS A O 1
ATOM 5676 N N . GLY A 1 710 ? -6.140 13.627 -31.436 1.00 96.19 710 GLY A N 1
ATOM 5677 C CA . GLY A 1 710 ? -6.204 12.933 -30.155 1.00 96.19 710 GLY A CA 1
ATOM 5678 C C . GLY A 1 710 ? -6.754 13.835 -29.052 1.00 96.19 710 GLY A C 1
ATOM 5679 O O . GLY A 1 710 ? -7.603 13.391 -28.283 1.00 96.19 710 GLY A O 1
ATOM 5680 N N . VAL A 1 711 ? -6.353 15.114 -29.036 1.00 97.38 711 VAL A N 1
ATOM 5681 C CA . VAL A 1 711 ? -6.923 16.132 -28.135 1.00 97.38 711 VAL A CA 1
ATOM 5682 C C . VAL A 1 711 ? -8.429 16.272 -28.349 1.00 97.38 711 VAL A C 1
ATOM 5684 O O . VAL A 1 711 ? -9.167 16.260 -27.371 1.00 97.38 711 VAL A O 1
ATOM 5687 N N . GLU A 1 712 ? -8.899 16.359 -29.599 1.00 96.38 712 GLU A N 1
ATOM 5688 C CA . GLU A 1 712 ? -10.335 16.464 -29.908 1.00 96.38 712 GLU A CA 1
ATOM 5689 C C . GLU A 1 712 ? -11.147 15.303 -29.319 1.00 96.38 712 GLU A C 1
ATOM 5691 O O . GLU A 1 712 ? -12.171 15.539 -28.687 1.00 96.38 712 GLU A O 1
ATOM 5696 N N . ILE A 1 713 ? -10.673 14.063 -29.496 1.00 96.50 713 ILE A N 1
ATOM 5697 C CA . ILE A 1 713 ? -11.357 12.854 -29.005 1.00 96.50 713 ILE A CA 1
ATOM 5698 C C . ILE A 1 713 ? -11.434 12.859 -27.474 1.00 96.50 713 ILE A C 1
ATOM 5700 O O . ILE A 1 713 ? -12.480 12.584 -26.894 1.00 96.50 713 ILE A O 1
ATOM 5704 N N . LEU A 1 714 ? -10.327 13.181 -26.803 1.00 97.62 714 LEU A N 1
ATOM 5705 C CA . LEU A 1 714 ? -10.267 13.157 -25.342 1.00 97.62 714 LEU A CA 1
ATOM 5706 C C . LEU A 1 714 ? -10.982 14.343 -24.692 1.00 97.62 714 LEU A C 1
ATOM 5708 O O . LEU A 1 714 ? -11.501 14.213 -23.584 1.00 97.62 714 LEU A O 1
ATOM 5712 N N . ALA A 1 715 ? -11.048 15.490 -25.372 1.00 97.19 715 ALA A N 1
ATOM 5713 C CA . ALA A 1 715 ? -11.741 16.676 -24.881 1.00 97.19 715 ALA A CA 1
ATOM 5714 C C . ALA A 1 715 ? -13.244 16.435 -24.648 1.00 97.19 715 ALA A C 1
ATOM 5716 O O . ALA A 1 715 ? -13.845 17.124 -23.821 1.00 97.19 715 ALA A O 1
ATOM 5717 N N . GLU A 1 716 ? -13.843 15.455 -25.335 1.00 97.06 716 GLU A N 1
ATOM 5718 C CA . GLU A 1 716 ? -15.232 15.027 -25.119 1.00 97.06 716 GLU A CA 1
ATOM 5719 C C . GLU A 1 716 ? -15.441 14.365 -23.746 1.00 97.06 716 GLU A C 1
ATOM 5721 O O . GLU A 1 716 ? -16.532 14.457 -23.189 1.00 97.06 716 GLU A O 1
ATOM 5726 N N . GLN A 1 717 ? -14.393 13.768 -23.165 1.00 98.00 717 GLN A N 1
ATOM 5727 C CA . GLN A 1 717 ? -14.451 13.067 -21.874 1.00 98.00 717 GLN A CA 1
ATOM 5728 C C . GLN A 1 717 ? -14.179 13.987 -20.673 1.00 98.00 717 GLN A C 1
ATOM 5730 O O . GLN A 1 717 ? -14.568 13.679 -19.546 1.00 98.00 717 GLN A O 1
ATOM 5735 N N . VAL A 1 718 ? -13.543 15.146 -20.896 1.00 98.12 718 VAL A N 1
ATOM 5736 C CA . VAL A 1 718 ? -13.170 16.103 -19.835 1.00 98.12 718 VAL A CA 1
ATOM 5737 C C . VAL A 1 718 ? -14.355 16.524 -18.949 1.00 98.12 718 VAL A C 1
ATOM 5739 O O . VAL A 1 718 ? -14.189 16.514 -17.729 1.00 98.12 718 VAL A O 1
ATOM 5742 N N . PRO A 1 719 ? -15.554 16.852 -19.481 1.00 97.94 719 PRO A N 1
ATOM 5743 C CA . PRO A 1 719 ? -16.695 17.211 -18.638 1.00 97.94 719 PRO A CA 1
ATOM 5744 C C . PRO A 1 719 ? -17.105 16.106 -17.658 1.00 97.94 719 PRO A C 1
ATOM 5746 O O . PRO A 1 719 ? -17.452 16.403 -16.519 1.00 97.94 719 PRO A O 1
ATOM 5749 N N . TYR A 1 720 ? -17.039 14.842 -18.079 1.00 97.75 720 TYR A N 1
ATOM 5750 C CA . TYR A 1 720 ? -17.380 13.709 -17.221 1.00 97.75 720 TYR A CA 1
ATOM 5751 C C . TYR A 1 720 ? -16.318 13.477 -16.138 1.00 97.75 720 TYR A C 1
ATOM 5753 O O . TYR A 1 720 ? -16.663 13.259 -14.982 1.00 97.75 720 TYR A O 1
ATOM 5761 N N . LEU A 1 721 ? -15.028 13.626 -16.465 1.00 98.12 721 LEU A N 1
ATOM 5762 C CA . LEU A 1 721 ? -13.954 13.578 -15.462 1.00 98.12 721 LEU A CA 1
ATOM 5763 C C . LEU A 1 721 ? -14.116 14.672 -14.395 1.00 98.12 721 LEU A C 1
ATOM 5765 O O . LEU A 1 721 ? -13.935 14.405 -13.212 1.00 98.12 721 LEU A O 1
ATOM 5769 N N . ILE A 1 722 ? -14.513 15.886 -14.788 1.00 97.94 722 ILE A N 1
ATOM 5770 C CA . ILE A 1 722 ? -14.826 16.964 -13.835 1.00 97.94 722 ILE A CA 1
ATOM 5771 C C . ILE A 1 722 ? -16.058 16.610 -12.994 1.00 97.94 722 ILE A C 1
ATOM 5773 O O . ILE A 1 722 ? -16.060 16.843 -11.790 1.00 97.94 722 ILE A O 1
ATOM 5777 N N . GLN A 1 723 ? -17.078 15.986 -13.589 1.00 96.88 723 GLN A N 1
ATOM 5778 C CA . GLN A 1 723 ? -18.242 15.512 -12.844 1.00 96.88 723 GLN A CA 1
ATOM 5779 C C . GLN A 1 723 ? -17.861 14.476 -11.772 1.00 96.88 723 GLN A C 1
ATOM 5781 O O . GLN A 1 723 ? -18.460 14.490 -10.696 1.00 96.88 723 GLN A O 1
ATOM 5786 N N . ILE A 1 724 ? -16.878 13.607 -12.036 1.00 96.62 724 ILE A N 1
ATOM 5787 C CA . ILE A 1 724 ? -16.336 12.679 -11.030 1.00 96.62 724 ILE A CA 1
ATOM 5788 C C . ILE A 1 724 ? -15.690 13.460 -9.881 1.00 96.62 724 ILE A C 1
ATOM 5790 O O . ILE A 1 724 ? -15.998 13.174 -8.727 1.00 96.62 724 ILE A O 1
ATOM 5794 N N . LEU A 1 725 ? -14.860 14.467 -10.182 1.00 96.94 725 LEU A N 1
ATOM 5795 C CA . LEU A 1 725 ? -14.234 15.315 -9.158 1.00 96.94 725 LEU A CA 1
ATOM 5796 C C . LEU A 1 725 ? -15.258 16.061 -8.289 1.00 96.94 725 LEU A C 1
ATOM 5798 O O . LEU A 1 725 ? -15.033 16.220 -7.093 1.00 96.94 725 LEU A O 1
ATOM 5802 N N . ASP A 1 726 ? -16.361 16.519 -8.886 1.00 93.06 726 ASP A N 1
ATOM 5803 C CA . ASP A 1 726 ? -17.389 17.298 -8.189 1.00 93.06 726 ASP A CA 1
ATOM 5804 C C . ASP A 1 726 ? -18.344 16.419 -7.347 1.00 93.06 726 ASP A C 1
ATOM 5806 O O . ASP A 1 726 ? -18.919 16.912 -6.379 1.00 93.06 726 ASP A O 1
ATOM 5810 N N . ASN A 1 727 ? -18.561 15.143 -7.709 1.00 93.50 727 ASN A N 1
ATOM 5811 C CA . ASN A 1 727 ? -19.637 14.319 -7.122 1.00 93.50 727 ASN A CA 1
ATOM 5812 C C . ASN A 1 727 ? -19.187 13.017 -6.447 1.00 93.50 727 ASN A C 1
ATOM 5814 O O . ASN A 1 727 ? -19.974 12.437 -5.695 1.00 93.50 727 ASN A O 1
ATOM 5818 N N . SER A 1 728 ? -17.990 12.501 -6.738 1.00 91.62 728 SER A N 1
ATOM 5819 C CA . SER A 1 728 ? -17.541 11.247 -6.132 1.00 91.62 728 SER A CA 1
ATOM 5820 C C . SER A 1 728 ? -17.089 11.467 -4.691 1.00 91.62 728 SER A C 1
ATOM 5822 O O . SER A 1 728 ? -16.416 12.443 -4.378 1.00 91.62 728 SER A O 1
ATOM 5824 N N . VAL A 1 729 ? -17.433 10.522 -3.817 1.00 88.88 729 VAL A N 1
ATOM 5825 C CA . VAL A 1 729 ? -16.878 10.414 -2.456 1.00 88.88 729 VAL A CA 1
ATOM 5826 C C . VAL A 1 729 ? -15.776 9.354 -2.372 1.00 88.88 729 VAL A C 1
ATOM 5828 O O . VAL A 1 729 ? -15.105 9.232 -1.352 1.00 88.88 729 VAL A O 1
ATOM 5831 N N . ASN A 1 730 ? -15.595 8.569 -3.437 1.00 91.88 730 ASN A N 1
ATOM 5832 C CA . ASN A 1 730 ? -14.578 7.535 -3.507 1.00 91.88 730 ASN A CA 1
ATOM 5833 C C . ASN A 1 730 ? -13.236 8.154 -3.916 1.00 91.88 730 ASN A C 1
ATOM 5835 O O . ASN A 1 730 ? -13.096 8.691 -5.017 1.00 91.88 730 ASN A O 1
ATOM 5839 N N . ILE A 1 731 ? -12.245 8.045 -3.027 1.00 92.06 731 ILE A N 1
ATOM 5840 C CA . ILE A 1 731 ? -10.890 8.572 -3.227 1.00 92.06 731 ILE A CA 1
ATOM 5841 C C . ILE A 1 731 ? -10.253 8.009 -4.503 1.00 92.06 731 ILE A C 1
ATOM 5843 O O . ILE A 1 731 ? -9.555 8.741 -5.204 1.00 92.06 731 ILE A O 1
ATOM 5847 N N . ASP A 1 732 ? -10.515 6.746 -4.833 1.00 92.69 732 ASP A N 1
ATOM 5848 C CA . ASP A 1 732 ? -9.925 6.080 -5.995 1.00 92.69 732 ASP A CA 1
ATOM 5849 C C . ASP A 1 732 ? -10.409 6.715 -7.307 1.00 92.69 732 ASP A C 1
ATOM 5851 O O . ASP A 1 732 ? -9.592 7.110 -8.142 1.00 92.69 732 ASP A O 1
ATOM 5855 N N . ASP A 1 733 ? -11.722 6.931 -7.435 1.00 94.06 733 ASP A N 1
ATOM 5856 C CA . ASP A 1 733 ? -12.320 7.560 -8.618 1.00 94.06 733 ASP A CA 1
ATOM 5857 C C . ASP A 1 733 ? -11.833 9.010 -8.783 1.00 94.06 733 ASP A C 1
ATOM 5859 O O . ASP A 1 733 ? -11.519 9.454 -9.892 1.00 94.06 733 ASP A O 1
ATOM 5863 N N . ILE A 1 734 ? -11.708 9.745 -7.668 1.00 96.75 734 ILE A N 1
ATOM 5864 C CA . ILE A 1 734 ? -11.164 11.109 -7.656 1.00 96.75 734 ILE A CA 1
ATOM 5865 C C . ILE A 1 734 ? -9.719 11.102 -8.165 1.00 96.75 734 ILE A C 1
ATOM 5867 O O . ILE A 1 734 ? -9.380 11.863 -9.071 1.00 96.75 734 ILE A O 1
ATOM 5871 N N . ARG A 1 735 ? -8.856 10.235 -7.619 1.00 97.31 735 ARG A N 1
ATOM 5872 C CA . ARG A 1 735 ? -7.438 10.165 -8.009 1.00 97.31 735 ARG A CA 1
ATOM 5873 C C . ARG A 1 735 ? -7.269 9.742 -9.466 1.00 97.31 735 ARG A C 1
ATOM 5875 O O . ARG A 1 735 ? -6.446 10.337 -10.165 1.00 97.31 735 ARG A O 1
ATOM 5882 N N . GLY A 1 736 ? -8.060 8.776 -9.936 1.00 97.12 736 GLY A N 1
ATOM 5883 C CA . GLY A 1 736 ? -8.105 8.378 -11.342 1.00 97.12 736 GLY A CA 1
ATOM 5884 C C . GLY A 1 736 ? -8.435 9.562 -12.257 1.00 97.12 736 GLY A C 1
ATOM 5885 O O . GLY A 1 736 ? -7.696 9.841 -13.206 1.00 97.12 736 GLY A O 1
ATOM 5886 N N . ALA A 1 737 ? -9.479 10.330 -11.926 1.00 98.25 737 ALA A N 1
ATOM 5887 C CA . ALA A 1 737 ? -9.861 11.520 -12.685 1.00 98.25 737 ALA A CA 1
ATOM 5888 C C . ALA A 1 737 ? -8.800 12.636 -12.632 1.00 98.25 737 ALA A C 1
ATOM 5890 O O . ALA A 1 737 ? -8.513 13.258 -13.659 1.00 98.25 737 ALA A O 1
ATOM 5891 N N . MET A 1 738 ? -8.171 12.861 -11.471 1.00 98.56 738 MET A N 1
ATOM 5892 C CA . MET A 1 738 ? -7.096 13.847 -11.318 1.00 98.56 738 MET A CA 1
ATOM 5893 C C . MET A 1 738 ? -5.910 13.538 -12.238 1.00 98.56 738 MET A C 1
ATOM 5895 O O . MET A 1 738 ? -5.459 14.419 -12.974 1.00 98.56 738 MET A O 1
ATOM 5899 N N . PHE A 1 739 ? -5.430 12.288 -12.248 1.00 98.38 739 PHE A N 1
ATOM 5900 C CA . PHE A 1 739 ? -4.333 11.886 -13.129 1.00 98.38 739 PHE A CA 1
ATOM 5901 C C . PHE A 1 739 ? -4.716 11.985 -14.607 1.00 98.38 739 PHE A C 1
ATOM 5903 O O . PHE A 1 739 ? -3.917 12.497 -15.393 1.00 98.38 739 PHE A O 1
ATOM 5910 N N . ALA A 1 740 ? -5.923 11.562 -14.993 1.00 98.56 740 ALA A N 1
ATOM 5911 C CA . ALA A 1 740 ? -6.379 11.654 -16.378 1.00 98.56 740 ALA A CA 1
ATOM 5912 C C . ALA A 1 740 ? -6.394 13.105 -16.886 1.00 98.56 740 ALA A C 1
ATOM 5914 O O . ALA A 1 740 ? -5.866 13.395 -17.965 1.00 98.56 740 ALA A O 1
ATOM 5915 N N . LEU A 1 741 ? -6.925 14.032 -16.082 1.00 98.69 741 LEU A N 1
ATOM 5916 C CA . LEU A 1 741 ? -6.964 15.462 -16.394 1.00 98.69 741 LEU A CA 1
ATOM 5917 C C . LEU A 1 741 ? -5.568 16.097 -16.421 1.00 98.69 741 LEU A C 1
ATOM 5919 O O . LEU A 1 741 ? -5.273 16.886 -17.321 1.00 98.69 741 LEU A O 1
ATOM 5923 N N . ALA A 1 742 ? -4.691 15.737 -15.482 1.00 98.31 742 ALA A N 1
ATOM 5924 C CA . ALA A 1 742 ? -3.310 16.215 -15.462 1.00 98.31 742 ALA A CA 1
ATOM 5925 C C . ALA A 1 742 ? -2.530 15.746 -16.698 1.00 98.31 742 ALA A C 1
ATOM 5927 O O . ALA A 1 742 ? -1.843 16.536 -17.343 1.00 98.31 742 ALA A O 1
ATOM 5928 N N . HIS A 1 743 ? -2.690 14.476 -17.079 1.00 98.38 743 HIS A N 1
ATOM 5929 C CA . HIS A 1 743 ? -2.086 13.923 -18.289 1.00 98.38 743 HIS A CA 1
ATOM 5930 C C . HIS A 1 743 ? -2.648 14.554 -19.559 1.00 98.38 743 HIS A C 1
ATOM 5932 O O . HIS A 1 743 ? -1.874 14.857 -20.462 1.00 98.38 743 HIS A O 1
ATOM 5938 N N . PHE A 1 744 ? -3.951 14.827 -19.634 1.00 98.56 744 PHE A N 1
ATOM 5939 C CA . PHE A 1 744 ? -4.519 15.609 -20.738 1.00 98.56 744 PHE A CA 1
ATOM 5940 C C . PHE A 1 744 ? -3.848 16.986 -20.848 1.00 98.56 744 PHE A C 1
ATOM 5942 O O . PHE A 1 744 ? -3.398 17.377 -21.924 1.00 98.56 744 PHE A O 1
ATOM 5949 N N . ALA A 1 745 ? -3.678 17.665 -19.710 1.00 98.06 745 ALA A N 1
ATOM 5950 C CA . ALA A 1 745 ? -3.031 18.970 -19.596 1.00 98.06 745 ALA A CA 1
ATOM 5951 C C . ALA A 1 745 ? -1.489 18.945 -19.722 1.00 98.06 745 ALA A C 1
ATOM 5953 O O . ALA A 1 745 ? -0.852 19.999 -19.668 1.00 98.06 745 ALA A O 1
ATOM 5954 N N . SER A 1 746 ? -0.867 17.778 -19.930 1.00 96.75 746 SER A N 1
ATOM 5955 C CA . SER A 1 746 ? 0.591 17.638 -20.116 1.00 96.75 746 SER A CA 1
ATOM 5956 C C . SER A 1 746 ? 1.091 18.088 -21.496 1.00 96.75 746 SER A C 1
ATOM 5958 O O . SER A 1 746 ? 2.296 18.137 -21.745 1.00 96.75 746 SER A O 1
ATOM 5960 N N . SER A 1 747 ? 0.178 18.438 -22.410 1.00 95.88 747 SER A N 1
ATOM 5961 C CA . SER A 1 747 ? 0.491 18.902 -23.764 1.00 95.88 747 SER A CA 1
ATOM 5962 C C . SER A 1 747 ? -0.024 20.315 -24.008 1.00 95.88 747 SER A C 1
ATOM 5964 O O . SER A 1 747 ? -1.199 20.606 -23.775 1.00 95.88 747 SER A O 1
ATOM 5966 N N . LEU A 1 748 ? 0.819 21.171 -24.594 1.00 96.31 748 LEU A N 1
ATOM 5967 C CA . LEU A 1 748 ? 0.439 22.529 -25.000 1.00 96.31 748 LEU A CA 1
ATOM 5968 C C . LEU A 1 748 ? -0.681 22.559 -26.055 1.00 96.31 748 LEU A C 1
ATOM 5970 O O . LEU A 1 748 ? -1.383 23.562 -26.157 1.00 96.31 748 LEU A O 1
ATOM 5974 N N . LEU A 1 749 ? -0.898 21.468 -26.800 1.00 97.19 749 LEU A N 1
ATOM 5975 C CA . LEU A 1 749 ? -2.005 21.365 -27.760 1.00 97.19 749 LEU A CA 1
ATOM 5976 C C . LEU A 1 749 ? -3.379 21.303 -27.079 1.00 97.19 749 LEU A C 1
ATOM 5978 O O . LEU A 1 749 ? -4.380 21.674 -27.683 1.00 97.19 749 LEU A O 1
ATOM 5982 N N . SER A 1 750 ? -3.439 20.866 -25.819 1.00 97.19 750 SER A N 1
ATOM 5983 C CA . SER A 1 750 ? -4.682 20.806 -25.040 1.00 97.19 750 SER A CA 1
ATOM 5984 C C . SER A 1 750 ? -5.057 22.147 -24.394 1.00 97.19 750 SER A C 1
ATOM 5986 O O . SER A 1 750 ? -6.153 22.278 -23.847 1.00 97.19 750 SER A O 1
ATOM 5988 N N . LEU A 1 751 ? -4.171 23.153 -24.456 1.00 97.06 751 LEU A N 1
ATOM 5989 C CA . LEU A 1 751 ? -4.235 24.364 -23.630 1.00 97.06 751 LEU A CA 1
ATOM 5990 C C . LEU A 1 751 ? -5.558 25.133 -23.757 1.00 97.06 751 LEU A C 1
ATOM 5992 O O . LEU A 1 751 ? -6.034 25.697 -22.773 1.00 97.06 751 LEU A O 1
ATOM 5996 N N . GLU A 1 752 ? -6.171 25.151 -24.942 1.00 97.19 752 GLU A N 1
ATOM 5997 C CA . GLU A 1 752 ? -7.484 25.775 -25.142 1.00 97.19 752 GLU A CA 1
ATOM 5998 C C . GLU A 1 752 ? -8.561 25.126 -24.259 1.00 97.19 752 GLU A C 1
ATOM 6000 O O . GLU A 1 752 ? -9.309 25.822 -23.571 1.00 97.19 752 GLU A O 1
ATOM 6005 N N . TYR A 1 753 ? -8.598 23.794 -24.215 1.00 97.62 753 TYR A N 1
ATOM 6006 C CA . TYR A 1 753 ? -9.539 23.037 -23.394 1.00 97.62 753 TYR A CA 1
ATOM 6007 C C . TYR A 1 753 ? -9.200 23.125 -21.907 1.00 97.62 753 TYR A C 1
ATOM 6009 O O . TYR A 1 753 ? -10.106 23.273 -21.088 1.00 97.62 753 TYR A O 1
ATOM 6017 N N . VAL A 1 754 ? -7.908 23.102 -21.560 1.00 97.75 754 VAL A N 1
ATOM 6018 C CA . VAL A 1 754 ? -7.434 23.296 -20.179 1.00 97.75 754 VAL A CA 1
ATOM 6019 C C . VAL A 1 754 ? -7.961 24.618 -19.615 1.00 97.75 754 VAL A C 1
ATOM 6021 O O . VAL A 1 754 ? -8.511 24.630 -18.514 1.00 97.75 754 VAL A O 1
ATOM 6024 N N . LYS A 1 755 ? -7.872 25.706 -20.394 1.00 97.56 755 LYS A N 1
ATOM 6025 C CA . LYS A 1 755 ? -8.428 27.023 -20.043 1.00 97.56 755 LYS A CA 1
ATOM 6026 C C . LYS A 1 755 ? -9.952 27.011 -19.998 1.00 97.56 755 LYS A C 1
ATOM 6028 O O . LYS A 1 755 ? -10.537 27.488 -19.031 1.00 97.56 755 LYS A O 1
ATOM 6033 N N . LYS A 1 756 ? -10.596 26.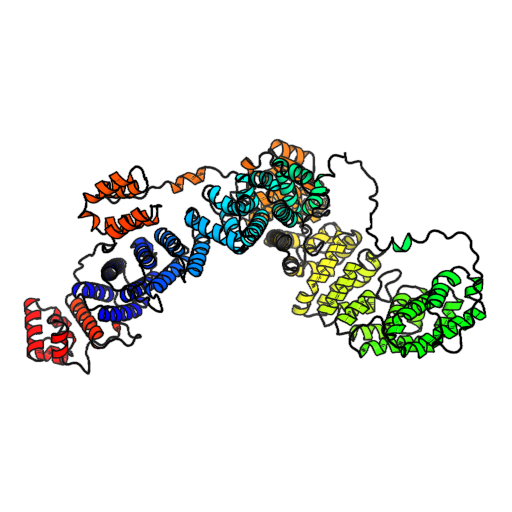459 -21.033 1.00 97.62 756 LYS A N 1
ATOM 6034 C CA . LYS A 1 756 ? -12.062 26.401 -21.158 1.00 97.62 756 LYS A CA 1
ATOM 6035 C C . LYS A 1 756 ? -12.719 25.742 -19.945 1.00 97.62 756 LYS A C 1
ATOM 6037 O O . LYS A 1 756 ? -13.753 26.218 -19.489 1.00 97.62 756 LYS A O 1
ATOM 6042 N N . TYR A 1 757 ? -12.135 24.652 -19.455 1.00 97.56 757 TYR A N 1
ATOM 6043 C CA . TYR A 1 757 ? -12.675 23.878 -18.339 1.00 97.56 757 TYR A CA 1
ATOM 6044 C C . TYR A 1 757 ? -12.017 24.198 -16.989 1.00 97.56 757 TYR A C 1
ATOM 6046 O O . TYR A 1 757 ? -12.381 23.587 -15.990 1.00 97.56 757 TYR A O 1
ATOM 6054 N N . ASN A 1 758 ? -11.072 25.145 -16.948 1.00 97.38 758 ASN A N 1
ATOM 6055 C CA . ASN A 1 758 ? -10.301 25.504 -15.757 1.00 97.38 758 ASN A CA 1
ATOM 6056 C C . ASN A 1 758 ? -9.741 24.274 -15.014 1.00 97.38 758 ASN A C 1
ATOM 6058 O O . ASN A 1 758 ? -9.913 24.133 -13.803 1.00 97.38 758 ASN A O 1
ATOM 6062 N N . ILE A 1 759 ? -9.096 23.361 -15.751 1.00 98.38 759 ILE A N 1
ATOM 6063 C CA . ILE A 1 759 ? -8.629 22.078 -15.198 1.00 98.38 759 ILE A CA 1
ATOM 6064 C C . ILE A 1 759 ? -7.745 22.273 -13.949 1.00 98.38 759 ILE A C 1
ATOM 6066 O O . ILE A 1 759 ? -8.039 21.635 -12.939 1.00 98.38 759 ILE A O 1
ATOM 6070 N N . PRO A 1 760 ? -6.722 23.158 -13.940 1.00 98.12 760 PRO A N 1
ATOM 6071 C CA . PRO A 1 760 ? -5.902 23.370 -12.746 1.00 98.12 760 PRO A CA 1
ATOM 6072 C C . PRO A 1 760 ? -6.718 23.845 -11.539 1.00 98.12 760 PRO A C 1
ATOM 6074 O O . PRO A 1 760 ? -6.493 23.378 -10.424 1.00 98.12 760 PRO A O 1
ATOM 6077 N N . GLY A 1 761 ? -7.701 24.724 -11.767 1.00 97.75 761 GLY A N 1
ATOM 6078 C CA . GLY A 1 761 ? -8.603 25.208 -10.726 1.00 97.75 761 GLY A CA 1
ATOM 6079 C C . GLY A 1 761 ? -9.472 24.102 -10.144 1.00 97.75 761 GLY A C 1
ATOM 6080 O O . GLY A 1 761 ? -9.597 24.020 -8.928 1.00 97.75 761 GLY A O 1
ATOM 6081 N N . LYS A 1 762 ? -10.002 23.210 -10.989 1.00 98.00 762 LYS A N 1
ATOM 6082 C CA . LYS A 1 762 ? -10.777 22.048 -10.539 1.00 98.00 762 LYS A CA 1
ATOM 6083 C C . LYS A 1 762 ? -9.948 21.067 -9.719 1.00 98.00 762 LYS A C 1
ATOM 6085 O O . LYS A 1 762 ? -10.390 20.648 -8.658 1.00 98.00 762 LYS A O 1
ATOM 6090 N N . LEU A 1 763 ? -8.722 20.768 -10.151 1.00 98.38 763 LEU A N 1
ATOM 6091 C CA . LEU A 1 763 ? -7.806 19.924 -9.378 1.00 98.38 763 LEU A CA 1
ATOM 6092 C C . LEU A 1 763 ? -7.484 20.539 -8.005 1.00 98.38 763 LEU A C 1
ATOM 6094 O O . LEU A 1 763 ? -7.488 19.826 -7.001 1.00 98.38 763 LEU A O 1
ATOM 6098 N N . LEU A 1 764 ? -7.222 21.852 -7.961 1.00 97.06 764 LEU A N 1
ATOM 6099 C CA . LEU A 1 764 ? -6.938 22.566 -6.716 1.00 97.06 764 LEU A CA 1
ATOM 6100 C C . LEU A 1 764 ? -8.144 22.549 -5.773 1.00 97.06 764 LEU A C 1
ATOM 6102 O O . LEU A 1 764 ? -7.984 22.159 -4.623 1.00 97.06 764 LEU A O 1
ATOM 6106 N N . GLU A 1 765 ? -9.328 22.917 -6.273 1.00 95.38 765 GLU A N 1
ATOM 6107 C CA . GLU A 1 765 ? -10.591 22.940 -5.522 1.00 95.38 765 GLU A CA 1
ATOM 6108 C C . GLU A 1 765 ? -10.876 21.580 -4.869 1.00 95.38 765 GLU A C 1
ATOM 6110 O O . GLU A 1 765 ? -11.111 21.511 -3.661 1.00 95.38 765 GLU A O 1
ATOM 6115 N N . THR A 1 766 ? -10.777 20.489 -5.637 1.00 95.62 766 THR A N 1
ATOM 6116 C CA . THR A 1 766 ? -10.977 19.126 -5.125 1.00 95.62 766 THR A CA 1
ATOM 6117 C C . THR A 1 766 ? -10.005 18.789 -3.996 1.00 95.62 766 THR A C 1
ATOM 6119 O O . THR A 1 766 ? -10.408 18.233 -2.977 1.00 95.62 766 THR A O 1
ATOM 6122 N N . ALA A 1 767 ? -8.726 19.136 -4.140 1.00 93.62 767 ALA A N 1
ATOM 6123 C CA . ALA A 1 767 ? -7.724 18.816 -3.131 1.00 93.62 767 ALA A CA 1
ATOM 6124 C C . ALA A 1 767 ? -7.829 19.687 -1.872 1.00 93.62 767 ALA A C 1
ATOM 6126 O O . ALA A 1 767 ? -7.616 19.180 -0.771 1.00 93.62 767 ALA A O 1
ATOM 6127 N N . THR A 1 768 ? -8.165 20.974 -2.008 1.00 90.00 768 THR A N 1
ATOM 6128 C CA . THR A 1 768 ? -8.336 21.879 -0.860 1.00 90.00 768 THR A CA 1
ATOM 6129 C C . THR A 1 768 ? -9.594 21.567 -0.062 1.00 90.00 768 THR A C 1
ATOM 6131 O O . THR A 1 768 ? -9.572 21.689 1.159 1.00 90.00 768 THR A O 1
ATOM 6134 N N . ASN A 1 769 ? -10.663 21.125 -0.733 1.00 88.62 769 ASN A N 1
ATOM 6135 C CA . ASN A 1 769 ? -11.912 20.724 -0.080 1.00 88.62 769 ASN A CA 1
ATOM 6136 C C . ASN A 1 769 ? -11.842 19.304 0.504 1.00 88.62 769 ASN A C 1
ATOM 6138 O O . ASN A 1 769 ? -12.716 18.908 1.271 1.00 88.62 769 ASN A O 1
ATOM 6142 N N . SER A 1 770 ? -10.813 18.527 0.156 1.00 88.19 770 SER A N 1
ATOM 6143 C CA . SER A 1 770 ? -10.606 17.188 0.696 1.00 88.19 770 SER A CA 1
ATOM 6144 C C . SER A 1 770 ? -9.826 17.212 2.015 1.00 88.19 770 SER A C 1
ATOM 6146 O O . SER A 1 770 ? -8.824 17.923 2.167 1.00 88.19 770 SER A O 1
ATOM 6148 N N . SER A 1 771 ? -10.242 16.371 2.963 1.00 84.50 771 SER A N 1
ATOM 6149 C CA . SER A 1 771 ? -9.490 16.068 4.188 1.00 84.50 771 SER A CA 1
ATOM 6150 C C . SER A 1 771 ? -8.354 15.055 3.960 1.00 84.50 771 SER A C 1
ATOM 6152 O O . SER A 1 771 ? -7.458 14.947 4.804 1.00 84.50 771 SER A O 1
ATOM 6154 N N . SER A 1 772 ? -8.348 14.357 2.817 1.00 90.38 772 SER A N 1
ATOM 6155 C CA . SER A 1 772 ? -7.355 13.341 2.448 1.00 90.38 772 SER A CA 1
ATOM 6156 C C . SER A 1 772 ? -5.992 13.962 2.132 1.00 90.38 772 SER A C 1
ATOM 6158 O O . SER A 1 772 ? -5.845 14.776 1.213 1.00 90.38 772 SER A O 1
ATOM 6160 N N . LEU A 1 773 ? -4.953 13.532 2.853 1.00 91.44 773 LEU A N 1
ATOM 6161 C CA . LEU A 1 773 ? -3.576 13.955 2.593 1.00 91.44 773 LEU A CA 1
ATOM 6162 C C . LEU A 1 773 ? -3.032 13.277 1.331 1.00 91.44 773 LEU A C 1
ATOM 6164 O O . LEU A 1 773 ? -2.207 13.857 0.624 1.00 91.44 773 LEU A O 1
ATOM 6168 N N . VAL A 1 774 ? -3.523 12.079 1.001 1.00 94.00 774 VAL A N 1
ATOM 6169 C CA . VAL A 1 774 ? -3.206 11.395 -0.260 1.00 94.00 774 VAL A CA 1
ATOM 6170 C C . VAL A 1 774 ? -3.742 12.164 -1.473 1.00 94.00 774 VAL A C 1
ATOM 6172 O O . VAL A 1 774 ? -3.018 12.291 -2.465 1.00 94.00 774 VAL A O 1
ATOM 6175 N N . ILE A 1 775 ? -4.955 12.729 -1.416 1.00 95.12 775 ILE A N 1
ATOM 6176 C CA . ILE A 1 775 ? -5.488 13.586 -2.493 1.00 95.12 775 ILE A CA 1
ATOM 6177 C C . ILE A 1 775 ? -4.634 14.854 -2.639 1.00 95.12 775 ILE A C 1
ATOM 6179 O O . ILE A 1 775 ? -4.241 15.208 -3.753 1.00 95.12 775 ILE A O 1
ATOM 6183 N N . ARG A 1 776 ? -4.246 15.491 -1.528 1.00 94.56 776 ARG A N 1
ATOM 6184 C CA . ARG A 1 776 ? -3.344 16.660 -1.541 1.00 94.56 776 ARG A CA 1
ATOM 6185 C C . ARG A 1 776 ? -1.968 16.335 -2.133 1.00 94.56 776 ARG A C 1
ATOM 6187 O O . ARG A 1 776 ? -1.455 17.088 -2.957 1.00 94.56 776 ARG A O 1
ATOM 6194 N N . GLY A 1 777 ? -1.395 15.184 -1.791 1.00 95.88 777 GLY A N 1
ATOM 6195 C CA . GLY A 1 777 ? -0.171 14.680 -2.420 1.00 95.88 777 GLY A CA 1
ATOM 6196 C C . GLY A 1 777 ? -0.341 14.362 -3.911 1.00 95.88 777 GLY A C 1
ATOM 6197 O O . GLY A 1 777 ? 0.541 14.634 -4.727 1.00 95.88 777 GLY A O 1
ATOM 6198 N N . THR A 1 778 ? -1.506 13.836 -4.294 1.00 97.06 778 THR A N 1
ATOM 6199 C CA . THR A 1 778 ? -1.859 13.571 -5.696 1.00 97.06 778 THR A CA 1
ATOM 6200 C C . THR A 1 778 ? -1.932 14.868 -6.501 1.00 97.06 778 THR A C 1
ATOM 6202 O O . THR A 1 778 ? -1.447 14.884 -7.631 1.00 97.06 778 THR A O 1
ATOM 6205 N N . LEU A 1 779 ? -2.428 15.971 -5.922 1.00 97.88 779 LEU A N 1
ATOM 6206 C CA . LEU A 1 779 ? -2.403 17.293 -6.559 1.00 97.88 779 LEU A CA 1
ATOM 6207 C C . LEU A 1 779 ? -0.980 17.727 -6.922 1.00 97.88 779 LEU A C 1
ATOM 6209 O O . LEU A 1 779 ? -0.753 18.146 -8.053 1.00 97.88 779 LEU A O 1
ATOM 6213 N N . ILE A 1 780 ? -0.024 17.593 -5.996 1.00 97.19 780 ILE A N 1
ATOM 6214 C CA . ILE A 1 780 ? 1.383 17.953 -6.239 1.00 97.19 780 ILE A CA 1
ATOM 6215 C C . ILE A 1 780 ? 1.923 17.160 -7.434 1.00 97.19 780 ILE A C 1
ATOM 6217 O O . ILE A 1 780 ? 2.493 17.734 -8.361 1.00 97.19 780 ILE A O 1
ATOM 6221 N N . ASN A 1 781 ? 1.681 15.846 -7.463 1.00 96.50 781 ASN A N 1
ATOM 6222 C CA . ASN A 1 781 ? 2.076 15.007 -8.594 1.00 96.50 781 ASN A CA 1
ATOM 6223 C C . ASN A 1 781 ? 1.382 15.423 -9.902 1.00 96.50 781 ASN A C 1
ATOM 6225 O O . ASN A 1 781 ? 2.029 15.463 -10.944 1.00 96.50 781 ASN A O 1
ATOM 6229 N N . CYS A 1 782 ? 0.091 15.759 -9.857 1.00 97.62 782 CYS A N 1
ATOM 6230 C CA . CYS A 1 782 ? -0.672 16.210 -11.019 1.00 97.62 782 CYS A CA 1
ATOM 6231 C C . CYS A 1 782 ? -0.137 17.533 -11.572 1.00 97.62 782 CYS A C 1
ATOM 6233 O O . CYS A 1 782 ? 0.102 17.643 -12.770 1.00 97.62 782 CYS A O 1
ATOM 6235 N N . PHE A 1 783 ? 0.119 18.523 -10.719 1.00 97.19 783 PHE A N 1
ATOM 6236 C CA . PHE A 1 783 ? 0.679 19.807 -11.141 1.00 97.19 783 PHE A CA 1
ATOM 6237 C C . PHE A 1 783 ? 2.094 19.682 -11.707 1.00 97.19 783 PHE A C 1
ATOM 6239 O O . PHE A 1 783 ? 2.437 20.415 -12.628 1.00 97.19 783 PHE A O 1
ATOM 6246 N N . THR A 1 784 ? 2.884 18.718 -11.230 1.00 93.69 784 THR A N 1
ATOM 6247 C CA . THR A 1 784 ? 4.184 18.370 -11.824 1.00 93.69 784 THR A CA 1
ATOM 6248 C C . THR A 1 784 ? 4.067 17.773 -13.236 1.00 93.69 784 THR A C 1
ATOM 6250 O O . THR A 1 784 ? 5.029 17.822 -13.998 1.00 93.69 784 THR A O 1
ATOM 6253 N N . ILE A 1 785 ? 2.913 17.210 -13.609 1.00 95.62 785 ILE A N 1
ATOM 6254 C CA . ILE A 1 785 ? 2.666 16.630 -14.943 1.00 95.62 785 ILE A CA 1
ATOM 6255 C C . ILE A 1 785 ? 2.178 17.687 -15.952 1.00 95.62 785 ILE A C 1
ATOM 6257 O O . ILE A 1 785 ? 2.436 17.549 -17.149 1.00 95.62 785 ILE A O 1
ATOM 6261 N N . ILE A 1 786 ? 1.470 18.726 -15.494 1.00 96.75 786 ILE A N 1
ATOM 6262 C CA . ILE A 1 786 ? 0.888 19.766 -16.359 1.00 96.75 786 ILE A CA 1
ATOM 6263 C C . ILE A 1 786 ? 1.986 20.510 -17.134 1.00 96.75 786 ILE A C 1
ATOM 6265 O O . ILE A 1 786 ? 3.039 20.846 -16.594 1.00 96.75 786 ILE A O 1
ATOM 6269 N N . ALA A 1 787 ? 1.723 20.803 -18.411 1.00 94.88 787 ALA A N 1
ATOM 6270 C CA . ALA A 1 787 ? 2.662 21.529 -19.256 1.00 94.88 787 ALA A CA 1
ATOM 6271 C C . ALA A 1 787 ? 2.928 22.954 -18.739 1.00 94.88 787 ALA A C 1
ATOM 6273 O O . ALA A 1 787 ? 2.000 23.739 -18.520 1.00 94.88 787 ALA A O 1
ATOM 6274 N N . GLU A 1 788 ? 4.209 23.323 -18.641 1.00 93.69 788 GLU A N 1
ATOM 6275 C CA . GLU A 1 788 ? 4.632 24.697 -18.352 1.00 93.69 788 GLU A CA 1
ATOM 6276 C C . GLU A 1 788 ? 4.104 25.646 -19.447 1.00 93.69 788 GLU A C 1
ATOM 6278 O O . GLU A 1 788 ? 4.473 25.546 -20.618 1.00 93.69 788 GLU A O 1
ATOM 6283 N N . SER A 1 789 ? 3.220 26.572 -19.071 1.00 94.69 789 SER A N 1
ATOM 6284 C CA . SER A 1 789 ? 2.647 27.598 -19.951 1.00 94.69 789 SER A CA 1
ATOM 6285 C C . SER A 1 789 ? 2.415 28.885 -19.165 1.00 94.69 789 SER A C 1
ATOM 6287 O O . SER A 1 789 ? 2.237 28.827 -17.952 1.00 94.69 789 SER A O 1
ATOM 6289 N N . GLU A 1 790 ? 2.377 30.037 -19.842 1.00 94.94 790 GLU A N 1
ATOM 6290 C CA . GLU A 1 790 ? 2.099 31.342 -19.208 1.00 94.94 790 GLU A CA 1
ATOM 6291 C C . GLU A 1 790 ? 0.820 31.293 -18.358 1.00 94.94 790 GLU A C 1
ATOM 6293 O O . GLU A 1 790 ? 0.842 31.640 -17.186 1.00 94.94 790 GLU A O 1
ATOM 6298 N N . TYR A 1 791 ? -0.247 30.695 -18.895 1.00 96.00 791 TYR A N 1
ATOM 6299 C CA . TYR A 1 791 ? -1.499 30.488 -18.163 1.00 96.00 791 TYR A CA 1
ATOM 6300 C C . TYR A 1 791 ? -1.332 29.674 -16.877 1.00 96.00 791 TYR A C 1
ATOM 6302 O O . TYR A 1 791 ? -1.938 30.008 -15.865 1.00 96.00 791 TYR A O 1
ATOM 6310 N N . PHE A 1 792 ? -0.544 28.597 -16.909 1.00 96.25 792 PHE A N 1
ATOM 6311 C CA . PHE A 1 792 ? -0.340 27.778 -15.718 1.00 96.25 792 PHE A CA 1
ATOM 6312 C C . PHE A 1 792 ? 0.524 28.505 -14.681 1.00 96.25 792 PHE A C 1
ATOM 6314 O O . PHE A 1 792 ? 0.231 28.421 -13.494 1.00 96.25 792 PHE A O 1
ATOM 6321 N N . TYR A 1 793 ? 1.531 29.272 -15.112 1.00 95.19 793 TYR A N 1
ATOM 6322 C CA . TYR A 1 793 ? 2.319 30.121 -14.215 1.00 95.19 793 TYR A CA 1
ATOM 6323 C C . TYR A 1 793 ? 1.472 31.197 -13.537 1.00 95.19 793 TYR A C 1
ATOM 6325 O O . TYR A 1 793 ? 1.547 31.335 -12.315 1.00 95.19 793 TYR A O 1
ATOM 6333 N N . ASP A 1 794 ? 0.650 31.910 -14.309 1.00 96.31 794 ASP A N 1
ATOM 6334 C CA . ASP A 1 794 ? -0.265 32.924 -13.784 1.00 96.31 794 ASP A CA 1
ATOM 6335 C C . ASP A 1 794 ? -1.245 32.288 -12.793 1.00 96.31 794 ASP A C 1
ATOM 6337 O O . ASP A 1 794 ? -1.381 32.761 -11.667 1.00 96.31 794 ASP A O 1
ATOM 6341 N N . PHE A 1 795 ? -1.837 31.144 -13.159 1.00 97.44 795 PHE A N 1
ATOM 6342 C CA . PHE A 1 795 ? -2.727 30.386 -12.281 1.00 97.44 795 PHE A CA 1
ATOM 6343 C C . PHE A 1 795 ? -2.052 30.001 -10.956 1.00 97.44 795 PHE A C 1
ATOM 6345 O O . PHE A 1 795 ? -2.636 30.216 -9.893 1.00 97.44 795 PHE A O 1
ATOM 6352 N N . LEU A 1 796 ? -0.837 29.438 -10.993 1.00 96.31 796 LEU A N 1
ATOM 6353 C CA . LEU A 1 796 ? -0.112 29.064 -9.777 1.00 96.31 796 LEU A CA 1
ATOM 6354 C C . LEU A 1 796 ? 0.140 30.302 -8.907 1.00 96.31 796 LEU A C 1
ATOM 6356 O O . LEU A 1 796 ? -0.198 30.292 -7.722 1.00 96.31 796 LEU A O 1
ATOM 6360 N N . SER A 1 797 ? 0.646 31.386 -9.502 1.00 94.50 797 SER A N 1
ATOM 6361 C CA . SER A 1 797 ? 0.957 32.620 -8.779 1.00 94.50 797 SER A CA 1
ATOM 6362 C C . SER A 1 797 ? -0.283 33.250 -8.135 1.00 94.50 797 SER A C 1
ATOM 6364 O O . SER A 1 797 ? -0.217 33.657 -6.975 1.00 94.50 797 SER A O 1
ATOM 6366 N N . GLU A 1 798 ? -1.413 33.296 -8.846 1.00 96.31 798 GLU A N 1
ATOM 6367 C CA . GLU A 1 798 ? -2.688 33.827 -8.343 1.00 96.31 798 GLU A CA 1
ATOM 6368 C C . GLU A 1 798 ? -3.257 33.005 -7.178 1.00 96.31 798 GLU A C 1
ATOM 6370 O O . GLU A 1 798 ? -3.949 33.550 -6.317 1.00 96.31 798 GLU A O 1
ATOM 6375 N N . ASN A 1 799 ? -2.938 31.709 -7.115 1.00 95.44 799 ASN A N 1
ATOM 6376 C CA . ASN A 1 799 ? -3.448 30.786 -6.099 1.00 95.44 799 ASN A CA 1
ATOM 6377 C C . ASN A 1 799 ? -2.442 30.487 -4.973 1.00 95.44 799 ASN A C 1
ATOM 6379 O O . ASN A 1 799 ? -2.698 29.617 -4.140 1.00 95.44 799 ASN A O 1
ATOM 6383 N N . GLY A 1 800 ? -1.317 31.206 -4.904 1.00 94.75 800 GLY A N 1
ATOM 6384 C CA . GLY A 1 800 ? -0.321 31.037 -3.839 1.00 94.75 800 GLY A CA 1
ATOM 6385 C C . GLY A 1 800 ? 0.556 29.792 -3.997 1.00 94.75 800 GLY A C 1
ATOM 6386 O O . GLY A 1 800 ? 0.973 29.200 -3.003 1.00 94.75 800 GLY A O 1
ATOM 6387 N N . TRP A 1 801 ? 0.826 29.394 -5.237 1.00 95.44 801 TRP A N 1
ATOM 6388 C CA . TRP A 1 801 ? 1.743 28.321 -5.608 1.00 95.44 801 TRP A CA 1
ATOM 6389 C C . TRP A 1 801 ? 2.890 28.863 -6.460 1.00 95.44 801 TRP A C 1
ATOM 6391 O O . TRP A 1 801 ? 2.771 29.889 -7.128 1.00 95.44 801 TRP A O 1
ATOM 6401 N N . GLU A 1 802 ? 3.998 28.135 -6.480 1.00 92.88 802 GLU A N 1
ATOM 6402 C CA . GLU A 1 802 ? 5.140 28.435 -7.335 1.00 92.88 802 GLU A CA 1
ATOM 6403 C C . GLU A 1 802 ? 5.718 27.172 -7.970 1.00 92.88 802 GLU A C 1
ATOM 6405 O O . GLU A 1 802 ? 5.527 26.054 -7.488 1.00 92.88 802 GLU A O 1
ATOM 6410 N N . LEU A 1 803 ? 6.438 27.349 -9.078 1.00 91.38 803 LEU A N 1
ATOM 6411 C CA . LEU A 1 803 ? 7.132 26.261 -9.749 1.00 91.38 803 LEU A CA 1
ATOM 6412 C C . LEU A 1 803 ? 8.599 26.232 -9.316 1.00 91.38 803 LEU A C 1
ATOM 6414 O O . LEU A 1 803 ? 9.390 27.099 -9.686 1.00 91.38 803 LEU A O 1
ATOM 6418 N N . THR A 1 804 ? 8.977 25.190 -8.587 1.00 87.62 804 THR A N 1
ATOM 6419 C CA . THR A 1 804 ? 10.360 24.938 -8.184 1.00 87.62 804 THR A CA 1
ATOM 6420 C C . THR A 1 804 ? 11.031 24.002 -9.179 1.00 87.62 804 THR A C 1
ATOM 6422 O O . THR A 1 804 ? 10.474 22.963 -9.529 1.00 87.62 804 THR A O 1
ATOM 6425 N N . LYS A 1 805 ? 12.244 24.331 -9.634 1.00 86.19 805 LYS A N 1
ATOM 6426 C CA . LYS A 1 805 ? 13.012 23.482 -10.555 1.00 86.19 805 LYS A CA 1
ATOM 6427 C C . LYS A 1 805 ? 14.170 22.770 -9.841 1.00 86.19 805 LYS A C 1
ATOM 6429 O O . LYS A 1 805 ? 14.825 23.363 -8.991 1.00 86.19 805 LYS A O 1
ATOM 6434 N N . PHE A 1 806 ? 14.410 21.502 -10.180 1.00 83.19 806 PHE A N 1
ATOM 6435 C CA . PHE A 1 806 ? 15.446 20.645 -9.579 1.00 83.19 806 PHE A CA 1
ATOM 6436 C C . PHE A 1 806 ? 15.819 19.493 -10.527 1.00 83.19 806 PHE A C 1
ATOM 6438 O O . PHE A 1 806 ? 14.964 18.916 -11.188 1.00 83.19 806 PHE A O 1
ATOM 6445 N N . GLY A 1 807 ? 17.097 19.122 -10.623 1.00 75.06 807 GLY A N 1
ATOM 6446 C CA . GLY A 1 807 ? 17.571 17.979 -11.412 1.00 75.06 807 GLY A CA 1
ATOM 6447 C C . GLY A 1 807 ? 17.185 17.931 -12.900 1.00 75.06 807 GLY A C 1
ATOM 6448 O O . GLY A 1 807 ? 17.225 16.848 -13.477 1.00 75.06 807 GLY A O 1
ATOM 6449 N N . GLY A 1 808 ? 16.807 19.059 -13.514 1.00 80.31 808 GLY A N 1
ATOM 6450 C CA . GLY A 1 808 ? 16.247 19.116 -14.874 1.00 80.31 808 GLY A CA 1
ATOM 6451 C C . GLY A 1 808 ? 14.721 18.959 -14.956 1.00 80.31 808 GLY A C 1
ATOM 6452 O O . GLY A 1 808 ? 14.177 18.999 -16.054 1.00 80.31 808 GLY A O 1
ATOM 6453 N N . HIS A 1 809 ? 14.046 18.828 -13.815 1.00 86.56 809 HIS A N 1
ATOM 6454 C CA . HIS A 1 809 ? 12.592 18.758 -13.663 1.00 86.56 809 HIS A CA 1
ATOM 6455 C C . HIS A 1 809 ? 12.048 20.020 -12.997 1.00 86.56 809 HIS A C 1
ATOM 6457 O O . HIS A 1 809 ? 12.800 20.859 -12.491 1.00 86.56 809 HIS A O 1
ATOM 6463 N N . SER A 1 810 ? 10.727 20.121 -12.957 1.00 88.56 810 SER A N 1
ATOM 6464 C CA . SER A 1 810 ? 9.991 21.115 -12.191 1.00 88.56 810 SER A CA 1
ATOM 6465 C C . SER A 1 810 ? 8.932 20.444 -11.320 1.00 88.56 810 SER A C 1
ATOM 6467 O O . SER A 1 810 ? 8.557 19.294 -11.537 1.00 88.56 810 SER A O 1
ATOM 6469 N N . THR A 1 811 ? 8.511 21.108 -10.253 1.00 92.19 811 THR A N 1
ATOM 6470 C CA . THR A 1 811 ? 7.429 20.663 -9.374 1.00 92.19 811 THR A CA 1
ATOM 6471 C C . THR A 1 811 ? 6.721 21.882 -8.825 1.00 92.19 811 THR A C 1
ATOM 6473 O O . THR A 1 811 ? 7.369 22.836 -8.392 1.00 92.19 811 THR A O 1
ATOM 6476 N N . ALA A 1 812 ? 5.393 21.862 -8.874 1.00 93.56 812 ALA A N 1
ATOM 6477 C CA . ALA A 1 812 ? 4.590 22.916 -8.280 1.00 93.56 812 ALA A CA 1
ATOM 6478 C C . ALA A 1 812 ? 4.504 22.696 -6.770 1.00 93.56 812 ALA A C 1
ATOM 6480 O O . ALA A 1 812 ? 4.218 21.587 -6.314 1.00 93.56 812 ALA A O 1
ATOM 6481 N N . VAL A 1 813 ? 4.743 23.751 -6.003 1.00 93.31 813 VAL A N 1
ATOM 6482 C CA . VAL A 1 813 ? 4.717 23.722 -4.543 1.00 93.31 813 VAL A CA 1
ATOM 6483 C C . VAL A 1 813 ? 3.866 24.878 -4.013 1.00 93.31 813 VAL A C 1
ATOM 6485 O O . VAL A 1 813 ? 3.885 25.964 -4.599 1.00 93.31 813 VAL A O 1
ATOM 6488 N N . PRO A 1 814 ? 3.102 24.676 -2.929 1.00 93.56 814 PRO A N 1
ATOM 6489 C CA . PRO A 1 814 ? 2.388 25.763 -2.278 1.00 93.56 814 PRO A CA 1
ATOM 6490 C C . PRO A 1 814 ? 3.388 26.673 -1.556 1.00 93.56 814 PRO A C 1
ATOM 6492 O O . PRO A 1 814 ? 4.304 26.194 -0.884 1.00 93.56 814 PRO A O 1
ATOM 6495 N N . ILE A 1 815 ? 3.193 27.988 -1.666 1.00 90.50 815 ILE A N 1
ATOM 6496 C CA . ILE A 1 815 ? 4.013 28.981 -0.957 1.00 90.50 815 ILE A CA 1
ATOM 6497 C C . ILE A 1 815 ? 3.751 28.878 0.552 1.00 90.50 815 ILE A C 1
ATOM 6499 O O . ILE A 1 815 ? 4.689 28.875 1.346 1.00 90.50 815 ILE A O 1
ATOM 6503 N N . ASP A 1 816 ? 2.478 28.743 0.938 1.00 89.50 816 ASP A N 1
ATOM 6504 C CA . ASP A 1 816 ? 2.049 28.504 2.319 1.00 89.50 816 ASP A CA 1
ATOM 6505 C C . ASP A 1 816 ? 1.590 27.049 2.484 1.00 89.50 816 ASP A C 1
ATOM 6507 O O . ASP A 1 816 ? 0.446 26.678 2.203 1.00 89.50 816 ASP A O 1
ATOM 6511 N N . VAL A 1 817 ? 2.534 26.207 2.898 1.00 88.56 817 VAL A N 1
ATOM 6512 C CA . VAL A 1 817 ? 2.331 24.764 3.054 1.00 88.56 817 VAL A CA 1
ATOM 6513 C C . VAL A 1 817 ? 1.428 24.468 4.249 1.00 88.56 817 VAL A C 1
ATOM 6515 O O . VAL A 1 817 ? 0.602 23.564 4.169 1.00 88.56 817 VAL A O 1
ATOM 6518 N N . ASP A 1 818 ? 1.537 25.244 5.329 1.00 84.69 818 ASP A N 1
ATOM 6519 C CA . ASP A 1 818 ? 0.725 25.055 6.533 1.00 84.69 818 ASP A CA 1
ATOM 6520 C C . ASP A 1 818 ? -0.754 25.293 6.215 1.00 84.69 818 ASP A C 1
ATOM 6522 O O . ASP A 1 818 ? -1.600 24.469 6.561 1.00 84.69 818 ASP A O 1
ATOM 6526 N N . LYS A 1 819 ? -1.066 26.345 5.447 1.00 86.06 819 LYS A N 1
ATOM 6527 C CA . LYS A 1 819 ? -2.423 26.588 4.936 1.00 86.06 819 LYS A CA 1
ATOM 6528 C C . LYS A 1 819 ? -2.895 25.497 3.972 1.00 86.06 819 LYS A C 1
ATOM 6530 O O . LYS A 1 819 ? -4.071 25.142 3.960 1.00 86.06 819 LYS A O 1
ATOM 6535 N N . PHE A 1 820 ? -1.998 24.958 3.147 1.00 87.38 820 PHE A N 1
ATOM 6536 C CA . PHE A 1 820 ? -2.336 23.854 2.247 1.00 87.38 820 PHE A CA 1
ATOM 6537 C C . PHE A 1 820 ? -2.610 22.541 2.993 1.00 87.38 820 PHE A C 1
ATOM 6539 O O . PHE A 1 820 ? -3.337 21.694 2.482 1.00 87.38 820 PHE A O 1
ATOM 6546 N N . VAL A 1 821 ? -2.053 22.356 4.191 1.00 83.19 821 VAL A N 1
ATOM 6547 C CA . VAL A 1 821 ? -2.182 21.139 5.011 1.00 83.19 821 VAL A CA 1
ATOM 6548 C C . VAL A 1 821 ? -3.252 21.273 6.105 1.00 83.19 821 VAL A C 1
ATOM 6550 O O . VAL A 1 821 ? -3.820 20.262 6.518 1.00 83.19 821 VAL A O 1
ATOM 6553 N N . SER A 1 822 ? -3.611 22.488 6.524 1.00 73.56 822 SER A N 1
ATOM 6554 C CA . SER A 1 822 ? -4.665 22.712 7.521 1.00 73.56 822 SER A CA 1
ATOM 6555 C C . SER A 1 822 ? -6.003 22.081 7.102 1.00 73.56 822 SER A C 1
ATOM 6557 O O . SER A 1 822 ? -6.368 22.098 5.920 1.00 73.56 822 SER A O 1
ATOM 6559 N N . ARG A 1 823 ? -6.716 21.484 8.065 1.00 64.94 823 ARG A N 1
ATOM 6560 C CA . ARG A 1 823 ? -8.108 21.017 7.926 1.00 64.94 823 ARG A CA 1
ATOM 6561 C C . ARG A 1 823 ? -9.049 22.088 8.502 1.00 64.94 823 ARG A C 1
ATOM 6563 O O . ARG A 1 823 ? -8.603 22.895 9.308 1.00 64.94 823 ARG A O 1
ATOM 6570 N N . SER A 1 824 ? -10.300 22.144 8.043 1.00 56.31 824 SER A N 1
ATOM 6571 C CA . SER A 1 824 ? -11.304 23.099 8.537 1.00 56.31 824 SER A CA 1
ATOM 6572 C C . SER A 1 824 ? -11.673 22.813 9.995 1.00 56.31 824 SER A C 1
ATOM 6574 O O . SER A 1 824 ? -11.949 21.667 10.332 1.00 56.31 824 SER A O 1
ATOM 6576 N N . ASP A 1 825 ? -11.735 23.855 10.828 1.00 47.25 825 ASP A N 1
ATOM 6577 C CA . ASP A 1 825 ? -12.019 23.777 12.276 1.00 47.25 825 ASP A CA 1
ATOM 6578 C C . ASP A 1 825 ? -13.462 23.319 12.623 1.00 47.25 825 ASP A C 1
ATOM 6580 O O . ASP A 1 825 ? -13.816 23.220 13.795 1.00 47.25 825 ASP A O 1
ATOM 6584 N N . GLU A 1 826 ? -14.322 23.060 11.628 1.00 46.47 826 GLU A N 1
ATOM 6585 C CA . GLU A 1 826 ? -15.745 22.719 11.828 1.00 46.47 826 GLU A CA 1
ATOM 6586 C C . GLU A 1 826 ? -15.971 21.308 12.420 1.00 46.47 826 GLU A C 1
ATOM 6588 O O . GLU A 1 826 ? -17.044 21.046 12.958 1.00 46.47 826 GLU A O 1
ATOM 6593 N N . ASP A 1 827 ? -14.957 20.435 12.411 1.00 43.69 827 ASP A N 1
ATOM 6594 C CA . ASP A 1 827 ? -15.043 19.057 12.930 1.00 43.69 827 ASP A CA 1
ATOM 6595 C C . ASP A 1 827 ? -14.718 18.928 14.440 1.00 43.69 827 ASP A C 1
ATOM 6597 O O . ASP A 1 827 ? -14.915 17.868 15.037 1.00 43.69 827 ASP A O 1
ATOM 6601 N N . ASP A 1 828 ? -14.235 19.990 15.099 1.00 43.81 828 ASP A N 1
ATOM 6602 C CA . ASP A 1 828 ? -13.801 19.939 16.509 1.00 43.81 828 ASP A CA 1
ATOM 6603 C C . ASP A 1 828 ? -14.970 19.973 17.525 1.00 43.81 828 ASP A C 1
ATOM 6605 O O . ASP A 1 828 ? -14.776 19.707 18.718 1.00 43.81 828 ASP A O 1
ATOM 6609 N N . GLU A 1 829 ? -16.202 20.284 17.096 1.00 41.62 829 GLU A N 1
ATOM 6610 C CA . GLU A 1 829 ? -17.338 20.488 18.012 1.00 41.62 829 GLU A CA 1
ATOM 6611 C C . GLU A 1 829 ? -17.968 19.181 18.548 1.00 41.62 829 GLU A C 1
ATOM 6613 O O . GLU A 1 829 ? -18.476 19.175 19.679 1.00 41.62 829 GLU A O 1
ATOM 6618 N N . GLU A 1 830 ? -17.887 18.051 17.829 1.00 43.12 830 GLU A N 1
ATOM 6619 C CA . GLU A 1 830 ? -18.581 16.803 18.217 1.00 43.12 830 GLU A CA 1
ATOM 6620 C C . GLU A 1 830 ? -17.975 16.089 19.444 1.00 43.12 830 GLU A C 1
ATOM 6622 O O . GLU A 1 830 ? -18.695 15.427 20.198 1.00 43.12 830 GLU A O 1
ATOM 6627 N N . LEU A 1 831 ? -16.685 16.280 19.743 1.00 44.94 831 LEU A N 1
ATOM 6628 C CA . LEU A 1 831 ? -15.998 15.584 20.848 1.00 44.94 831 LEU A CA 1
ATOM 6629 C C . LEU A 1 831 ? -16.184 16.239 22.230 1.00 44.94 831 LEU A C 1
ATOM 6631 O O . LEU A 1 831 ? -15.733 15.707 23.248 1.00 44.94 831 LEU A O 1
ATOM 6635 N N . SER A 1 832 ? -16.895 17.368 22.297 1.00 46.28 832 SER A N 1
ATOM 6636 C CA . SER A 1 832 ? -17.144 18.120 23.535 1.00 46.28 832 SER A CA 1
ATOM 6637 C C . SER A 1 832 ? -18.415 17.704 24.298 1.00 46.28 832 SER A C 1
ATOM 6639 O O . SER A 1 832 ? -18.758 18.319 25.314 1.00 46.28 832 SER A O 1
ATOM 6641 N N . GLN A 1 833 ? -19.106 16.636 23.877 1.00 53.91 833 GLN A N 1
ATOM 6642 C CA . GLN A 1 833 ? -20.263 16.118 24.612 1.00 53.91 833 GLN A CA 1
ATOM 6643 C C . GLN A 1 833 ? -19.829 15.506 25.958 1.00 53.91 833 GLN A C 1
ATOM 6645 O O . GLN A 1 833 ? -19.229 14.426 26.041 1.00 53.91 833 GLN A O 1
ATOM 6650 N N . GLY A 1 834 ? -20.119 16.240 27.036 1.00 63.09 834 GLY A N 1
ATOM 6651 C CA . GLY A 1 834 ? -19.932 15.789 28.413 1.00 63.09 834 GLY A CA 1
ATOM 6652 C C . GLY A 1 834 ? -20.781 14.557 28.734 1.00 63.09 834 GLY A C 1
ATOM 6653 O O . GLY A 1 834 ? -21.819 14.321 28.123 1.00 63.09 834 GLY A O 1
ATOM 6654 N N . MET A 1 835 ? -20.338 13.759 29.706 1.00 75.06 835 MET A N 1
ATOM 6655 C CA . MET A 1 835 ? -21.069 12.562 30.122 1.00 75.06 835 MET A CA 1
ATOM 6656 C C . MET A 1 835 ? -22.412 12.942 30.764 1.00 75.06 835 MET A C 1
ATOM 6658 O O . MET A 1 835 ? -22.449 13.798 31.652 1.00 75.06 835 MET A O 1
ATOM 6662 N N . GLU A 1 836 ? -23.508 12.301 30.349 1.00 81.12 836 GLU A N 1
ATOM 6663 C CA . GLU A 1 836 ? -24.810 12.525 30.979 1.00 81.12 836 GLU A CA 1
ATOM 6664 C C . GLU A 1 836 ? -24.773 12.115 32.458 1.00 81.12 836 GLU A C 1
ATOM 6666 O O . GLU A 1 836 ? -24.349 11.014 32.822 1.00 81.12 836 GLU A O 1
ATOM 6671 N N . LEU A 1 837 ? -25.217 13.021 33.331 1.00 85.69 837 LEU A N 1
ATOM 6672 C CA . LEU A 1 837 ? -25.265 12.772 34.768 1.00 85.69 837 LEU A CA 1
ATOM 6673 C C . LEU A 1 837 ? -26.569 12.039 35.126 1.00 85.69 837 LEU A C 1
ATOM 6675 O O . LEU A 1 837 ? -27.654 12.549 34.824 1.00 85.69 837 LEU A O 1
ATOM 6679 N N . PRO A 1 838 ? -26.507 10.883 35.812 1.00 86.81 838 PRO A N 1
ATOM 6680 C CA . PRO A 1 838 ? -27.700 10.181 36.254 1.00 86.81 838 PRO A CA 1
ATOM 6681 C C . PRO A 1 838 ? -28.531 11.041 37.207 1.00 86.81 838 PRO A C 1
ATOM 6683 O O . PRO A 1 838 ? -28.018 11.582 38.193 1.00 86.81 838 PRO A O 1
ATOM 6686 N N . LYS A 1 839 ? -29.838 11.123 36.934 1.00 85.62 839 LYS A N 1
ATOM 6687 C CA . LYS A 1 839 ? -30.775 11.909 37.745 1.00 85.62 839 LYS A CA 1
ATOM 6688 C C . LYS A 1 839 ? -30.753 11.456 39.207 1.00 85.62 839 LYS A C 1
ATOM 6690 O O . LYS A 1 839 ? -30.954 10.276 39.491 1.00 85.62 839 LYS A O 1
ATOM 6695 N N . GLY A 1 840 ? -30.555 12.393 40.130 1.00 85.12 840 GLY A N 1
ATOM 6696 C CA . GLY A 1 840 ? -30.480 12.141 41.573 1.00 85.12 840 GLY A CA 1
ATOM 6697 C C . GLY A 1 840 ? -29.091 11.762 42.102 1.00 85.12 840 GLY A C 1
ATOM 6698 O O . GLY A 1 840 ? -28.935 11.637 43.318 1.00 85.12 840 GLY A O 1
ATOM 6699 N N . PHE A 1 841 ? -28.091 11.609 41.226 1.00 89.44 841 PHE A N 1
ATOM 6700 C CA . PHE A 1 841 ? -26.691 11.345 41.582 1.00 89.44 841 PHE A CA 1
ATOM 6701 C C . PHE A 1 841 ? -25.749 12.476 41.142 1.00 89.44 841 PHE A C 1
ATOM 6703 O O . PHE A 1 841 ? -24.535 12.372 41.304 1.00 89.44 841 PHE A O 1
ATOM 6710 N N . G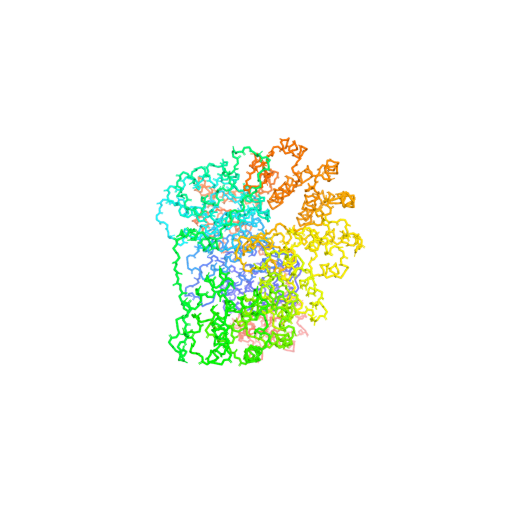LU A 1 842 ? -26.270 13.589 40.625 1.00 91.06 842 GLU A N 1
ATOM 6711 C CA . GLU A 1 842 ? -25.478 14.676 40.046 1.00 91.06 842 GLU A CA 1
ATOM 6712 C C . GLU A 1 842 ? -24.379 15.203 40.993 1.00 91.06 842 GLU A C 1
ATOM 6714 O O . GLU A 1 842 ? -23.251 15.378 40.530 1.00 91.06 842 GLU A O 1
ATOM 6719 N N . PRO A 1 843 ? -24.613 15.421 42.309 1.00 88.75 843 PRO A N 1
ATOM 6720 C CA . PRO A 1 843 ? -23.571 15.921 43.210 1.00 88.75 843 PRO A CA 1
ATOM 6721 C C . PRO A 1 843 ? -22.395 14.950 43.385 1.00 88.75 843 PRO A C 1
ATOM 6723 O O . PRO A 1 843 ? -21.238 15.368 43.333 1.00 88.75 843 PRO A O 1
ATOM 6726 N N . ILE A 1 844 ? -22.676 13.652 43.560 1.00 90.88 844 ILE A N 1
ATOM 6727 C CA . ILE A 1 844 ? -21.638 12.628 43.744 1.00 90.88 844 ILE A CA 1
ATOM 6728 C C . ILE A 1 844 ? -20.919 12.327 42.421 1.00 90.88 844 ILE A C 1
ATOM 6730 O O . ILE A 1 844 ? -19.698 12.196 42.404 1.00 90.88 844 ILE A O 1
ATOM 6734 N N . CYS A 1 845 ? -21.643 12.307 41.301 1.00 90.50 845 CYS A N 1
ATOM 6735 C CA . CYS A 1 845 ? -21.083 12.144 39.962 1.00 90.50 845 CYS A CA 1
ATOM 6736 C C . CYS A 1 845 ? -20.146 13.302 39.588 1.00 90.50 845 CYS A C 1
ATOM 6738 O O . CYS A 1 845 ? -19.037 13.066 39.112 1.00 90.50 845 CYS A O 1
ATOM 6740 N N . ASN A 1 846 ? -20.525 14.548 39.889 1.00 89.00 846 ASN A N 1
ATOM 6741 C CA . ASN A 1 846 ? -19.643 15.704 39.710 1.00 89.00 846 ASN A CA 1
ATOM 6742 C C . ASN A 1 846 ? -18.391 15.622 40.591 1.00 89.00 846 ASN A C 1
ATOM 6744 O O . ASN A 1 846 ? -17.312 16.002 40.145 1.00 89.00 846 ASN A O 1
ATOM 6748 N N . ALA A 1 847 ? -18.496 15.089 41.814 1.00 88.81 847 ALA A N 1
ATOM 6749 C CA . ALA A 1 847 ? -17.320 14.839 42.644 1.00 88.81 847 ALA A CA 1
ATOM 6750 C C . ALA A 1 847 ? -16.398 13.774 42.018 1.00 88.81 847 ALA A C 1
ATOM 6752 O O . ALA A 1 847 ? -15.183 13.945 42.026 1.00 88.81 847 ALA A O 1
ATOM 6753 N N . VAL A 1 848 ? -16.941 12.714 41.406 1.00 90.00 848 VAL A N 1
ATOM 6754 C CA . VAL A 1 848 ? -16.139 11.726 40.657 1.00 90.00 848 VAL A CA 1
ATOM 6755 C C . VAL A 1 848 ? -15.414 12.374 39.473 1.00 90.00 848 VAL A C 1
ATOM 6757 O O . VAL A 1 848 ? -14.227 12.121 39.275 1.00 90.00 848 VAL A O 1
ATOM 6760 N N . LEU A 1 849 ? -16.072 13.253 38.715 1.00 88.88 849 LEU A N 1
ATOM 6761 C CA . LEU A 1 849 ? -15.425 14.010 37.634 1.00 88.88 849 LEU A CA 1
ATOM 6762 C C . LEU A 1 849 ? -14.368 14.995 38.177 1.00 88.88 849 LEU A C 1
ATOM 6764 O O . LEU A 1 849 ? -13.279 15.108 37.620 1.00 88.88 849 LEU A O 1
ATOM 6768 N N . GLY A 1 850 ? -14.622 15.634 39.322 1.00 86.12 850 GLY A N 1
ATOM 6769 C CA . GLY A 1 850 ? -13.680 16.537 39.999 1.00 86.12 850 GLY A CA 1
ATOM 6770 C C . GLY A 1 850 ? -12.379 15.868 40.462 1.00 86.12 850 GLY A C 1
ATOM 6771 O O . GLY A 1 850 ? -11.362 16.542 40.632 1.00 86.12 850 GLY A O 1
ATOM 6772 N N . LEU A 1 851 ? -12.357 14.536 40.603 1.00 88.19 851 LEU A N 1
ATOM 6773 C CA . LEU A 1 851 ? -11.135 13.782 40.901 1.00 88.19 851 LEU A CA 1
ATOM 6774 C C . LEU A 1 851 ? -10.111 13.782 39.753 1.00 88.19 851 LEU A C 1
ATOM 6776 O O . LEU A 1 851 ? -8.953 13.447 39.997 1.00 88.19 851 LEU A O 1
ATOM 6780 N N . MET A 1 852 ? -10.506 14.163 38.532 1.00 84.00 852 MET A N 1
ATOM 6781 C CA . MET A 1 852 ? -9.574 14.338 37.409 1.00 84.00 852 MET A CA 1
ATOM 6782 C C . MET A 1 852 ? -8.596 15.495 37.650 1.00 84.00 852 MET A C 1
ATOM 6784 O O . MET A 1 852 ? -7.473 15.478 37.153 1.00 84.00 852 MET A O 1
ATOM 6788 N N . SER A 1 853 ? -9.009 16.509 38.419 1.00 84.00 853 SER A N 1
ATOM 6789 C CA . SER A 1 853 ? -8.179 17.671 38.724 1.00 84.00 853 SER A CA 1
ATOM 6790 C C . SER A 1 853 ? -7.392 17.449 40.018 1.00 84.00 853 SER A C 1
ATOM 6792 O O . SER A 1 853 ? -8.002 17.332 41.087 1.00 84.00 853 SER A O 1
ATOM 6794 N N . PRO A 1 854 ? -6.045 17.497 39.993 1.00 78.94 854 PRO A N 1
ATOM 6795 C CA . PRO A 1 854 ? -5.232 17.395 41.207 1.00 78.94 854 PRO A CA 1
ATOM 6796 C C . PRO A 1 854 ? -5.592 18.450 42.265 1.00 78.94 854 PRO A C 1
ATOM 6798 O O . PRO A 1 854 ? -5.484 18.195 43.462 1.00 78.94 854 PRO A O 1
ATOM 6801 N N . LEU A 1 855 ? -6.064 19.625 41.827 1.00 82.25 855 LEU A N 1
ATOM 6802 C CA . LEU A 1 855 ? -6.468 20.728 42.701 1.00 82.25 855 LEU A CA 1
ATOM 6803 C C . LEU A 1 855 ? -7.770 20.428 43.456 1.00 82.25 855 LEU A C 1
ATOM 6805 O O . LEU A 1 855 ? -7.925 20.837 44.605 1.00 82.25 855 LEU A O 1
ATOM 6809 N N . GLN A 1 856 ? -8.699 19.707 42.823 1.00 84.38 856 GLN A N 1
ATOM 6810 C CA . GLN A 1 856 ? -10.013 19.385 43.387 1.00 84.38 856 GLN A CA 1
ATOM 6811 C C . GLN A 1 856 ? -10.071 17.980 43.998 1.00 84.38 856 GLN A C 1
ATOM 6813 O O . GLN A 1 856 ? -11.042 17.659 44.685 1.00 84.38 856 GLN A O 1
ATOM 6818 N N . ALA A 1 857 ? -9.043 17.149 43.803 1.00 83.44 857 ALA A N 1
ATOM 6819 C CA . ALA A 1 857 ? -9.051 15.743 44.191 1.00 83.44 857 ALA A CA 1
ATOM 6820 C C . ALA A 1 857 ? -9.335 15.528 45.688 1.00 83.44 857 ALA A C 1
ATOM 6822 O O . ALA A 1 857 ? -10.177 14.708 46.046 1.00 83.44 857 ALA A O 1
ATOM 6823 N N . ASN A 1 858 ? -8.698 16.295 46.579 1.00 83.88 858 ASN A N 1
ATOM 6824 C CA . ASN A 1 858 ? -8.914 16.154 48.026 1.00 83.88 858 ASN A CA 1
ATOM 6825 C C . ASN A 1 858 ? -10.332 16.566 48.453 1.00 83.88 858 ASN A C 1
ATOM 6827 O O . ASN A 1 858 ? -10.955 15.881 49.265 1.00 83.88 858 ASN A O 1
ATOM 6831 N N . GLN A 1 859 ? -10.858 17.655 47.883 1.00 87.25 859 GLN A N 1
ATOM 6832 C CA . GLN A 1 859 ? -12.228 18.107 48.137 1.00 87.25 859 GLN A CA 1
ATOM 6833 C C . GLN A 1 859 ? -13.247 17.090 47.607 1.00 87.25 859 GLN A C 1
ATOM 6835 O O . GLN A 1 859 ? -14.202 16.750 48.301 1.00 87.25 859 GLN A O 1
ATOM 6840 N N . SER A 1 860 ? -13.000 16.552 46.415 1.00 89.50 860 SER A N 1
ATOM 6841 C CA . SER A 1 860 ? -13.845 15.553 45.763 1.00 89.50 860 SER A CA 1
ATOM 6842 C C . SER A 1 860 ? -13.860 14.221 46.520 1.00 89.50 860 SER A C 1
ATOM 6844 O O . SER A 1 860 ? -14.932 13.666 46.752 1.00 89.50 860 SER A O 1
ATOM 6846 N N . LYS A 1 861 ? -12.703 13.745 47.016 1.00 87.00 861 LYS A N 1
ATOM 6847 C CA . LYS A 1 861 ? -12.617 12.563 47.901 1.00 87.00 861 LYS A CA 1
ATOM 6848 C C . LYS A 1 861 ? -13.450 12.764 49.177 1.00 87.00 861 LYS A C 1
ATOM 6850 O O . LYS A 1 861 ? -14.179 11.860 49.587 1.00 87.00 861 LYS A O 1
ATOM 6855 N N . ALA A 1 862 ? -13.375 13.950 49.791 1.00 85.88 862 ALA A N 1
ATOM 6856 C CA . ALA A 1 862 ? -14.170 14.275 50.975 1.00 85.88 862 ALA A CA 1
ATOM 6857 C C . ALA A 1 862 ? -15.676 14.319 50.668 1.00 85.88 862 ALA A C 1
ATOM 6859 O O . ALA A 1 862 ? -16.473 13.829 51.467 1.00 85.88 862 ALA A O 1
ATOM 6860 N N . GLU A 1 863 ? -16.072 14.852 49.511 1.00 88.38 863 GLU A N 1
ATOM 6861 C CA . GLU A 1 863 ? -17.474 14.917 49.097 1.00 88.38 863 GLU A CA 1
ATOM 6862 C C . GLU A 1 863 ? -18.061 13.522 48.848 1.00 88.38 863 GLU A C 1
ATOM 6864 O O . GLU A 1 863 ? -19.099 13.200 49.419 1.00 88.38 863 GLU A O 1
ATOM 6869 N N . ILE A 1 864 ? -17.356 12.646 48.122 1.00 89.31 864 ILE A N 1
ATOM 6870 C CA . ILE A 1 864 ? -17.784 11.254 47.877 1.00 89.31 864 ILE A CA 1
ATOM 6871 C C . ILE A 1 864 ? -18.005 10.503 49.196 1.00 89.31 864 ILE A C 1
ATOM 6873 O O . ILE A 1 864 ? -18.978 9.761 49.344 1.00 89.31 864 ILE A O 1
ATOM 6877 N N . SER A 1 865 ? -17.155 10.745 50.201 1.00 86.00 865 SER A N 1
ATOM 6878 C CA . SER A 1 865 ? -17.260 10.079 51.506 1.00 86.00 865 SER A CA 1
ATOM 6879 C C . SER A 1 865 ? -18.563 10.375 52.271 1.00 86.00 865 SER A C 1
ATOM 6881 O O . SER A 1 865 ? -18.925 9.607 53.168 1.00 86.00 865 SER A O 1
ATOM 6883 N N . LYS A 1 866 ? -19.291 11.445 51.908 1.00 89.25 866 LYS A N 1
ATOM 6884 C CA . LYS A 1 866 ? -20.589 11.812 52.501 1.00 89.25 866 LYS A CA 1
ATOM 6885 C C . LYS A 1 866 ? -21.750 10.940 52.009 1.00 89.25 866 LYS A C 1
ATOM 6887 O O . LYS A 1 866 ? -22.771 10.875 52.686 1.00 89.25 866 LYS A O 1
ATOM 6892 N N . TYR A 1 867 ? -21.594 10.235 50.888 1.00 88.06 867 TYR A N 1
ATOM 6893 C CA . TYR A 1 867 ? -22.677 9.522 50.197 1.00 88.06 867 TYR A CA 1
ATOM 6894 C C . TYR A 1 867 ? -22.545 7.989 50.271 1.00 88.06 867 TYR A C 1
ATOM 6896 O O . TYR A 1 867 ? -22.829 7.287 49.303 1.00 88.06 867 TYR A O 1
ATOM 6904 N N . LYS A 1 868 ? -22.131 7.438 51.423 1.00 81.56 868 LYS A N 1
ATOM 6905 C CA . LYS A 1 868 ? -21.823 5.997 51.591 1.00 81.56 868 LYS A CA 1
ATOM 6906 C C . LYS A 1 868 ? -22.921 5.035 51.116 1.00 81.56 868 LYS A C 1
ATOM 6908 O O . LYS A 1 868 ? -22.595 3.962 50.614 1.00 81.56 868 LYS A O 1
ATOM 6913 N N . ASP A 1 869 ? -24.192 5.404 51.263 1.00 82.00 869 ASP A N 1
ATOM 6914 C CA . ASP A 1 869 ? -25.317 4.550 50.862 1.00 82.00 869 ASP A CA 1
ATOM 6915 C C . ASP A 1 869 ? -25.594 4.605 49.351 1.00 82.00 869 ASP A C 1
ATOM 6917 O O . ASP A 1 869 ? -25.961 3.594 48.756 1.00 82.00 869 ASP A O 1
ATOM 6921 N N . GLN A 1 870 ? -25.360 5.753 48.705 1.00 83.56 870 GLN A N 1
ATOM 6922 C CA . GLN A 1 870 ? -25.554 5.914 47.258 1.00 83.56 870 GLN A CA 1
ATOM 6923 C C . GLN A 1 870 ? -24.475 5.195 46.442 1.00 83.56 870 GLN A C 1
ATOM 6925 O O . GLN A 1 870 ? -24.744 4.758 45.328 1.00 83.56 870 GLN A O 1
ATOM 6930 N N . VAL A 1 871 ? -23.283 5.008 47.017 1.00 85.50 871 VAL A N 1
ATOM 6931 C CA . VAL A 1 871 ? -22.169 4.286 46.381 1.00 85.50 871 VAL A CA 1
ATOM 6932 C C . VAL A 1 871 ? -22.511 2.815 46.097 1.00 85.50 871 VAL A C 1
ATOM 6934 O O . VAL A 1 871 ? -21.982 2.228 45.160 1.00 85.50 871 VAL A O 1
ATOM 6937 N N . LYS A 1 872 ? -23.448 2.222 46.851 1.00 85.88 872 LYS A N 1
ATOM 6938 C CA . LYS A 1 872 ? -23.920 0.842 46.640 1.00 85.88 872 LYS A CA 1
ATOM 6939 C C . LYS A 1 872 ? -24.994 0.714 45.552 1.00 85.88 872 LYS A C 1
ATOM 6941 O O . LYS A 1 872 ? -25.576 -0.357 45.399 1.00 85.88 872 LYS A O 1
ATOM 6946 N N . ASN A 1 873 ? -25.316 1.796 44.843 1.00 90.75 873 ASN A N 1
ATOM 6947 C CA . ASN A 1 873 ? -26.357 1.793 43.824 1.00 90.75 873 ASN A CA 1
ATOM 6948 C C . ASN A 1 873 ? -25.807 1.353 42.449 1.00 90.75 873 ASN A C 1
ATOM 6950 O O . ASN A 1 873 ? -24.806 1.918 42.007 1.00 90.75 873 ASN A O 1
ATOM 6954 N N . PRO A 1 874 ? -26.486 0.436 41.732 1.00 89.75 874 PRO A N 1
ATOM 6955 C CA . PRO A 1 874 ? -26.084 0.001 40.392 1.00 89.75 874 PRO A CA 1
ATOM 6956 C C . PRO A 1 874 ? -25.906 1.122 39.364 1.00 89.75 874 PRO A C 1
ATOM 6958 O O . PRO A 1 874 ? -24.966 1.092 38.578 1.00 89.75 874 PRO A O 1
ATOM 6961 N N . ILE A 1 875 ? -26.771 2.143 39.395 1.00 89.50 875 ILE A N 1
ATOM 6962 C CA . ILE A 1 875 ? -26.725 3.279 38.461 1.00 89.50 875 ILE A CA 1
ATOM 6963 C C . ILE A 1 875 ? -25.450 4.098 38.688 1.00 89.50 875 ILE A C 1
ATOM 6965 O O . ILE A 1 875 ? -24.778 4.491 37.737 1.00 89.50 875 ILE A O 1
ATOM 6969 N N . PHE A 1 876 ? -25.089 4.324 39.954 1.00 91.12 876 PHE A N 1
ATOM 6970 C CA . PHE A 1 876 ? -23.848 5.010 40.299 1.00 91.12 876 PHE A CA 1
ATOM 6971 C C . PHE A 1 876 ? -22.619 4.164 39.951 1.00 91.12 876 PHE A C 1
ATOM 6973 O O . PHE A 1 876 ? -21.651 4.694 39.412 1.00 91.12 876 PHE A O 1
ATOM 6980 N N . ALA A 1 877 ? -22.662 2.852 40.203 1.00 90.19 877 ALA A N 1
ATOM 6981 C CA . ALA A 1 877 ? -21.579 1.948 39.832 1.00 90.19 877 ALA A CA 1
ATOM 6982 C C . ALA A 1 877 ? -21.322 1.960 38.317 1.00 90.19 877 ALA A C 1
ATOM 6984 O O . ALA A 1 877 ? -20.183 2.162 37.895 1.00 90.19 877 ALA A O 1
ATOM 6985 N N . ALA A 1 878 ? -22.378 1.855 37.504 1.00 88.94 878 ALA A N 1
ATOM 6986 C CA . ALA A 1 878 ? -22.285 1.979 36.051 1.00 88.94 878 ALA A CA 1
ATOM 6987 C C . ALA A 1 878 ? -21.668 3.327 35.637 1.00 88.94 878 ALA A C 1
ATOM 6989 O O . ALA A 1 878 ? -20.722 3.351 34.855 1.00 88.94 878 ALA A O 1
ATOM 6990 N N . PHE A 1 879 ? -22.122 4.442 36.224 1.00 91.06 879 PHE A N 1
ATOM 6991 C CA . PHE A 1 879 ? -21.539 5.764 35.972 1.00 91.06 879 PHE A CA 1
ATOM 6992 C C . PHE A 1 879 ? -20.039 5.823 36.287 1.00 91.06 879 PHE A C 1
ATOM 6994 O O . PHE A 1 879 ? -19.269 6.367 35.500 1.00 91.06 879 PHE A O 1
ATOM 7001 N N . VAL A 1 880 ? -19.605 5.274 37.426 1.00 90.38 880 VAL A N 1
ATOM 7002 C CA . VAL A 1 880 ? -18.185 5.256 37.811 1.00 90.38 880 VAL A CA 1
ATOM 7003 C C . VAL A 1 880 ? -17.365 4.462 36.796 1.00 90.38 880 VAL A C 1
ATOM 7005 O O . VAL A 1 880 ? -16.305 4.929 36.383 1.00 90.38 880 VAL A O 1
ATOM 7008 N N . HIS A 1 881 ? -17.855 3.305 36.346 1.00 89.12 881 HIS A N 1
ATOM 7009 C CA . HIS A 1 881 ? -17.176 2.516 35.318 1.00 89.12 881 HIS A CA 1
ATOM 7010 C C . HIS A 1 881 ? -17.073 3.255 33.980 1.00 89.12 881 HIS A C 1
ATOM 7012 O O . HIS A 1 881 ? -15.981 3.293 33.410 1.00 89.12 881 HIS A O 1
ATOM 7018 N N . HIS A 1 882 ? -18.146 3.922 33.548 1.00 87.31 882 HIS A N 1
ATOM 7019 C CA . HIS A 1 882 ? -18.143 4.784 32.362 1.00 87.31 882 HIS A CA 1
ATOM 7020 C C . HIS A 1 882 ? -17.169 5.954 32.499 1.00 87.31 882 HIS A C 1
ATOM 7022 O O . HIS A 1 882 ? -16.356 6.183 31.608 1.00 87.31 882 HIS A O 1
ATOM 7028 N N . ALA A 1 883 ? -17.150 6.644 33.644 1.00 87.81 883 ALA A N 1
ATOM 7029 C CA . ALA A 1 883 ? -16.209 7.736 33.896 1.00 87.81 883 ALA A CA 1
ATOM 7030 C C . ALA A 1 883 ? -14.754 7.249 33.818 1.00 87.81 883 ALA A C 1
ATOM 7032 O O . ALA A 1 883 ? -13.919 7.859 33.158 1.00 87.81 883 ALA A O 1
ATOM 7033 N N . ILE A 1 884 ? -14.453 6.114 34.449 1.00 86.50 884 ILE A N 1
ATOM 7034 C CA . ILE A 1 884 ? -13.137 5.464 34.430 1.00 86.50 884 ILE A CA 1
ATOM 7035 C C . ILE A 1 884 ? -12.747 4.986 33.015 1.00 86.50 884 ILE A C 1
ATOM 7037 O O . ILE A 1 884 ? -11.553 4.903 32.697 1.00 86.50 884 ILE A O 1
ATOM 7041 N N . GLY A 1 885 ? -13.737 4.632 32.189 1.00 80.75 885 GLY A N 1
ATOM 7042 C CA . GLY A 1 885 ? -13.607 4.239 30.784 1.00 80.75 885 GLY A CA 1
ATOM 7043 C C . GLY A 1 885 ? -13.449 5.418 29.817 1.00 80.75 885 GLY A C 1
ATOM 7044 O O . GLY A 1 885 ? -12.768 5.288 28.801 1.00 80.75 885 GLY A O 1
ATOM 7045 N N . ARG A 1 886 ? -13.996 6.589 30.154 1.00 80.75 886 ARG A N 1
ATOM 7046 C CA . ARG A 1 886 ? -13.987 7.786 29.301 1.00 80.75 886 ARG A CA 1
ATOM 7047 C C . ARG A 1 886 ? -12.911 8.800 29.668 1.00 80.75 886 ARG A C 1
ATOM 7049 O O . ARG A 1 886 ? -12.395 9.458 28.771 1.00 80.75 886 ARG A O 1
ATOM 7056 N N . TYR A 1 887 ? -12.495 8.872 30.933 1.00 82.69 887 TYR A N 1
ATOM 7057 C CA . TYR A 1 887 ? -11.556 9.878 31.438 1.00 82.69 887 TYR A CA 1
ATOM 7058 C C . TYR A 1 887 ? -10.289 9.290 32.071 1.00 82.69 887 TYR A C 1
ATOM 7060 O O . TYR A 1 887 ? -10.274 8.172 32.594 1.00 82.69 887 TYR A O 1
ATOM 7068 N N . THR A 1 888 ? -9.203 10.069 32.030 1.00 80.81 888 THR A N 1
ATOM 7069 C CA . THR A 1 888 ? -7.899 9.681 32.584 1.00 80.81 888 THR A CA 1
ATOM 7070 C C . THR A 1 888 ? -7.808 10.111 34.049 1.00 80.81 888 THR A C 1
ATOM 7072 O O . THR A 1 888 ? -7.826 11.296 34.369 1.00 80.81 888 THR A O 1
ATOM 7075 N N . TYR A 1 889 ? -7.703 9.126 34.943 1.00 83.75 889 TYR A N 1
ATOM 7076 C CA . TYR A 1 889 ? -7.525 9.314 36.384 1.00 83.75 889 TYR A CA 1
ATOM 7077 C C . TYR A 1 889 ? -6.135 8.846 36.813 1.00 83.75 889 TYR A C 1
ATOM 7079 O O . TYR A 1 889 ? -5.606 7.887 36.252 1.00 83.75 889 TYR A O 1
ATOM 7087 N N . ALA A 1 890 ? -5.572 9.477 37.847 1.00 83.38 890 ALA A N 1
ATOM 7088 C CA . ALA A 1 890 ? -4.369 8.969 38.501 1.00 83.38 890 ALA A CA 1
ATOM 7089 C C . ALA A 1 890 ? -4.608 7.554 39.063 1.00 83.38 890 ALA A C 1
ATOM 7091 O O . ALA A 1 890 ? -5.709 7.235 39.513 1.00 83.38 890 ALA A O 1
ATOM 7092 N N . GLU A 1 891 ? -3.579 6.709 39.056 1.00 81.62 891 GLU A N 1
ATOM 7093 C CA . GLU A 1 891 ? -3.687 5.286 39.411 1.00 81.62 891 GLU A CA 1
ATOM 7094 C C . GLU A 1 891 ? -4.241 5.051 40.831 1.00 81.62 891 GLU A C 1
ATOM 7096 O O . GLU A 1 891 ? -5.053 4.152 41.052 1.00 81.62 891 GLU A O 1
ATOM 7101 N N . ASP A 1 892 ? -3.856 5.882 41.806 1.00 83.44 892 ASP A N 1
ATOM 7102 C CA . ASP A 1 892 ? -4.368 5.809 43.181 1.00 83.44 892 ASP A CA 1
ATOM 7103 C C . ASP A 1 892 ? -5.861 6.168 43.261 1.00 83.44 892 ASP A C 1
ATOM 7105 O O . ASP A 1 892 ? -6.635 5.529 43.980 1.00 83.44 892 ASP A O 1
ATOM 7109 N N . VAL A 1 893 ? -6.275 7.185 42.502 1.00 87.38 893 VAL A N 1
ATOM 7110 C CA . VAL A 1 893 ? -7.664 7.637 42.399 1.00 87.38 893 VAL A CA 1
ATOM 7111 C C . VAL A 1 893 ? -8.509 6.575 41.713 1.00 87.38 893 VAL A C 1
ATOM 7113 O O . VAL A 1 893 ? -9.590 6.253 42.198 1.00 87.38 893 VAL A O 1
ATOM 7116 N N . ARG A 1 894 ? -8.000 5.996 40.626 1.00 85.56 894 ARG A N 1
ATOM 7117 C CA . ARG A 1 894 ? -8.670 4.937 39.876 1.00 85.56 894 ARG A CA 1
ATOM 7118 C C . ARG A 1 894 ? -8.924 3.715 40.755 1.00 85.56 894 ARG A C 1
ATOM 7120 O O . ARG A 1 894 ? -10.074 3.309 40.877 1.00 85.56 894 ARG A O 1
ATOM 7127 N N . LYS A 1 895 ? -7.899 3.214 41.457 1.00 85.06 895 LYS A N 1
ATOM 7128 C CA . LYS A 1 895 ? -8.048 2.116 42.432 1.00 85.06 895 LYS A CA 1
ATOM 7129 C C . LYS A 1 895 ? -9.048 2.443 43.533 1.00 85.06 895 LYS A C 1
ATOM 7131 O O . LYS A 1 895 ? -9.820 1.583 43.944 1.00 85.06 895 LYS A O 1
ATOM 7136 N N . SER A 1 896 ? -9.053 3.692 44.001 1.00 86.56 896 SER A N 1
ATOM 7137 C CA . SER A 1 896 ? -10.025 4.144 45.000 1.00 86.56 896 SER A CA 1
ATOM 7138 C C . SER A 1 896 ? -11.455 4.097 44.456 1.00 86.56 896 SER A C 1
ATOM 7140 O O . SER A 1 896 ? -12.344 3.621 45.153 1.00 86.56 896 SER A O 1
ATOM 7142 N N . LEU A 1 897 ? -11.684 4.570 43.226 1.00 88.56 897 LEU A N 1
ATOM 7143 C CA . LEU A 1 897 ? -12.999 4.540 42.582 1.00 88.56 897 LEU A CA 1
ATOM 7144 C C . LEU A 1 897 ? -13.470 3.111 42.294 1.00 88.56 897 LEU A C 1
ATOM 7146 O O . LEU A 1 897 ? -14.628 2.800 42.542 1.00 88.56 897 LEU A O 1
ATOM 7150 N N . GLU A 1 898 ? -12.580 2.235 41.831 1.00 85.75 898 GLU A N 1
ATOM 7151 C CA . GLU A 1 898 ? -12.882 0.816 41.609 1.00 85.75 898 GLU A CA 1
ATOM 7152 C C . GLU A 1 898 ? -13.259 0.121 42.925 1.00 85.75 898 GLU A C 1
ATOM 7154 O O . GLU A 1 898 ? -14.291 -0.542 42.998 1.00 85.75 898 GLU A O 1
ATOM 7159 N N . GLY A 1 899 ? -12.503 0.362 44.001 1.00 86.19 899 GLY A N 1
ATOM 7160 C CA . GLY A 1 899 ? -12.801 -0.182 45.329 1.00 86.19 899 GLY A CA 1
ATOM 7161 C C . GLY A 1 899 ? -14.125 0.310 45.930 1.00 86.19 899 GLY A C 1
ATOM 7162 O O . GLY A 1 899 ? -14.692 -0.359 46.793 1.00 86.19 899 GLY A O 1
ATOM 7163 N N . LEU A 1 900 ? -14.661 1.451 45.476 1.00 87.12 900 LEU A N 1
ATOM 7164 C CA . LEU A 1 900 ? -15.993 1.910 45.890 1.00 87.12 900 LEU A CA 1
ATOM 7165 C C . LEU A 1 900 ? -17.112 1.027 45.319 1.00 87.12 900 LEU A C 1
ATOM 7167 O O . LEU A 1 900 ? -18.154 0.898 45.959 1.00 87.12 900 LEU A O 1
ATOM 7171 N N . VAL A 1 901 ? -16.904 0.425 44.144 1.00 89.12 901 VAL A N 1
ATOM 7172 C CA . VAL A 1 901 ? -17.954 -0.255 43.364 1.00 89.12 901 VAL A CA 1
ATOM 7173 C C . VAL A 1 901 ? -17.671 -1.742 43.099 1.00 89.12 901 VAL A C 1
ATOM 7175 O O . VAL A 1 901 ? -18.497 -2.415 42.492 1.00 89.12 901 VAL A O 1
ATOM 7178 N N . GLU A 1 902 ? -16.563 -2.284 43.617 1.00 83.00 902 GLU A N 1
ATOM 7179 C CA . GLU A 1 902 ? -16.024 -3.632 43.337 1.00 83.00 902 GLU A CA 1
ATOM 7180 C C . GLU A 1 902 ? -17.024 -4.794 43.492 1.00 83.00 902 GLU A C 1
ATOM 7182 O O . GLU A 1 902 ? -16.880 -5.815 42.832 1.00 83.00 902 GLU A O 1
ATOM 7187 N N . ASN A 1 903 ? -18.054 -4.647 44.332 1.00 85.06 903 ASN A N 1
ATOM 7188 C CA . ASN A 1 903 ? -19.057 -5.688 44.601 1.00 85.06 903 ASN A CA 1
ATOM 7189 C C . ASN A 1 903 ? -20.498 -5.239 44.288 1.00 85.06 903 ASN A C 1
ATOM 7191 O O . ASN A 1 903 ? -21.458 -5.822 44.795 1.00 85.06 903 ASN A O 1
ATOM 7195 N N . VAL A 1 904 ? -20.666 -4.172 43.502 1.00 89.06 904 VAL A N 1
ATOM 7196 C CA . VAL A 1 904 ? -21.977 -3.605 43.163 1.00 89.06 904 VAL A CA 1
ATOM 7197 C C . VAL A 1 904 ? -22.350 -4.013 41.734 1.00 89.06 904 VAL A C 1
ATOM 7199 O O . VAL A 1 904 ? -21.614 -3.676 40.811 1.00 89.06 904 VAL A O 1
ATOM 7202 N N . PRO A 1 905 ? -23.474 -4.720 41.506 1.00 87.75 905 PRO A N 1
ATOM 7203 C CA . PRO A 1 905 ? -23.899 -5.056 40.149 1.00 87.75 905 PRO A CA 1
ATOM 7204 C C . PRO A 1 905 ? -24.174 -3.780 39.346 1.00 87.75 905 PRO A C 1
ATOM 7206 O O . PRO A 1 905 ? -24.646 -2.793 39.904 1.00 87.75 905 PRO A O 1
ATOM 7209 N N . LEU A 1 906 ? -23.911 -3.800 38.037 1.00 90.38 906 LEU A N 1
ATOM 7210 C CA . LEU A 1 906 ? -24.077 -2.626 37.162 1.00 90.38 906 LEU A CA 1
ATOM 7211 C C . LEU A 1 906 ? -25.513 -2.467 36.650 1.00 90.38 906 LEU A C 1
ATOM 7213 O O . LEU A 1 906 ? -25.857 -1.462 36.030 1.00 90.38 906 LEU A O 1
ATOM 7217 N N . MET A 1 907 ? -26.367 -3.446 36.948 1.00 90.19 907 MET A N 1
ATOM 7218 C CA . MET A 1 907 ? -27.796 -3.421 36.682 1.00 90.19 907 MET A CA 1
ATOM 7219 C C . MET A 1 907 ? -28.597 -3.658 37.967 1.00 90.19 907 MET A C 1
ATOM 7221 O O . MET A 1 907 ? -28.194 -4.460 38.816 1.00 90.19 907 MET A O 1
ATOM 7225 N N . PRO A 1 908 ? -29.758 -2.998 38.127 1.00 86.44 908 PRO A N 1
ATOM 7226 C CA . PRO A 1 908 ? -30.673 -3.319 39.206 1.00 86.44 908 PRO A CA 1
ATOM 7227 C C . PRO A 1 908 ? -31.279 -4.713 39.011 1.00 86.44 908 PRO A C 1
ATOM 7229 O O . PRO A 1 908 ? -31.607 -5.122 37.895 1.00 86.44 908 PRO A O 1
ATOM 7232 N N . ILE A 1 909 ? -31.445 -5.431 40.121 1.00 85.19 909 ILE A N 1
ATOM 7233 C CA . ILE A 1 909 ? -32.124 -6.728 40.154 1.00 85.19 909 ILE A CA 1
ATOM 7234 C C . ILE A 1 909 ? -33.627 -6.468 40.208 1.00 85.19 909 ILE A C 1
ATOM 7236 O O . ILE A 1 909 ? -34.113 -5.801 41.122 1.00 85.19 909 ILE A O 1
ATOM 7240 N N . TYR A 1 910 ? -34.364 -7.025 39.251 1.00 84.25 910 TYR A N 1
ATOM 7241 C CA . TYR A 1 910 ? -35.821 -6.961 39.238 1.00 84.25 910 TYR A CA 1
ATOM 7242 C C . TYR A 1 910 ? -36.403 -8.270 39.746 1.00 84.25 910 TYR A C 1
ATOM 7244 O O . TYR A 1 910 ? -36.077 -9.353 39.253 1.00 84.25 910 TYR A O 1
ATOM 7252 N N . ASP A 1 911 ? -37.299 -8.166 40.720 1.00 79.69 911 ASP A N 1
ATOM 7253 C CA . ASP A 1 911 ? -38.017 -9.319 41.246 1.00 79.69 911 ASP A CA 1
ATOM 7254 C C . ASP A 1 911 ? -39.272 -9.568 40.397 1.00 79.69 911 ASP A C 1
ATOM 7256 O O . ASP A 1 911 ? -40.370 -9.101 40.704 1.00 79.69 911 ASP A O 1
ATOM 7260 N N . LYS A 1 912 ? -39.096 -10.244 39.252 1.00 85.69 912 LYS A N 1
ATOM 7261 C CA . LYS A 1 912 ? -40.223 -10.708 38.433 1.00 85.69 912 LYS A CA 1
ATOM 7262 C C . LYS A 1 912 ? -40.828 -11.958 39.077 1.00 85.69 912 LYS A C 1
ATOM 7264 O O . LYS A 1 912 ? -40.132 -12.939 39.366 1.00 85.69 912 LYS A O 1
ATOM 7269 N N . ASN A 1 913 ? -42.148 -11.943 39.245 1.00 86.81 913 ASN A N 1
ATOM 7270 C CA . ASN A 1 913 ? -42.907 -13.105 39.693 1.00 86.81 913 ASN A CA 1
ATOM 7271 C C . ASN A 1 913 ? -43.065 -14.104 38.541 1.00 86.81 913 ASN A C 1
ATOM 7273 O O . ASN A 1 913 ? -43.853 -13.888 37.625 1.00 86.81 913 ASN A O 1
ATOM 7277 N N . PHE A 1 914 ? -42.304 -15.194 38.600 1.00 89.62 914 PHE A N 1
ATOM 7278 C CA . PHE A 1 914 ? -42.469 -16.374 37.751 1.00 89.62 914 PHE A CA 1
ATOM 7279 C C . PHE A 1 914 ? -43.401 -17.399 38.414 1.00 89.62 914 PHE A C 1
ATOM 7281 O O . PHE A 1 914 ? -43.590 -17.370 39.633 1.00 89.62 914 PHE A O 1
ATOM 7288 N N . SER A 1 915 ? -43.980 -18.312 37.627 1.00 90.88 915 SER A N 1
ATOM 7289 C CA . SER A 1 915 ? -44.880 -19.348 38.152 1.00 90.88 915 SER A CA 1
ATOM 7290 C C . SER A 1 915 ? -44.144 -20.297 39.104 1.00 90.88 915 SER A C 1
ATOM 7292 O O . SER A 1 915 ? -43.017 -20.713 38.831 1.00 90.88 915 SER A O 1
ATOM 7294 N N . GLU A 1 916 ? -44.782 -20.685 40.213 1.00 89.25 916 GLU A N 1
ATOM 7295 C CA . GLU A 1 916 ? -44.169 -21.584 41.209 1.00 89.25 916 GLU A CA 1
ATOM 7296 C C . GLU A 1 916 ? -43.732 -22.919 40.581 1.00 89.25 916 GLU A C 1
ATOM 7298 O O . GLU A 1 916 ? -42.701 -23.467 40.967 1.00 89.25 916 GLU A O 1
ATOM 7303 N N . LYS A 1 917 ? -44.445 -23.382 39.541 1.00 90.88 917 LYS A N 1
ATOM 7304 C CA . LYS A 1 917 ? -44.069 -24.548 38.732 1.00 90.88 917 LYS A CA 1
ATOM 7305 C C . LYS A 1 917 ? -42.662 -24.416 38.146 1.00 90.88 917 LYS A C 1
ATOM 7307 O O . LYS A 1 917 ? -41.820 -25.271 38.410 1.00 90.88 917 LYS A O 1
ATOM 7312 N N . LEU A 1 918 ? -42.402 -23.345 37.390 1.00 90.25 918 LEU A N 1
ATOM 7313 C CA . LEU A 1 918 ? -41.097 -23.103 36.760 1.00 90.25 918 LEU A CA 1
ATOM 7314 C C . LEU A 1 918 ? -40.000 -22.927 37.814 1.00 90.25 918 LEU A C 1
ATOM 7316 O O . LEU A 1 918 ? -38.892 -23.433 37.658 1.00 90.25 918 LEU A O 1
ATOM 7320 N N . CYS A 1 919 ? -40.319 -22.245 38.916 1.00 89.81 919 CYS A N 1
ATOM 7321 C CA . CYS A 1 919 ? -39.373 -22.002 40.003 1.00 89.81 919 CYS A CA 1
ATOM 7322 C C . CYS A 1 919 ? -38.962 -23.306 40.694 1.00 89.81 919 CYS A C 1
ATOM 7324 O O . CYS A 1 919 ? -37.795 -23.513 41.018 1.00 89.81 919 CYS A O 1
ATOM 7326 N N . SER A 1 920 ? -39.915 -24.199 40.952 1.00 88.19 920 SER A N 1
ATOM 7327 C CA . SER A 1 920 ? -39.635 -25.511 41.533 1.00 88.19 920 SER A CA 1
ATOM 7328 C C . SER A 1 920 ? -38.915 -26.439 40.561 1.00 88.19 920 SER A C 1
ATOM 7330 O O . SER A 1 920 ? -38.007 -27.144 40.994 1.00 88.19 920 SER A O 1
ATOM 7332 N N . GLU A 1 921 ? -39.238 -26.392 39.267 1.00 89.00 921 GLU A N 1
ATOM 7333 C CA . GLU A 1 921 ? -38.500 -27.135 38.241 1.00 89.00 921 GLU A CA 1
ATOM 7334 C C . GLU A 1 921 ? -37.033 -26.692 38.179 1.00 89.00 921 GLU A C 1
ATOM 7336 O O . GLU A 1 921 ? -36.126 -27.521 38.255 1.00 89.00 921 GLU A O 1
ATOM 7341 N N . ALA A 1 922 ? -36.788 -25.380 38.116 1.00 88.31 922 ALA A N 1
ATOM 7342 C CA . ALA A 1 922 ? -35.444 -24.814 38.108 1.00 88.31 922 ALA A CA 1
ATOM 7343 C C . ALA A 1 922 ? -34.651 -25.216 39.360 1.00 88.31 922 ALA A C 1
ATOM 7345 O O . ALA A 1 922 ? -33.528 -25.708 39.242 1.00 88.31 922 ALA A O 1
ATOM 7346 N N . ARG A 1 923 ? -35.251 -25.093 40.555 1.00 86.50 923 ARG A N 1
ATOM 7347 C CA . ARG A 1 923 ? -34.641 -25.537 41.822 1.00 86.50 923 ARG A CA 1
ATOM 7348 C C . ARG A 1 923 ? -34.286 -27.024 41.799 1.00 86.50 923 ARG A C 1
ATOM 7350 O O . ARG A 1 923 ? -33.209 -27.399 42.260 1.00 86.50 923 ARG A O 1
ATOM 7357 N N . ALA A 1 924 ? -35.156 -27.867 41.243 1.00 83.56 924 ALA A N 1
ATOM 7358 C CA . ALA A 1 924 ? -34.901 -29.299 41.135 1.00 83.56 924 ALA A CA 1
ATOM 7359 C C . ALA A 1 924 ? -33.748 -29.622 40.167 1.00 83.56 924 ALA A C 1
ATOM 7361 O O . ALA A 1 924 ? -32.897 -30.450 40.493 1.00 83.56 924 ALA A O 1
ATOM 7362 N N . ARG A 1 925 ? -33.660 -28.933 39.019 1.00 84.75 925 ARG A N 1
ATOM 7363 C CA . ARG A 1 925 ? -32.538 -29.087 38.072 1.00 84.75 925 ARG A CA 1
ATOM 7364 C C . ARG A 1 925 ? -31.209 -28.615 38.662 1.00 84.75 925 ARG A C 1
ATOM 7366 O O . ARG A 1 925 ? -30.221 -29.335 38.551 1.00 84.75 925 ARG A O 1
ATOM 7373 N N . ILE A 1 926 ? -31.198 -27.465 39.345 1.00 81.56 926 ILE A N 1
ATOM 7374 C CA . ILE A 1 926 ? -30.019 -26.950 40.066 1.00 81.56 926 ILE A CA 1
ATOM 7375 C C . ILE A 1 926 ? -29.513 -28.003 41.064 1.00 81.56 926 ILE A C 1
ATOM 7377 O O . ILE A 1 926 ? -28.338 -28.366 41.042 1.00 81.56 926 ILE A O 1
ATOM 7381 N N . ALA A 1 927 ? -30.410 -28.544 41.894 1.00 77.81 927 ALA A N 1
ATOM 7382 C CA . ALA A 1 927 ? -30.078 -29.583 42.868 1.00 77.81 927 ALA A CA 1
ATOM 7383 C C . ALA A 1 927 ? -29.589 -30.887 42.208 1.00 77.81 927 ALA A C 1
ATOM 7385 O O . ALA A 1 927 ? -28.667 -31.534 42.704 1.00 77.81 927 ALA A O 1
ATOM 7386 N N . GLY A 1 928 ? -30.170 -31.273 41.071 1.00 76.75 928 GLY A N 1
ATOM 7387 C CA . GLY A 1 928 ? -29.745 -32.452 40.317 1.00 76.75 928 GLY A CA 1
ATOM 7388 C C . GLY A 1 928 ? -28.317 -32.335 39.773 1.00 76.75 928 GLY A C 1
ATOM 7389 O O . GLY A 1 928 ? -27.515 -33.254 39.961 1.00 76.75 928 GLY A O 1
ATOM 7390 N N . ILE A 1 929 ? -27.985 -31.197 39.155 1.00 78.50 929 ILE A N 1
ATOM 7391 C CA . ILE A 1 929 ? -26.649 -30.907 38.602 1.00 78.50 929 ILE A CA 1
ATOM 7392 C C . ILE A 1 929 ? -25.599 -30.881 39.715 1.00 78.50 929 ILE A C 1
ATOM 7394 O O . ILE A 1 929 ? -24.540 -31.499 39.598 1.00 78.50 929 ILE A O 1
ATOM 7398 N N . ALA A 1 930 ? -25.932 -30.236 40.832 1.00 74.62 930 ALA A N 1
ATOM 7399 C CA . ALA A 1 930 ? -25.072 -30.117 42.001 1.00 74.62 930 ALA A CA 1
ATOM 7400 C C . ALA A 1 930 ? -24.610 -31.472 42.569 1.00 74.62 930 ALA A C 1
ATOM 7402 O O . ALA A 1 930 ? -23.514 -31.565 43.117 1.00 74.62 930 ALA A O 1
ATOM 7403 N N . LYS A 1 931 ? -25.435 -32.522 42.451 1.00 72.38 931 LYS A N 1
ATOM 7404 C CA . LYS A 1 931 ? -25.151 -33.838 43.037 1.00 72.38 931 LYS A CA 1
ATOM 7405 C C . LYS A 1 931 ? -24.412 -34.783 42.099 1.00 72.38 931 LYS A C 1
ATOM 7407 O O . LYS A 1 931 ? -23.583 -35.564 42.558 1.00 72.38 931 LYS A O 1
ATOM 7412 N N . ARG A 1 932 ? -24.755 -34.769 40.808 1.00 69.44 932 ARG A N 1
ATOM 7413 C CA . ARG A 1 932 ? -24.172 -35.708 39.838 1.00 69.44 932 ARG A CA 1
ATOM 7414 C C . ARG A 1 932 ? -22.789 -35.262 39.362 1.00 69.44 932 ARG A C 1
ATOM 7416 O O . ARG A 1 932 ? -22.003 -36.110 38.952 1.00 69.44 932 ARG A O 1
ATOM 7423 N N . GLY A 1 933 ? -22.510 -33.955 39.408 1.00 64.31 933 GLY A N 1
ATOM 7424 C CA . GLY A 1 933 ? -21.531 -33.367 38.499 1.00 64.31 933 GLY A CA 1
ATOM 7425 C C . GLY A 1 933 ? -22.043 -33.492 37.061 1.00 64.31 933 GLY A C 1
ATOM 7426 O O . GLY A 1 933 ? -22.829 -34.385 36.734 1.00 64.31 933 GLY A O 1
ATOM 7427 N N . MET A 1 934 ? -21.660 -32.578 36.183 1.00 60.59 934 MET A N 1
ATOM 7428 C CA . MET A 1 934 ? -21.991 -32.726 34.767 1.00 60.59 934 MET A CA 1
ATOM 7429 C C . MET A 1 934 ? -20.808 -33.319 34.016 1.00 60.59 934 MET A C 1
ATOM 7431 O O . MET A 1 934 ? -19.678 -32.868 34.182 1.00 60.59 934 MET A O 1
ATOM 7435 N N . ASN A 1 935 ? -21.084 -34.299 33.151 1.00 60.16 935 ASN A N 1
ATOM 7436 C CA . ASN A 1 935 ? -20.242 -34.490 31.977 1.00 60.16 935 ASN A CA 1
ATOM 7437 C C . ASN A 1 935 ? -20.433 -33.234 31.120 1.00 60.16 935 ASN A C 1
ATOM 7439 O O . ASN A 1 935 ? -21.574 -32.858 30.863 1.00 60.16 935 ASN A O 1
ATOM 7443 N N . GLU A 1 936 ? -19.340 -32.594 30.713 1.00 54.78 936 GLU A N 1
ATOM 7444 C CA . GLU A 1 936 ? -19.257 -31.240 30.129 1.00 54.78 936 GLU A CA 1
ATOM 7445 C C . GLU A 1 936 ? -20.118 -30.978 28.862 1.00 54.78 936 GLU A C 1
ATOM 7447 O O . GLU A 1 936 ? -20.019 -29.905 28.281 1.00 54.78 936 GLU A O 1
ATOM 7452 N N . ALA A 1 937 ? -20.961 -31.918 28.410 1.00 54.41 937 ALA A N 1
ATOM 7453 C CA . ALA A 1 937 ? -21.632 -31.903 27.107 1.00 54.41 937 ALA A CA 1
ATOM 7454 C C . ALA A 1 937 ? -23.180 -31.868 27.126 1.00 54.41 937 ALA A C 1
ATOM 7456 O O . ALA A 1 937 ? -23.790 -31.937 26.058 1.00 54.41 937 ALA A O 1
ATOM 7457 N N . GLU A 1 938 ? -23.847 -31.787 28.284 1.00 72.56 938 GLU A N 1
ATOM 7458 C CA . GLU A 1 938 ? -25.320 -31.722 28.341 1.00 72.56 938 GLU A CA 1
ATOM 7459 C C . GLU A 1 938 ? -25.822 -30.372 28.874 1.00 72.56 938 GLU A C 1
ATOM 7461 O O . GLU A 1 938 ? -25.455 -29.949 29.964 1.00 72.56 938 GLU A O 1
ATOM 7466 N N . GLY A 1 939 ? -26.701 -29.704 28.118 1.00 77.00 939 GLY A N 1
ATOM 7467 C CA . GLY A 1 939 ? -27.412 -28.511 28.587 1.00 77.00 939 GLY A CA 1
ATOM 7468 C C . GLY A 1 939 ? -28.454 -28.840 29.663 1.00 77.00 939 GLY A C 1
ATOM 7469 O O . GLY A 1 939 ? -28.989 -29.954 29.714 1.00 77.00 939 GLY A O 1
ATOM 7470 N N . ILE A 1 940 ? -28.808 -27.857 30.493 1.00 80.75 940 ILE A N 1
ATOM 7471 C CA . ILE A 1 940 ? -29.847 -27.951 31.535 1.00 80.75 940 ILE A CA 1
ATOM 7472 C C . ILE A 1 940 ? -31.144 -28.491 30.958 1.00 80.75 940 ILE A C 1
ATOM 7474 O O . ILE A 1 940 ? -31.809 -29.284 31.622 1.00 80.75 940 ILE A O 1
ATOM 7478 N N . ARG A 1 941 ? -31.509 -28.110 29.725 1.00 75.06 941 ARG A N 1
ATOM 7479 C CA . ARG A 1 941 ? -32.736 -28.589 29.068 1.00 75.06 941 ARG A CA 1
ATOM 7480 C C . ARG A 1 941 ? -32.796 -30.113 28.968 1.00 75.06 941 ARG A C 1
ATOM 7482 O O . ARG A 1 941 ? -33.872 -30.682 29.160 1.00 75.06 941 ARG A O 1
ATOM 7489 N N . LYS A 1 942 ? -31.667 -30.745 28.644 1.00 73.44 942 LYS A N 1
ATOM 7490 C CA . LYS A 1 942 ? -31.551 -32.192 28.409 1.00 73.44 942 LYS A CA 1
ATOM 7491 C C . LYS A 1 942 ? -31.311 -32.972 29.704 1.00 73.44 942 LYS A C 1
ATOM 7493 O O . LYS A 1 942 ? -31.375 -34.193 29.689 1.00 73.44 942 LYS A O 1
ATOM 7498 N N . PHE A 1 943 ? -31.083 -32.271 30.815 1.00 71.56 943 PHE A N 1
ATOM 7499 C CA . PHE A 1 943 ? -30.849 -32.895 32.106 1.00 71.56 943 PHE A CA 1
ATOM 7500 C C . PHE A 1 943 ? -32.139 -33.487 32.690 1.00 71.56 943 PHE A C 1
ATOM 7502 O O . PHE A 1 943 ? -33.031 -32.758 33.139 1.00 71.56 943 PHE A O 1
ATOM 7509 N N . ASP A 1 944 ? -32.210 -34.817 32.734 1.00 67.62 944 ASP A N 1
ATOM 7510 C CA . ASP A 1 944 ? -33.301 -35.537 33.385 1.00 67.62 944 ASP A CA 1
ATOM 7511 C C . ASP A 1 944 ? -33.192 -35.448 34.914 1.00 67.62 944 ASP A C 1
ATOM 7513 O O . ASP A 1 944 ? -32.285 -36.000 35.557 1.00 67.62 944 ASP A O 1
ATOM 7517 N N . VAL A 1 945 ? -34.174 -34.756 35.499 1.00 65.50 945 VAL A N 1
ATOM 7518 C CA . VAL A 1 945 ? -34.266 -34.467 36.939 1.00 65.50 945 VAL A CA 1
ATOM 7519 C C . VAL A 1 945 ? -34.428 -35.739 37.766 1.00 65.50 945 VAL A C 1
ATOM 7521 O O . VAL A 1 945 ? -33.919 -35.803 38.883 1.00 65.50 945 VAL A O 1
ATOM 7524 N N . ILE A 1 946 ? -35.073 -36.767 37.204 1.00 64.88 946 ILE A N 1
ATOM 7525 C CA . ILE A 1 946 ? -35.335 -38.055 37.854 1.00 64.88 946 ILE A CA 1
ATOM 7526 C C . ILE A 1 946 ? -34.038 -38.876 37.856 1.00 64.88 946 ILE A C 1
ATOM 7528 O O . ILE A 1 946 ? -33.599 -39.327 36.798 1.00 64.88 946 ILE A O 1
ATOM 7532 N N . PRO A 1 947 ? -33.368 -39.080 39.001 1.00 57.34 947 PRO A N 1
ATOM 7533 C CA . PRO A 1 947 ? -32.177 -39.914 39.042 1.00 57.34 947 PRO A CA 1
ATOM 7534 C C . PRO A 1 947 ? -32.581 -41.378 39.119 1.00 57.34 947 PRO A C 1
ATOM 7536 O O . PRO A 1 947 ? -33.413 -41.741 39.948 1.00 57.34 947 PRO A O 1
ATOM 7539 N N . ASN A 1 948 ? -31.919 -42.234 38.344 1.00 56.50 948 ASN A N 1
ATOM 7540 C CA . ASN A 1 948 ? -32.027 -43.681 38.543 1.00 56.50 948 ASN A CA 1
ATOM 7541 C C . ASN A 1 948 ? -31.389 -44.128 39.881 1.00 56.50 948 ASN A C 1
ATOM 7543 O O . ASN A 1 948 ? -31.801 -45.146 40.433 1.00 56.50 948 ASN A O 1
ATOM 7547 N N . ASP A 1 949 ? -30.467 -43.329 40.450 1.00 55.94 949 ASP A N 1
ATOM 7548 C CA . ASP A 1 949 ? -29.538 -43.780 41.504 1.00 55.94 949 ASP A CA 1
ATOM 7549 C C . ASP A 1 949 ? -29.543 -42.940 42.806 1.00 55.94 949 ASP A C 1
ATOM 7551 O O . ASP A 1 949 ? -28.661 -43.095 43.649 1.00 55.94 949 ASP A O 1
ATOM 7555 N N . CYS A 1 950 ? -30.499 -42.023 43.010 1.00 57.03 950 CYS A N 1
ATOM 7556 C CA . CYS A 1 950 ? -30.589 -41.223 44.245 1.00 57.03 950 CYS A CA 1
ATOM 7557 C C . CYS A 1 950 ? -31.923 -41.418 44.957 1.00 57.03 950 CYS A C 1
ATOM 7559 O O . CYS A 1 950 ? -32.981 -41.243 44.357 1.00 57.03 950 CYS A O 1
ATOM 7561 N N . THR A 1 951 ? -31.886 -41.689 46.264 1.00 60.59 951 THR A N 1
ATOM 7562 C CA . THR A 1 951 ? -33.110 -41.669 47.069 1.00 60.59 951 THR A CA 1
ATOM 7563 C C . THR A 1 951 ? -33.580 -40.221 47.241 1.00 60.59 951 THR A C 1
ATOM 7565 O O . THR A 1 951 ? -32.764 -39.308 47.403 1.00 60.59 951 THR A O 1
ATOM 7568 N N . ALA A 1 952 ? -34.893 -39.978 47.206 1.00 56.19 952 ALA A N 1
ATOM 7569 C CA . ALA A 1 952 ? -35.453 -38.643 47.445 1.00 56.19 952 ALA A CA 1
ATOM 7570 C C . ALA A 1 952 ? -35.029 -38.090 48.820 1.00 56.19 952 ALA A C 1
ATOM 7572 O O . ALA A 1 952 ? -34.758 -36.900 48.960 1.00 56.19 952 ALA A O 1
ATOM 7573 N N . LYS A 1 953 ? -34.827 -38.976 49.803 1.00 59.44 953 LYS A N 1
ATOM 7574 C CA . LYS A 1 953 ? -34.263 -38.662 51.118 1.00 59.44 953 LYS A CA 1
ATOM 7575 C C . LYS A 1 953 ? -32.859 -38.045 51.039 1.00 59.44 953 LYS A C 1
ATOM 7577 O O . LYS A 1 953 ? -32.608 -37.031 51.687 1.00 59.44 953 LYS A O 1
ATOM 7582 N N . ASP A 1 954 ? -31.977 -38.574 50.189 1.00 60.25 954 ASP A N 1
ATOM 7583 C CA . ASP A 1 954 ? -30.636 -38.011 49.976 1.00 60.25 954 ASP A CA 1
ATOM 7584 C C . ASP A 1 954 ? -30.655 -36.674 49.218 1.00 60.25 954 ASP A C 1
ATOM 7586 O O . ASP A 1 954 ? -29.658 -35.960 49.223 1.00 60.25 954 ASP A O 1
ATOM 7590 N N . MET A 1 955 ? -31.735 -36.331 48.510 1.00 57.38 955 MET A N 1
ATOM 7591 C CA . MET A 1 955 ? -31.875 -35.023 47.849 1.00 57.38 955 MET A CA 1
ATOM 7592 C C . MET A 1 955 ? -32.456 -33.969 48.797 1.00 57.38 955 MET A C 1
ATOM 7594 O O . MET A 1 955 ? -32.053 -32.809 48.770 1.00 57.38 955 MET A O 1
ATOM 7598 N N . CYS A 1 956 ? -33.315 -34.381 49.722 1.00 57.50 956 CYS A N 1
ATOM 7599 C CA . CYS A 1 956 ? -33.894 -33.484 50.715 1.00 57.50 956 CYS A CA 1
ATOM 7600 C C . CYS A 1 956 ? -32.920 -33.125 51.846 1.00 57.50 956 CYS A C 1
ATOM 7602 O O . CYS A 1 956 ? -32.958 -31.998 52.338 1.00 57.50 956 CYS A O 1
ATOM 7604 N N . ILE A 1 957 ? -32.011 -34.040 52.210 1.00 55.50 957 ILE A N 1
ATOM 7605 C CA . ILE A 1 957 ? -30.948 -33.798 53.203 1.00 55.50 957 ILE A CA 1
ATOM 7606 C C . ILE A 1 957 ? -29.842 -32.890 52.640 1.00 55.50 957 ILE A C 1
ATOM 7608 O O . ILE A 1 957 ? -29.322 -32.051 53.369 1.00 55.50 957 ILE A O 1
ATOM 7612 N N . VAL A 1 958 ? -29.495 -33.026 51.356 1.00 51.72 958 VAL A N 1
ATOM 7613 C CA . VAL A 1 958 ? -28.384 -32.272 50.744 1.00 51.72 958 VAL A CA 1
ATOM 7614 C C . VAL A 1 958 ? -28.766 -30.824 50.405 1.00 51.72 958 VAL A C 1
ATOM 7616 O O . VAL A 1 958 ? -27.906 -29.952 50.485 1.00 51.72 958 VAL A O 1
ATOM 7619 N N . TYR A 1 959 ? -30.036 -30.534 50.087 1.00 55.31 959 TYR A N 1
ATOM 7620 C CA . TYR A 1 959 ? -30.432 -29.210 49.568 1.00 55.31 959 TYR A CA 1
ATOM 7621 C C . TYR A 1 959 ? -31.419 -28.415 50.431 1.00 55.31 959 TYR A C 1
ATOM 7623 O O . TYR A 1 959 ? -31.753 -27.290 50.070 1.00 55.31 959 TYR A O 1
ATOM 7631 N N . GLY A 1 960 ? -31.950 -28.967 51.530 1.00 56.47 960 GLY A N 1
ATOM 7632 C CA . GLY A 1 960 ? -33.019 -28.295 52.291 1.00 56.47 960 GLY A CA 1
ATOM 7633 C C . GLY A 1 960 ? -34.283 -28.016 51.452 1.00 56.47 960 GLY A C 1
ATOM 7634 O O . GLY A 1 960 ? -35.098 -27.161 51.796 1.00 56.47 960 GLY A O 1
ATOM 7635 N N . ALA A 1 961 ? -34.446 -28.727 50.332 1.00 59.19 961 ALA A N 1
ATOM 7636 C CA . ALA A 1 961 ? -35.376 -28.400 49.259 1.00 59.19 961 ALA A CA 1
ATOM 7637 C C . ALA A 1 961 ? -36.743 -29.077 49.440 1.00 59.19 961 ALA A C 1
ATOM 7639 O O . ALA A 1 961 ? -37.181 -29.862 48.603 1.00 59.19 961 ALA A O 1
ATOM 7640 N N . ILE A 1 962 ? -37.452 -28.749 50.526 1.00 64.31 962 ILE A N 1
ATOM 7641 C CA . ILE A 1 962 ? -38.876 -29.120 50.665 1.00 64.31 962 ILE A CA 1
ATOM 7642 C C . ILE A 1 962 ? -39.693 -28.564 49.485 1.00 64.31 962 ILE A C 1
ATOM 7644 O O . ILE A 1 962 ? -40.685 -29.155 49.074 1.00 64.31 962 ILE A O 1
ATOM 7648 N N . SER A 1 963 ? -39.252 -27.449 48.904 1.00 73.31 963 SER A N 1
ATOM 7649 C CA . SER A 1 963 ? -39.959 -26.658 47.898 1.00 73.31 963 SER A CA 1
ATOM 7650 C C . SER A 1 963 ? -39.966 -27.216 46.465 1.00 73.31 963 SER A C 1
ATOM 7652 O O . SER A 1 963 ? -40.522 -26.559 45.583 1.00 73.31 963 SER A O 1
ATOM 7654 N N . CYS A 1 964 ? -39.374 -28.383 46.190 1.00 84.38 964 CYS A N 1
ATOM 7655 C CA . CYS A 1 964 ? -39.411 -28.980 44.845 1.00 84.38 964 CYS A CA 1
ATOM 7656 C C . CYS A 1 964 ? -39.357 -30.520 44.799 1.00 84.38 964 CYS A C 1
ATOM 7658 O O . CYS A 1 964 ? -39.012 -31.096 43.767 1.00 84.38 964 CYS A O 1
ATOM 7660 N N . VAL A 1 965 ? -39.704 -31.209 45.891 1.00 82.25 965 VAL A N 1
ATOM 7661 C CA . VAL A 1 965 ? -39.585 -32.679 45.998 1.00 82.25 965 VAL A CA 1
ATOM 7662 C C . VAL A 1 965 ? -40.403 -33.459 44.964 1.00 82.25 965 VAL A C 1
ATOM 7664 O O . VAL A 1 965 ? -40.032 -34.562 44.568 1.00 82.25 965 VAL A O 1
ATOM 7667 N N . GLU A 1 966 ? -41.485 -32.859 44.478 1.00 86.88 966 GLU A N 1
ATOM 7668 C CA . GLU A 1 966 ? -42.365 -33.368 43.427 1.00 86.88 966 GLU A CA 1
ATOM 7669 C C . GLU A 1 966 ? -41.676 -33.580 42.066 1.00 86.88 966 GLU A C 1
ATOM 7671 O O . GLU A 1 966 ? -42.181 -34.323 41.224 1.00 86.88 966 GLU A O 1
ATOM 7676 N N . TRP A 1 967 ? -40.523 -32.951 41.831 1.00 85.94 967 TRP A N 1
ATOM 7677 C CA . TRP A 1 967 ? -39.765 -33.105 40.585 1.00 85.94 967 TRP A CA 1
ATOM 7678 C C . TRP A 1 967 ? -38.807 -34.298 40.592 1.00 85.94 967 TRP A C 1
ATOM 7680 O O . TRP A 1 967 ? -38.310 -34.686 39.538 1.00 85.94 967 TRP A O 1
ATOM 7690 N N . PHE A 1 968 ? -38.584 -34.919 41.752 1.00 79.44 968 PHE A N 1
ATOM 7691 C CA . PHE A 1 968 ? -37.723 -36.098 41.891 1.00 79.44 968 PHE A CA 1
ATOM 7692 C C . PHE A 1 968 ? -38.494 -37.422 41.866 1.00 79.44 968 PHE A C 1
ATOM 7694 O O . PHE A 1 968 ? -37.921 -38.485 42.105 1.00 79.44 968 PHE A O 1
ATOM 7701 N N . VAL A 1 969 ? -39.798 -37.366 41.599 1.00 80.81 969 VAL A N 1
ATOM 7702 C CA . VAL A 1 969 ? -40.678 -38.532 41.508 1.00 80.81 969 VAL A CA 1
ATOM 7703 C C . VAL A 1 969 ? -41.343 -38.558 40.144 1.00 80.81 969 VAL A C 1
ATOM 7705 O O . VAL A 1 969 ? -41.636 -37.501 39.592 1.00 80.81 969 VAL A O 1
ATOM 7708 N N . ASP A 1 970 ? -41.580 -39.747 39.596 1.00 83.81 970 ASP A N 1
ATOM 7709 C CA . ASP A 1 970 ? -42.395 -39.906 38.390 1.00 83.81 970 ASP A CA 1
ATOM 7710 C C . ASP A 1 970 ? -43.870 -39.516 38.643 1.00 83.81 970 ASP A C 1
ATOM 7712 O O . ASP A 1 970 ? -44.307 -39.351 39.788 1.00 83.81 970 ASP A O 1
ATOM 7716 N N . ASP A 1 971 ? -44.644 -39.343 37.569 1.00 84.12 971 ASP A N 1
ATOM 7717 C CA . ASP A 1 971 ? -46.046 -38.908 37.663 1.00 84.12 971 ASP A CA 1
ATOM 7718 C C . ASP A 1 971 ? -46.939 -39.928 38.386 1.00 84.12 971 ASP A C 1
ATOM 7720 O O . ASP A 1 971 ? -47.898 -39.542 39.058 1.00 84.12 971 ASP A O 1
ATOM 7724 N N . GLU A 1 972 ? -46.618 -41.225 38.313 1.00 85.12 972 GLU A N 1
ATOM 7725 C CA . GLU A 1 972 ? -47.370 -42.268 39.020 1.00 85.12 972 GLU A CA 1
ATOM 7726 C C . GLU A 1 972 ? -47.203 -42.140 40.537 1.00 85.12 972 GLU A C 1
ATOM 7728 O O . GLU A 1 972 ? -48.183 -42.184 41.287 1.00 85.12 972 GLU A O 1
ATOM 7733 N N . ARG A 1 973 ? -45.969 -41.921 40.998 1.00 84.44 973 ARG A N 1
ATOM 7734 C CA . ARG A 1 973 ? -45.641 -41.674 42.404 1.00 84.44 973 ARG A CA 1
ATOM 7735 C C . ARG A 1 973 ? -46.178 -40.333 42.874 1.00 84.44 973 ARG A C 1
ATOM 7737 O O . ARG A 1 973 ? -46.726 -40.265 43.973 1.00 84.44 973 ARG A O 1
ATOM 7744 N N . LEU A 1 974 ? -46.087 -39.283 42.055 1.00 88.25 974 LEU A N 1
ATOM 7745 C CA . LEU A 1 974 ? -46.684 -37.987 42.378 1.00 88.25 974 LEU A CA 1
ATOM 7746 C C . LEU A 1 974 ? -48.189 -38.134 42.620 1.00 88.25 974 LEU A C 1
ATOM 7748 O O . LEU A 1 974 ? -48.704 -37.668 43.641 1.00 88.25 974 LEU A O 1
ATOM 7752 N N . LYS A 1 975 ? -48.882 -38.843 41.725 1.00 90.12 975 LYS A N 1
ATOM 7753 C CA . LYS A 1 975 ? -50.306 -39.153 41.854 1.00 90.12 975 LYS A CA 1
ATOM 7754 C C . LYS A 1 975 ? -50.604 -39.997 43.084 1.00 90.12 975 LYS A C 1
ATOM 7756 O O . LYS A 1 975 ? -51.563 -39.705 43.794 1.00 90.12 975 LYS A O 1
ATOM 7761 N N . TYR A 1 976 ? -49.781 -41.000 43.379 1.00 87.81 976 TYR A N 1
ATOM 7762 C CA . TYR A 1 976 ? -49.928 -41.826 44.577 1.00 87.81 976 TYR A CA 1
ATOM 7763 C C . TYR A 1 976 ? -49.813 -41.004 45.873 1.00 87.81 976 TYR A C 1
ATOM 7765 O O . TYR A 1 976 ? -50.646 -41.145 46.769 1.00 87.81 976 TYR A O 1
ATOM 7773 N N . PHE A 1 977 ? -48.822 -40.113 45.971 1.00 85.81 977 PHE A N 1
ATOM 7774 C CA . PHE A 1 977 ? -48.586 -39.327 47.186 1.00 85.81 977 PHE A CA 1
ATOM 7775 C C . PHE A 1 977 ? -49.553 -38.151 47.359 1.00 85.81 977 PHE A C 1
ATOM 7777 O O . PHE A 1 977 ? -49.895 -37.796 48.492 1.00 85.81 977 PHE A O 1
ATOM 7784 N N . THR A 1 978 ? -49.989 -37.534 46.258 1.00 89.38 978 THR A N 1
ATOM 7785 C CA . THR A 1 978 ? -50.729 -36.261 46.294 1.00 89.38 978 THR A CA 1
ATOM 7786 C C . THR A 1 978 ? -52.191 -36.368 45.874 1.00 89.38 978 THR A C 1
ATOM 7788 O O . THR A 1 978 ? -52.997 -35.526 46.266 1.00 89.38 978 THR A O 1
ATOM 7791 N N . GLY A 1 979 ? -52.544 -37.393 45.096 1.00 88.31 979 GLY A N 1
ATOM 7792 C CA . GLY A 1 979 ? -53.840 -37.530 44.433 1.00 88.31 979 GLY A CA 1
ATOM 7793 C C . GLY A 1 979 ? -53.990 -36.723 43.136 1.00 88.31 979 GLY A C 1
ATOM 7794 O O . GLY A 1 979 ? -54.992 -36.916 42.449 1.00 88.31 979 GLY A O 1
ATOM 7795 N N . CYS A 1 980 ? -53.026 -35.864 42.783 1.00 90.56 980 CYS A N 1
ATOM 7796 C CA . CYS A 1 980 ? -53.059 -35.061 41.554 1.00 90.56 980 CYS A CA 1
ATOM 7797 C C . CYS A 1 980 ? -52.724 -35.940 40.340 1.00 90.56 980 CYS A C 1
ATOM 7799 O O . CYS A 1 980 ? -51.807 -36.755 40.402 1.00 90.56 980 CYS A O 1
ATOM 7801 N N . GLN A 1 981 ? -53.448 -35.796 39.232 1.00 88.00 981 GLN A N 1
ATOM 7802 C CA . GLN A 1 981 ? -53.226 -36.573 38.009 1.00 88.00 981 GLN A CA 1
ATOM 7803 C C . GLN A 1 981 ? -51.984 -36.122 37.235 1.00 88.00 981 GLN A C 1
ATOM 7805 O O . GLN A 1 981 ? -51.457 -36.897 36.441 1.00 88.00 981 GLN A O 1
ATOM 7810 N N . SER A 1 982 ? -51.531 -34.886 37.447 1.00 88.81 982 SER A N 1
ATOM 7811 C CA . SER A 1 982 ? -50.365 -34.308 36.779 1.00 88.81 982 SER A CA 1
ATOM 7812 C C . SER A 1 982 ? -49.663 -33.270 37.660 1.00 88.81 982 SER A C 1
ATOM 7814 O O . SER A 1 982 ? -50.210 -32.806 38.666 1.00 88.81 982 SER A O 1
ATOM 7816 N N . ARG A 1 983 ? -48.451 -32.861 37.256 1.00 88.81 983 ARG A N 1
ATOM 7817 C CA . ARG A 1 983 ? -47.760 -31.707 37.860 1.00 88.81 983 ARG A CA 1
ATOM 7818 C C . ARG A 1 983 ? -48.519 -30.397 37.649 1.00 88.81 983 ARG A C 1
ATOM 7820 O O . ARG A 1 983 ? -48.459 -29.539 38.518 1.00 88.81 983 ARG A O 1
ATOM 7827 N N . ASP A 1 984 ? -49.236 -30.237 36.538 1.00 89.06 984 ASP A N 1
ATOM 7828 C CA . ASP A 1 984 ? -50.039 -29.031 36.297 1.00 89.06 984 ASP A CA 1
ATOM 7829 C C . ASP A 1 984 ? -51.144 -28.887 37.343 1.00 89.06 984 ASP A C 1
ATOM 7831 O O . ASP A 1 984 ? -51.210 -27.866 38.020 1.00 89.06 984 ASP A O 1
ATOM 7835 N N . GLU A 1 985 ? -51.915 -29.955 37.571 1.00 90.81 985 GLU A N 1
ATOM 7836 C CA . GLU A 1 985 ? -52.952 -29.980 38.611 1.00 90.81 985 GLU A CA 1
ATOM 7837 C C . GLU A 1 985 ? -52.355 -29.743 40.006 1.00 90.81 985 GLU A C 1
ATOM 7839 O O . GLU A 1 985 ? -52.955 -29.070 40.841 1.00 90.81 985 GLU A O 1
ATOM 7844 N N . PHE A 1 986 ? -51.145 -30.255 40.255 1.00 92.81 986 PHE A N 1
ATOM 7845 C CA . PHE A 1 986 ? -50.439 -30.026 41.511 1.00 92.81 986 PHE A CA 1
ATOM 7846 C C . PHE A 1 986 ? -50.162 -28.533 41.751 1.00 92.81 986 PHE A C 1
ATOM 7848 O O . PHE A 1 986 ? -50.462 -28.040 42.836 1.00 92.81 986 PHE A O 1
ATOM 7855 N N . TYR A 1 987 ? -49.650 -27.796 40.758 1.00 92.44 987 TYR A N 1
ATOM 7856 C CA . TYR A 1 987 ? -49.320 -26.367 40.896 1.00 92.44 987 TYR A CA 1
ATOM 7857 C C . TYR A 1 987 ? -50.513 -25.408 40.797 1.00 92.44 987 TYR A C 1
ATOM 7859 O O . TYR A 1 987 ? -50.352 -24.224 41.090 1.00 92.44 987 TYR A O 1
ATOM 7867 N N . GLU A 1 988 ? -51.705 -25.894 40.452 1.00 91.56 988 GLU A N 1
ATOM 7868 C CA . GLU A 1 988 ? -52.956 -25.131 40.575 1.00 91.56 988 GLU A CA 1
ATOM 7869 C C . GLU A 1 988 ? -53.476 -25.074 42.026 1.00 91.56 988 GLU A C 1
ATOM 7871 O O . GLU A 1 988 ? -54.395 -24.312 42.341 1.00 91.56 988 GLU A O 1
ATOM 7876 N N . LEU A 1 989 ? -52.895 -25.863 42.938 1.00 91.19 989 LEU A N 1
ATOM 7877 C CA . LEU A 1 989 ? -53.288 -25.881 44.344 1.00 91.19 989 LEU A CA 1
ATOM 7878 C C . LEU A 1 989 ? -52.802 -24.629 45.107 1.00 91.19 989 LEU A C 1
ATOM 7880 O O . LEU A 1 989 ? -51.731 -24.095 44.817 1.00 91.19 989 LEU A O 1
ATOM 7884 N N . PRO A 1 990 ? -53.528 -24.191 46.158 1.00 89.50 990 PRO A N 1
ATOM 7885 C CA . PRO A 1 990 ? -53.055 -23.134 47.053 1.00 89.50 990 PRO A CA 1
ATOM 7886 C C . PRO A 1 990 ? -51.705 -23.479 47.700 1.00 89.50 990 PRO A C 1
ATOM 7888 O O . PRO A 1 990 ? -51.469 -24.638 48.049 1.00 89.50 990 PRO A O 1
ATOM 7891 N N . ILE A 1 991 ? -50.860 -22.468 47.933 1.00 85.94 991 ILE A N 1
ATOM 7892 C CA . ILE A 1 991 ? -49.492 -22.613 48.476 1.00 85.94 991 ILE A CA 1
ATOM 7893 C C . ILE A 1 991 ? -49.470 -23.449 49.767 1.00 85.94 991 ILE A C 1
ATOM 7895 O O . ILE A 1 991 ? -48.698 -24.398 49.878 1.00 85.94 991 ILE A O 1
ATOM 7899 N N . ASP A 1 992 ? -50.389 -23.194 50.699 1.00 86.25 992 ASP A N 1
ATOM 7900 C CA . ASP A 1 992 ? -50.479 -23.925 51.972 1.00 86.25 992 ASP A CA 1
ATOM 7901 C C . ASP A 1 992 ? -50.729 -25.432 51.762 1.00 86.25 992 ASP A C 1
ATOM 7903 O O . ASP A 1 992 ? -50.296 -26.290 52.538 1.00 86.25 992 ASP A O 1
ATOM 7907 N N . ARG A 1 993 ? -51.456 -25.779 50.693 1.00 89.94 993 ARG A N 1
ATOM 7908 C CA . ARG A 1 993 ? -51.741 -27.166 50.315 1.00 89.94 993 ARG A CA 1
ATOM 7909 C C . ARG A 1 993 ? -50.553 -27.793 49.590 1.00 89.94 993 ARG A C 1
ATOM 7911 O O . ARG A 1 993 ? -50.242 -28.949 49.874 1.00 89.94 993 ARG A O 1
ATOM 7918 N N . LEU A 1 994 ? -49.874 -27.038 48.725 1.00 88.88 994 LEU A N 1
ATOM 7919 C CA . LEU A 1 994 ? -48.623 -27.445 48.077 1.00 88.88 994 LEU A CA 1
ATOM 7920 C C . LEU A 1 994 ? -47.564 -27.835 49.113 1.00 88.88 994 LEU A C 1
ATOM 7922 O O . LEU A 1 994 ? -46.995 -28.921 49.035 1.00 88.88 994 LEU A O 1
ATOM 7926 N N . GLU A 1 995 ? -47.339 -26.997 50.125 1.00 86.12 995 GLU A N 1
ATOM 7927 C CA . GLU A 1 995 ? -46.346 -27.257 51.174 1.00 86.12 995 GLU A CA 1
ATOM 7928 C C . GLU A 1 995 ? -46.672 -28.500 52.010 1.00 86.12 995 GLU A C 1
ATOM 7930 O O . GLU A 1 995 ? -45.786 -29.307 52.305 1.00 86.12 995 GLU A O 1
ATOM 7935 N N . ASN A 1 996 ? -47.948 -28.700 52.356 1.00 87.38 996 ASN A N 1
ATOM 7936 C CA . ASN A 1 996 ? -48.382 -29.898 53.077 1.00 87.38 996 ASN A CA 1
ATOM 7937 C C . ASN A 1 996 ? -48.193 -31.170 52.241 1.00 87.38 996 ASN A C 1
ATOM 7939 O O . ASN A 1 996 ? -47.746 -32.192 52.764 1.00 87.38 996 ASN A O 1
ATOM 7943 N N . LEU A 1 997 ? -48.499 -31.119 50.942 1.00 89.31 997 LEU A N 1
ATOM 7944 C CA . LEU A 1 997 ? -48.295 -32.254 50.043 1.00 89.31 997 LEU A CA 1
ATOM 7945 C C . LEU A 1 997 ? -46.809 -32.539 49.807 1.00 89.31 997 LEU A C 1
ATOM 7947 O O . LEU A 1 997 ? -46.421 -33.703 49.823 1.00 89.31 997 LEU A O 1
ATOM 7951 N N . ARG A 1 998 ? -45.964 -31.510 49.687 1.00 88.19 998 ARG A N 1
ATOM 7952 C CA . ARG A 1 998 ? -44.499 -31.650 49.648 1.00 88.19 998 ARG A CA 1
ATOM 7953 C C . ARG A 1 998 ? -43.970 -32.352 50.896 1.00 88.19 998 ARG A C 1
ATOM 7955 O O . ARG A 1 998 ? -43.214 -33.314 50.788 1.00 88.19 998 ARG A O 1
ATOM 7962 N N . ARG A 1 999 ? -44.426 -31.942 52.087 1.00 82.81 999 ARG A N 1
ATOM 7963 C CA . ARG A 1 999 ? -44.072 -32.606 53.355 1.00 82.81 999 ARG A CA 1
ATOM 7964 C C . ARG A 1 999 ? -44.534 -34.064 53.386 1.00 82.81 999 ARG A C 1
ATOM 7966 O O . ARG A 1 999 ? -43.801 -34.925 53.852 1.00 82.81 999 ARG A O 1
ATOM 7973 N N . ARG A 1 1000 ? -45.708 -34.363 52.829 1.00 83.94 1000 ARG A N 1
ATOM 7974 C CA . ARG A 1 1000 ? -46.200 -35.739 52.724 1.00 83.94 1000 ARG A CA 1
ATOM 7975 C C . ARG A 1 1000 ? -45.357 -36.584 51.770 1.00 83.94 1000 ARG A C 1
ATOM 7977 O O . ARG A 1 1000 ? -45.060 -37.724 52.103 1.00 83.94 1000 ARG A O 1
ATOM 7984 N N . ILE A 1 1001 ? -44.963 -36.050 50.613 1.00 82.38 1001 ILE A N 1
ATOM 7985 C CA . ILE A 1 1001 ? -44.037 -36.730 49.694 1.00 82.38 1001 ILE A CA 1
ATOM 7986 C C . ILE A 1 1001 ? -42.750 -37.083 50.454 1.00 82.38 1001 ILE A C 1
ATOM 7988 O O . ILE A 1 1001 ? -42.341 -38.237 50.454 1.00 82.38 1001 ILE A O 1
ATOM 7992 N N . LEU A 1 1002 ? -42.186 -36.117 51.184 1.00 76.44 1002 LEU A N 1
ATOM 7993 C CA . LEU A 1 1002 ? -41.002 -36.282 52.033 1.00 76.44 1002 LEU A CA 1
ATOM 7994 C C . LEU A 1 1002 ? -41.136 -37.350 53.121 1.00 76.44 1002 LEU A C 1
ATOM 7996 O O . LEU A 1 1002 ? -40.221 -38.136 53.297 1.00 76.44 1002 LEU A O 1
ATOM 8000 N N . GLU A 1 1003 ? -42.242 -37.368 53.867 1.00 79.62 1003 GLU A N 1
ATOM 8001 C CA . GLU A 1 1003 ? -42.471 -38.328 54.960 1.00 79.62 1003 GLU A CA 1
ATOM 8002 C C . GLU A 1 1003 ? -42.621 -39.774 54.471 1.00 79.62 1003 GLU A C 1
ATOM 8004 O O . GLU A 1 1003 ? -42.414 -40.711 55.241 1.00 79.62 1003 GLU A O 1
ATOM 8009 N N . ASN A 1 1004 ? -43.013 -39.958 53.207 1.00 73.38 1004 ASN A N 1
ATOM 8010 C CA . ASN A 1 1004 ? -43.158 -41.275 52.588 1.00 73.38 1004 ASN A CA 1
ATOM 8011 C C . ASN A 1 1004 ? -41.878 -41.750 51.871 1.00 73.38 1004 ASN A C 1
ATOM 8013 O O . ASN A 1 1004 ? -41.885 -42.845 51.301 1.00 73.38 1004 ASN A O 1
ATOM 8017 N N . PHE A 1 1005 ? -40.804 -40.955 51.924 1.00 66.44 1005 PHE A N 1
ATOM 8018 C CA . PHE A 1 1005 ? -39.445 -41.301 51.502 1.00 66.44 1005 PHE A CA 1
ATOM 8019 C C . PHE A 1 1005 ? -38.525 -41.546 52.703 1.00 66.44 1005 PHE A C 1
ATOM 8021 O O . PHE A 1 1005 ? -37.626 -42.412 52.582 1.00 66.44 1005 PHE A O 1
#